Protein AF-A0A2M8S0L4-F1 (afdb_monomer_lite)

Radius of gyration: 42.65 Å; chains: 1; bounding box: 96×106×117 Å

pLDDT: mean 89.92, std 13.19, range [23.58, 98.81]

InterPro domains:
  IPR004124 Glycoside hydrolase, family 33, N-terminal [PF02973] (55-208)
  IPR011040 Sialidase [PF13088] (444-668)
  IPR011050 Pectin lyase fold/virulence factor [SSF51126] (711-1086)
  IPR012332 Autotransporter, pectate lyase C-like domain superfamily [G3DSA:2.160.20.20] (702-1124)
  IPR013320 Concanavalin A-like lectin/glucanase domain superfamily [SSF49899] (52-210)
  IPR023364 Trans-sialidase, domain 3 [G3DSA:2.40.220.10] (358-442)
  IPR026856 Sialidase family [PTHR10628] (237-687)
  IPR036278 Sialidase superfamily [SSF50939] (237-690)

Secondary structure (DSSP, 8-state):
--SHHHHHHHHHHHHHHTT----SSPPPSEEEE--S--S-EE-HHHHHHTTGGG-SSEEEEEEEEE--SSEEEEEEEEE-TT-SS-EEEEEEEEETTEEEEEEEEEETTEESS-GGGSBPPPBPPPTTSEEEEEEEEETTTTEEEEEETTEEEEEES----GGGSTT--EEEES----SS------SEEEEEEEEESS---HHHHHHHHHHHHHHHHHHHHHHHHTT--BPPPEEEE-TTGGG-SEEEEEEEEE-TTS-EEEEEEEESS-SSSSSSEEEEEEEESSSSSS-PPPEEEE-----GGGTTS-EEEEEEEEEEE-TTT-PEEEEEEEEEEE-HHHHHTSSSHHHHTT-S-SEEEETTEEEEEEEETT--EEEE-TTSEEEETTSPEEEEEE--S--GGGTTTTTTEEEETTT--EEEETTS-SSGGGTT-SEEE-SS-EEEEEEESSTTSS-PPPEE-HHHH--TT-S-EEE-SEE-EE-TTS-EEEEEEEE-TT--EEEEEEEESSSSSS-EEPPPHHHHHTGGGTSGGG---GGG-EEEEEEEE-TTS-EEEEEEESSSEEEEEEESSTTSS--TT-EEEEEEEE-SS---EEEEEEEEETTEEEEEEEEE-SSSSEEEEEEEEEEPTTS-EEEEEEEEEEEEE---EEEEE-TTS-EEEEEE-GGG-EEEEEE-THHHHGGGTEEE--TT--TT-EE------GGG--EEEEESSSEEEEEEEEE---EEEE-SEEEEEEEEP-TT--EES-S-EEEETTEEEEESSTTSS-GGGEEEEEEEEE-TT-EEEE----GGG--GGGSSEEEEEEE---TTS-EEEEE---SEEEEES-BS-TTS--EEEEE--SSTT-EEEE-S-EEEEEEEE-SSEEEEPTTEEEEEEEEEE-TT-EEEEESSEEEEEEEEEE-TT-EEEEE--TT-EEEEEEEEEEESSEEEEESSSEEEEEEEEES-SEEEE-SSEEEE---TTSPPPEEES-EEE-TT-EEESSEEE-S-EEE-TT-EEESS---TT--TTS--TT-S-----EEEESSEEE-S--EEEEEEE--SS-GGG-EE-EEEE-S-EEESSSSPPEEEEEE-S-----S-TT-SSS--TTSS---EEE----

Organism: NCBI:txid28161

Sequence (1130 aa):
MKKSKLMRKTALAVLVSSSIMSSAWADPIFDLSNTRDIAVVDVTDQFTQGNAFSLGSGSLTFRFKNASHTGYGTLLGVSDPAVDDRYVWFYTNRTPQGDTFGIEIRDGNHRLVPNNQLVTAPIANTADGYHTVTYTFDKDEQKIKIYVDGVLRKTANSSKFFEDIPGLNTAYVGRTQRLSQNPNQLAGNVFYSGVVSNVLSEDEIAAQHNELVERQAYAFSKKQHLGVLHTDAEGMFVPGQNGSRNYRIPSLLTTQSGVVIAAIDKRNEHSADWGDIDIAIRRSLDGGKTFETDQVIMDLVSQASLNGQNSALLIDAVMTQDKNTGRVFMLVDMFPESQALFGMFSNSQASFESESTGHLKVGDKYYRMLTDVNGKRFTLRDDNIVYNLLGEKTDYRVVTEGDPSIAFRDLGDIYQISTGNKVGNIFLKQNGSNANAPFKAHYTSYLWLTYSDDDGATWSSPQDITPQVKEEWMRFLGTGPGTGIQLKNGNLVLPVYFTNRDNKQSAALIISEDGGKTWKRGASPNDAYLDEIGGARYLQDNAYELTESQVIELDNGQLKMFSRNRSGRVIISTSYDGGMTWAKNERFRDSVLLDPYSQMSVIKYSKKIRGKEHVVFANPHASNRTNGMAWLGEVQDDGSIEWKYNTLISGGAYAYNSLTELPNGDVGLLYEGANGRIEYVRFNLQDLLWHDNLIYRDARNTENQNVSLDNDNPARGEVFYKIGDGEMIKVGNGINHDSLVVEEGIATLAQEADAQNNKQAYADVFVLSKGLLRLSSADQMPTGNIHLDEGTLDLNGNTLAIANVDETDKSGLHVSELKGNIVNHNDSQEATLVYEQSGNQQITGTVGEYDAGKLNLIYQPSAVDSALVLTGNSVLNVIEVKSGSVSYAPNTFNTAEVAHIRSQASLKLDGNVVADIRQLNLEPNARLEANILEDQMILLDTETVSGKGEFIKRGQGTLAFAGTVNELAKVDIQAGTFAMMKDANGKAPVINAPLTLGENTRFAGEATVTGKTIWSKGSVISPSVIEPFIELNDLDRSTNTFAPSVQTFGDVENQGTARIPLRVNNNTEDMSQWESDKVIITGDLSSTVDNPTSVDVYLLGQASGKSDTNSNGKYDANEGTELIRVDGLS

Structure (mmCIF, N/CA/C/O backbone):
data_AF-A0A2M8S0L4-F1
#
_entry.id   AF-A0A2M8S0L4-F1
#
loop_
_atom_site.group_PDB
_atom_site.id
_atom_site.type_symbol
_atom_site.label_atom_id
_atom_site.label_alt_id
_atom_site.label_comp_id
_atom_site.label_asym_id
_atom_site.label_entity_id
_atom_site.label_seq_id
_atom_site.pdbx_PDB_ins_code
_atom_site.Cartn_x
_atom_site.Cartn_y
_atom_site.Cartn_z
_atom_site.occupancy
_atom_site.B_iso_or_equiv
_atom_site.auth_seq_id
_atom_site.auth_comp_id
_atom_site.auth_asym_id
_atom_site.auth_atom_id
_atom_site.pdbx_PDB_model_num
ATOM 1 N N . MET A 1 1 ? -28.968 -6.903 -2.686 1.00 30.36 1 MET A N 1
ATOM 2 C CA . MET A 1 1 ? -28.072 -6.628 -1.536 1.00 30.36 1 MET A CA 1
ATOM 3 C C . MET A 1 1 ? -26.773 -5.867 -1.862 1.00 30.36 1 MET A C 1
ATOM 5 O O . MET A 1 1 ? -26.175 -5.364 -0.927 1.00 30.36 1 MET A O 1
ATOM 9 N N . LYS A 1 2 ? -26.343 -5.668 -3.127 1.00 26.48 2 LYS A N 1
ATOM 10 C CA . LYS A 1 2 ? -25.138 -4.856 -3.453 1.00 26.48 2 LYS A CA 1
ATOM 11 C C . LYS A 1 2 ? -25.359 -3.329 -3.583 1.00 26.48 2 LYS A C 1
ATOM 13 O O . LYS A 1 2 ? -24.392 -2.584 -3.554 1.00 26.48 2 LYS A O 1
ATOM 18 N N . LYS A 1 3 ? -26.609 -2.841 -3.658 1.00 23.58 3 LYS A N 1
ATOM 19 C CA . LYS A 1 3 ? -26.930 -1.395 -3.746 1.00 23.58 3 LYS A CA 1
ATOM 20 C C . LYS A 1 3 ? -27.009 -0.659 -2.392 1.00 23.58 3 LYS A C 1
ATOM 22 O O . LYS A 1 3 ? -26.945 0.562 -2.387 1.00 23.58 3 LYS A O 1
ATOM 27 N N . SER A 1 4 ? -27.096 -1.359 -1.253 1.00 24.31 4 SER A N 1
ATOM 28 C CA . SER A 1 4 ? -27.237 -0.710 0.068 1.00 24.31 4 SER A CA 1
ATOM 29 C C . SER A 1 4 ? -25.910 -0.293 0.717 1.00 24.31 4 SER A C 1
ATOM 31 O O . SER A 1 4 ? -25.911 0.614 1.542 1.00 24.31 4 SER A O 1
ATOM 33 N N . LYS A 1 5 ? -24.769 -0.887 0.326 1.00 28.23 5 LYS A N 1
ATOM 34 C CA . LYS A 1 5 ? -23.437 -0.461 0.807 1.00 28.23 5 LYS A CA 1
ATOM 35 C C . LYS A 1 5 ? -22.930 0.814 0.123 1.00 28.23 5 LYS A C 1
ATOM 37 O O . LYS A 1 5 ? -22.241 1.598 0.762 1.00 28.23 5 LYS A O 1
ATOM 42 N N . LEU A 1 6 ? -23.310 1.058 -1.136 1.00 27.95 6 LEU A N 1
ATOM 43 C CA . LEU A 1 6 ? -22.916 2.276 -1.856 1.00 27.95 6 LEU A CA 1
ATOM 44 C C . LEU A 1 6 ? -23.682 3.514 -1.350 1.00 27.95 6 LEU A C 1
ATOM 46 O O . LEU A 1 6 ? -23.080 4.569 -1.215 1.00 27.95 6 LEU A O 1
ATOM 50 N N . MET A 1 7 ? -24.959 3.360 -0.965 1.00 25.05 7 MET A N 1
ATOM 51 C CA . MET A 1 7 ? -25.776 4.453 -0.405 1.00 25.05 7 MET A CA 1
ATOM 52 C C . MET A 1 7 ? -25.325 4.927 0.988 1.00 25.05 7 MET A C 1
ATOM 54 O O . MET A 1 7 ? -25.568 6.079 1.330 1.00 25.05 7 MET A O 1
ATOM 58 N N . ARG A 1 8 ? -24.651 4.088 1.795 1.00 29.75 8 ARG A N 1
ATOM 59 C CA . ARG A 1 8 ? -24.109 4.517 3.103 1.00 29.75 8 ARG A CA 1
ATOM 60 C C . ARG A 1 8 ? -22.877 5.418 2.967 1.00 29.75 8 ARG A C 1
ATOM 62 O O . ARG A 1 8 ? -22.779 6.390 3.705 1.00 29.75 8 ARG A O 1
ATOM 69 N N . LYS A 1 9 ? -22.005 5.168 1.976 1.00 33.50 9 LYS A N 1
ATOM 70 C CA . LYS A 1 9 ? -20.908 6.094 1.627 1.00 33.50 9 LYS A CA 1
ATOM 71 C C . LYS A 1 9 ? -21.443 7.448 1.160 1.00 33.50 9 LYS A C 1
ATOM 73 O O . LYS A 1 9 ? -20.872 8.474 1.502 1.00 33.50 9 LYS A O 1
ATOM 78 N N . THR A 1 10 ? -22.562 7.452 0.431 1.00 34.19 10 THR A N 1
ATOM 79 C CA . THR A 1 10 ? -23.226 8.690 0.007 1.00 34.19 10 THR A CA 1
ATOM 80 C C . THR A 1 10 ? -23.888 9.406 1.178 1.00 34.19 10 THR A C 1
ATOM 82 O O . THR A 1 10 ? -23.803 10.615 1.230 1.00 34.19 10 THR A O 1
ATOM 85 N N . ALA A 1 11 ? -24.484 8.710 2.151 1.00 30.02 11 ALA A N 1
ATOM 86 C CA . ALA A 1 11 ? -25.110 9.364 3.304 1.00 30.02 11 ALA A CA 1
ATOM 87 C C . ALA A 1 11 ? -24.093 10.038 4.245 1.00 30.02 11 ALA A C 1
ATOM 89 O O . ALA A 1 11 ? -24.341 11.160 4.672 1.00 30.02 11 ALA A O 1
ATOM 90 N N . LEU A 1 12 ? -22.940 9.407 4.512 1.00 38.31 12 LEU A N 1
ATOM 91 C CA . LEU A 1 12 ? -21.875 10.004 5.333 1.00 38.31 12 LEU A CA 1
ATOM 92 C C . LEU A 1 12 ? -21.184 11.166 4.597 1.00 38.31 12 LEU A C 1
ATOM 94 O O . LEU A 1 12 ? -20.957 12.219 5.178 1.00 38.31 12 LEU A O 1
ATOM 98 N N . ALA A 1 13 ? -20.944 11.023 3.287 1.00 31.77 13 ALA A N 1
ATOM 99 C CA . ALA A 1 13 ? -20.440 12.116 2.458 1.00 31.77 13 ALA A CA 1
ATOM 100 C C . ALA A 1 13 ? -21.466 13.254 2.293 1.00 31.77 13 ALA A C 1
ATOM 102 O O . ALA A 1 13 ? -21.064 14.404 2.223 1.00 31.77 13 ALA A O 1
ATOM 103 N N . VAL A 1 14 ? -22.776 12.978 2.263 1.00 30.59 14 VAL A N 1
ATOM 104 C CA . VAL A 1 14 ? -23.852 13.987 2.145 1.00 30.59 14 VAL A CA 1
ATOM 105 C C . VAL A 1 14 ? -24.122 14.707 3.472 1.00 30.59 14 VAL A C 1
ATOM 107 O O . VAL A 1 14 ? -24.414 15.895 3.443 1.00 30.59 14 VAL A O 1
ATOM 110 N N . LEU A 1 15 ? -23.970 14.038 4.622 1.00 32.38 15 LEU A N 1
ATOM 111 C CA . LEU A 1 15 ? -24.059 14.671 5.948 1.00 32.38 15 LEU A CA 1
ATOM 112 C C . LEU A 1 15 ? -22.874 15.605 6.241 1.00 32.38 15 LEU A C 1
ATOM 114 O O . LEU A 1 15 ? -23.046 16.579 6.964 1.00 32.38 15 LEU A O 1
ATOM 118 N N . VAL A 1 16 ? -21.700 15.334 5.660 1.00 36.81 16 VAL A N 1
ATOM 119 C CA . VAL A 1 16 ? -20.487 16.150 5.855 1.00 36.81 16 VAL A CA 1
ATOM 120 C C . VAL A 1 16 ? -20.277 17.174 4.719 1.00 36.81 16 VAL A C 1
ATOM 122 O O . VAL A 1 16 ? -19.702 18.231 4.940 1.00 36.81 16 VAL A O 1
ATOM 125 N N . SER A 1 17 ? -20.800 16.938 3.508 1.00 28.30 17 SER A N 1
ATOM 126 C CA . SER A 1 17 ? -20.704 17.894 2.381 1.00 28.30 17 SER A CA 1
ATOM 127 C C . SER A 1 17 ? -21.788 18.977 2.357 1.00 28.30 17 SER A C 1
ATOM 129 O O . SER A 1 17 ? -21.714 19.888 1.533 1.00 28.30 17 SER A O 1
ATOM 131 N N . SER A 1 18 ? -22.782 18.943 3.252 1.00 24.28 18 SER A N 1
ATOM 132 C CA . SER A 1 18 ? -23.844 19.962 3.287 1.00 24.28 18 SER A CA 1
ATOM 133 C C . SER A 1 18 ? -23.415 21.327 3.851 1.00 24.28 18 SER A C 1
ATOM 135 O O . SER A 1 18 ? -24.249 22.222 3.956 1.00 24.28 18 SER A O 1
ATOM 137 N N . SER A 1 19 ? -22.135 21.520 4.179 1.00 30.33 19 SER A N 1
ATOM 138 C CA . SER A 1 19 ? -21.559 22.803 4.609 1.00 30.33 19 SER A CA 1
ATOM 139 C C . SER A 1 19 ? -20.416 23.281 3.706 1.00 30.33 19 SER A C 1
ATOM 141 O O . SER A 1 19 ? -19.479 23.927 4.168 1.00 30.33 19 SER A O 1
ATOM 143 N N . ILE A 1 20 ? -20.483 22.985 2.405 1.00 31.22 20 ILE A N 1
ATOM 144 C CA . ILE A 1 20 ? -19.607 23.631 1.421 1.00 31.22 20 ILE A CA 1
ATOM 145 C C . ILE A 1 20 ? -20.030 25.097 1.310 1.00 31.22 20 ILE A C 1
ATOM 147 O O . ILE A 1 20 ? -21.207 25.393 1.103 1.00 31.22 20 ILE A O 1
ATOM 151 N N . MET A 1 21 ? -19.051 25.988 1.491 1.00 35.56 21 MET A N 1
ATOM 152 C CA . MET A 1 21 ? -19.133 27.440 1.345 1.00 35.56 21 MET A CA 1
ATOM 153 C C . MET A 1 21 ? -20.272 27.894 0.429 1.00 35.56 21 MET A C 1
ATOM 155 O O . MET A 1 21 ? -20.285 27.571 -0.760 1.00 35.56 21 MET A O 1
ATOM 159 N N . SER A 1 22 ? -21.170 28.734 0.953 1.00 30.69 22 SER A N 1
ATOM 160 C CA . SER A 1 22 ? -21.929 29.638 0.097 1.00 30.69 22 SER A CA 1
ATOM 161 C C . SER A 1 22 ? -20.910 30.532 -0.603 1.00 30.69 22 SER A C 1
ATOM 163 O O . SER A 1 22 ? -20.425 31.515 -0.037 1.00 30.69 22 SER A O 1
ATOM 165 N N . SER A 1 23 ? -20.509 30.144 -1.805 1.00 38.31 23 SER A N 1
ATOM 166 C CA . SER A 1 23 ? -19.723 31.012 -2.657 1.00 38.31 23 SER A CA 1
ATOM 167 C C . SER A 1 23 ? -20.592 32.247 -2.912 1.00 38.31 23 SER A C 1
ATOM 169 O O . SER A 1 23 ? -21.769 32.111 -3.241 1.00 38.31 23 SER A O 1
ATOM 171 N N . ALA A 1 24 ? -20.062 33.452 -2.705 1.00 40.31 24 ALA A N 1
ATOM 172 C CA . ALA A 1 24 ? -20.801 34.700 -2.923 1.00 40.31 24 ALA A CA 1
ATOM 173 C C . ALA A 1 24 ? -21.054 34.990 -4.423 1.00 40.31 24 ALA A C 1
ATOM 175 O O . ALA A 1 24 ? -21.374 36.119 -4.794 1.00 40.31 24 ALA A O 1
ATOM 176 N N . TRP A 1 25 ? -20.885 33.980 -5.280 1.00 53.94 25 TRP A N 1
ATOM 177 C CA . TRP A 1 25 ? -20.925 34.052 -6.731 1.00 53.94 25 TRP A CA 1
ATOM 178 C C . TRP A 1 25 ? -22.228 33.473 -7.275 1.00 53.94 25 TRP A C 1
ATOM 180 O O . TRP A 1 25 ? -22.930 32.715 -6.608 1.00 53.94 25 TRP A O 1
ATOM 190 N N . ALA A 1 26 ? -22.529 33.809 -8.526 1.00 56.44 26 ALA A N 1
ATOM 191 C CA . ALA A 1 26 ? -23.553 33.112 -9.289 1.00 56.44 26 ALA A CA 1
ATOM 192 C C . ALA A 1 26 ? -23.245 31.606 -9.361 1.00 56.44 26 ALA A C 1
ATOM 194 O O . ALA A 1 26 ? -22.100 31.241 -9.629 1.00 56.44 26 ALA A O 1
ATOM 195 N N . ASP A 1 27 ? -24.261 30.757 -9.168 1.00 69.62 27 ASP A N 1
ATOM 196 C CA . ASP A 1 27 ? -24.115 29.298 -9.229 1.00 69.62 27 ASP A CA 1
ATOM 197 C C . ASP A 1 27 ? -23.462 28.875 -10.562 1.00 69.62 27 ASP A C 1
ATOM 199 O O . ASP A 1 27 ? -24.009 29.163 -11.637 1.00 69.62 27 ASP A O 1
ATOM 203 N N . PRO A 1 28 ? -22.283 28.224 -10.538 1.00 79.56 28 PRO A N 1
ATOM 204 C CA . PRO A 1 28 ? -21.610 27.808 -11.757 1.00 79.56 28 PRO A CA 1
ATOM 205 C C . PRO A 1 28 ? -22.391 26.698 -12.460 1.00 79.56 28 PRO A C 1
ATOM 207 O O . PRO A 1 28 ? -22.880 25.760 -11.836 1.00 79.56 28 PRO A O 1
ATOM 210 N N . ILE A 1 29 ? -22.455 26.777 -13.791 1.00 80.56 29 ILE A N 1
ATOM 211 C CA . ILE A 1 29 ? -22.967 25.700 -14.649 1.00 80.56 29 ILE A CA 1
ATOM 212 C C . ILE A 1 29 ? -22.079 24.462 -14.501 1.00 80.56 29 ILE A C 1
ATOM 214 O O . ILE A 1 29 ? -22.575 23.342 -14.396 1.00 80.56 29 ILE A O 1
ATOM 218 N N . PHE A 1 30 ? -20.764 24.670 -14.457 1.00 83.75 30 PHE A N 1
ATOM 219 C CA . PHE A 1 30 ? -19.836 23.703 -13.893 1.00 83.75 30 PHE A CA 1
ATOM 220 C C . PHE A 1 30 ? -18.642 24.429 -13.273 1.00 83.75 30 PHE A C 1
ATOM 222 O O . PHE A 1 30 ? -18.235 25.498 -13.738 1.00 83.75 30 PHE A O 1
ATOM 229 N N . ASP A 1 31 ? -18.077 23.807 -12.245 1.00 83.62 31 ASP A N 1
ATOM 230 C CA . ASP A 1 31 ? -16.834 24.204 -11.595 1.00 83.62 31 ASP A CA 1
ATOM 231 C C . ASP A 1 31 ? -15.899 22.996 -11.613 1.00 83.62 31 ASP A C 1
ATOM 233 O O . ASP A 1 31 ? -16.174 21.963 -10.999 1.00 83.62 31 ASP A O 1
ATOM 237 N N . LEU A 1 32 ? -14.813 23.115 -12.371 1.00 82.06 32 LEU A N 1
ATOM 238 C CA . LEU A 1 32 ? -13.700 22.186 -12.345 1.00 82.06 32 LEU A CA 1
ATOM 239 C C . LEU A 1 32 ? -12.528 22.869 -11.644 1.00 82.06 32 LEU A C 1
ATOM 241 O O . LEU A 1 32 ? -11.734 23.574 -12.265 1.00 82.06 32 LEU A O 1
ATOM 245 N N . SER A 1 33 ? -12.401 22.607 -10.352 1.00 77.44 33 SER A N 1
ATOM 246 C CA . SER A 1 33 ? -11.210 22.927 -9.574 1.00 77.44 33 SER A CA 1
ATOM 247 C C . SER A 1 33 ? -10.361 21.673 -9.439 1.00 77.44 33 SER A C 1
ATOM 249 O O . SER A 1 33 ? -10.856 20.626 -9.026 1.00 77.44 33 SER A O 1
ATOM 251 N N . ASN A 1 34 ? -9.088 21.759 -9.795 1.00 70.62 34 ASN A N 1
ATOM 252 C CA . ASN A 1 34 ? -8.219 20.602 -9.845 1.00 70.62 34 ASN A CA 1
ATOM 253 C C . ASN A 1 34 ? -6.804 20.960 -9.388 1.00 70.62 34 ASN A C 1
ATOM 255 O O . ASN A 1 34 ? -6.167 21.874 -9.898 1.00 70.62 34 ASN A O 1
ATOM 259 N N . THR A 1 35 ? -6.302 20.215 -8.416 1.00 64.69 35 THR A N 1
ATOM 260 C CA . THR A 1 35 ? -4.934 20.350 -7.906 1.00 64.69 35 THR A CA 1
ATOM 261 C C . THR A 1 35 ? -3.946 19.462 -8.652 1.00 64.69 35 THR A C 1
ATOM 263 O O . THR A 1 35 ? -2.744 19.662 -8.515 1.00 64.69 35 THR A O 1
ATOM 266 N N . ARG A 1 36 ? -4.440 18.491 -9.429 1.00 64.25 36 ARG A N 1
ATOM 267 C CA . ARG A 1 36 ? -3.635 17.508 -10.159 1.00 64.25 36 ARG A CA 1
ATOM 268 C C . ARG A 1 36 ? -3.080 18.119 -11.446 1.00 64.25 36 ARG A C 1
ATOM 270 O O . ARG A 1 36 ? -3.764 18.915 -12.095 1.00 64.25 36 ARG A O 1
ATOM 277 N N . ASP A 1 37 ? -1.906 17.678 -11.886 1.00 56.56 37 ASP A N 1
ATOM 278 C CA . ASP A 1 37 ? -1.372 18.029 -13.207 1.00 56.56 37 ASP A CA 1
ATOM 279 C C . ASP A 1 37 ? -2.181 17.286 -14.293 1.00 56.56 37 ASP A C 1
ATOM 281 O O . ASP A 1 37 ? -1.806 16.206 -14.759 1.00 56.56 37 ASP A O 1
ATOM 285 N N . ILE A 1 38 ? -3.367 17.802 -14.646 1.00 56.22 38 ILE A N 1
ATOM 286 C CA . ILE A 1 38 ? -4.217 17.219 -15.694 1.00 56.22 38 ILE A CA 1
ATOM 287 C C . ILE A 1 38 ? -4.009 17.960 -17.011 1.00 56.22 38 ILE A C 1
ATOM 289 O O . ILE A 1 38 ? -4.240 19.166 -17.105 1.00 56.22 38 ILE A O 1
ATOM 293 N N . ALA A 1 39 ? -3.647 17.199 -18.045 1.00 58.03 39 ALA A N 1
ATOM 294 C CA . ALA A 1 39 ? -3.462 17.704 -19.401 1.00 58.03 39 ALA A CA 1
ATOM 295 C C . ALA A 1 39 ? -4.776 17.810 -20.205 1.00 58.03 39 ALA A C 1
ATOM 297 O O . ALA A 1 39 ? -4.891 18.695 -21.049 1.00 58.03 39 ALA A O 1
ATOM 298 N N . VAL A 1 40 ? -5.769 16.931 -19.978 1.00 73.62 40 VAL A N 1
ATOM 299 C CA . VAL A 1 40 ? -7.066 16.930 -20.691 1.00 73.62 40 VAL A CA 1
ATOM 300 C C . VAL A 1 40 ? -8.200 16.389 -19.808 1.00 73.62 40 VAL A C 1
ATOM 302 O O . VAL A 1 40 ? -8.064 15.299 -19.260 1.00 73.62 40 VAL A O 1
ATOM 305 N N . VAL A 1 41 ? -9.345 17.082 -19.747 1.00 79.00 41 VAL A N 1
ATOM 306 C CA . VAL A 1 41 ? -10.571 16.617 -19.058 1.00 79.00 41 VAL A CA 1
ATOM 307 C C . VAL A 1 41 ? -11.767 16.684 -20.003 1.00 79.00 41 VAL A C 1
ATOM 309 O O . VAL A 1 41 ? -11.980 17.710 -20.647 1.00 79.00 41 VAL A O 1
ATOM 312 N N . ASP A 1 42 ? -12.547 15.602 -20.083 1.00 85.06 42 ASP A N 1
ATOM 313 C CA . ASP A 1 42 ? -13.869 15.609 -20.723 1.00 85.06 42 ASP A CA 1
ATOM 314 C C . ASP A 1 42 ? -14.892 16.235 -19.776 1.00 85.06 42 ASP A C 1
ATOM 316 O O . ASP A 1 42 ? -15.090 15.740 -18.667 1.00 85.06 42 ASP A O 1
ATOM 320 N N . VAL A 1 43 ? -15.518 17.330 -20.203 1.00 89.00 43 VAL A N 1
ATOM 321 C CA . VAL A 1 43 ? -16.556 18.032 -19.434 1.00 89.00 43 VAL A CA 1
ATOM 322 C C . VAL A 1 43 ? -17.901 18.041 -20.171 1.00 89.00 43 VAL A C 1
ATOM 324 O O . VAL A 1 43 ? -18.779 18.855 -19.882 1.00 89.00 43 VAL A O 1
ATOM 327 N N . THR A 1 44 ? -18.076 17.147 -21.149 1.00 90.62 44 THR A N 1
ATOM 328 C CA . THR A 1 44 ? -19.262 17.100 -22.016 1.00 90.62 44 THR A CA 1
ATOM 329 C C . THR A 1 44 ? -20.554 16.849 -21.234 1.00 90.62 44 THR A C 1
ATOM 331 O O . THR A 1 44 ? -21.568 17.508 -21.489 1.00 90.62 44 THR A O 1
ATOM 334 N N . ASP A 1 45 ? -20.527 15.947 -20.252 1.00 88.38 45 ASP A N 1
ATOM 335 C CA . ASP A 1 45 ? -21.701 15.633 -19.432 1.00 88.38 45 ASP A CA 1
ATOM 336 C C . ASP A 1 45 ? -22.119 16.833 -18.573 1.00 88.38 45 ASP A C 1
ATOM 338 O O . ASP A 1 45 ? -23.305 17.152 -18.492 1.00 88.38 45 ASP A O 1
ATOM 342 N N . GLN A 1 46 ? -21.153 17.551 -17.996 1.00 90.06 46 GLN A N 1
ATOM 343 C CA . GLN A 1 46 ? -21.380 18.756 -17.199 1.00 90.06 46 GLN A CA 1
ATOM 344 C C . GLN A 1 46 ? -21.971 19.880 -18.062 1.00 90.06 46 GLN A C 1
ATOM 346 O O . GLN A 1 46 ? -22.968 20.495 -17.681 1.00 90.06 46 GLN A O 1
ATOM 351 N N . PHE A 1 47 ? -21.424 20.100 -19.265 1.00 93.06 47 PHE A N 1
ATOM 352 C CA . PHE A 1 47 ? -21.976 21.060 -20.228 1.00 93.06 47 PHE A CA 1
ATOM 353 C C . PHE A 1 47 ? -23.412 20.710 -20.631 1.00 93.06 47 PHE A C 1
ATOM 355 O O . PHE A 1 47 ? -24.251 21.600 -20.766 1.00 93.06 47 PHE A O 1
ATOM 362 N N . THR A 1 48 ? -23.702 19.422 -20.817 1.00 92.56 48 THR A N 1
ATOM 363 C CA . THR A 1 48 ? -25.040 18.945 -21.182 1.00 92.56 48 THR A CA 1
ATOM 364 C C . THR A 1 48 ? -26.031 19.163 -20.040 1.00 92.56 48 THR A C 1
ATOM 366 O O . THR A 1 48 ? -27.101 19.728 -20.259 1.00 92.56 48 THR A O 1
ATOM 369 N N . GLN A 1 49 ? -25.673 18.764 -18.816 1.00 90.69 49 GLN A N 1
ATOM 370 C CA . GLN A 1 49 ? -26.534 18.886 -17.635 1.00 90.69 49 GLN A CA 1
ATOM 371 C C . GLN A 1 49 ? -26.846 20.346 -17.291 1.00 90.69 49 GLN A C 1
ATOM 373 O O . GLN A 1 49 ? -27.988 20.662 -16.963 1.00 90.69 49 GLN A O 1
ATOM 378 N N . GLY A 1 50 ? -25.864 21.241 -17.420 1.00 89.44 50 GLY A N 1
ATOM 379 C CA . GLY A 1 50 ? -26.045 22.672 -17.179 1.00 89.44 50 GLY A CA 1
ATOM 380 C C . GLY A 1 50 ? -26.501 23.482 -18.396 1.00 89.44 50 GLY A C 1
ATOM 381 O O . GLY A 1 50 ? -26.496 24.709 -18.342 1.00 89.44 50 GLY A O 1
ATOM 382 N N . ASN A 1 51 ? -26.880 22.824 -19.500 1.00 92.50 51 ASN A N 1
ATOM 383 C CA . ASN A 1 51 ? -27.321 23.462 -20.747 1.00 92.50 51 ASN A CA 1
ATOM 384 C C . ASN A 1 51 ? -26.333 24.522 -21.296 1.00 92.50 51 ASN A C 1
ATOM 386 O O . ASN A 1 51 ? -26.729 25.509 -21.919 1.00 92.50 51 ASN A O 1
ATOM 390 N N . ALA A 1 52 ? -25.031 24.314 -21.081 1.00 93.62 52 ALA A N 1
ATOM 391 C CA . ALA A 1 52 ? -23.978 25.262 -21.437 1.00 93.62 52 ALA A CA 1
ATOM 392 C C . ALA A 1 52 ? -23.851 25.471 -22.956 1.00 93.62 52 ALA A C 1
ATOM 394 O O . ALA A 1 52 ? -23.559 26.575 -23.405 1.00 93.62 52 ALA A O 1
ATOM 395 N N . PHE A 1 53 ? -24.112 24.436 -23.765 1.00 95.88 53 PHE A N 1
ATOM 396 C CA . PHE A 1 53 ? -24.054 24.526 -25.233 1.00 95.88 53 PHE A CA 1
ATOM 397 C C . PHE A 1 53 ? -25.057 25.531 -25.826 1.00 95.88 53 PHE A C 1
ATOM 399 O O . PHE A 1 53 ? -24.868 25.992 -26.948 1.00 95.88 53 PHE A O 1
ATOM 406 N N . SER A 1 54 ? -26.100 25.892 -25.075 1.00 94.38 54 SER A N 1
ATOM 407 C CA . SER A 1 54 ? -27.158 26.810 -25.511 1.00 94.38 54 SER A CA 1
ATOM 408 C C . SER A 1 54 ? -26.979 28.238 -24.981 1.00 94.38 54 SER A C 1
ATOM 410 O O . SER A 1 54 ? -27.919 29.029 -25.038 1.00 94.38 54 SER A O 1
ATOM 412 N N . LEU A 1 55 ? -25.817 28.585 -24.414 1.00 94.62 55 LEU A N 1
ATOM 413 C CA . LEU A 1 55 ? -25.596 29.915 -23.845 1.00 94.62 55 LEU A CA 1
ATOM 414 C C . LEU A 1 55 ? -25.396 30.982 -24.929 1.00 94.62 55 LEU A C 1
ATOM 416 O O . LEU A 1 55 ? -24.490 30.885 -25.760 1.00 94.62 55 LEU A O 1
ATOM 420 N N . GLY A 1 56 ? -26.204 32.042 -24.851 1.00 93.75 56 GLY A N 1
ATOM 421 C CA . GLY A 1 56 ? -26.016 33.295 -25.592 1.00 93.75 56 GLY A CA 1
ATOM 422 C C . GLY A 1 56 ? -25.241 34.370 -24.840 1.00 93.75 56 GLY A C 1
ATOM 423 O O . GLY A 1 56 ? -24.800 35.351 -25.428 1.00 93.75 56 GLY A O 1
ATOM 424 N N . SER A 1 57 ? -25.073 34.215 -23.531 1.00 96.38 57 SER A N 1
ATOM 425 C CA . SER A 1 57 ? -24.257 35.090 -22.690 1.00 96.38 57 SER A CA 1
ATOM 426 C C . SER A 1 57 ? -23.690 34.299 -21.521 1.00 96.38 57 SER A C 1
ATOM 428 O O . SER A 1 57 ? -24.196 33.224 -21.194 1.00 96.38 57 SER A O 1
ATOM 430 N N . GLY A 1 58 ? -22.624 34.817 -20.924 1.00 95.62 58 GLY A N 1
ATOM 431 C CA . GLY A 1 58 ? -22.002 34.215 -19.753 1.00 95.62 58 GLY A CA 1
ATOM 432 C C . GLY A 1 58 ? -20.538 34.593 -19.599 1.00 95.62 58 GLY A C 1
ATOM 433 O O . GLY A 1 58 ? -19.977 35.337 -20.411 1.00 95.62 58 GLY A O 1
ATOM 434 N N . SER A 1 59 ? -19.920 34.039 -18.563 1.00 96.75 59 SER A N 1
ATOM 435 C CA . SER A 1 59 ? -18.501 34.213 -18.271 1.00 96.75 59 SER A CA 1
ATOM 436 C C . SER A 1 59 ? -17.812 32.862 -18.119 1.00 96.75 59 SER A C 1
ATOM 438 O O . SER A 1 59 ? -18.357 31.939 -17.513 1.00 96.75 59 SER A O 1
ATOM 440 N N . LEU A 1 60 ? -16.602 32.755 -18.667 1.00 96.44 60 LEU A N 1
ATOM 441 C CA . LEU A 1 60 ? -15.745 31.576 -18.554 1.00 96.44 60 LEU A CA 1
ATOM 442 C C . LEU A 1 60 ? -14.423 31.972 -17.923 1.00 96.44 60 LEU A C 1
ATOM 444 O O . LEU A 1 60 ? -13.731 32.833 -18.469 1.00 96.44 60 LEU A O 1
ATOM 448 N N . THR A 1 61 ? -14.061 31.306 -16.834 1.00 96.31 61 THR A N 1
ATOM 449 C CA . THR A 1 61 ? -12.867 31.620 -16.049 1.00 96.31 61 THR A CA 1
ATOM 450 C C . THR A 1 61 ? -11.919 30.428 -16.039 1.00 96.31 61 THR A C 1
ATOM 452 O O . THR A 1 61 ? -12.333 29.290 -15.822 1.00 96.31 61 THR A O 1
ATOM 455 N N . PHE A 1 62 ? -10.630 30.690 -16.251 1.00 94.06 62 PHE A N 1
ATOM 456 C CA . PHE A 1 62 ? -9.567 29.690 -16.264 1.00 94.06 62 PHE A CA 1
ATOM 457 C C . PHE A 1 62 ? -8.398 30.159 -15.406 1.00 94.06 62 PHE A C 1
ATOM 459 O O . PHE A 1 62 ? -7.875 31.241 -15.653 1.00 94.06 62 PHE A O 1
ATOM 466 N N . ARG A 1 63 ? -7.924 29.340 -14.465 1.00 92.44 63 ARG A N 1
ATOM 467 C CA . ARG A 1 63 ? -6.612 29.529 -13.824 1.00 92.44 63 ARG A CA 1
ATOM 468 C C . ARG A 1 63 ? -5.701 28.390 -14.235 1.00 92.44 63 ARG A C 1
ATOM 470 O O . ARG A 1 63 ? -6.010 27.234 -13.963 1.00 92.44 63 ARG A O 1
ATOM 477 N N . PHE A 1 64 ? -4.591 28.695 -14.894 1.00 88.94 64 PHE A N 1
ATOM 478 C CA . PHE A 1 64 ? -3.736 27.669 -15.485 1.00 88.94 64 PHE A CA 1
ATOM 479 C C . PHE A 1 64 ? -2.275 28.107 -15.584 1.00 88.94 64 PHE A C 1
ATOM 481 O O . PHE A 1 64 ? -1.968 29.298 -15.604 1.00 88.94 64 PHE A O 1
ATOM 488 N N . LYS A 1 65 ? -1.379 27.127 -15.672 1.00 85.88 65 LYS A N 1
ATOM 489 C CA . LYS A 1 65 ? 0.057 27.293 -15.879 1.00 85.88 65 LYS A CA 1
ATOM 490 C C . LYS A 1 65 ? 0.434 26.699 -17.222 1.00 85.88 65 LYS A C 1
ATOM 492 O O . LYS A 1 65 ? 0.219 25.516 -17.450 1.00 85.88 65 LYS A O 1
ATOM 497 N N . ASN A 1 66 ? 1.023 27.500 -18.101 1.00 79.69 66 ASN A N 1
ATOM 498 C CA . ASN A 1 66 ? 1.535 27.022 -19.383 1.00 79.69 66 ASN A CA 1
ATOM 499 C C . ASN A 1 66 ? 3.008 26.604 -19.237 1.00 79.69 66 ASN A C 1
ATOM 501 O O . ASN A 1 66 ? 3.872 27.456 -19.035 1.00 79.69 66 ASN A O 1
ATOM 505 N N . ALA A 1 67 ? 3.307 25.311 -19.343 1.00 70.50 67 ALA A N 1
ATOM 506 C CA . ALA A 1 67 ? 4.666 24.766 -19.274 1.00 70.50 67 ALA A CA 1
ATOM 507 C C . ALA A 1 67 ? 5.378 24.728 -20.644 1.00 70.50 67 ALA A C 1
ATOM 509 O O . ALA A 1 67 ? 6.557 24.390 -20.719 1.00 70.50 67 ALA A O 1
ATOM 510 N N . SER A 1 68 ? 4.703 25.122 -21.731 1.00 66.31 68 SER A N 1
ATOM 511 C CA . SER A 1 68 ? 5.324 25.224 -23.057 1.00 66.31 68 SER A CA 1
ATOM 512 C C . SER A 1 68 ? 6.414 26.298 -23.083 1.00 66.31 68 SER A C 1
ATOM 514 O O . SER A 1 68 ? 6.246 27.377 -22.509 1.00 66.31 68 SER A O 1
ATOM 516 N N . HIS A 1 69 ? 7.488 26.050 -23.838 1.00 61.31 69 HIS A N 1
ATOM 517 C CA . HIS A 1 69 ? 8.519 27.056 -24.127 1.00 61.31 69 HIS A CA 1
ATOM 518 C C . HIS A 1 69 ? 8.126 28.007 -25.272 1.00 61.31 69 HIS A C 1
ATOM 520 O O . HIS A 1 69 ? 8.500 29.177 -25.243 1.00 61.31 69 HIS A O 1
ATOM 526 N N . THR A 1 70 ? 7.331 27.537 -26.243 1.00 68.75 70 THR A N 1
ATOM 527 C CA . THR A 1 70 ? 6.713 28.328 -27.326 1.00 68.75 70 THR A CA 1
ATOM 528 C C . THR A 1 70 ? 5.493 27.595 -27.891 1.00 68.75 70 THR A C 1
ATOM 530 O O . THR A 1 70 ? 5.517 26.367 -27.944 1.00 68.75 70 THR A O 1
ATOM 533 N N . GLY A 1 71 ? 4.495 28.316 -28.409 1.00 81.75 71 GLY A N 1
ATOM 534 C CA . GLY A 1 71 ? 3.394 27.740 -29.196 1.00 81.75 71 GLY A CA 1
ATOM 535 C C . GLY A 1 71 ? 2.030 27.732 -28.501 1.00 81.75 71 GLY A C 1
ATOM 536 O O . GLY A 1 71 ? 1.883 28.217 -27.378 1.00 81.75 71 GLY A O 1
ATOM 537 N N . TYR A 1 72 ? 1.025 27.207 -29.209 1.00 86.81 72 TYR A N 1
ATOM 538 C CA . TYR A 1 72 ? -0.380 27.202 -28.791 1.00 86.81 72 TYR A CA 1
ATOM 539 C C . TYR A 1 72 ? -0.704 26.061 -27.818 1.00 86.81 72 TYR A C 1
ATOM 541 O O . TYR A 1 72 ? -0.268 24.932 -28.023 1.00 86.81 72 TYR A O 1
ATOM 549 N N . GLY A 1 73 ? -1.558 26.344 -26.834 1.00 86.62 73 GLY A N 1
ATOM 550 C CA . GLY A 1 73 ? -2.169 25.369 -25.931 1.00 86.62 73 GLY A CA 1
ATOM 551 C C . GLY A 1 73 ? -3.661 25.653 -25.740 1.00 86.62 73 GLY A C 1
ATOM 552 O O . GLY A 1 73 ? -4.079 26.810 -25.682 1.00 86.62 73 GLY A O 1
ATOM 553 N N . THR A 1 74 ? -4.476 24.605 -25.665 1.00 89.88 74 THR A N 1
ATOM 554 C CA . THR A 1 74 ? -5.935 24.712 -25.518 1.00 89.88 74 THR A CA 1
ATOM 555 C C . THR A 1 74 ? -6.338 24.825 -24.054 1.00 89.88 74 THR A C 1
ATOM 557 O O . THR A 1 74 ? -6.012 23.947 -23.269 1.00 89.88 74 THR A O 1
ATOM 560 N N . LEU A 1 75 ? -7.108 25.851 -23.695 1.00 91.62 75 LEU A N 1
ATOM 561 C CA . LEU A 1 75 ? -7.725 25.966 -22.369 1.00 91.62 75 LEU A CA 1
ATOM 562 C C . LEU A 1 75 ? -9.050 25.205 -22.329 1.00 91.62 75 LEU A C 1
ATOM 564 O O . LEU A 1 75 ? -9.231 24.327 -21.492 1.00 91.62 75 LEU A O 1
ATOM 568 N N . LEU A 1 76 ? -9.928 25.487 -23.293 1.00 93.50 76 LEU A N 1
ATOM 569 C CA . LEU A 1 76 ? -11.219 24.829 -23.474 1.00 93.50 76 LEU A CA 1
ATOM 570 C C . LEU A 1 76 ? -11.541 24.742 -24.968 1.00 93.50 76 LEU A C 1
ATOM 572 O O . LEU A 1 76 ? -11.432 25.734 -25.692 1.00 93.50 76 LEU A O 1
ATOM 576 N N . GLY A 1 77 ? -11.951 23.564 -25.421 1.00 94.31 77 GLY A N 1
ATOM 577 C CA . GLY A 1 77 ? -12.504 23.346 -26.750 1.00 94.31 77 GLY A CA 1
ATOM 578 C C . GLY A 1 77 ? -13.944 22.866 -26.655 1.00 94.31 77 GLY A C 1
ATOM 579 O O . GLY A 1 77 ? -14.199 21.827 -26.052 1.00 94.31 77 GLY A O 1
ATOM 580 N N . VAL A 1 78 ? -14.867 23.605 -27.267 1.00 96.31 78 VAL A N 1
ATOM 581 C CA . VAL A 1 78 ? -16.285 23.236 -27.386 1.00 96.31 78 VAL A CA 1
ATOM 582 C C . VAL A 1 78 ? -16.585 23.042 -28.862 1.00 96.31 78 VAL A C 1
ATOM 584 O O . VAL A 1 78 ? -16.411 23.976 -29.642 1.00 96.31 78 VAL A O 1
ATOM 587 N N . SER A 1 79 ? -16.975 21.843 -29.279 1.00 95.44 79 SER A N 1
ATOM 588 C CA . SER A 1 79 ? -16.985 21.484 -30.700 1.00 95.44 79 SER A CA 1
ATOM 589 C C . SER A 1 79 ? -18.105 20.527 -31.097 1.00 95.44 79 SER A C 1
ATOM 591 O O . SER A 1 79 ? -18.719 19.849 -30.267 1.00 95.44 79 SER A O 1
ATOM 593 N N . ASP A 1 80 ? -18.364 20.500 -32.406 1.00 95.12 80 ASP A N 1
ATOM 594 C CA . ASP A 1 80 ? -19.051 19.411 -33.097 1.00 95.12 80 ASP A CA 1
ATOM 595 C C . ASP A 1 80 ? -17.978 18.393 -33.534 1.00 95.12 80 ASP A C 1
ATOM 597 O O . ASP A 1 80 ? -17.190 18.689 -34.439 1.00 95.12 80 ASP A O 1
ATOM 601 N N . PRO A 1 81 ? -17.892 17.207 -32.905 1.00 90.75 81 PRO A N 1
ATOM 602 C CA . PRO A 1 81 ? -16.838 16.238 -33.178 1.00 90.75 81 PRO A CA 1
ATOM 603 C C . PRO A 1 81 ? -16.977 15.591 -34.566 1.00 90.75 81 PRO A C 1
ATOM 605 O O . PRO A 1 81 ? -16.059 14.894 -34.998 1.00 90.75 81 PRO A O 1
ATOM 608 N N . ALA A 1 82 ? -18.099 15.797 -35.271 1.00 93.12 82 ALA A N 1
ATOM 609 C CA . ALA A 1 82 ? -18.332 15.238 -36.599 1.00 93.12 82 ALA A CA 1
ATOM 610 C C . ALA A 1 82 ? -17.657 16.038 -37.726 1.00 93.12 82 ALA A C 1
ATOM 612 O O . ALA A 1 82 ? -17.607 15.559 -38.859 1.00 93.12 82 ALA A O 1
ATOM 613 N N . VAL A 1 83 ? -17.136 17.237 -37.445 1.00 92.62 83 VAL A N 1
ATOM 614 C CA . VAL A 1 83 ? -16.469 18.099 -38.433 1.00 92.62 83 VAL A CA 1
ATOM 615 C C . VAL A 1 83 ? -15.195 18.725 -37.869 1.00 92.62 83 VAL A C 1
ATOM 617 O O . VAL A 1 83 ? -14.952 18.735 -36.665 1.00 92.62 83 VAL A O 1
ATOM 620 N N . ASP A 1 84 ? -14.340 19.245 -38.750 1.00 89.75 84 ASP A N 1
ATOM 621 C CA . ASP A 1 84 ? -13.096 19.882 -38.321 1.00 89.75 84 ASP A CA 1
ATOM 622 C C . ASP A 1 84 ? -13.248 21.364 -37.999 1.00 89.75 84 ASP A C 1
ATOM 624 O O . ASP A 1 84 ? -12.427 21.928 -37.291 1.00 89.75 84 ASP A O 1
ATOM 628 N N . ASP A 1 85 ? -14.236 22.054 -38.534 1.00 91.94 85 ASP A N 1
ATOM 629 C CA . ASP A 1 85 ? -14.242 23.512 -38.600 1.00 91.94 85 ASP A CA 1
ATOM 630 C C . ASP A 1 85 ? -15.432 24.151 -37.883 1.00 91.94 85 ASP A C 1
ATOM 632 O O . ASP A 1 85 ? -15.727 25.321 -38.107 1.00 91.94 85 ASP A O 1
ATOM 636 N N . ARG A 1 86 ? -16.071 23.421 -36.964 1.00 95.12 86 ARG A N 1
ATOM 637 C CA . ARG A 1 86 ? -17.132 23.946 -36.105 1.00 95.12 86 ARG A CA 1
ATOM 638 C C . ARG A 1 86 ? -16.779 23.799 -34.628 1.00 95.12 86 ARG A C 1
ATOM 640 O O . ARG A 1 86 ? -16.866 22.710 -34.061 1.00 95.12 86 ARG A O 1
ATOM 647 N N . TYR A 1 87 ? -16.346 24.901 -34.025 1.00 95.06 87 TYR A N 1
ATOM 648 C CA . TYR A 1 87 ? -15.886 24.930 -32.640 1.00 95.06 87 TYR A CA 1
ATOM 649 C C . TYR A 1 87 ? -15.789 26.352 -32.076 1.00 95.06 87 TYR A C 1
ATOM 651 O O . TYR A 1 87 ? -15.659 27.334 -32.813 1.00 95.06 87 TYR A O 1
ATOM 659 N N . VAL A 1 88 ? -15.746 26.433 -30.749 1.00 96.06 88 VAL A N 1
ATOM 660 C CA . VAL A 1 88 ? -15.170 27.542 -29.988 1.00 96.06 88 VAL A CA 1
ATOM 661 C C . VAL A 1 88 ? -13.904 27.038 -29.310 1.00 96.06 88 VAL A C 1
ATOM 663 O O . VAL A 1 88 ? -13.939 26.072 -28.548 1.00 96.06 88 VAL A O 1
ATOM 666 N N . TRP A 1 89 ? -12.781 27.686 -29.597 1.00 94.75 89 TRP A N 1
ATOM 667 C CA . TRP A 1 89 ? -11.473 27.314 -29.075 1.00 94.75 89 TRP A CA 1
ATOM 668 C C . TRP A 1 89 ? -10.891 28.454 -28.248 1.00 94.75 89 TRP A C 1
ATOM 670 O O . TRP A 1 89 ? -10.510 29.489 -28.795 1.00 94.75 89 TRP A O 1
ATOM 680 N N . PHE A 1 90 ? -10.808 28.248 -26.937 1.00 95.75 90 PHE A N 1
ATOM 681 C CA . PHE A 1 90 ? -10.117 29.129 -26.002 1.00 95.75 90 PHE A CA 1
ATOM 682 C C . PHE A 1 90 ? -8.668 28.670 -25.886 1.00 95.75 90 PHE A C 1
ATOM 684 O O . PHE A 1 90 ? -8.410 27.507 -25.561 1.00 95.75 90 PHE A O 1
ATOM 691 N N . TYR A 1 91 ? -7.716 29.560 -26.153 1.00 93.56 91 TYR A N 1
ATOM 692 C CA . TYR A 1 91 ? -6.310 29.186 -26.244 1.00 93.56 91 TYR A CA 1
ATOM 693 C C . TYR A 1 91 ? -5.371 30.171 -25.557 1.00 93.56 91 TYR A C 1
ATOM 695 O O . TYR A 1 91 ? -5.630 31.374 -25.472 1.00 93.56 91 TYR A O 1
ATOM 703 N N . THR A 1 92 ? -4.226 29.634 -25.145 1.00 92.81 92 THR A N 1
ATOM 704 C CA . THR A 1 92 ? -3.006 30.382 -24.842 1.00 92.81 92 THR A CA 1
ATOM 705 C C . THR A 1 92 ? -1.983 30.166 -25.953 1.00 92.81 92 THR A C 1
ATOM 707 O O . THR A 1 92 ? -1.980 29.127 -26.612 1.00 92.81 92 THR A O 1
ATOM 710 N N . ASN A 1 93 ? -1.111 31.139 -26.187 1.00 91.12 93 ASN A N 1
ATOM 711 C CA . ASN A 1 93 ? 0.043 30.990 -27.062 1.00 91.12 93 ASN A CA 1
ATOM 712 C C . ASN A 1 93 ? 1.276 31.632 -26.428 1.00 91.12 93 ASN A C 1
ATOM 714 O O . ASN A 1 93 ? 1.316 32.855 -26.250 1.00 91.12 93 ASN A O 1
ATOM 718 N N . ARG A 1 94 ? 2.272 30.791 -26.129 1.00 86.44 94 ARG A N 1
ATOM 719 C CA . ARG A 1 94 ? 3.545 31.167 -25.512 1.00 86.44 94 ARG A CA 1
ATOM 720 C C . ARG A 1 94 ? 4.478 31.785 -26.540 1.00 86.44 94 ARG A C 1
ATOM 722 O O . ARG A 1 94 ? 4.859 31.134 -27.515 1.00 86.44 94 ARG A O 1
ATOM 729 N N . THR A 1 95 ? 4.907 33.017 -26.277 1.00 83.25 95 THR A N 1
ATOM 730 C CA . THR A 1 95 ? 5.925 33.733 -27.060 1.00 83.25 95 THR A CA 1
ATOM 731 C C . THR A 1 95 ? 7.095 34.161 -26.166 1.00 83.25 95 THR A C 1
ATOM 733 O O . THR A 1 95 ? 6.932 34.226 -24.946 1.00 83.25 95 THR A O 1
ATOM 736 N N . PRO A 1 96 ? 8.267 34.519 -26.728 1.00 81.00 96 PRO A N 1
ATOM 737 C CA . PRO A 1 96 ? 9.374 35.072 -25.942 1.00 81.00 96 PRO A CA 1
ATOM 738 C C . PRO A 1 96 ? 9.022 36.354 -25.166 1.00 81.00 96 PRO A C 1
ATOM 740 O O . PRO A 1 96 ? 9.718 36.704 -24.219 1.00 81.00 96 PRO A O 1
ATOM 743 N N . GLN A 1 97 ? 7.966 37.069 -25.570 1.00 84.00 97 GLN A N 1
ATOM 744 C CA . GLN A 1 97 ? 7.491 38.303 -24.935 1.00 84.00 97 GLN A CA 1
ATOM 745 C C . GLN A 1 97 ? 6.399 38.060 -23.878 1.00 84.00 97 GLN A C 1
ATOM 747 O O . GLN A 1 97 ? 5.933 39.021 -23.269 1.00 84.00 97 GLN A O 1
ATOM 752 N N . GLY A 1 98 ? 5.985 36.805 -23.667 1.00 86.38 98 GLY A N 1
ATOM 753 C CA . GLY A 1 98 ? 4.897 36.429 -22.765 1.00 86.38 98 GLY A CA 1
ATOM 754 C C . GLY A 1 98 ? 3.780 35.636 -23.448 1.00 86.38 98 GLY A C 1
ATOM 755 O O . GLY A 1 98 ? 3.879 35.278 -24.628 1.00 86.38 98 GLY A O 1
ATOM 756 N N . ASP A 1 99 ? 2.710 35.366 -22.706 1.00 91.50 99 ASP A N 1
ATOM 757 C CA . ASP A 1 99 ? 1.541 34.633 -23.195 1.00 91.50 99 ASP A CA 1
ATOM 758 C C . ASP A 1 99 ? 0.521 35.563 -23.850 1.00 91.50 99 ASP A C 1
ATOM 760 O O . ASP A 1 99 ? 0.266 36.679 -23.401 1.00 91.50 99 ASP A O 1
ATOM 764 N N . THR A 1 100 ? -0.083 35.088 -24.935 1.00 94.88 100 THR A N 1
ATOM 765 C CA . THR A 1 100 ? -1.278 35.701 -25.526 1.00 94.88 100 THR A CA 1
ATOM 766 C C . THR A 1 100 ? -2.468 34.790 -25.295 1.00 94.88 100 THR A C 1
ATOM 768 O O . THR A 1 100 ? -2.343 33.574 -25.418 1.00 94.88 100 THR A O 1
ATOM 771 N N . PHE A 1 101 ? -3.625 35.373 -25.000 1.00 96.06 101 PHE A N 1
ATOM 772 C CA . PHE A 1 101 ? -4.853 34.633 -24.727 1.00 96.06 101 PHE A CA 1
ATOM 773 C C . PHE A 1 101 ? -5.882 35.013 -25.774 1.00 96.06 101 PHE A C 1
ATOM 775 O O . PHE A 1 101 ? -6.054 36.199 -26.079 1.00 96.06 101 PHE A O 1
ATOM 782 N N . GLY A 1 102 ? -6.551 34.023 -26.351 1.00 95.56 102 GLY A N 1
ATOM 783 C CA . GLY A 1 102 ? -7.514 34.297 -27.400 1.00 95.56 102 GLY A CA 1
ATOM 784 C C . GLY A 1 102 ? -8.613 33.269 -27.542 1.00 95.56 102 GLY A C 1
ATOM 785 O O . GLY A 1 102 ? -8.642 32.257 -26.843 1.00 95.56 102 GLY A O 1
ATOM 786 N N . ILE A 1 103 ? -9.535 33.594 -28.443 1.00 96.44 103 ILE A N 1
ATOM 787 C CA . ILE A 1 103 ? -10.683 32.773 -28.804 1.00 96.44 103 ILE A CA 1
ATOM 788 C C . ILE A 1 103 ? -10.726 32.662 -30.327 1.00 96.44 103 ILE A C 1
ATOM 790 O O . ILE A 1 103 ? -10.602 33.661 -31.040 1.00 96.44 103 ILE A O 1
ATOM 794 N N . GLU A 1 104 ? -10.948 31.458 -30.839 1.00 94.94 104 GLU A N 1
ATOM 795 C CA . GLU A 1 104 ? -11.366 31.243 -32.221 1.00 94.94 104 GLU A CA 1
ATOM 796 C C . GLU A 1 104 ? -12.792 30.677 -32.246 1.00 94.94 104 GLU A C 1
ATOM 798 O O . GLU A 1 104 ? -13.071 29.667 -31.608 1.00 94.94 104 GLU A O 1
ATOM 803 N N . ILE A 1 105 ? -13.692 31.342 -32.979 1.00 96.12 105 ILE A N 1
ATOM 804 C CA . ILE A 1 105 ? -15.122 31.007 -33.066 1.00 96.12 105 ILE A CA 1
ATOM 805 C C . ILE A 1 105 ? -15.453 30.679 -34.521 1.00 96.12 105 ILE A C 1
ATOM 807 O O . ILE A 1 105 ? -15.405 31.568 -35.384 1.00 96.12 105 ILE A O 1
ATOM 811 N N . ARG A 1 106 ? -15.769 29.414 -34.809 1.00 94.44 106 ARG A N 1
ATOM 812 C CA . ARG A 1 106 ? -15.999 28.932 -36.175 1.00 94.44 106 ARG A CA 1
ATOM 813 C C . ARG A 1 106 ? -17.305 28.174 -36.332 1.00 94.44 106 ARG A C 1
ATOM 815 O O . ARG A 1 106 ? -17.628 27.304 -35.528 1.00 94.44 106 ARG A O 1
ATOM 822 N N . ASP A 1 107 ? -17.969 28.455 -37.448 1.00 94.12 107 ASP A N 1
ATOM 823 C CA . ASP A 1 107 ? -19.026 27.622 -38.014 1.00 94.12 107 ASP A CA 1
ATOM 824 C C . ASP A 1 107 ? -18.685 27.314 -39.479 1.00 94.12 107 ASP A C 1
ATOM 826 O O . ASP A 1 107 ? -18.843 28.136 -40.393 1.00 94.12 107 ASP A O 1
ATOM 830 N N . GLY A 1 108 ? -18.098 26.139 -39.691 1.00 88.94 108 GLY A N 1
ATOM 831 C CA . GLY A 1 108 ? -17.524 25.761 -40.971 1.00 88.94 108 GLY A CA 1
ATOM 832 C C . GLY A 1 108 ? -16.279 26.591 -41.331 1.00 88.94 108 GLY A C 1
ATOM 833 O O . GLY A 1 108 ? -15.453 27.004 -40.506 1.00 88.94 108 GLY A O 1
ATOM 834 N N . ASN A 1 109 ? -16.156 26.931 -42.613 1.00 85.94 109 ASN A N 1
ATOM 835 C CA . ASN A 1 109 ? -15.079 27.797 -43.100 1.00 85.94 109 ASN A CA 1
ATOM 836 C C . ASN A 1 109 ? -15.233 29.277 -42.697 1.00 85.94 109 ASN A C 1
ATOM 838 O O . ASN A 1 109 ? -14.373 30.092 -43.038 1.00 85.94 109 ASN A O 1
ATOM 842 N N . HIS A 1 110 ? -16.287 29.639 -41.960 1.00 89.12 110 HIS A N 1
ATOM 843 C CA . HIS A 1 110 ? -16.537 31.009 -41.527 1.00 89.12 110 HIS A CA 1
ATOM 844 C C . HIS A 1 110 ? -16.042 31.241 -40.100 1.00 89.12 110 HIS A C 1
ATOM 846 O O . HIS A 1 110 ? -16.423 30.544 -39.161 1.00 89.12 110 HIS A O 1
ATOM 852 N N . ARG A 1 111 ? -15.224 32.284 -39.932 1.00 92.12 111 ARG A N 1
ATOM 853 C CA . ARG A 1 111 ? -14.921 32.858 -38.618 1.00 92.12 111 ARG A CA 1
ATOM 854 C C . ARG A 1 111 ? -16.019 33.848 -38.269 1.00 92.12 111 ARG A C 1
ATOM 856 O O . ARG A 1 111 ? -16.152 34.863 -38.952 1.00 92.12 111 ARG A O 1
ATOM 863 N N . LEU A 1 112 ? -16.788 33.558 -37.222 1.00 93.62 112 LEU A N 1
ATOM 864 C CA . LEU A 1 112 ? -17.908 34.411 -36.807 1.00 93.62 112 LEU A CA 1
ATOM 865 C C . LEU A 1 112 ? -17.428 35.760 -36.253 1.00 93.62 112 LEU A C 1
ATOM 867 O O . LEU A 1 112 ? -18.146 36.755 -36.331 1.00 93.62 112 LEU A O 1
ATOM 871 N N . VAL A 1 113 ? -16.193 35.807 -35.745 1.00 93.56 113 VAL A N 1
ATOM 872 C CA . VAL A 1 113 ? -15.494 37.027 -35.330 1.00 93.56 113 VAL A CA 1
ATOM 873 C C . VAL A 1 113 ? -14.031 36.945 -35.789 1.00 93.56 113 VAL A C 1
ATOM 875 O O . VAL A 1 113 ? -13.417 35.883 -35.662 1.00 93.56 113 VAL A O 1
ATOM 878 N N . PRO A 1 114 ? -13.428 38.024 -36.321 1.00 92.06 114 PRO A N 1
ATOM 879 C CA . PRO A 1 114 ? -12.017 38.013 -36.704 1.00 92.06 114 PRO A CA 1
ATOM 880 C C . PRO A 1 114 ? -11.074 37.752 -35.513 1.00 92.06 114 PRO A C 1
ATOM 882 O O . PRO A 1 114 ? -11.106 38.483 -34.525 1.00 92.06 114 PRO A O 1
ATOM 885 N N . ASN A 1 115 ? -10.168 36.770 -35.623 1.00 86.88 115 ASN A N 1
ATOM 886 C CA . ASN A 1 115 ? -9.274 36.360 -34.520 1.00 86.88 115 ASN A CA 1
ATOM 887 C C . ASN A 1 115 ? -8.412 37.507 -33.955 1.00 86.88 115 ASN A C 1
ATOM 889 O O . ASN A 1 115 ? -8.128 37.537 -32.764 1.00 86.88 115 ASN A O 1
ATOM 893 N N . ASN A 1 116 ? -8.013 38.489 -34.775 1.00 89.25 116 ASN A N 1
ATOM 894 C CA . ASN A 1 116 ? -7.242 39.652 -34.306 1.00 89.25 116 ASN A CA 1
ATOM 895 C C . ASN A 1 116 ? -8.028 40.561 -33.332 1.00 89.25 116 ASN A C 1
ATOM 897 O O . ASN A 1 116 ? -7.434 41.357 -32.593 1.00 89.25 116 ASN A O 1
ATOM 901 N N . GLN A 1 117 ? -9.359 40.445 -33.309 1.00 92.06 117 GLN A N 1
ATOM 902 C CA . GLN A 1 117 ? -10.232 41.110 -32.343 1.00 92.06 117 GLN A CA 1
ATOM 903 C C . GLN A 1 117 ? -10.402 40.297 -31.054 1.00 92.06 117 GLN A C 1
ATOM 905 O O . GLN A 1 117 ? -10.684 40.887 -30.018 1.00 92.06 117 GLN A O 1
ATOM 910 N N . LEU A 1 118 ? -10.153 38.986 -31.089 1.00 95.31 118 LEU A N 1
ATOM 911 C CA . LEU A 1 118 ? -10.333 38.057 -29.969 1.00 95.31 118 LEU A CA 1
ATOM 912 C C . LEU A 1 118 ? -9.005 37.532 -29.415 1.00 95.31 118 LEU A C 1
ATOM 914 O O . LEU A 1 118 ? -8.920 36.391 -28.981 1.00 95.31 118 LEU A O 1
ATOM 918 N N . VAL A 1 119 ? -7.955 38.353 -29.441 1.00 96.50 119 VAL A N 1
ATOM 919 C CA . VAL A 1 119 ? -6.646 38.013 -28.873 1.00 96.50 119 VAL A CA 1
ATOM 920 C C . VAL A 1 119 ? -6.051 39.209 -28.131 1.00 96.50 119 VAL A C 1
ATOM 922 O O . VAL A 1 119 ? -6.164 40.360 -28.585 1.00 96.50 119 VAL A O 1
ATOM 925 N N . THR A 1 120 ? -5.440 38.945 -26.977 1.00 96.69 120 THR A N 1
ATOM 926 C CA . THR A 1 120 ? -4.717 39.944 -26.179 1.00 96.69 120 THR A CA 1
ATOM 927 C C . THR A 1 120 ? -3.355 40.281 -26.797 1.00 96.69 120 THR A C 1
ATOM 929 O O . THR A 1 120 ? -2.821 39.542 -27.625 1.00 96.69 120 THR A O 1
ATOM 932 N N . ALA A 1 121 ? -2.755 41.398 -26.374 1.00 94.44 121 ALA A N 1
ATOM 933 C CA . ALA A 1 121 ? -1.307 41.578 -26.517 1.00 94.44 121 ALA A CA 1
ATOM 934 C C . ALA A 1 121 ? -0.552 40.562 -25.625 1.00 94.44 121 ALA A C 1
ATOM 936 O O . ALA A 1 121 ? -1.177 40.015 -24.711 1.00 94.44 121 ALA A O 1
ATOM 937 N N . PRO A 1 122 ? 0.751 40.299 -25.863 1.00 93.56 122 PRO A N 1
ATOM 938 C CA . PRO A 1 122 ? 1.555 39.448 -24.985 1.00 93.56 122 PRO A CA 1
ATOM 939 C C . PRO A 1 122 ? 1.587 39.972 -23.544 1.00 93.56 122 PRO A C 1
ATOM 941 O O . PRO A 1 122 ? 1.740 41.176 -23.323 1.00 93.56 122 PRO A O 1
ATOM 944 N N . ILE A 1 123 ? 1.447 39.068 -22.578 1.00 94.19 123 ILE A N 1
ATOM 945 C CA . ILE A 1 123 ? 1.408 39.344 -21.139 1.00 94.19 123 ILE A CA 1
ATOM 946 C C . ILE A 1 123 ? 2.551 38.580 -20.479 1.00 94.19 123 ILE A C 1
ATOM 948 O O . ILE A 1 123 ? 2.725 37.384 -20.707 1.00 94.19 123 ILE A O 1
ATOM 952 N N . ALA A 1 124 ? 3.356 39.286 -19.687 1.00 90.31 124 ALA A N 1
ATOM 953 C CA . ALA A 1 124 ? 4.483 38.693 -18.979 1.00 90.31 124 ALA A CA 1
ATOM 954 C C . ALA A 1 124 ? 4.013 37.652 -17.956 1.00 90.31 124 ALA A C 1
ATOM 956 O O . ALA A 1 124 ? 2.973 37.832 -17.328 1.00 90.31 124 ALA A O 1
ATOM 957 N N . ASN A 1 125 ? 4.821 36.612 -17.756 1.00 82.56 125 ASN A N 1
ATOM 958 C CA . ASN A 1 125 ? 4.529 35.573 -16.776 1.00 82.56 125 ASN A CA 1
ATOM 959 C C . ASN A 1 125 ? 4.490 36.113 -15.354 1.00 82.56 125 ASN A C 1
ATOM 961 O O . ASN A 1 125 ? 5.333 36.918 -14.951 1.00 82.56 125 ASN A O 1
ATOM 965 N N . THR A 1 126 ? 3.544 35.592 -14.589 1.00 84.25 126 THR A N 1
ATOM 966 C CA . THR A 1 126 ? 3.511 35.704 -13.135 1.00 84.25 126 THR A CA 1
ATOM 967 C C . THR A 1 126 ? 4.655 34.907 -12.501 1.00 84.25 126 THR A C 1
ATOM 969 O O . THR A 1 126 ? 5.232 34.003 -13.111 1.00 84.25 126 THR A O 1
ATOM 972 N N . ALA A 1 127 ? 5.003 35.245 -11.257 1.00 80.62 127 ALA A N 1
ATOM 973 C CA . ALA A 1 127 ? 6.095 34.592 -10.533 1.00 80.62 127 ALA A CA 1
ATOM 974 C C . ALA A 1 127 ? 5.811 33.108 -10.225 1.00 80.62 127 ALA A C 1
ATOM 976 O O . ALA A 1 127 ? 6.730 32.294 -10.235 1.00 80.62 127 ALA A O 1
ATOM 977 N N . ASP A 1 128 ? 4.544 32.754 -9.989 1.00 79.62 128 ASP A N 1
ATOM 978 C CA . ASP A 1 128 ? 4.076 31.373 -9.797 1.00 79.62 128 ASP A CA 1
ATOM 979 C C . ASP A 1 128 ? 3.879 30.617 -11.132 1.00 79.62 128 ASP A C 1
ATOM 981 O O . ASP A 1 128 ? 3.706 29.392 -11.159 1.00 79.62 128 ASP A O 1
ATOM 985 N N . GLY A 1 129 ? 3.950 31.337 -12.257 1.00 84.25 129 GLY A N 1
ATOM 986 C CA . GLY A 1 129 ? 3.731 30.835 -13.609 1.00 84.25 129 GLY A CA 1
ATOM 987 C C . GLY A 1 129 ? 2.261 30.601 -13.970 1.00 84.25 129 GLY A C 1
ATOM 988 O O . GLY A 1 129 ? 2.003 30.080 -15.057 1.00 84.25 129 GLY A O 1
ATOM 989 N N . TYR A 1 130 ? 1.315 30.952 -13.093 1.00 89.56 130 TYR A N 1
ATOM 990 C CA . TYR A 1 130 ? -0.120 30.826 -13.338 1.00 89.56 130 TYR A CA 1
ATOM 991 C C . TYR A 1 130 ? -0.745 32.142 -13.789 1.00 89.56 130 TYR A C 1
ATOM 993 O O . TYR A 1 130 ? -0.584 33.168 -13.133 1.00 89.56 130 TYR A O 1
ATOM 1001 N N . HIS A 1 131 ? -1.560 32.079 -14.835 1.00 93.69 131 HIS A N 1
ATOM 1002 C CA . HIS A 1 131 ? -2.459 33.162 -15.216 1.00 93.69 131 HIS A CA 1
ATOM 1003 C C . HIS A 1 131 ? -3.898 32.806 -14.861 1.00 93.69 131 HIS A C 1
ATOM 1005 O O . HIS A 1 131 ? -4.296 31.642 -14.968 1.00 93.69 131 HIS A O 1
ATOM 1011 N N . THR A 1 132 ? -4.685 33.814 -14.488 1.00 95.75 132 THR A N 1
ATOM 1012 C CA . THR A 1 132 ? -6.144 33.698 -14.408 1.00 95.75 132 THR A CA 1
ATOM 1013 C C . THR A 1 132 ? -6.771 34.531 -15.522 1.00 95.75 132 THR A C 1
ATOM 1015 O O . THR A 1 132 ? -6.490 35.724 -15.642 1.00 95.75 132 THR A O 1
ATOM 1018 N N . VAL A 1 133 ? -7.616 33.921 -16.349 1.00 97.44 133 VAL A N 1
ATOM 1019 C CA . VAL A 1 133 ? -8.242 34.548 -17.516 1.00 97.44 133 VAL A CA 1
ATOM 1020 C C . VAL A 1 133 ? -9.748 34.388 -17.434 1.00 97.44 133 VAL A C 1
ATOM 1022 O O . VAL A 1 133 ? -10.221 33.264 -17.293 1.00 97.44 133 VAL A O 1
ATOM 1025 N N . THR A 1 134 ? -10.483 35.486 -17.600 1.00 98.00 134 THR A N 1
ATOM 1026 C CA . THR A 1 134 ? -11.942 35.463 -17.738 1.00 98.00 134 THR A CA 1
ATOM 1027 C C . THR A 1 134 ? -12.360 36.028 -19.086 1.00 98.00 134 THR A C 1
ATOM 1029 O O . THR A 1 134 ? -11.937 37.120 -19.477 1.00 98.00 134 THR A O 1
ATOM 1032 N N . TYR A 1 135 ? -13.213 35.294 -19.792 1.00 97.94 135 TYR A N 1
ATOM 1033 C CA . TYR A 1 135 ? -13.864 35.727 -21.022 1.00 97.94 135 TYR A CA 1
ATOM 1034 C C . TYR A 1 135 ? -15.331 36.000 -20.725 1.00 97.94 135 TYR A C 1
ATOM 1036 O O . TYR A 1 135 ? -16.016 35.102 -20.241 1.00 97.94 135 TYR A O 1
ATOM 1044 N N . THR A 1 136 ? -15.821 37.200 -21.025 1.00 97.69 136 THR A N 1
ATOM 1045 C CA . THR A 1 136 ? -17.249 37.517 -20.893 1.00 97.69 136 THR A CA 1
ATOM 1046 C C . THR A 1 136 ? -17.886 37.702 -22.260 1.00 97.69 136 THR A C 1
ATOM 1048 O O . THR A 1 136 ? -17.285 38.307 -23.152 1.00 97.69 136 THR A O 1
ATOM 1051 N N . PHE A 1 137 ? -19.091 37.162 -22.420 1.00 97.88 137 PHE A N 1
ATOM 1052 C CA . PHE A 1 137 ? -19.904 37.227 -23.629 1.00 97.88 137 PHE A CA 1
ATOM 1053 C C . PHE A 1 137 ? -21.230 37.887 -23.267 1.00 97.88 137 PHE A C 1
ATOM 1055 O O . PHE A 1 137 ? -22.040 37.295 -22.559 1.00 97.88 137 PHE A O 1
ATOM 1062 N N . ASP A 1 138 ? -21.433 39.116 -23.732 1.00 96.75 138 ASP A N 1
ATOM 1063 C CA . ASP A 1 138 ? -22.604 39.929 -23.414 1.00 96.75 138 ASP A CA 1
ATOM 1064 C C . ASP A 1 138 ? -23.415 40.205 -24.683 1.00 96.75 138 ASP A C 1
ATOM 1066 O O . ASP A 1 138 ? -23.012 40.991 -25.552 1.00 96.75 138 ASP A O 1
ATOM 1070 N N . LYS A 1 139 ? -24.558 39.525 -24.806 1.00 94.50 139 LYS A N 1
ATOM 1071 C CA . LYS A 1 139 ? -25.472 39.654 -25.946 1.00 94.50 139 LYS A CA 1
ATOM 1072 C C . LYS A 1 139 ? -26.249 40.962 -25.929 1.00 94.50 139 LYS A C 1
ATOM 1074 O O . LYS A 1 139 ? -26.568 41.472 -27.003 1.00 94.50 139 LYS A O 1
ATOM 1079 N N . ASP A 1 140 ? -26.506 41.533 -24.762 1.00 93.94 140 ASP A N 1
ATOM 1080 C CA . ASP A 1 140 ? -27.262 42.776 -24.648 1.00 93.94 140 ASP A CA 1
ATOM 1081 C C . ASP A 1 140 ? -26.379 43.975 -25.017 1.00 93.94 140 ASP A C 1
ATOM 1083 O O . ASP A 1 140 ? -26.784 44.831 -25.807 1.00 93.94 140 ASP A O 1
ATOM 1087 N N . GLU A 1 141 ? -25.128 44.001 -24.545 1.00 94.69 141 GLU A N 1
ATOM 1088 C CA . GLU A 1 141 ? -24.156 45.041 -24.905 1.00 94.69 141 GLU A CA 1
ATOM 1089 C C . GLU A 1 141 ? -23.440 44.799 -26.243 1.00 94.69 141 GLU A C 1
ATOM 1091 O O . GLU A 1 141 ? -22.747 45.697 -26.734 1.00 94.69 141 GLU A O 1
ATOM 1096 N N . GLN A 1 142 ? -23.586 43.611 -26.839 1.00 95.94 142 GLN A N 1
ATOM 1097 C CA . GLN A 1 142 ? -22.851 43.178 -28.033 1.00 95.94 142 GLN A CA 1
ATOM 1098 C C . GLN A 1 142 ? -21.325 43.247 -27.847 1.00 95.94 142 GLN A C 1
ATOM 1100 O O . GLN A 1 142 ? -20.600 43.758 -28.712 1.00 95.94 142 GLN A O 1
ATOM 1105 N N . LYS A 1 143 ? -20.829 42.743 -26.708 1.00 97.06 143 LYS A N 1
ATOM 1106 C CA . LYS A 1 143 ? -19.400 42.771 -26.365 1.00 97.06 143 LYS A CA 1
ATOM 1107 C C . LYS A 1 143 ? -18.853 41.416 -25.936 1.00 97.06 143 LYS A C 1
ATOM 1109 O O . LYS A 1 143 ? -19.472 40.691 -25.166 1.00 97.06 143 LYS A O 1
ATOM 1114 N N . ILE A 1 144 ? -17.616 41.157 -26.361 1.00 98.00 144 ILE A N 1
ATOM 1115 C CA . ILE A 1 144 ? -16.748 40.126 -25.796 1.00 98.00 144 ILE A CA 1
ATOM 1116 C C . ILE A 1 144 ? -15.582 40.830 -25.116 1.00 98.00 144 ILE A C 1
ATOM 1118 O O . ILE A 1 144 ? -14.918 41.666 -25.740 1.00 98.00 144 ILE A O 1
ATOM 1122 N N . LYS A 1 145 ? -15.317 40.499 -23.852 1.00 98.06 145 LYS A N 1
ATOM 1123 C CA . LYS A 1 145 ? -14.184 41.049 -23.096 1.00 98.06 145 LYS A CA 1
ATOM 1124 C C . LYS A 1 145 ? -13.263 39.936 -22.615 1.00 98.06 145 LYS A C 1
ATOM 1126 O O . LYS A 1 145 ? -13.721 38.850 -22.278 1.00 98.06 145 LYS A O 1
ATOM 1131 N N . ILE A 1 146 ? -11.962 40.221 -22.592 1.00 98.12 146 ILE A N 1
ATOM 1132 C CA . ILE A 1 146 ? -10.927 39.315 -22.080 1.00 98.12 146 ILE A CA 1
ATOM 1133 C C . ILE A 1 146 ? -10.211 40.012 -20.931 1.00 98.12 146 ILE A C 1
ATOM 1135 O O . ILE A 1 146 ? -9.546 41.033 -21.138 1.00 98.12 146 ILE A O 1
ATOM 1139 N N . TYR A 1 147 ? -10.331 39.440 -19.741 1.00 98.19 147 TYR A N 1
ATOM 1140 C CA . TYR A 1 147 ? -9.653 39.861 -18.525 1.00 98.19 147 TYR A CA 1
ATOM 1141 C C . TYR A 1 147 ? -8.523 38.886 -18.229 1.00 98.19 147 TYR A C 1
ATOM 1143 O O . TYR A 1 147 ? -8.722 37.678 -18.306 1.00 98.19 147 TYR A O 1
ATOM 1151 N N . VAL A 1 148 ? -7.342 39.396 -17.893 1.00 97.00 148 VAL A N 1
ATOM 1152 C CA . VAL A 1 148 ? -6.191 38.573 -17.501 1.00 97.00 148 VAL A CA 1
ATOM 1153 C C . VAL A 1 148 ? -5.595 39.158 -16.235 1.00 97.00 148 VAL A C 1
ATOM 1155 O O . VAL A 1 148 ? -5.265 40.348 -16.206 1.00 97.00 148 VAL A O 1
ATOM 1158 N N . ASP A 1 149 ? -5.486 38.318 -15.209 1.00 94.19 149 ASP A N 1
ATOM 1159 C CA . ASP A 1 149 ? -4.976 38.647 -13.877 1.00 94.19 149 ASP A CA 1
ATOM 1160 C C . ASP A 1 149 ? -5.679 39.874 -13.267 1.00 94.19 149 ASP A C 1
ATOM 1162 O O . ASP A 1 149 ? -5.047 40.809 -12.786 1.00 94.19 149 ASP A O 1
ATOM 1166 N N . GLY A 1 150 ? -7.015 39.892 -13.359 1.00 92.12 150 GLY A N 1
ATOM 1167 C CA . GLY A 1 150 ? -7.886 40.919 -12.784 1.00 92.12 150 GLY A CA 1
ATOM 1168 C C . GLY A 1 150 ? -8.010 42.188 -13.628 1.00 92.12 150 GLY A C 1
ATOM 1169 O O . GLY A 1 150 ? -8.740 43.095 -13.254 1.00 92.12 150 GLY A O 1
ATOM 1170 N N . VAL A 1 151 ? -7.324 42.267 -14.775 1.00 95.19 151 VAL A N 1
ATOM 1171 C CA . VAL A 1 151 ? -7.270 43.480 -15.605 1.00 95.19 151 VAL A CA 1
ATOM 1172 C C . VAL A 1 151 ? -7.906 43.236 -16.969 1.00 95.19 151 VAL A C 1
ATOM 1174 O O . VAL A 1 151 ? -7.560 42.270 -17.652 1.00 95.19 151 VAL A O 1
ATOM 1177 N N . LEU A 1 152 ? -8.777 44.143 -17.422 1.00 97.38 152 LEU A N 1
ATOM 1178 C CA . LEU A 1 152 ? -9.313 44.127 -18.786 1.00 97.38 152 LEU A CA 1
ATOM 1179 C C . LEU A 1 152 ? -8.189 44.322 -19.818 1.00 97.38 152 LEU A C 1
ATOM 1181 O O . LEU A 1 152 ? -7.495 45.339 -19.828 1.00 97.38 152 LEU A O 1
ATOM 1185 N N . ARG A 1 153 ? -8.014 43.358 -20.727 1.00 96.94 153 ARG A N 1
ATOM 1186 C CA . ARG A 1 153 ? -6.960 43.378 -21.760 1.00 96.94 153 ARG A CA 1
ATOM 1187 C C . ARG A 1 153 ? -7.486 43.585 -23.171 1.00 96.94 153 ARG A C 1
ATOM 1189 O O . ARG A 1 153 ? -6.747 44.073 -24.029 1.00 96.94 153 ARG A O 1
ATOM 1196 N N . LYS A 1 154 ? -8.728 43.186 -23.445 1.00 96.81 154 LYS A N 1
ATOM 1197 C CA . LYS A 1 154 ? -9.317 43.253 -24.786 1.00 96.81 154 LYS A CA 1
ATOM 1198 C C . LYS A 1 154 ? -10.831 43.411 -24.720 1.00 96.81 154 LYS A C 1
ATOM 1200 O O . LYS A 1 154 ? -11.472 42.758 -23.905 1.00 96.81 154 LYS A O 1
ATOM 1205 N N . THR A 1 155 ? -11.370 44.199 -25.647 1.00 96.81 155 THR A N 1
ATOM 1206 C CA . THR A 1 155 ? -12.806 44.308 -25.930 1.00 96.81 155 THR A CA 1
ATOM 1207 C C . THR A 1 155 ? -13.024 44.156 -27.434 1.00 96.81 155 THR A C 1
ATOM 1209 O O . THR A 1 155 ? -12.312 44.782 -28.223 1.00 96.81 155 THR A O 1
ATOM 1212 N N . ALA A 1 156 ? -14.007 43.352 -27.830 1.00 95.94 156 ALA A N 1
ATOM 1213 C CA . ALA A 1 156 ? -14.476 43.209 -29.205 1.00 95.94 156 ALA A CA 1
ATOM 1214 C C . ALA A 1 156 ? -15.970 43.553 -29.294 1.00 95.94 156 ALA A C 1
ATOM 1216 O O . ALA A 1 156 ? -16.738 43.199 -28.403 1.00 95.94 156 ALA A O 1
ATOM 1217 N N . ASN A 1 157 ? -16.380 44.219 -30.379 1.00 94.44 157 ASN A N 1
ATOM 1218 C CA . ASN A 1 157 ? -17.778 44.590 -30.642 1.00 94.44 157 ASN A CA 1
ATOM 1219 C C . ASN A 1 157 ? -18.517 43.430 -31.329 1.00 94.44 157 ASN A C 1
ATOM 1221 O O . ASN A 1 157 ? -18.799 43.473 -32.527 1.00 94.44 157 ASN A O 1
ATOM 1225 N N . SER A 1 158 ? -18.729 42.352 -30.588 1.00 93.25 158 SER A N 1
ATOM 1226 C CA . SER A 1 158 ? -19.472 41.157 -30.987 1.00 93.25 158 SER A CA 1
ATOM 1227 C C . SER A 1 158 ? -19.943 40.445 -29.723 1.00 93.25 158 SER A C 1
ATOM 1229 O O . SER A 1 158 ? -19.377 40.677 -28.665 1.00 93.25 158 SER A O 1
ATOM 1231 N N . SER A 1 159 ? -20.924 39.557 -29.831 1.00 90.94 159 SER A N 1
ATOM 1232 C CA . SER A 1 159 ? -21.414 38.709 -28.732 1.00 90.94 159 SER A CA 1
ATOM 1233 C C . SER A 1 159 ? -21.485 37.228 -29.098 1.00 90.94 159 SER A C 1
ATOM 1235 O O . SER A 1 159 ? -22.081 36.446 -28.367 1.00 90.94 159 SER A O 1
ATOM 1237 N N . LYS A 1 160 ? -20.894 36.835 -30.237 1.00 95.75 160 LYS A N 1
ATOM 1238 C CA . LYS A 1 160 ? -21.001 35.461 -30.742 1.00 95.75 160 LYS A CA 1
ATOM 1239 C C . LYS A 1 160 ? -20.482 34.454 -29.724 1.00 95.75 160 LYS A C 1
ATOM 1241 O O . LYS A 1 160 ? -19.319 34.546 -29.335 1.00 95.75 160 LYS A O 1
ATOM 1246 N N . PHE A 1 161 ? -21.336 33.513 -29.327 1.00 95.19 161 PHE A N 1
ATOM 1247 C CA . PHE A 1 161 ? -21.029 32.520 -28.297 1.00 95.19 161 PHE A CA 1
ATOM 1248 C C . PHE A 1 161 ? -21.548 31.120 -28.677 1.00 95.19 161 PHE A C 1
ATOM 1250 O O . PHE A 1 161 ? -21.616 30.807 -29.865 1.00 95.19 161 PHE A O 1
ATOM 1257 N N . PHE A 1 162 ? -21.840 30.242 -27.710 1.00 96.31 162 PHE A N 1
ATOM 1258 C CA . PHE A 1 162 ? -22.171 28.838 -27.981 1.00 96.31 162 PHE A CA 1
ATOM 1259 C C . PHE A 1 162 ? -23.489 28.663 -28.747 1.00 96.31 162 PHE A C 1
ATOM 1261 O O . PHE A 1 162 ? -23.516 27.912 -29.720 1.00 96.31 162 PHE A O 1
ATOM 1268 N N . GLU A 1 163 ? -24.545 29.405 -28.390 1.00 95.69 163 GLU A N 1
ATOM 1269 C CA . GLU A 1 163 ? -25.854 29.301 -29.063 1.00 95.69 163 GLU A CA 1
ATOM 1270 C C . GLU A 1 163 ? -25.804 29.651 -30.565 1.00 95.69 163 GLU A C 1
ATOM 1272 O O . GLU A 1 163 ? -26.667 29.232 -31.337 1.00 95.69 163 GLU A O 1
ATOM 1277 N N . ASP A 1 164 ? -24.808 30.440 -30.985 1.00 95.19 164 ASP A N 1
ATOM 1278 C CA . ASP A 1 164 ? -24.655 30.910 -32.363 1.00 95.19 164 ASP A CA 1
ATOM 1279 C C . ASP A 1 164 ? -24.038 29.854 -33.293 1.00 95.19 164 ASP A C 1
ATOM 1281 O O . ASP A 1 164 ? -23.908 30.102 -34.495 1.00 95.19 164 ASP A O 1
ATOM 1285 N N . ILE A 1 165 ? -23.626 28.700 -32.758 1.00 95.38 165 ILE A N 1
ATOM 1286 C CA . ILE A 1 165 ? -22.899 27.664 -33.494 1.00 95.38 165 ILE A CA 1
ATOM 1287 C C . ILE A 1 165 ? -23.690 26.349 -33.435 1.00 95.38 165 ILE A C 1
ATOM 1289 O O . ILE A 1 165 ? -23.684 25.653 -32.418 1.00 95.38 165 ILE A O 1
ATOM 1293 N N . PRO A 1 166 ? -24.374 25.954 -34.522 1.00 91.00 166 PRO A N 1
ATOM 1294 C CA . PRO A 1 166 ? -25.279 24.811 -34.486 1.00 91.00 166 PRO A CA 1
ATOM 1295 C C . PRO A 1 166 ? -24.537 23.467 -34.433 1.00 91.00 166 PRO A C 1
ATOM 1297 O O . PRO A 1 166 ? -23.775 23.125 -35.335 1.00 91.00 166 PRO A O 1
ATOM 1300 N N . GLY A 1 167 ? -24.840 22.639 -33.432 1.00 91.06 167 GLY A N 1
ATOM 1301 C CA . GLY A 1 167 ? -24.332 21.261 -33.340 1.00 91.06 167 GLY A CA 1
ATOM 1302 C C . GLY A 1 167 ? -23.145 21.061 -32.398 1.00 91.06 167 GLY A C 1
ATOM 1303 O O . GLY A 1 167 ? -22.601 19.961 -32.361 1.00 91.06 167 GLY A O 1
ATOM 1304 N N . LEU A 1 168 ? -22.762 22.077 -31.615 1.00 96.25 168 LEU A N 1
ATOM 1305 C CA . LEU A 1 168 ? -21.836 21.881 -30.498 1.00 96.25 168 LEU A CA 1
ATOM 1306 C C . LEU A 1 168 ? -22.423 20.868 -29.504 1.00 96.25 168 LEU A C 1
ATOM 1308 O O . LEU A 1 168 ? -23.534 21.058 -29.012 1.00 96.25 168 LEU A O 1
ATOM 1312 N N . ASN A 1 169 ? -21.689 19.791 -29.227 1.00 95.69 169 ASN A N 1
ATOM 1313 C CA . ASN A 1 169 ? -22.132 18.741 -28.302 1.00 95.69 169 ASN A CA 1
ATOM 1314 C C . ASN A 1 169 ? -20.981 18.026 -27.572 1.00 95.69 169 ASN A C 1
ATOM 1316 O O . ASN A 1 169 ? -21.226 17.046 -26.876 1.00 95.69 169 ASN A O 1
ATOM 1320 N N . THR A 1 170 ? -19.742 18.506 -27.714 1.00 94.88 170 THR A N 1
ATOM 1321 C CA . THR A 1 170 ? -18.586 18.030 -26.943 1.00 94.88 170 THR A CA 1
ATOM 1322 C C . THR A 1 170 ? -17.829 19.198 -26.335 1.00 94.88 170 THR A C 1
ATOM 1324 O O . THR A 1 170 ? -17.730 20.261 -26.953 1.00 94.88 170 THR A O 1
ATOM 1327 N N . ALA A 1 171 ? -17.301 19.012 -25.126 1.00 93.94 171 ALA A N 1
ATOM 1328 C CA . ALA A 1 171 ? -16.524 20.025 -24.424 1.00 93.94 171 ALA A CA 1
ATOM 1329 C C . ALA A 1 171 ? -15.341 19.390 -23.681 1.00 93.94 171 ALA A C 1
ATOM 1331 O O . ALA A 1 171 ? -15.510 18.441 -22.917 1.00 93.94 171 ALA A O 1
ATOM 1332 N N . TYR A 1 172 ? -14.141 19.932 -23.890 1.00 90.94 172 TYR A N 1
ATOM 1333 C CA . TYR A 1 172 ? -12.912 19.447 -23.269 1.00 90.94 172 TYR A CA 1
ATOM 1334 C C . TYR A 1 172 ? -12.056 20.580 -22.722 1.00 90.94 172 TYR A C 1
ATOM 1336 O O . TYR A 1 172 ? -11.720 21.517 -23.443 1.00 90.94 172 TYR A O 1
ATOM 1344 N N . VAL A 1 173 ? -11.599 20.440 -21.482 1.00 88.19 173 VAL A N 1
ATOM 1345 C CA . VAL A 1 173 ? -10.490 21.239 -20.950 1.00 88.19 173 VAL A CA 1
ATOM 1346 C C . VAL A 1 173 ? -9.182 20.642 -21.473 1.00 88.19 173 VAL A C 1
ATOM 1348 O O . VAL A 1 173 ? -9.036 19.420 -21.514 1.00 88.19 173 VAL A O 1
ATOM 1351 N N . GLY A 1 174 ? -8.237 21.472 -21.917 1.00 82.06 174 GLY A N 1
ATOM 1352 C CA . GLY A 1 174 ? -6.909 21.012 -22.356 1.00 82.06 174 GLY A CA 1
ATOM 1353 C C . GLY A 1 174 ? -6.804 20.496 -23.803 1.00 82.06 174 GLY A C 1
ATOM 1354 O O . GLY A 1 174 ? -5.694 20.350 -24.323 1.00 82.06 174 GLY A O 1
ATOM 1355 N N . ARG A 1 175 ? -7.929 20.266 -24.503 1.00 84.94 175 ARG A N 1
ATOM 1356 C CA . ARG A 1 175 ? -7.967 19.917 -25.942 1.00 84.94 175 ARG A CA 1
ATOM 1357 C C . ARG A 1 175 ? -9.205 20.469 -26.648 1.00 84.94 175 ARG A C 1
ATOM 1359 O O . ARG A 1 175 ? -10.191 20.793 -26.005 1.00 84.94 175 ARG A O 1
ATOM 1366 N N . THR A 1 176 ? -9.178 20.489 -27.981 1.00 89.00 176 THR A N 1
ATOM 1367 C CA . THR A 1 176 ? -10.381 20.662 -28.815 1.00 89.00 176 THR A CA 1
ATOM 1368 C C . THR A 1 176 ? -10.578 19.406 -29.650 1.00 89.00 176 THR A C 1
ATOM 1370 O O . THR A 1 176 ? -9.701 19.071 -30.447 1.00 89.00 176 THR A O 1
ATOM 1373 N N . GLN A 1 177 ? -11.696 18.703 -29.454 1.00 88.25 177 GLN A N 1
ATOM 1374 C CA . GLN A 1 177 ? -12.001 17.476 -30.190 1.00 88.25 177 GLN A CA 1
ATOM 1375 C C . GLN A 1 177 ? -12.523 17.820 -31.591 1.00 88.25 177 GLN A C 1
ATOM 1377 O O . GLN A 1 177 ? -13.543 18.493 -31.710 1.00 88.25 177 GLN A O 1
ATOM 1382 N N . ARG A 1 178 ? -11.848 17.370 -32.652 1.00 87.44 178 ARG A N 1
ATOM 1383 C CA . ARG A 1 178 ? -12.291 17.573 -34.047 1.00 87.44 178 ARG A CA 1
ATOM 1384 C C . ARG A 1 178 ? -12.286 16.242 -34.804 1.00 87.44 178 ARG A C 1
ATOM 1386 O O . ARG A 1 178 ? -11.724 15.264 -34.307 1.00 87.44 178 ARG A O 1
ATOM 1393 N N . LEU A 1 179 ? -12.908 16.194 -35.985 1.00 86.06 179 LEU A N 1
ATOM 1394 C CA . LEU A 1 179 ? -13.048 14.959 -36.769 1.00 86.06 179 LEU A CA 1
ATOM 1395 C C . LEU A 1 179 ? -11.699 14.299 -37.097 1.00 86.06 179 LEU A C 1
ATOM 1397 O O . LEU A 1 179 ? -11.548 13.091 -36.920 1.00 86.06 179 LEU A O 1
ATOM 1401 N N . SER A 1 180 ? -10.733 15.068 -37.607 1.00 77.88 180 SER A N 1
ATOM 1402 C CA . SER A 1 180 ? -9.467 14.524 -38.118 1.00 77.88 180 SER A CA 1
ATOM 1403 C C . SER A 1 180 ? -8.248 14.851 -37.256 1.00 77.88 180 SER A C 1
ATOM 1405 O O . SER A 1 180 ? -7.210 14.201 -37.403 1.00 77.88 180 SER A O 1
ATOM 1407 N N . GLN A 1 181 ? -8.336 15.843 -36.361 1.00 70.94 181 GLN A N 1
ATOM 1408 C CA . GLN A 1 181 ? -7.200 16.314 -35.563 1.00 70.94 181 GLN A CA 1
ATOM 1409 C C . GLN A 1 181 ? -7.611 16.841 -34.188 1.00 70.94 181 GLN A C 1
ATOM 1411 O O . GLN A 1 181 ? -8.609 17.532 -34.049 1.00 70.94 181 GLN A O 1
ATOM 1416 N N . ASN A 1 182 ? -6.743 16.648 -33.197 1.00 69.00 182 ASN A N 1
ATOM 1417 C CA . ASN A 1 182 ? -6.863 17.276 -31.879 1.00 69.00 182 ASN A CA 1
ATOM 1418 C C . ASN A 1 182 ? -5.670 18.222 -31.659 1.00 69.00 182 ASN A C 1
ATOM 1420 O O . ASN A 1 182 ? -4.698 17.836 -31.006 1.00 69.00 182 ASN A O 1
ATOM 1424 N N . PRO A 1 183 ? -5.672 19.417 -32.277 1.00 65.44 183 PRO A N 1
ATOM 1425 C CA . PRO A 1 183 ? -4.504 20.289 -32.298 1.00 65.44 183 PRO A CA 1
ATOM 1426 C C . PRO A 1 183 ? -4.231 20.931 -30.931 1.00 65.44 183 PRO A C 1
ATOM 1428 O O . PRO A 1 183 ? -5.156 21.229 -30.179 1.00 65.44 183 PRO A O 1
ATOM 1431 N N . ASN A 1 184 ? -2.951 21.226 -30.673 1.00 72.38 184 ASN A N 1
ATOM 1432 C CA . ASN A 1 184 ? -2.494 22.162 -29.638 1.00 72.38 184 ASN A CA 1
ATOM 1433 C C . ASN A 1 184 ? -3.007 21.839 -28.223 1.00 72.38 184 ASN A C 1
ATOM 1435 O O . ASN A 1 184 ? -3.642 22.676 -27.576 1.00 72.38 184 ASN A O 1
ATOM 1439 N N . GLN A 1 185 ? -2.759 20.614 -27.749 1.00 77.62 185 GLN A N 1
ATOM 1440 C CA . GLN A 1 185 ? -3.002 20.263 -26.346 1.00 77.62 185 GLN A CA 1
ATOM 1441 C C . GLN A 1 185 ? -2.175 21.162 -25.423 1.00 77.62 185 GLN A C 1
ATOM 1443 O O . GLN A 1 185 ? -1.050 21.538 -25.760 1.00 77.62 185 GLN A O 1
ATOM 1448 N N . LEU A 1 186 ? -2.737 21.526 -24.272 1.00 78.44 186 LEU A N 1
ATOM 1449 C CA . LEU A 1 186 ? -2.003 22.303 -23.281 1.00 78.44 186 LEU A CA 1
ATOM 1450 C C . LEU A 1 186 ? -0.863 21.456 -22.700 1.00 78.44 186 LEU A C 1
ATOM 1452 O O . LEU A 1 186 ? -1.105 20.476 -22.006 1.00 78.44 186 LEU A O 1
ATOM 1456 N N . ALA A 1 187 ? 0.384 21.853 -22.948 1.00 70.50 187 ALA A N 1
ATOM 1457 C CA . ALA A 1 187 ? 1.520 21.377 -22.164 1.00 70.50 187 ALA A CA 1
ATOM 1458 C C . ALA A 1 187 ? 1.615 22.255 -20.911 1.00 70.50 187 ALA A C 1
ATOM 1460 O O . ALA A 1 187 ? 2.301 23.277 -20.914 1.00 70.50 187 ALA A O 1
ATOM 1461 N N . GLY A 1 188 ? 0.823 21.931 -19.888 1.00 71.50 188 GLY A N 1
ATOM 1462 C CA . GLY A 1 188 ? 0.635 22.740 -18.687 1.00 71.50 188 GLY A CA 1
ATOM 1463 C C . GLY A 1 188 ? -0.539 22.259 -17.829 1.00 71.50 188 GLY A C 1
ATOM 1464 O O . GLY A 1 188 ? -1.199 21.286 -18.181 1.00 71.50 188 GLY A O 1
ATOM 1465 N N . ASN A 1 189 ? -0.816 22.966 -16.733 1.00 75.19 189 ASN A N 1
ATOM 1466 C CA . ASN A 1 189 ? -1.798 22.556 -15.728 1.00 75.19 189 ASN A CA 1
ATOM 1467 C C . ASN A 1 189 ? -2.976 23.518 -15.686 1.00 75.19 189 ASN A C 1
ATOM 1469 O O . ASN A 1 189 ? -2.770 24.728 -15.598 1.00 75.19 189 ASN A O 1
ATOM 1473 N N . VAL A 1 190 ? -4.200 22.998 -15.667 1.00 82.44 190 VAL A N 1
ATOM 1474 C CA . VAL A 1 190 ? -5.400 23.792 -15.374 1.00 82.44 190 VAL A CA 1
ATOM 1475 C C . VAL A 1 190 ? -5.782 23.570 -13.915 1.00 82.44 190 VAL A C 1
ATOM 1477 O O . VAL A 1 190 ? -6.202 22.477 -13.544 1.00 82.44 190 VAL A O 1
ATOM 1480 N N . PHE A 1 191 ? -5.627 24.617 -13.102 1.00 84.00 191 PHE A N 1
ATOM 1481 C CA . PHE A 1 191 ? -6.047 24.621 -11.702 1.00 84.00 191 PHE A CA 1
ATOM 1482 C C . PHE A 1 191 ? -7.554 24.857 -11.561 1.00 84.00 191 PHE A C 1
ATOM 1484 O O . PHE A 1 191 ? -8.206 24.266 -10.709 1.00 84.00 191 PHE A O 1
ATOM 1491 N N . TYR A 1 192 ? -8.107 25.734 -12.397 1.00 88.88 192 TYR A N 1
ATOM 1492 C CA . TYR A 1 192 ? -9.525 26.071 -12.382 1.00 88.88 192 TYR A CA 1
ATOM 1493 C C . TYR A 1 192 ? -10.055 26.229 -13.802 1.00 88.88 192 TYR A C 1
ATOM 1495 O O . TYR A 1 192 ? -9.412 26.883 -14.627 1.00 88.88 192 TYR A O 1
ATOM 1503 N N . SER A 1 193 ? -11.238 25.687 -14.064 1.00 90.44 193 SER A N 1
ATOM 1504 C CA . SER A 1 193 ? -12.067 25.997 -15.221 1.00 90.44 193 SER A CA 1
ATOM 1505 C C . SER A 1 193 ? -13.521 26.050 -14.775 1.00 90.44 193 SER A C 1
ATOM 1507 O O . SER A 1 193 ? -14.032 25.082 -14.222 1.00 90.44 193 SER A O 1
ATOM 1509 N N . GLY A 1 194 ? -14.187 27.171 -15.016 1.00 91.50 194 GLY A N 1
ATOM 1510 C CA . GLY A 1 194 ? -15.581 27.346 -14.632 1.00 91.50 194 GLY A CA 1
ATOM 1511 C C . GLY A 1 194 ? -16.357 28.143 -15.663 1.00 91.50 194 GLY A C 1
ATOM 1512 O O . GLY A 1 194 ? -15.789 28.968 -16.386 1.00 91.50 194 GLY A O 1
ATOM 1513 N N . VAL A 1 195 ? -17.661 27.883 -15.724 1.00 92.25 195 VAL A N 1
ATOM 1514 C CA . VAL A 1 195 ? -18.604 28.613 -16.579 1.00 92.25 195 VAL A CA 1
ATOM 1515 C C . VAL A 1 195 ? -19.813 29.024 -15.758 1.00 92.25 195 VAL A C 1
ATOM 1517 O O . VAL A 1 195 ? -20.407 28.203 -15.064 1.00 92.25 195 VAL A O 1
ATOM 1520 N N . VAL A 1 196 ? -20.202 30.289 -15.878 1.00 93.62 196 VAL A N 1
ATOM 1521 C CA . VAL A 1 196 ? -21.426 30.846 -15.293 1.00 93.62 196 VAL A CA 1
ATOM 1522 C C . VAL A 1 196 ? -22.299 31.429 -16.406 1.00 93.62 196 VAL A C 1
ATOM 1524 O O . VAL A 1 196 ? -21.787 31.966 -17.391 1.00 93.62 196 VAL A O 1
ATOM 1527 N N . SER A 1 197 ? -23.624 31.354 -16.261 1.00 92.75 197 SER A N 1
ATOM 1528 C CA . SER A 1 197 ? -24.566 31.958 -17.221 1.00 92.75 197 SER A CA 1
ATOM 1529 C C . SER A 1 197 ? -24.598 33.486 -17.159 1.00 92.75 197 SER A C 1
ATOM 1531 O O . SER A 1 197 ? -25.065 34.133 -18.093 1.00 92.75 197 SER A O 1
ATOM 1533 N N . ASN A 1 198 ? -24.131 34.071 -16.053 1.00 93.19 198 ASN A N 1
ATOM 1534 C CA . ASN A 1 198 ? -24.147 35.512 -15.838 1.00 93.19 198 ASN A CA 1
ATOM 1535 C C . ASN A 1 198 ? -22.928 36.178 -16.480 1.00 93.19 198 ASN A C 1
ATOM 1537 O O . ASN A 1 198 ? -21.822 35.639 -16.453 1.00 93.19 198 ASN A O 1
ATOM 1541 N N . VAL A 1 199 ? -23.123 37.386 -17.003 1.00 95.44 199 VAL A N 1
ATOM 1542 C CA . VAL A 1 199 ? -22.024 38.261 -17.418 1.00 95.44 199 VAL A CA 1
ATOM 1543 C C . VAL A 1 199 ? -21.468 38.945 -16.170 1.00 95.44 199 VAL A C 1
ATOM 1545 O O . VAL A 1 199 ? -22.075 39.878 -15.651 1.00 95.44 199 VAL A O 1
ATOM 1548 N N . LEU A 1 200 ? -20.332 38.459 -15.675 1.00 94.75 200 LEU A N 1
ATOM 1549 C CA . LEU A 1 200 ? -19.666 39.025 -14.495 1.00 94.75 200 LEU A CA 1
ATOM 1550 C C . LEU A 1 200 ? -19.181 40.464 -14.756 1.00 94.75 200 LEU A C 1
ATOM 1552 O O . LEU A 1 200 ? -18.638 40.768 -15.825 1.00 94.75 200 LEU A O 1
ATOM 1556 N N . SER A 1 201 ? -19.342 41.340 -13.767 1.00 94.69 201 SER A N 1
ATOM 1557 C CA . SER A 1 201 ? -18.785 42.694 -13.763 1.00 94.69 201 SER A CA 1
ATOM 1558 C C . SER A 1 201 ? -17.271 42.690 -13.526 1.00 94.69 201 SER A C 1
ATOM 1560 O O . SER A 1 201 ? -16.688 41.706 -13.081 1.00 94.69 201 SER A O 1
ATOM 1562 N N . GLU A 1 202 ? -16.608 43.810 -13.822 1.00 94.69 202 GLU A N 1
ATOM 1563 C CA . GLU A 1 202 ? -15.154 43.941 -13.646 1.00 94.69 202 GLU A CA 1
ATOM 1564 C C . GLU A 1 202 ? -14.712 43.731 -12.188 1.00 94.69 202 GLU A C 1
ATOM 1566 O O . GLU A 1 202 ? -13.719 43.043 -11.954 1.00 94.69 202 GLU A O 1
ATOM 1571 N N . ASP A 1 203 ? -15.486 44.235 -11.221 1.00 93.25 203 ASP A N 1
ATOM 1572 C CA . ASP A 1 203 ? -15.204 44.058 -9.792 1.00 93.25 203 ASP A CA 1
ATOM 1573 C C . ASP A 1 203 ? -15.379 42.594 -9.353 1.00 93.25 203 ASP A C 1
ATOM 1575 O O . ASP A 1 203 ? -14.535 42.063 -8.629 1.00 93.25 203 ASP A O 1
ATOM 1579 N N . GLU A 1 204 ? -16.426 41.909 -9.835 1.00 93.75 204 GLU A N 1
ATOM 1580 C CA . GLU A 1 204 ? -16.628 40.474 -9.584 1.00 93.75 204 GLU A CA 1
ATOM 1581 C C . GLU A 1 204 ? -15.480 39.641 -10.166 1.00 93.75 204 GLU A C 1
ATOM 1583 O O . GLU A 1 204 ? -14.957 38.756 -9.494 1.00 93.75 204 GLU A O 1
ATOM 1588 N N . ILE A 1 205 ? -15.029 39.950 -11.386 1.00 95.56 205 ILE A N 1
ATOM 1589 C CA . ILE A 1 205 ? -13.907 39.249 -12.026 1.00 95.56 205 ILE A CA 1
ATOM 1590 C C . ILE A 1 205 ? -12.610 39.466 -11.245 1.00 95.56 205 ILE A C 1
ATOM 1592 O O . ILE A 1 205 ? -11.868 38.511 -11.008 1.00 95.56 205 ILE A O 1
ATOM 1596 N N . ALA A 1 206 ? -12.318 40.700 -10.830 1.00 93.38 206 ALA A N 1
ATOM 1597 C CA . ALA A 1 206 ? -11.122 40.999 -10.050 1.00 93.38 206 ALA A CA 1
ATOM 1598 C C . ALA A 1 206 ? -11.122 40.250 -8.707 1.00 93.38 206 ALA A C 1
ATOM 1600 O O . ALA A 1 206 ? -10.111 39.649 -8.332 1.00 93.38 206 ALA A O 1
ATOM 1601 N N . ALA A 1 207 ? -12.261 40.226 -8.012 1.00 90.88 207 ALA A N 1
ATOM 1602 C CA . ALA A 1 207 ? -12.414 39.485 -6.768 1.00 90.88 207 ALA A CA 1
ATOM 1603 C C . ALA A 1 207 ? -12.295 37.962 -6.986 1.00 90.88 207 ALA A C 1
ATOM 1605 O O . ALA A 1 207 ? -11.561 37.307 -6.245 1.00 90.88 207 ALA A O 1
ATOM 1606 N N . GLN A 1 208 ? -12.899 37.413 -8.047 1.00 91.44 208 GLN A N 1
ATOM 1607 C CA . GLN A 1 208 ? -12.811 35.986 -8.378 1.00 91.44 208 GLN A CA 1
ATOM 1608 C C . GLN A 1 208 ? -11.370 35.580 -8.711 1.00 91.44 208 GLN A C 1
ATOM 1610 O O . GLN A 1 208 ? -10.891 34.532 -8.282 1.00 91.44 208 GLN A O 1
ATOM 1615 N N . HIS A 1 209 ? -10.639 36.412 -9.458 1.00 93.75 209 HIS A N 1
ATOM 1616 C CA . HIS A 1 209 ? -9.240 36.143 -9.781 1.00 93.75 209 HIS A CA 1
ATOM 1617 C C . HIS A 1 209 ? -8.361 36.098 -8.525 1.00 93.75 209 HIS A C 1
ATOM 1619 O O . HIS A 1 209 ? -7.534 35.191 -8.414 1.00 93.75 209 HIS A O 1
ATOM 1625 N N . ASN A 1 210 ? -8.546 37.036 -7.590 1.00 91.31 210 ASN A N 1
ATOM 1626 C CA . ASN A 1 210 ? -7.806 37.057 -6.326 1.00 91.31 210 ASN A CA 1
ATOM 1627 C C . ASN A 1 210 ? -8.135 35.836 -5.458 1.00 91.31 210 ASN A C 1
ATOM 1629 O O . ASN A 1 210 ? -7.221 35.181 -4.961 1.00 91.31 210 ASN A O 1
ATOM 1633 N N . GLU A 1 211 ? -9.414 35.471 -5.343 1.00 87.44 211 GLU A N 1
ATOM 1634 C CA . GLU A 1 211 ? -9.821 34.264 -4.619 1.00 87.44 211 GLU A CA 1
ATOM 1635 C C . GLU A 1 211 ? -9.182 33.008 -5.224 1.00 87.44 211 GLU A C 1
ATOM 1637 O O . GLU A 1 211 ? -8.660 32.172 -4.493 1.00 87.44 211 GLU A O 1
ATOM 1642 N N . LEU A 1 212 ? -9.150 32.873 -6.554 1.00 88.00 212 LEU A N 1
ATOM 1643 C CA . LEU A 1 212 ? -8.521 31.724 -7.212 1.00 88.00 212 LEU A CA 1
ATOM 1644 C C . LEU A 1 212 ? -7.002 31.665 -6.992 1.00 88.00 212 LEU A C 1
ATOM 1646 O O . LEU A 1 212 ? -6.443 30.567 -6.943 1.00 88.00 212 LEU A O 1
ATOM 1650 N N . VAL A 1 213 ? -6.329 32.811 -6.846 1.00 88.94 213 VAL A N 1
ATOM 1651 C CA . VAL A 1 213 ? -4.913 32.868 -6.444 1.00 88.94 213 VAL A CA 1
ATOM 1652 C C . VAL A 1 213 ? -4.749 32.350 -5.015 1.00 88.94 213 VAL A C 1
ATOM 1654 O O . VAL A 1 213 ? -3.918 31.474 -4.782 1.00 88.94 213 VAL A O 1
ATOM 1657 N N . GLU A 1 214 ? -5.561 32.830 -4.071 1.00 85.75 214 GLU A N 1
ATOM 1658 C CA . GLU A 1 214 ? -5.512 32.385 -2.673 1.00 85.75 214 GLU A CA 1
ATOM 1659 C C . GLU A 1 214 ? -5.866 30.903 -2.523 1.00 85.75 214 GLU A C 1
ATOM 1661 O O . GLU A 1 214 ? -5.153 30.155 -1.853 1.00 85.75 214 GLU A O 1
ATOM 1666 N N . ARG A 1 215 ? -6.937 30.458 -3.189 1.00 81.69 215 ARG A N 1
ATOM 1667 C CA . ARG A 1 215 ? -7.395 29.066 -3.201 1.00 81.69 215 ARG A CA 1
ATOM 1668 C C . ARG A 1 215 ? -6.322 28.148 -3.766 1.00 81.69 215 ARG A C 1
ATOM 1670 O O . ARG A 1 215 ? -6.098 27.071 -3.221 1.00 81.69 215 ARG A O 1
ATOM 1677 N N . GLN A 1 216 ? -5.630 28.577 -4.820 1.00 85.00 216 GLN A N 1
ATOM 1678 C CA . GLN A 1 216 ? -4.488 27.847 -5.351 1.00 85.00 216 GLN A CA 1
ATOM 1679 C C . GLN A 1 216 ? -3.341 27.774 -4.345 1.00 85.00 216 GLN A C 1
ATOM 1681 O O . GLN A 1 216 ? -2.831 26.685 -4.087 1.00 85.00 216 GLN A O 1
ATOM 1686 N N . ALA A 1 217 ? -2.920 28.915 -3.801 1.00 83.44 217 ALA A N 1
ATOM 1687 C CA . ALA A 1 217 ? -1.803 28.972 -2.867 1.00 83.44 217 ALA A CA 1
ATOM 1688 C C . ALA A 1 217 ? -2.053 28.073 -1.647 1.00 83.44 217 ALA A C 1
ATOM 1690 O O . ALA A 1 217 ? -1.171 27.309 -1.263 1.00 83.44 217 ALA A O 1
ATOM 1691 N N . TYR A 1 218 ? -3.273 28.101 -1.106 1.00 79.62 218 TYR A N 1
ATOM 1692 C CA . TYR A 1 218 ? -3.708 27.214 -0.031 1.00 79.62 218 TYR A CA 1
ATOM 1693 C C . TYR A 1 218 ? -3.712 25.741 -0.457 1.00 79.62 218 TYR A C 1
ATOM 1695 O O . TYR A 1 218 ? -3.150 24.893 0.228 1.00 79.62 218 TYR A O 1
ATOM 1703 N N . ALA A 1 219 ? -4.285 25.416 -1.619 1.00 79.75 219 ALA A N 1
ATOM 1704 C CA . ALA A 1 219 ? -4.335 24.035 -2.083 1.00 79.75 219 ALA A CA 1
ATOM 1705 C C . ALA A 1 219 ? -2.931 23.419 -2.222 1.00 79.75 219 ALA A C 1
ATOM 1707 O O . ALA A 1 219 ? -2.712 22.296 -1.777 1.00 79.75 219 ALA A O 1
ATOM 1708 N N . PHE A 1 220 ? -1.971 24.166 -2.775 1.00 80.06 220 PHE A N 1
ATOM 1709 C CA . PHE A 1 220 ? -0.588 23.706 -2.913 1.00 80.06 220 PHE A CA 1
ATOM 1710 C C . PHE A 1 220 ? 0.222 23.782 -1.612 1.00 80.06 220 PHE A C 1
ATOM 1712 O O . PHE A 1 220 ? 1.157 22.994 -1.459 1.00 80.06 220 PHE A O 1
ATOM 1719 N N . SER A 1 221 ? -0.116 24.664 -0.662 1.00 80.62 221 SER A N 1
ATOM 1720 C CA . SER A 1 221 ? 0.585 24.704 0.630 1.00 80.62 221 SER A CA 1
ATOM 1721 C C . SER A 1 221 ? 0.371 23.410 1.416 1.00 80.62 221 SER A C 1
ATOM 1723 O O . SER A 1 221 ? 1.321 22.905 2.019 1.00 80.62 221 SER A O 1
ATOM 1725 N N . LYS A 1 222 ? -0.822 22.797 1.318 1.00 83.25 222 LYS A N 1
ATOM 1726 C CA . LYS A 1 222 ? -1.144 21.515 1.973 1.00 83.25 222 LYS A CA 1
ATOM 1727 C C . LYS A 1 222 ? -0.126 20.421 1.685 1.00 83.25 222 LYS A C 1
ATOM 1729 O O . LYS A 1 222 ? 0.183 19.630 2.572 1.00 83.25 222 LYS A O 1
ATOM 1734 N N . LYS A 1 223 ? 0.441 20.404 0.474 1.00 83.81 223 LYS A N 1
ATOM 1735 C CA . LYS A 1 223 ? 1.440 19.418 0.050 1.00 83.81 223 LYS A CA 1
ATOM 1736 C C . LYS A 1 223 ? 2.586 19.290 1.065 1.00 83.81 223 LYS A C 1
ATOM 1738 O O . LYS A 1 223 ? 2.942 18.180 1.445 1.00 83.81 223 LYS A O 1
ATOM 1743 N N . GLN A 1 224 ? 3.121 20.410 1.555 1.00 80.56 224 GLN A N 1
ATOM 1744 C CA . GLN A 1 224 ? 4.238 20.407 2.511 1.00 80.56 224 GLN A CA 1
ATOM 1745 C C . GLN A 1 224 ? 3.810 19.978 3.922 1.00 80.56 224 GLN A C 1
ATOM 1747 O O . GLN A 1 224 ? 4.565 19.311 4.624 1.00 80.56 224 GLN A O 1
ATOM 1752 N N . HIS A 1 225 ? 2.582 20.307 4.320 1.00 88.00 225 HIS A N 1
ATOM 1753 C CA . HIS A 1 225 ? 2.027 19.974 5.636 1.00 88.00 225 HIS A CA 1
ATOM 1754 C C . HIS A 1 225 ? 1.530 18.528 5.749 1.00 88.00 225 HIS A C 1
ATOM 1756 O O . HIS A 1 225 ? 1.281 18.049 6.853 1.00 88.00 225 HIS A O 1
ATOM 1762 N N . LEU A 1 226 ? 1.402 17.825 4.622 1.00 90.56 226 LEU A N 1
ATOM 1763 C CA . LEU A 1 226 ? 0.930 16.444 4.543 1.00 90.56 226 LEU A CA 1
ATOM 1764 C C . LEU A 1 226 ? 2.050 15.399 4.627 1.00 90.56 226 LEU A C 1
ATOM 1766 O O . LEU A 1 226 ? 1.777 14.213 4.446 1.00 90.56 226 LEU A O 1
ATOM 1770 N N . GLY A 1 227 ? 3.293 15.793 4.920 1.00 88.31 227 GLY A N 1
ATOM 1771 C CA . GLY A 1 227 ? 4.431 14.868 5.027 1.00 88.31 227 GLY A CA 1
ATOM 1772 C C . GLY A 1 227 ? 4.859 14.280 3.679 1.00 88.31 227 GLY A C 1
ATOM 1773 O O . GLY A 1 227 ? 5.265 13.121 3.593 1.00 88.31 227 GLY A O 1
ATOM 1774 N N . VAL A 1 228 ? 4.724 15.061 2.606 1.00 91.94 228 VAL A N 1
ATOM 1775 C CA . VAL A 1 228 ? 5.259 14.702 1.290 1.00 91.94 228 VAL A CA 1
ATOM 1776 C C . VAL A 1 228 ? 6.784 14.673 1.342 1.00 91.94 228 VAL A C 1
ATOM 1778 O O . VAL A 1 228 ? 7.418 15.635 1.771 1.00 91.94 228 VAL A O 1
ATOM 1781 N N . LEU A 1 229 ? 7.360 13.586 0.836 1.00 93.56 229 LEU A N 1
ATOM 1782 C CA . LEU A 1 229 ? 8.775 13.488 0.514 1.00 93.56 229 LEU A CA 1
ATOM 1783 C C . LEU A 1 229 ? 8.909 13.507 -1.006 1.00 93.56 229 LEU A C 1
ATOM 1785 O O . LEU A 1 229 ? 8.338 12.657 -1.682 1.00 93.56 229 LEU A O 1
ATOM 1789 N N . HIS A 1 230 ? 9.690 14.452 -1.515 1.00 94.38 230 HIS A N 1
ATOM 1790 C CA . HIS A 1 230 ? 10.170 14.491 -2.892 1.00 94.38 230 HIS A CA 1
ATOM 1791 C C . HIS A 1 230 ? 11.561 15.126 -2.848 1.00 94.38 230 HIS A C 1
ATOM 1793 O O . HIS A 1 230 ? 11.685 16.312 -2.543 1.00 94.38 230 HIS A O 1
ATOM 1799 N N . THR A 1 231 ? 12.614 14.338 -3.055 1.00 95.88 231 THR A N 1
ATOM 1800 C CA . THR A 1 231 ? 13.990 14.848 -2.982 1.00 95.88 231 THR A CA 1
ATOM 1801 C C . THR A 1 231 ? 14.354 15.627 -4.237 1.00 95.88 231 THR A C 1
ATOM 1803 O O . THR A 1 231 ? 13.913 15.282 -5.331 1.00 95.88 231 THR A O 1
ATOM 1806 N N . ASP A 1 232 ? 15.246 16.606 -4.109 1.00 94.19 232 ASP A N 1
ATOM 1807 C CA . ASP A 1 232 ? 15.895 17.186 -5.283 1.00 94.19 232 ASP A CA 1
ATOM 1808 C C . ASP A 1 232 ? 16.619 16.101 -6.101 1.00 94.19 232 ASP A C 1
ATOM 1810 O O . ASP A 1 232 ? 17.050 15.074 -5.566 1.00 94.19 232 ASP A O 1
ATOM 1814 N N . ALA A 1 233 ? 16.749 16.337 -7.407 1.00 93.94 233 ALA A N 1
ATOM 1815 C CA . ALA A 1 233 ? 17.477 15.452 -8.306 1.00 93.94 233 ALA A CA 1
ATOM 1816 C C . ALA A 1 233 ? 18.978 15.444 -7.980 1.00 93.94 233 ALA A C 1
ATOM 1818 O O . ALA A 1 233 ? 19.647 16.481 -8.033 1.00 93.94 233 ALA A O 1
ATOM 1819 N N . GLU A 1 234 ? 19.508 14.262 -7.668 1.00 95.12 234 GLU A N 1
ATOM 1820 C CA . GLU A 1 234 ? 20.928 14.041 -7.416 1.00 95.12 234 GLU A CA 1
ATOM 1821 C C . GLU A 1 234 ? 21.603 13.386 -8.627 1.00 95.12 234 GLU A C 1
ATOM 1823 O O . GLU A 1 234 ? 21.189 12.322 -9.088 1.00 95.12 234 GLU A O 1
ATOM 1828 N N . GLY A 1 235 ? 22.703 13.977 -9.102 1.00 95.62 235 GLY A N 1
ATOM 1829 C CA . GLY A 1 235 ? 23.480 13.426 -10.214 1.00 95.62 235 GLY A CA 1
ATOM 1830 C C . GLY A 1 235 ? 24.262 12.185 -9.806 1.00 95.62 235 GLY A C 1
ATOM 1831 O O . GLY A 1 235 ? 25.418 12.300 -9.402 1.00 95.62 235 GLY A O 1
ATOM 1832 N N . MET A 1 236 ? 23.649 11.014 -9.961 1.00 95.31 236 MET A N 1
ATOM 1833 C CA . MET A 1 236 ? 24.213 9.719 -9.589 1.00 95.31 236 MET A CA 1
ATOM 1834 C C . MET A 1 236 ? 25.379 9.306 -10.495 1.00 95.31 236 MET A C 1
ATOM 1836 O O . MET A 1 236 ? 26.404 8.824 -10.015 1.00 95.31 236 MET A O 1
ATOM 1840 N N . PHE A 1 237 ? 25.247 9.531 -11.804 1.00 96.50 237 PHE A N 1
ATOM 1841 C CA . PHE A 1 237 ? 26.326 9.326 -12.771 1.00 96.50 237 PHE A CA 1
ATOM 1842 C C . PHE A 1 237 ? 26.435 10.539 -13.689 1.00 96.50 237 PHE A C 1
ATOM 1844 O O . PHE A 1 237 ? 25.478 10.917 -14.369 1.00 96.50 237 PHE A O 1
ATOM 1851 N N . VAL A 1 238 ? 27.608 11.173 -13.708 1.00 95.94 238 VAL A N 1
ATOM 1852 C CA . VAL A 1 238 ? 27.823 12.440 -14.421 1.00 95.94 238 VAL A CA 1
ATOM 1853 C C . VAL A 1 238 ? 28.905 12.275 -15.494 1.00 95.94 238 VAL A C 1
ATOM 1855 O O . VAL A 1 238 ? 29.945 11.676 -15.218 1.00 95.94 238 VAL A O 1
ATOM 1858 N N . PRO A 1 239 ? 28.726 12.822 -16.713 1.00 94.69 239 PRO A N 1
ATOM 1859 C CA . PRO A 1 239 ? 29.771 12.827 -17.736 1.00 94.69 239 PRO A CA 1
ATOM 1860 C C . PRO A 1 239 ? 31.117 13.343 -17.207 1.00 94.69 239 PRO A C 1
ATOM 1862 O O . PRO A 1 239 ? 31.182 14.382 -16.551 1.00 94.69 239 PRO A O 1
ATOM 1865 N N . GLY A 1 240 ? 32.200 12.626 -17.504 1.00 91.38 240 GLY A N 1
ATOM 1866 C CA . GLY A 1 240 ? 33.556 12.902 -17.018 1.00 91.38 240 GLY A CA 1
ATOM 1867 C C . GLY A 1 240 ? 33.928 12.179 -15.718 1.00 91.38 240 GLY A C 1
ATOM 1868 O O . GLY A 1 240 ? 35.116 12.049 -15.420 1.00 91.38 240 GLY A O 1
ATOM 1869 N N . GLN A 1 241 ? 32.953 11.674 -14.958 1.00 92.69 241 GLN A N 1
ATOM 1870 C CA . GLN A 1 241 ? 33.201 10.898 -13.744 1.00 92.69 241 GLN A CA 1
ATOM 1871 C C . GLN A 1 241 ? 33.895 9.572 -14.083 1.00 92.69 241 GLN A C 1
ATOM 1873 O O . GLN A 1 241 ? 33.437 8.833 -14.957 1.00 92.69 241 GLN A O 1
ATOM 1878 N N . ASN A 1 242 ? 35.000 9.281 -13.388 1.00 88.06 242 ASN A N 1
ATOM 1879 C CA . ASN A 1 242 ? 35.800 8.057 -13.533 1.00 88.06 242 ASN A CA 1
ATOM 1880 C C . ASN A 1 242 ? 36.162 7.703 -14.982 1.00 88.06 242 ASN A C 1
ATOM 1882 O O . ASN A 1 242 ? 36.150 6.546 -15.399 1.00 88.06 242 ASN A O 1
ATOM 1886 N N . GLY A 1 243 ? 36.496 8.742 -15.753 1.00 87.56 243 GLY A N 1
ATOM 1887 C CA . GLY A 1 243 ? 36.983 8.626 -17.127 1.00 87.56 243 GLY A CA 1
ATOM 1888 C C . GLY A 1 243 ? 35.898 8.370 -18.173 1.00 87.56 243 GLY A C 1
ATOM 1889 O O . GLY A 1 243 ? 36.201 8.436 -19.361 1.00 87.56 243 GLY A O 1
ATOM 1890 N N . SER A 1 244 ? 34.647 8.149 -17.761 1.00 91.69 244 SER A N 1
ATOM 1891 C CA . SER A 1 244 ? 33.529 7.965 -18.684 1.00 91.69 244 SER A CA 1
ATOM 1892 C C . SER A 1 244 ? 33.178 9.264 -19.402 1.00 91.69 244 SER A C 1
ATOM 1894 O O . SER A 1 244 ? 33.108 10.333 -18.788 1.00 91.69 244 SER A O 1
ATOM 1896 N N . ARG A 1 245 ? 32.904 9.193 -20.705 1.00 92.75 245 ARG A N 1
ATOM 1897 C CA . ARG A 1 245 ? 32.413 10.343 -21.477 1.00 92.75 245 ARG A CA 1
ATOM 1898 C C . ARG A 1 245 ? 30.918 10.533 -21.307 1.00 92.75 245 ARG A C 1
ATOM 1900 O O . ARG A 1 245 ? 30.455 11.671 -21.372 1.00 92.75 245 ARG A O 1
ATOM 1907 N N . ASN A 1 246 ? 30.170 9.456 -21.096 1.00 95.19 246 ASN A N 1
ATOM 1908 C CA . ASN A 1 246 ? 28.731 9.509 -20.912 1.00 95.19 246 ASN A CA 1
ATOM 1909 C C . ASN A 1 246 ? 28.211 8.269 -20.170 1.00 95.19 246 ASN A C 1
ATOM 1911 O O . ASN A 1 246 ? 28.803 7.200 -20.243 1.00 95.19 246 ASN A O 1
ATOM 1915 N N . TYR A 1 247 ? 27.083 8.415 -19.485 1.00 97.06 247 TYR A N 1
ATOM 1916 C CA . TYR A 1 247 ? 26.369 7.308 -18.856 1.00 97.06 247 TYR A CA 1
ATOM 1917 C C . TYR A 1 247 ? 24.950 7.264 -19.400 1.00 97.06 247 TYR A C 1
ATOM 1919 O O . TYR A 1 247 ? 24.368 8.329 -19.623 1.00 97.06 247 TYR A O 1
ATOM 1927 N N . ARG A 1 248 ? 24.412 6.064 -19.629 1.00 97.75 248 ARG A N 1
ATOM 1928 C CA . ARG A 1 248 ? 23.052 5.853 -20.150 1.00 97.75 248 ARG A CA 1
ATOM 1929 C C . ARG A 1 248 ? 22.445 4.553 -19.638 1.00 97.75 248 ARG A C 1
ATOM 1931 O O . ARG A 1 248 ? 23.148 3.718 -19.088 1.00 97.75 248 ARG A O 1
ATOM 1938 N N . ILE A 1 249 ? 21.145 4.404 -19.876 1.00 97.88 249 ILE A N 1
ATOM 1939 C CA . ILE A 1 249 ? 20.385 3.165 -19.659 1.00 97.88 249 ILE A CA 1
ATOM 1940 C C . ILE A 1 249 ? 20.364 2.721 -18.185 1.00 97.88 249 ILE A C 1
ATOM 1942 O O . ILE A 1 249 ? 20.995 1.737 -17.802 1.00 97.88 249 ILE A O 1
ATOM 1946 N N . PRO A 1 250 ? 19.667 3.479 -17.319 1.00 97.88 250 PRO A N 1
ATOM 1947 C CA . PRO A 1 250 ? 19.554 3.139 -15.906 1.00 97.88 250 PRO A CA 1
ATOM 1948 C C . PRO A 1 250 ? 18.746 1.854 -15.683 1.00 97.88 250 PRO A C 1
ATOM 1950 O O . PRO A 1 250 ? 17.659 1.694 -16.234 1.00 97.88 250 PRO A O 1
ATOM 1953 N N . SER A 1 251 ? 19.235 0.995 -14.789 1.00 98.31 251 SER A N 1
ATOM 1954 C CA . SER A 1 251 ? 18.495 -0.126 -14.198 1.00 98.31 251 SER A CA 1
ATOM 1955 C C . SER A 1 251 ? 18.620 -0.052 -12.675 1.00 98.31 251 SER A C 1
ATOM 1957 O O . SER A 1 251 ? 19.723 0.048 -12.142 1.00 98.31 251 SER A O 1
ATOM 1959 N N . LEU A 1 252 ? 17.493 -0.047 -11.964 1.00 98.62 252 LEU A N 1
ATOM 1960 C CA . LEU A 1 252 ? 17.428 0.166 -10.518 1.00 98.62 252 LEU A CA 1
ATOM 1961 C C . LEU A 1 252 ? 16.635 -0.968 -9.865 1.00 98.62 252 LEU A C 1
ATOM 1963 O O . LEU A 1 252 ? 15.464 -1.147 -10.184 1.00 98.62 252 LEU A O 1
ATOM 1967 N N . LEU A 1 253 ? 17.259 -1.710 -8.949 1.00 98.62 253 LEU A N 1
ATOM 1968 C CA . LEU A 1 253 ? 16.655 -2.857 -8.268 1.00 98.62 253 LEU A CA 1
ATOM 1969 C C . LEU A 1 253 ? 16.852 -2.752 -6.754 1.00 98.62 253 LEU A C 1
ATOM 1971 O O . LEU A 1 253 ? 17.981 -2.626 -6.284 1.00 98.62 253 LEU A O 1
ATOM 1975 N N . THR A 1 254 ? 15.771 -2.884 -5.989 1.00 98.69 254 THR A N 1
ATOM 1976 C CA . THR A 1 254 ? 15.830 -3.107 -4.538 1.00 98.69 254 THR A CA 1
ATOM 1977 C C . THR A 1 254 ? 15.768 -4.600 -4.243 1.00 98.69 254 THR A C 1
ATOM 1979 O O . THR A 1 254 ? 14.829 -5.290 -4.638 1.00 98.69 254 THR A O 1
ATOM 1982 N N . THR A 1 255 ? 16.781 -5.097 -3.547 1.00 98.50 255 THR A N 1
ATOM 1983 C CA . THR A 1 255 ? 16.892 -6.494 -3.113 1.00 98.50 255 THR A CA 1
ATOM 1984 C C . THR A 1 255 ? 16.034 -6.762 -1.873 1.00 98.50 255 THR A C 1
ATOM 1986 O O . THR A 1 255 ? 15.681 -5.847 -1.127 1.00 98.50 255 THR A O 1
ATOM 1989 N N . GLN A 1 256 ? 15.731 -8.033 -1.598 1.00 96.50 256 GLN A N 1
ATOM 1990 C CA . GLN A 1 256 ? 15.003 -8.455 -0.397 1.00 96.50 256 GLN A CA 1
ATOM 1991 C C . GLN A 1 256 ? 15.713 -8.084 0.920 1.00 96.50 256 GLN A C 1
ATOM 1993 O O . GLN A 1 256 ? 15.038 -7.902 1.932 1.00 96.50 256 GLN A O 1
ATOM 1998 N N . SER A 1 257 ? 17.046 -7.954 0.923 1.00 97.19 257 SER A N 1
ATOM 1999 C CA . SER A 1 257 ? 17.824 -7.512 2.093 1.00 97.19 257 SER A CA 1
ATOM 2000 C C . SER A 1 257 ? 17.763 -5.995 2.319 1.00 97.19 257 SER A C 1
ATOM 2002 O O . SER A 1 257 ? 18.158 -5.510 3.377 1.00 97.19 257 SER A O 1
ATOM 2004 N N . GLY A 1 258 ? 17.246 -5.245 1.341 1.00 97.75 258 GLY A N 1
ATOM 2005 C CA . GLY A 1 258 ? 17.096 -3.796 1.378 1.00 97.75 258 GLY A CA 1
ATOM 2006 C C . GLY A 1 258 ? 18.214 -3.007 0.690 1.00 97.75 258 GLY A C 1
ATOM 2007 O O . GLY A 1 258 ? 18.147 -1.777 0.661 1.00 97.75 258 GLY A O 1
ATOM 2008 N N . VAL A 1 259 ? 19.206 -3.680 0.095 1.00 98.69 259 VAL A N 1
ATOM 2009 C CA . VAL A 1 259 ? 20.226 -3.036 -0.749 1.00 98.69 259 VAL A CA 1
ATOM 2010 C C . VAL A 1 259 ? 19.598 -2.573 -2.062 1.00 98.69 259 VAL A C 1
ATOM 2012 O O . VAL A 1 259 ? 18.884 -3.340 -2.711 1.00 98.69 259 VAL A O 1
ATOM 2015 N N . VAL A 1 260 ? 19.890 -1.340 -2.475 1.00 98.75 260 VAL A N 1
ATOM 2016 C CA . VAL A 1 260 ? 19.459 -0.789 -3.769 1.00 98.75 260 VAL A CA 1
ATOM 2017 C C . VAL A 1 260 ? 20.643 -0.771 -4.728 1.00 98.75 260 VAL A C 1
ATOM 2019 O O . VAL A 1 260 ? 21.658 -0.140 -4.442 1.00 98.75 260 VAL A O 1
ATOM 2022 N N . ILE A 1 261 ? 20.520 -1.445 -5.868 1.00 98.75 261 ILE A N 1
ATOM 2023 C CA . ILE A 1 261 ? 21.560 -1.548 -6.897 1.00 98.75 261 ILE A CA 1
ATOM 2024 C C . ILE A 1 261 ? 21.141 -0.692 -8.093 1.00 98.75 261 ILE A C 1
ATOM 2026 O O . ILE A 1 261 ? 20.056 -0.878 -8.641 1.00 98.75 261 ILE A O 1
ATOM 2030 N N . ALA A 1 262 ? 22.005 0.234 -8.498 1.00 98.50 262 ALA A N 1
ATOM 2031 C CA . ALA A 1 262 ? 21.858 1.067 -9.685 1.00 98.50 262 ALA A CA 1
ATOM 2032 C C . ALA A 1 262 ? 22.896 0.644 -10.730 1.00 98.50 262 ALA A C 1
ATOM 2034 O O . ALA A 1 262 ? 24.069 0.987 -10.589 1.00 98.50 262 ALA A O 1
ATOM 2035 N N . ALA A 1 263 ? 22.479 -0.097 -11.755 1.00 98.50 263 ALA A N 1
ATOM 2036 C CA . ALA A 1 263 ? 23.310 -0.475 -12.895 1.00 98.50 263 ALA A CA 1
ATOM 2037 C C . ALA A 1 263 ? 23.177 0.533 -14.045 1.00 98.50 263 ALA A C 1
ATOM 2039 O O . ALA A 1 263 ? 22.135 1.180 -14.204 1.00 98.50 263 ALA A O 1
ATOM 2040 N N . ILE A 1 264 ? 24.249 0.690 -14.822 1.00 98.31 264 ILE A N 1
ATOM 2041 C CA . ILE A 1 264 ? 24.342 1.703 -15.873 1.00 98.31 264 ILE A CA 1
ATOM 2042 C C . ILE A 1 264 ? 25.329 1.292 -16.974 1.00 98.31 264 ILE A C 1
ATOM 2044 O O . ILE A 1 264 ? 26.356 0.665 -16.694 1.00 98.31 264 ILE A O 1
ATOM 2048 N N . ASP A 1 265 ? 25.073 1.737 -18.205 1.00 98.19 265 ASP A N 1
ATOM 2049 C CA . ASP A 1 265 ? 26.084 1.747 -19.260 1.00 98.19 265 ASP A CA 1
ATOM 2050 C C . ASP A 1 265 ? 27.107 2.845 -18.966 1.00 98.19 265 ASP A C 1
ATOM 2052 O O . ASP A 1 265 ? 26.778 4.040 -18.932 1.00 98.19 265 ASP A O 1
ATOM 2056 N N . LYS A 1 266 ? 28.375 2.470 -18.839 1.00 96.62 266 LYS A N 1
ATOM 2057 C CA . LYS A 1 266 ? 29.493 3.409 -18.787 1.00 96.62 266 LYS A CA 1
ATOM 2058 C C . LYS A 1 266 ? 30.097 3.527 -20.185 1.00 96.62 266 LYS A C 1
ATOM 2060 O O . LYS A 1 266 ? 30.832 2.655 -20.631 1.00 96.62 266 LYS A O 1
ATOM 2065 N N . ARG A 1 267 ? 29.793 4.623 -20.884 1.00 94.38 267 ARG A N 1
ATOM 2066 C CA . ARG A 1 267 ? 30.216 4.849 -22.274 1.00 94.38 267 ARG A CA 1
ATOM 2067 C C . ARG A 1 267 ? 31.506 5.669 -22.307 1.00 94.38 267 ARG A C 1
ATOM 2069 O O . ARG A 1 267 ? 31.510 6.885 -22.074 1.00 94.38 267 ARG A O 1
ATOM 2076 N N . ASN A 1 268 ? 32.619 4.999 -22.593 1.00 91.62 268 ASN A N 1
ATOM 2077 C CA . ASN A 1 268 ? 33.965 5.552 -22.441 1.00 91.62 268 ASN A CA 1
ATOM 2078 C C . ASN A 1 268 ? 34.324 6.585 -23.524 1.00 91.62 268 ASN A C 1
ATOM 2080 O O . ASN A 1 268 ? 35.123 7.488 -23.277 1.00 91.62 268 ASN A O 1
ATOM 2084 N N . GLU A 1 269 ? 33.714 6.505 -24.708 1.00 87.62 269 GLU A N 1
ATOM 2085 C CA . GLU A 1 269 ? 34.108 7.319 -25.870 1.00 87.62 269 GLU A CA 1
ATOM 2086 C C . GLU A 1 269 ? 33.098 8.424 -26.210 1.00 87.62 269 GLU A C 1
ATOM 2088 O O . GLU A 1 269 ? 33.479 9.571 -26.464 1.00 87.62 269 GLU A O 1
ATOM 2093 N N . HIS A 1 270 ? 31.805 8.097 -26.206 1.00 89.44 270 HIS A N 1
ATOM 2094 C CA . HIS A 1 270 ? 30.712 8.987 -26.602 1.00 89.44 270 HIS A CA 1
ATOM 2095 C C . HIS A 1 270 ? 29.348 8.447 -26.148 1.00 89.44 270 HIS A C 1
ATOM 2097 O O . HIS A 1 270 ? 29.254 7.351 -25.617 1.00 89.44 270 HIS A O 1
ATOM 2103 N N . SER A 1 271 ? 28.265 9.188 -26.395 1.00 90.25 271 SER A N 1
ATOM 2104 C CA . SER A 1 271 ? 26.908 8.823 -25.959 1.00 90.25 271 SER A CA 1
ATOM 2105 C C . SER A 1 271 ? 26.144 7.852 -26.872 1.00 90.25 271 SER A C 1
ATOM 2107 O O . SER A 1 271 ? 25.019 7.492 -26.537 1.00 90.25 271 SER A O 1
ATOM 2109 N N . ALA A 1 272 ? 26.685 7.444 -28.027 1.00 90.94 272 ALA A N 1
ATOM 2110 C CA . ALA A 1 272 ? 25.984 6.538 -28.950 1.00 90.94 272 ALA A CA 1
ATOM 2111 C C . ALA A 1 272 ? 25.867 5.097 -28.406 1.00 90.94 272 ALA A C 1
ATOM 2113 O O . ALA A 1 272 ? 26.583 4.739 -27.477 1.00 90.94 272 ALA A O 1
ATOM 2114 N N . ASP A 1 273 ? 24.972 4.282 -28.978 1.00 90.75 273 ASP A N 1
ATOM 2115 C CA . ASP A 1 273 ? 24.677 2.893 -28.543 1.00 90.75 273 ASP A CA 1
ATOM 2116 C C . ASP A 1 273 ? 25.685 1.860 -29.095 1.00 90.75 273 ASP A C 1
ATOM 2118 O O . ASP A 1 273 ? 25.351 0.720 -29.406 1.00 90.75 273 ASP A O 1
ATOM 2122 N N . TRP A 1 274 ? 26.921 2.297 -29.317 1.00 89.38 274 TRP A N 1
ATOM 2123 C CA . TRP A 1 274 ? 28.038 1.486 -29.793 1.00 89.38 274 TRP A CA 1
ATOM 2124 C C . TRP A 1 274 ? 29.357 2.112 -29.314 1.00 89.38 274 TRP A C 1
ATOM 2126 O O . TRP A 1 274 ? 29.346 3.217 -28.774 1.00 89.38 274 TRP A O 1
ATOM 2136 N N . GLY A 1 275 ? 30.486 1.434 -29.531 1.00 88.06 275 GLY A N 1
ATOM 2137 C CA . GLY A 1 275 ? 31.803 1.877 -29.047 1.00 88.06 275 GLY A CA 1
ATOM 2138 C C . GLY A 1 275 ? 32.199 1.161 -27.758 1.00 88.06 275 GLY A C 1
ATOM 2139 O O . GLY A 1 275 ? 31.585 0.158 -27.411 1.00 88.06 275 GLY A O 1
ATOM 2140 N N . ASP A 1 276 ? 33.245 1.630 -27.086 1.00 90.69 276 ASP A N 1
ATOM 2141 C CA . ASP A 1 276 ? 33.701 1.083 -25.799 1.00 90.69 276 ASP A CA 1
ATOM 2142 C C . ASP A 1 276 ? 32.675 1.413 -24.687 1.00 90.69 276 ASP A C 1
ATOM 2144 O O . ASP A 1 276 ? 32.577 2.559 -24.221 1.00 90.69 276 ASP A O 1
ATOM 2148 N N . ILE A 1 277 ? 31.839 0.420 -24.351 1.00 94.56 277 ILE A N 1
ATOM 2149 C CA . ILE A 1 277 ? 30.772 0.505 -23.348 1.00 94.56 277 ILE A CA 1
ATOM 2150 C C . ILE A 1 277 ? 30.934 -0.641 -22.345 1.00 94.56 277 ILE A C 1
ATOM 2152 O O . ILE A 1 277 ? 30.860 -1.818 -22.718 1.00 94.56 277 ILE A O 1
ATOM 2156 N N . ASP A 1 278 ? 31.102 -0.257 -21.080 1.00 95.62 278 ASP A N 1
ATOM 2157 C CA . ASP A 1 278 ? 31.200 -1.147 -19.924 1.00 95.62 278 ASP A CA 1
ATOM 2158 C C . ASP A 1 278 ? 29.883 -1.176 -19.144 1.00 95.62 278 ASP A C 1
ATOM 2160 O O . ASP A 1 278 ? 29.055 -0.264 -19.246 1.00 95.62 278 ASP A O 1
ATOM 2164 N N . ILE A 1 279 ? 29.749 -2.160 -18.256 1.00 98.06 279 ILE A N 1
ATOM 2165 C CA . ILE A 1 279 ? 28.681 -2.199 -17.257 1.00 98.06 279 ILE A CA 1
ATOM 2166 C C . ILE A 1 279 ? 29.250 -1.805 -15.900 1.00 98.06 279 ILE A C 1
ATOM 2168 O O . ILE A 1 279 ? 30.187 -2.427 -15.385 1.00 98.06 279 ILE A O 1
ATOM 2172 N N . ALA A 1 280 ? 28.658 -0.774 -15.304 1.00 97.88 280 ALA A N 1
ATOM 2173 C CA . ALA A 1 280 ? 28.996 -0.310 -13.969 1.00 97.88 280 ALA A CA 1
ATOM 2174 C C . ALA A 1 280 ? 27.772 -0.335 -13.054 1.00 97.88 280 ALA A C 1
ATOM 2176 O O . ALA A 1 280 ? 26.632 -0.262 -13.512 1.00 97.88 280 ALA A O 1
ATOM 2177 N N . ILE A 1 281 ? 28.019 -0.409 -11.749 1.00 98.25 281 ILE A N 1
ATOM 2178 C CA . ILE A 1 281 ? 26.983 -0.305 -10.726 1.00 98.25 281 ILE A CA 1
ATOM 2179 C C . ILE A 1 281 ? 27.367 0.696 -9.642 1.00 98.25 281 ILE A C 1
ATOM 2181 O O . ILE A 1 281 ? 28.543 0.978 -9.417 1.00 98.25 281 ILE A O 1
ATOM 2185 N N . ARG A 1 282 ? 26.362 1.170 -8.914 1.00 98.19 282 ARG A N 1
ATOM 2186 C CA . ARG A 1 282 ? 26.482 1.709 -7.558 1.00 98.19 282 ARG A CA 1
ATOM 2187 C C . ARG A 1 282 ? 25.496 0.997 -6.649 1.00 98.19 282 ARG A C 1
ATOM 2189 O O . ARG A 1 282 ? 24.455 0.533 -7.111 1.00 98.19 282 ARG A O 1
ATOM 2196 N N . ARG A 1 283 ? 25.805 0.936 -5.356 1.00 98.31 283 ARG A N 1
ATOM 2197 C CA . ARG A 1 283 ? 24.956 0.281 -4.355 1.00 98.31 283 ARG A CA 1
ATOM 2198 C C . ARG A 1 283 ? 24.633 1.239 -3.227 1.00 98.31 283 ARG A C 1
ATOM 2200 O O . ARG A 1 283 ? 25.482 2.033 -2.833 1.00 98.31 283 ARG A O 1
ATOM 2207 N N . SER A 1 284 ? 23.430 1.137 -2.693 1.00 98.50 284 SER A N 1
ATOM 2208 C CA . SER A 1 284 ? 23.017 1.802 -1.467 1.00 98.50 284 SER A CA 1
ATOM 2209 C C . SER A 1 284 ? 22.699 0.752 -0.416 1.00 98.50 284 SER A C 1
ATOM 2211 O O . SER A 1 284 ? 21.846 -0.110 -0.629 1.00 98.50 284 SER A O 1
ATOM 2213 N N . LEU A 1 285 ? 23.394 0.835 0.717 1.00 98.12 285 LEU A N 1
ATOM 2214 C CA . LEU A 1 285 ? 23.233 -0.077 1.853 1.00 98.12 285 LEU A CA 1
ATOM 2215 C C . LEU A 1 285 ? 22.242 0.458 2.903 1.00 98.12 285 LEU A C 1
ATOM 2217 O O . LEU A 1 285 ? 21.986 -0.205 3.902 1.00 98.12 285 LEU A O 1
ATOM 2221 N N . ASP A 1 286 ? 21.695 1.658 2.692 1.00 97.12 286 ASP A N 1
ATOM 2222 C CA . ASP A 1 286 ? 20.809 2.378 3.613 1.00 97.12 286 ASP A CA 1
ATOM 2223 C C . ASP A 1 286 ? 19.418 2.649 3.006 1.00 97.12 286 ASP A C 1
ATOM 2225 O O . ASP A 1 286 ? 18.749 3.631 3.341 1.00 97.12 286 ASP A O 1
ATOM 2229 N N . GLY A 1 287 ? 18.970 1.760 2.111 1.00 96.31 287 GLY A N 1
ATOM 2230 C CA . GLY A 1 287 ? 17.628 1.801 1.523 1.00 96.31 287 GLY A CA 1
ATOM 2231 C C . GLY A 1 287 ? 17.438 2.897 0.474 1.00 96.31 287 GLY A C 1
ATOM 2232 O O . GLY A 1 287 ? 16.334 3.411 0.313 1.00 96.31 287 GLY A O 1
ATOM 2233 N N . GLY A 1 288 ? 18.505 3.275 -0.232 1.00 96.50 288 GLY A N 1
ATOM 2234 C CA . GLY A 1 288 ? 18.485 4.264 -1.308 1.00 96.50 288 GLY A CA 1
ATOM 2235 C C . GLY A 1 288 ? 18.753 5.698 -0.851 1.00 96.50 288 GLY A C 1
ATOM 2236 O O . GLY A 1 288 ? 18.488 6.612 -1.632 1.00 96.50 288 GLY A O 1
ATOM 2237 N N . LYS A 1 289 ? 19.225 5.926 0.385 1.00 95.50 289 LYS A N 1
ATOM 2238 C CA . LYS A 1 289 ? 19.518 7.273 0.914 1.00 95.50 289 LYS A CA 1
ATOM 2239 C C . LYS A 1 289 ? 20.863 7.795 0.427 1.00 95.50 289 LYS A C 1
ATOM 2241 O O . LYS A 1 289 ? 20.936 8.952 0.024 1.00 95.50 289 LYS A O 1
ATOM 2246 N N . THR A 1 290 ? 21.894 6.958 0.458 1.00 96.50 290 THR A N 1
ATOM 2247 C CA . THR A 1 290 ? 23.237 7.260 -0.045 1.00 96.50 290 THR A CA 1
ATOM 2248 C C . THR A 1 290 ? 23.770 6.096 -0.875 1.00 96.50 290 THR A C 1
ATOM 2250 O O . THR A 1 290 ? 23.408 4.943 -0.642 1.00 96.50 290 THR A O 1
ATOM 2253 N N . PHE A 1 291 ? 24.618 6.387 -1.864 1.00 97.38 291 PHE A N 1
ATOM 2254 C CA . PHE A 1 291 ? 25.208 5.382 -2.750 1.00 97.38 291 PHE A CA 1
ATOM 2255 C C . PHE A 1 291 ? 26.733 5.369 -2.642 1.00 97.38 291 PHE A C 1
ATOM 2257 O O . PHE A 1 291 ? 27.381 6.411 -2.530 1.00 97.38 291 PHE A O 1
ATOM 2264 N N . GLU A 1 292 ? 27.305 4.172 -2.714 1.00 96.31 292 GLU A N 1
ATOM 2265 C CA . GLU A 1 292 ? 28.740 3.946 -2.838 1.00 96.31 292 GLU A CA 1
ATOM 2266 C C . GLU A 1 292 ? 29.285 4.477 -4.177 1.00 96.31 292 GLU A C 1
ATOM 2268 O O . GLU A 1 292 ? 28.543 4.808 -5.108 1.00 96.31 292 GLU A O 1
ATOM 2273 N N . THR A 1 293 ? 30.613 4.547 -4.289 1.00 94.06 293 THR A N 1
ATOM 2274 C CA . THR A 1 293 ? 31.286 4.877 -5.552 1.00 94.06 293 THR A CA 1
ATOM 2275 C C . THR A 1 293 ? 31.015 3.817 -6.617 1.00 94.06 293 THR A C 1
ATOM 2277 O O . THR A 1 293 ? 30.776 2.655 -6.302 1.00 94.06 293 THR A O 1
ATOM 2280 N N . ASP A 1 294 ? 31.090 4.206 -7.887 1.00 91.56 294 ASP A N 1
ATOM 2281 C CA . ASP A 1 294 ? 30.878 3.295 -9.010 1.00 91.56 294 ASP A CA 1
ATOM 2282 C C . ASP A 1 294 ? 31.919 2.176 -9.076 1.00 91.56 294 ASP A C 1
ATOM 2284 O O . ASP A 1 294 ? 33.121 2.390 -8.912 1.00 91.56 294 ASP A O 1
ATOM 2288 N N . GLN A 1 295 ? 31.415 0.981 -9.363 1.00 95.50 295 GLN A N 1
ATOM 2289 C CA . GLN A 1 295 ? 32.156 -0.252 -9.565 1.00 95.50 295 GLN A CA 1
ATOM 2290 C C . GLN A 1 295 ? 31.917 -0.717 -11.002 1.00 95.50 295 GLN A C 1
ATOM 2292 O O . GLN A 1 295 ? 30.779 -0.990 -11.377 1.00 95.50 295 GLN A O 1
ATOM 2297 N N . VAL A 1 296 ? 32.974 -0.822 -11.810 1.00 97.19 296 VAL A N 1
ATOM 2298 C CA . VAL A 1 296 ? 32.892 -1.476 -13.126 1.00 97.19 296 VAL A CA 1
ATOM 2299 C C . VAL A 1 296 ? 32.867 -2.982 -12.895 1.00 97.19 296 VAL A C 1
ATOM 2301 O O . VAL A 1 296 ? 33.806 -3.525 -12.315 1.00 97.19 296 VAL A O 1
ATOM 2304 N N . ILE A 1 297 ? 31.785 -3.642 -13.305 1.00 96.94 297 ILE A N 1
ATOM 2305 C CA . ILE A 1 297 ? 31.583 -5.080 -13.075 1.00 96.94 297 ILE A CA 1
ATOM 2306 C C . ILE A 1 297 ? 31.854 -5.916 -14.325 1.00 96.94 297 ILE A C 1
ATOM 2308 O O . ILE A 1 297 ? 32.100 -7.113 -14.207 1.00 96.94 297 ILE A O 1
ATOM 2312 N N . MET A 1 298 ? 31.834 -5.301 -15.510 1.00 97.06 298 MET A N 1
ATOM 2313 C CA . MET A 1 298 ? 32.176 -5.964 -16.764 1.00 97.06 298 MET A CA 1
ATOM 2314 C C . MET A 1 298 ? 32.721 -4.943 -17.772 1.00 97.06 298 MET A C 1
ATOM 2316 O O . MET A 1 298 ? 32.037 -3.970 -18.083 1.00 97.06 298 MET A O 1
ATOM 2320 N N . ASP A 1 299 ? 33.940 -5.170 -18.259 1.00 94.75 299 ASP A N 1
ATOM 2321 C CA . ASP A 1 299 ? 34.673 -4.336 -19.227 1.00 94.75 299 ASP A CA 1
ATOM 2322 C C . ASP A 1 299 ? 35.264 -5.270 -20.290 1.00 94.75 299 ASP A C 1
ATOM 2324 O O . ASP A 1 299 ? 36.031 -6.171 -19.957 1.00 94.75 299 ASP A O 1
ATOM 2328 N N . LEU A 1 300 ? 34.891 -5.101 -21.562 1.00 93.12 300 LEU A N 1
ATOM 2329 C CA . LEU A 1 300 ? 35.408 -5.929 -22.655 1.00 93.12 300 LEU A CA 1
ATOM 2330 C C . LEU A 1 300 ? 36.623 -5.292 -23.331 1.00 93.12 300 LEU A C 1
ATOM 2332 O O . LEU A 1 300 ? 36.791 -4.081 -23.414 1.00 93.12 300 LEU A O 1
ATOM 2336 N N . VAL A 1 301 ? 37.488 -6.135 -23.900 1.00 88.19 301 VAL A N 1
ATOM 2337 C CA . VAL A 1 301 ? 38.663 -5.643 -24.623 1.00 88.19 301 VAL A CA 1
ATOM 2338 C C . VAL A 1 301 ? 38.275 -4.730 -25.799 1.00 88.19 301 VAL A C 1
ATOM 2340 O O . VAL A 1 301 ? 37.421 -5.065 -26.621 1.00 88.19 301 VAL A O 1
ATOM 2343 N N . SER A 1 302 ? 38.980 -3.603 -25.922 1.00 83.44 302 SER A N 1
ATOM 2344 C CA . SER A 1 302 ? 38.825 -2.622 -26.999 1.00 83.44 302 SER A CA 1
ATOM 2345 C C . SER A 1 302 ? 40.120 -2.438 -27.812 1.00 83.44 302 SER A C 1
ATOM 2347 O O . SER A 1 302 ? 41.230 -2.702 -27.334 1.00 83.44 302 SER A O 1
ATOM 2349 N N . GLN A 1 303 ? 39.999 -2.014 -29.081 1.00 76.62 303 GLN A N 1
ATOM 2350 C CA . GLN A 1 303 ? 41.141 -1.737 -29.968 1.00 76.62 303 GLN A CA 1
ATOM 2351 C C . GLN A 1 303 ? 41.400 -0.231 -30.113 1.00 76.62 303 GLN A C 1
ATOM 2353 O O . GLN A 1 303 ? 40.697 0.471 -30.837 1.00 76.62 303 GLN A O 1
ATOM 2358 N N . ALA A 1 304 ? 42.502 0.255 -29.534 1.00 62.53 304 ALA A N 1
ATOM 2359 C CA . ALA A 1 304 ? 42.892 1.669 -29.601 1.00 62.53 304 ALA A CA 1
ATOM 2360 C C . ALA A 1 304 ? 43.170 2.199 -31.031 1.00 62.53 304 ALA A C 1
ATOM 2362 O O . ALA A 1 304 ? 43.158 3.405 -31.262 1.00 62.53 304 ALA A O 1
ATOM 2363 N N . SER A 1 305 ? 43.436 1.322 -32.010 1.00 54.81 305 SER A N 1
ATOM 2364 C CA . SER A 1 305 ? 43.894 1.692 -33.361 1.00 54.81 305 SER A CA 1
ATOM 2365 C C . SER A 1 305 ? 42.807 2.192 -34.327 1.00 54.81 305 SER A C 1
ATOM 2367 O O . SER A 1 305 ? 43.137 2.521 -35.465 1.00 54.81 305 SER A O 1
ATOM 2369 N N . LEU A 1 306 ? 41.530 2.236 -33.925 1.00 58.88 306 LEU A N 1
ATOM 2370 C CA . LEU A 1 306 ? 40.400 2.538 -34.823 1.00 58.88 306 LEU A CA 1
ATOM 2371 C C . LEU A 1 306 ? 39.669 3.862 -34.524 1.00 58.88 306 LEU A C 1
ATOM 2373 O O . LEU A 1 306 ? 38.558 4.056 -35.014 1.00 58.88 306 LEU A O 1
ATOM 2377 N N . ASN A 1 307 ? 40.275 4.784 -33.762 1.00 55.19 307 ASN A N 1
ATOM 2378 C CA . ASN A 1 307 ? 39.693 6.094 -33.407 1.00 55.19 307 ASN A CA 1
ATOM 2379 C C . ASN A 1 307 ? 38.260 6.001 -32.836 1.00 55.19 307 ASN A C 1
ATOM 2381 O O . ASN A 1 307 ? 37.417 6.841 -33.152 1.00 55.19 307 ASN A O 1
ATOM 2385 N N . GLY A 1 308 ? 37.982 4.953 -32.057 1.00 50.53 308 GLY A N 1
ATOM 2386 C CA . GLY A 1 308 ? 36.681 4.731 -31.430 1.00 50.53 308 GLY A CA 1
ATOM 2387 C C . GLY A 1 308 ? 35.539 4.437 -32.394 1.00 50.53 308 GLY A C 1
ATOM 2388 O O . GLY A 1 308 ? 34.407 4.774 -32.097 1.00 50.53 308 GLY A O 1
ATOM 2389 N N . GLN A 1 309 ? 35.808 3.857 -33.575 1.00 58.19 309 GLN A N 1
ATOM 2390 C CA . GLN A 1 309 ? 34.751 3.479 -34.526 1.00 58.19 309 GLN A CA 1
ATOM 2391 C C . GLN A 1 309 ? 34.129 2.095 -34.274 1.00 58.19 309 GLN A C 1
ATOM 2393 O O . GLN A 1 309 ? 33.044 1.842 -34.795 1.00 58.19 309 GLN A O 1
ATOM 2398 N N . ASN A 1 310 ? 34.800 1.188 -33.550 1.00 69.25 310 ASN A N 1
ATOM 2399 C CA . ASN A 1 310 ? 34.272 -0.131 -33.178 1.00 69.25 310 ASN A CA 1
ATOM 2400 C C . ASN A 1 310 ? 35.004 -0.683 -31.935 1.00 69.25 310 ASN A C 1
ATOM 2402 O O . ASN A 1 310 ? 36.234 -0.660 -31.901 1.00 69.25 310 ASN A O 1
ATOM 2406 N N . SER A 1 311 ? 34.263 -1.253 -30.983 1.00 86.19 311 SER A N 1
ATOM 2407 C CA . SER A 1 311 ? 34.771 -2.073 -29.870 1.00 86.19 311 SER A CA 1
ATOM 2408 C C . SER A 1 311 ? 33.863 -3.285 -29.685 1.00 86.19 311 SER A C 1
ATOM 2410 O O . SER A 1 311 ? 32.705 -3.236 -30.112 1.00 86.19 311 SER A O 1
ATOM 2412 N N . ALA A 1 312 ? 34.368 -4.373 -29.091 1.00 91.38 312 ALA A N 1
ATOM 2413 C CA . ALA A 1 312 ? 33.465 -5.314 -28.433 1.00 91.38 312 ALA A CA 1
ATOM 2414 C C . ALA A 1 312 ? 32.811 -4.567 -27.267 1.00 91.38 312 ALA A C 1
ATOM 2416 O O . ALA A 1 312 ? 33.482 -3.769 -26.608 1.00 91.38 312 ALA A O 1
ATOM 2417 N N . LEU A 1 313 ? 31.510 -4.754 -27.075 1.00 93.25 313 LEU A N 1
ATOM 2418 C CA . LEU A 1 313 ? 30.757 -3.909 -26.157 1.00 93.25 313 LEU A CA 1
ATOM 2419 C C . LEU A 1 313 ? 29.654 -4.653 -25.428 1.00 93.25 313 LEU A C 1
ATOM 2421 O O . LEU A 1 313 ? 29.165 -5.688 -25.895 1.00 93.25 313 LEU A O 1
ATOM 2425 N N . LEU A 1 314 ? 29.271 -4.057 -24.307 1.00 96.62 314 LEU A N 1
ATOM 2426 C CA . LEU A 1 314 ? 28.150 -4.441 -23.473 1.00 96.62 314 LEU A CA 1
ATOM 2427 C C . LEU A 1 314 ? 27.159 -3.285 -23.446 1.00 96.62 314 LEU A C 1
ATOM 2429 O O . LEU A 1 314 ? 27.575 -2.132 -23.491 1.00 96.62 314 LEU A O 1
ATOM 2433 N N . ILE A 1 315 ? 25.864 -3.565 -23.409 1.00 97.38 315 ILE A N 1
ATOM 2434 C CA . ILE A 1 315 ? 24.856 -2.504 -23.382 1.00 97.38 315 ILE A CA 1
ATOM 2435 C C . ILE A 1 315 ? 23.547 -3.017 -22.774 1.00 97.38 315 ILE A C 1
ATOM 2437 O O . ILE A 1 315 ? 23.290 -4.221 -22.768 1.00 97.38 315 ILE A O 1
ATOM 2441 N N . ASP A 1 316 ? 22.731 -2.099 -22.266 1.00 97.88 316 ASP A N 1
ATOM 2442 C CA . ASP A 1 316 ? 21.341 -2.322 -21.871 1.00 97.88 316 ASP A CA 1
ATOM 2443 C C . ASP A 1 316 ? 21.176 -3.377 -20.757 1.00 97.88 316 ASP A C 1
ATOM 2445 O O . ASP A 1 316 ? 20.671 -4.482 -20.959 1.00 97.88 316 ASP A O 1
ATOM 2449 N N . ALA A 1 317 ? 21.580 -3.032 -19.531 1.00 97.19 317 ALA A N 1
ATOM 2450 C CA . ALA A 1 317 ? 21.397 -3.913 -18.376 1.00 97.19 317 ALA A CA 1
ATOM 2451 C C . ALA A 1 317 ? 19.921 -4.053 -17.945 1.00 97.19 317 ALA A C 1
ATOM 2453 O O . ALA A 1 317 ? 19.169 -3.077 -17.844 1.00 97.19 317 ALA A O 1
ATOM 2454 N N . VAL A 1 318 ? 19.522 -5.281 -17.599 1.00 98.31 318 VAL A N 1
ATOM 2455 C CA . VAL A 1 318 ? 18.261 -5.586 -16.907 1.00 98.31 318 VAL A CA 1
ATOM 2456 C C . VAL A 1 318 ? 18.518 -6.522 -15.730 1.00 98.31 318 VAL A C 1
ATOM 2458 O O . VAL A 1 318 ? 19.227 -7.521 -15.864 1.00 98.31 318 VAL A O 1
ATOM 2461 N N . MET A 1 319 ? 17.950 -6.204 -14.564 1.00 98.56 319 MET A N 1
ATOM 2462 C CA . MET A 1 319 ? 18.156 -6.977 -13.334 1.00 98.56 319 MET A CA 1
ATOM 2463 C C . MET A 1 319 ? 16.867 -7.621 -12.816 1.00 98.56 319 MET A C 1
ATOM 2465 O O . MET A 1 319 ? 15.787 -7.052 -12.945 1.00 98.56 319 MET A O 1
ATOM 2469 N N . THR A 1 320 ? 16.976 -8.786 -12.178 1.00 98.31 320 THR A N 1
ATOM 2470 C CA . THR A 1 320 ? 15.900 -9.421 -11.393 1.00 98.31 320 THR A CA 1
ATOM 2471 C C . THR A 1 320 ? 16.494 -10.191 -10.222 1.00 98.31 320 THR A C 1
ATOM 2473 O O . THR A 1 320 ? 17.621 -10.667 -10.311 1.00 98.31 320 THR A O 1
ATOM 2476 N N . GLN A 1 321 ? 15.743 -10.363 -9.137 1.00 98.31 321 GLN A N 1
ATOM 2477 C CA . GLN A 1 321 ? 16.157 -11.199 -8.009 1.00 98.31 321 GLN A CA 1
ATOM 2478 C C . GLN A 1 321 ? 15.293 -12.459 -7.920 1.00 98.31 321 GLN A C 1
ATOM 2480 O O . GLN A 1 321 ? 14.069 -12.384 -8.035 1.00 98.31 321 GLN A O 1
ATOM 2485 N N . ASP A 1 322 ? 15.925 -13.605 -7.675 1.00 98.31 322 ASP A N 1
ATOM 2486 C CA . ASP A 1 322 ? 15.238 -14.790 -7.168 1.00 98.31 322 ASP A CA 1
ATOM 2487 C C . ASP A 1 322 ? 15.053 -14.656 -5.653 1.00 98.31 322 ASP A C 1
ATOM 2489 O O . ASP A 1 322 ? 15.995 -14.827 -4.880 1.00 98.31 322 ASP A O 1
ATOM 2493 N N . LYS A 1 323 ? 13.826 -14.371 -5.210 1.00 96.31 323 LYS A N 1
ATOM 2494 C CA . LYS A 1 323 ? 13.502 -14.157 -3.792 1.00 96.31 323 LYS A CA 1
ATOM 2495 C C . LYS A 1 323 ? 13.552 -15.448 -2.967 1.00 96.31 323 LYS A C 1
ATOM 2497 O O . LYS A 1 323 ? 13.482 -15.384 -1.746 1.00 96.31 323 LYS A O 1
ATOM 2502 N N . ASN A 1 324 ? 13.683 -16.620 -3.597 1.00 95.50 324 ASN A N 1
ATOM 2503 C CA . ASN A 1 324 ? 13.880 -17.875 -2.865 1.00 95.50 324 ASN A CA 1
ATOM 2504 C C . ASN A 1 324 ? 15.320 -18.033 -2.366 1.00 95.50 324 ASN A C 1
ATOM 2506 O O . ASN A 1 324 ? 15.549 -18.700 -1.360 1.00 95.50 324 ASN A O 1
ATOM 2510 N N . THR A 1 325 ? 16.289 -17.461 -3.085 1.00 96.88 325 THR A N 1
ATOM 2511 C CA . THR A 1 325 ? 17.722 -17.631 -2.806 1.00 96.88 325 THR A CA 1
ATOM 2512 C C . THR A 1 325 ? 18.428 -16.323 -2.454 1.00 96.88 325 THR A C 1
ATOM 2514 O O . THR A 1 325 ? 19.515 -16.365 -1.887 1.00 96.88 325 THR A O 1
ATOM 2517 N N . GLY A 1 326 ? 17.832 -15.171 -2.774 1.00 97.88 326 GLY A N 1
ATOM 2518 C CA . GLY A 1 326 ? 18.463 -13.854 -2.672 1.00 97.88 326 GLY A CA 1
ATOM 2519 C C . GLY A 1 326 ? 19.359 -13.508 -3.868 1.00 97.88 326 GLY A C 1
ATOM 2520 O O . GLY A 1 326 ? 19.803 -12.367 -3.977 1.00 97.88 326 GLY A O 1
ATOM 2521 N N . ARG A 1 327 ? 19.587 -14.445 -4.799 1.00 98.62 327 ARG A N 1
ATOM 2522 C CA . ARG A 1 327 ? 20.459 -14.245 -5.962 1.00 98.62 327 ARG A CA 1
ATOM 2523 C C . ARG A 1 327 ? 19.918 -13.164 -6.891 1.00 98.62 327 ARG A C 1
ATOM 2525 O O . ARG A 1 327 ? 18.785 -13.252 -7.370 1.00 98.62 327 ARG A O 1
ATOM 2532 N N . VAL A 1 328 ? 20.758 -12.185 -7.205 1.00 98.81 328 VAL A N 1
ATOM 2533 C CA . VAL A 1 328 ? 20.484 -11.157 -8.213 1.00 98.81 328 VAL A CA 1
ATOM 2534 C C . VAL A 1 328 ? 21.041 -11.622 -9.548 1.00 98.81 328 VAL A C 1
ATOM 2536 O O . VAL A 1 328 ? 22.211 -11.968 -9.641 1.00 98.81 328 VAL A O 1
ATOM 2539 N N . PHE A 1 329 ? 20.220 -11.607 -10.588 1.00 98.75 329 PHE A N 1
ATOM 2540 C CA . PHE A 1 329 ? 20.617 -11.832 -11.971 1.00 98.75 329 PHE A CA 1
ATOM 2541 C C . PHE A 1 329 ? 20.680 -10.501 -12.713 1.00 98.75 329 PHE A C 1
ATOM 2543 O O . PHE A 1 329 ? 19.779 -9.674 -12.575 1.00 98.75 329 PHE A O 1
ATOM 2550 N N . MET A 1 330 ? 21.706 -10.328 -13.541 1.00 98.69 330 MET A N 1
ATOM 2551 C CA . MET A 1 330 ? 21.820 -9.239 -14.502 1.00 98.69 330 MET A CA 1
ATOM 2552 C C . MET A 1 330 ? 22.032 -9.820 -15.896 1.00 98.69 330 MET A C 1
ATOM 2554 O O . MET A 1 330 ? 22.957 -10.599 -16.123 1.00 98.69 330 MET A O 1
ATOM 2558 N N . LEU A 1 331 ? 21.166 -9.427 -16.822 1.00 98.62 331 LEU A N 1
ATOM 2559 C CA . LEU A 1 331 ? 21.271 -9.749 -18.236 1.00 98.62 331 LEU A CA 1
ATOM 2560 C C . LEU A 1 331 ? 21.710 -8.496 -18.997 1.00 98.62 331 LEU A C 1
ATOM 2562 O O . LEU A 1 331 ? 21.189 -7.411 -18.741 1.00 98.62 331 LEU A O 1
ATOM 2566 N N . VAL A 1 332 ? 22.660 -8.657 -19.913 1.00 98.25 332 VAL A N 1
ATOM 2567 C CA . VAL A 1 332 ? 23.208 -7.579 -20.745 1.00 98.25 332 VAL A CA 1
ATOM 2568 C C . VAL A 1 332 ? 23.328 -8.040 -22.191 1.00 98.25 332 VAL A C 1
ATOM 2570 O O . VAL A 1 332 ? 23.582 -9.222 -22.464 1.00 98.25 332 VAL A O 1
ATOM 2573 N N . ASP A 1 333 ? 23.176 -7.103 -23.118 1.00 98.06 333 ASP A N 1
ATOM 2574 C CA . ASP A 1 333 ? 23.481 -7.338 -24.521 1.00 98.06 333 ASP A CA 1
ATOM 2575 C C . ASP A 1 333 ? 24.994 -7.326 -24.709 1.00 98.06 333 ASP A C 1
ATOM 2577 O O . ASP A 1 333 ? 25.694 -6.454 -24.198 1.00 98.06 333 ASP A O 1
ATOM 2581 N N . MET A 1 334 ? 25.508 -8.278 -25.481 1.00 96.88 334 MET A N 1
ATOM 2582 C CA . MET A 1 334 ? 26.915 -8.348 -25.846 1.00 96.88 334 MET A CA 1
ATOM 2583 C C . MET A 1 334 ? 27.069 -8.396 -27.361 1.00 96.88 334 MET A C 1
ATOM 2585 O O . MET A 1 334 ? 26.440 -9.200 -28.058 1.00 96.88 334 MET A O 1
ATOM 2589 N N . PHE A 1 335 ? 27.958 -7.550 -27.874 1.00 94.56 335 PHE A N 1
ATOM 2590 C CA . PHE A 1 335 ? 28.325 -7.523 -29.282 1.00 94.56 335 PHE A CA 1
ATOM 2591 C C . PHE A 1 335 ? 29.829 -7.747 -29.451 1.00 94.56 335 PHE A C 1
ATOM 2593 O O . PHE A 1 335 ? 30.634 -7.068 -28.805 1.00 94.56 335 PHE A O 1
ATOM 2600 N N . PRO A 1 336 ? 30.248 -8.619 -30.388 1.00 92.94 336 PRO A N 1
ATOM 2601 C CA . PRO A 1 336 ? 31.593 -8.552 -30.937 1.00 92.94 336 PRO A CA 1
ATOM 2602 C C . PRO A 1 336 ? 31.832 -7.187 -31.592 1.00 92.94 336 PRO A C 1
ATOM 2604 O O . PRO A 1 336 ? 30.887 -6.480 -31.957 1.00 92.94 336 PRO A O 1
ATOM 2607 N N . GLU A 1 337 ? 33.100 -6.854 -31.807 1.00 90.12 337 GLU A N 1
ATOM 2608 C CA . GLU A 1 337 ? 33.553 -5.573 -32.329 1.00 90.12 337 GLU A CA 1
ATOM 2609 C C . GLU A 1 337 ? 32.763 -5.121 -33.556 1.00 90.12 337 GLU A C 1
ATOM 2611 O O . GLU A 1 337 ? 32.891 -5.665 -34.657 1.00 90.12 337 GLU A O 1
ATOM 2616 N N . SER A 1 338 ? 31.927 -4.104 -33.358 1.00 86.56 338 SER A N 1
ATOM 2617 C CA . SER A 1 338 ? 30.971 -3.631 -34.354 1.00 86.56 338 SER A CA 1
ATOM 2618 C C . SER A 1 338 ? 30.371 -2.276 -33.965 1.00 86.56 338 SER A C 1
ATOM 2620 O O . SER A 1 338 ? 30.718 -1.697 -32.939 1.00 86.56 338 SER A O 1
ATOM 2622 N N . GLN A 1 339 ? 29.437 -1.789 -34.787 1.00 86.38 339 GLN A N 1
ATOM 2623 C CA . GLN A 1 339 ? 28.555 -0.662 -34.462 1.00 86.38 339 GLN A CA 1
ATOM 2624 C C . GLN A 1 339 ? 27.202 -1.146 -33.908 1.00 86.38 339 GLN A C 1
ATOM 2626 O O . GLN A 1 339 ? 26.165 -0.546 -34.196 1.00 86.38 339 GLN A O 1
ATOM 2631 N N . ALA A 1 340 ? 27.209 -2.279 -33.192 1.00 88.00 340 ALA A N 1
ATOM 2632 C CA . ALA A 1 340 ? 26.033 -2.914 -32.597 1.00 88.00 340 ALA A CA 1
ATOM 2633 C C . ALA A 1 340 ? 24.842 -2.984 -33.580 1.00 88.00 340 ALA A C 1
ATOM 2635 O O . ALA A 1 340 ? 25.019 -3.331 -34.757 1.00 88.00 340 ALA A O 1
ATOM 2636 N N . LEU A 1 341 ? 23.645 -2.612 -33.115 1.00 85.69 341 LEU A N 1
ATOM 2637 C CA . LEU A 1 341 ? 22.394 -2.602 -33.876 1.00 85.69 341 LEU A CA 1
ATOM 2638 C C . LEU A 1 341 ? 22.477 -1.771 -35.175 1.00 85.69 341 LEU A C 1
ATOM 2640 O O . LEU A 1 341 ? 21.922 -2.162 -36.203 1.00 85.69 341 LEU A O 1
ATOM 2644 N N . PHE A 1 342 ? 23.219 -0.657 -35.178 1.00 82.19 342 PHE A N 1
ATOM 2645 C CA . PHE A 1 342 ? 23.362 0.209 -36.357 1.00 82.19 342 PHE A CA 1
ATOM 2646 C C . PHE A 1 342 ? 24.175 -0.448 -37.478 1.00 82.19 342 PHE A C 1
ATOM 2648 O O . PHE A 1 342 ? 23.869 -0.262 -38.658 1.00 82.19 342 PHE A O 1
ATOM 2655 N N . GLY A 1 343 ? 25.172 -1.265 -37.122 1.00 79.44 343 GLY A N 1
ATOM 2656 C CA . GLY A 1 343 ? 25.891 -2.095 -38.089 1.00 79.44 343 GLY A CA 1
ATOM 2657 C C . GLY A 1 343 ? 24.981 -3.153 -38.721 1.00 79.44 343 GLY A C 1
ATOM 2658 O O . GLY A 1 343 ? 25.018 -3.358 -39.941 1.00 79.44 343 GLY A O 1
ATOM 2659 N N . MET A 1 344 ? 24.105 -3.756 -37.909 1.00 81.69 344 MET A N 1
ATOM 2660 C CA . MET A 1 344 ? 23.168 -4.799 -38.335 1.00 81.69 344 MET A CA 1
ATOM 2661 C C . MET A 1 344 ? 22.079 -4.259 -39.257 1.00 81.69 344 MET A C 1
ATOM 2663 O O . MET A 1 344 ? 21.682 -4.960 -40.173 1.00 81.69 344 MET A O 1
ATOM 2667 N N . PHE A 1 345 ? 21.606 -3.026 -39.068 1.00 76.69 345 PHE A N 1
ATOM 2668 C CA . PHE A 1 345 ? 20.547 -2.442 -39.906 1.00 76.69 345 PHE A CA 1
ATOM 2669 C C . PHE A 1 345 ? 21.044 -1.807 -41.208 1.00 76.69 345 PHE A C 1
ATOM 2671 O O . PHE A 1 345 ? 20.234 -1.361 -42.023 1.00 76.69 345 PHE A O 1
ATOM 2678 N N . SER A 1 346 ? 22.358 -1.776 -41.443 1.00 70.88 346 SER A N 1
ATOM 2679 C CA . SER A 1 346 ? 22.899 -1.378 -42.745 1.00 70.88 346 SER A CA 1
ATOM 2680 C C . SER A 1 346 ? 22.409 -2.337 -43.844 1.00 70.88 346 SER A C 1
ATOM 2682 O O . SER A 1 346 ? 22.278 -3.522 -43.601 1.00 70.88 346 SER A O 1
ATOM 2684 N N . ASN A 1 347 ? 22.165 -1.892 -45.082 1.00 60.56 347 ASN A N 1
ATOM 2685 C CA . ASN A 1 347 ? 21.781 -2.797 -46.191 1.00 60.56 347 ASN A CA 1
ATOM 2686 C C . ASN A 1 347 ? 22.996 -3.509 -46.831 1.00 60.56 347 ASN A C 1
ATOM 2688 O O . ASN A 1 347 ? 23.051 -3.715 -48.044 1.00 60.56 347 ASN A O 1
ATOM 2692 N N . SER A 1 348 ? 24.019 -3.823 -46.034 1.00 64.06 348 SER A N 1
ATOM 2693 C CA . SER A 1 348 ? 25.288 -4.400 -46.496 1.00 64.06 348 SER A CA 1
ATOM 2694 C C . SER A 1 348 ? 25.281 -5.933 -46.440 1.00 64.06 348 SER A C 1
ATOM 2696 O O . SER A 1 348 ? 24.428 -6.539 -45.801 1.00 64.06 348 SER A O 1
ATOM 2698 N N . GLN A 1 349 ? 26.247 -6.605 -47.071 1.00 57.69 349 GLN A N 1
ATOM 2699 C CA . GLN A 1 349 ? 26.358 -8.068 -46.978 1.00 57.69 349 GLN A CA 1
ATOM 2700 C C . GLN A 1 349 ? 26.617 -8.552 -45.537 1.00 57.69 349 GLN A C 1
ATOM 2702 O O . GLN A 1 349 ? 26.008 -9.529 -45.111 1.00 57.69 349 GLN A O 1
ATOM 2707 N N . ALA A 1 350 ? 27.403 -7.796 -44.759 1.00 55.62 350 ALA A N 1
ATOM 2708 C CA . ALA A 1 350 ? 27.633 -8.025 -43.326 1.00 55.62 350 ALA A CA 1
ATOM 2709 C C . ALA A 1 350 ? 26.346 -7.949 -42.481 1.00 55.62 350 ALA A C 1
ATOM 2711 O O . ALA A 1 350 ? 26.292 -8.474 -41.375 1.00 55.62 350 ALA A O 1
ATOM 2712 N N . SER A 1 351 ? 25.296 -7.318 -43.007 1.00 61.44 351 SER A N 1
ATOM 2713 C CA . SER A 1 351 ? 24.005 -7.195 -42.340 1.00 61.44 351 SER A CA 1
ATOM 2714 C C . SER A 1 351 ? 23.169 -8.478 -42.401 1.00 61.44 351 SER A C 1
ATOM 2716 O O . SER A 1 351 ? 22.428 -8.761 -41.466 1.00 61.44 351 SER A O 1
ATOM 2718 N N . PHE A 1 352 ? 23.298 -9.273 -43.470 1.00 65.50 352 PHE A N 1
ATOM 2719 C CA . PHE A 1 352 ? 22.623 -10.571 -43.591 1.00 65.50 352 PHE A CA 1
ATOM 2720 C C . PHE A 1 352 ? 23.354 -11.668 -42.818 1.00 65.50 352 PHE A C 1
ATOM 2722 O O . PHE A 1 352 ? 22.756 -12.681 -42.478 1.00 65.50 352 PHE A O 1
ATOM 2729 N N . GLU A 1 353 ? 24.637 -11.458 -42.517 1.00 74.69 353 GLU A N 1
ATOM 2730 C CA . GLU A 1 353 ? 25.413 -12.361 -41.669 1.00 74.69 353 GLU A CA 1
ATOM 2731 C C . GLU A 1 353 ? 24.946 -12.341 -40.213 1.00 74.69 353 GLU A C 1
ATOM 2733 O O . GLU A 1 353 ? 25.331 -13.235 -39.480 1.00 74.69 353 GLU A O 1
ATOM 2738 N N . SER A 1 354 ? 24.115 -11.379 -39.793 1.00 82.69 354 SER A N 1
ATOM 2739 C CA . SER A 1 354 ? 23.664 -11.287 -38.405 1.00 82.69 354 SER A CA 1
ATOM 2740 C C . SER A 1 354 ? 22.501 -12.216 -38.041 1.00 82.69 354 SER A C 1
ATOM 2742 O O . SER A 1 354 ? 22.221 -12.373 -36.852 1.00 82.69 354 SER A O 1
ATOM 2744 N N . GLU A 1 355 ? 21.815 -12.803 -39.031 1.00 90.00 355 GLU A N 1
ATOM 2745 C CA . GLU A 1 355 ? 20.803 -13.852 -38.826 1.00 90.00 355 GLU A CA 1
ATOM 2746 C C . GLU A 1 355 ? 21.488 -15.145 -38.381 1.00 90.00 355 GLU A C 1
ATOM 2748 O O . GLU A 1 355 ? 21.941 -15.943 -39.202 1.00 90.00 355 GLU A O 1
ATOM 2753 N N . SER A 1 356 ? 21.614 -15.318 -37.070 1.00 91.38 356 SER A N 1
ATOM 2754 C CA . SER A 1 356 ? 21.979 -16.579 -36.435 1.00 91.38 356 SER A CA 1
ATOM 2755 C C . SER A 1 356 ? 21.916 -16.436 -34.914 1.00 91.38 356 SER A C 1
ATOM 2757 O O . SER A 1 356 ? 21.965 -15.333 -34.360 1.00 91.38 356 SER A O 1
ATOM 2759 N N . THR A 1 357 ? 21.921 -17.571 -34.217 1.00 94.69 357 THR A N 1
ATOM 2760 C CA . THR A 1 357 ? 22.250 -17.638 -32.786 1.00 94.69 357 THR A CA 1
ATOM 2761 C C . THR A 1 357 ? 23.743 -17.440 -32.499 1.00 94.69 357 THR A C 1
ATOM 2763 O O . THR A 1 357 ? 24.129 -17.283 -31.343 1.00 94.69 357 THR A O 1
ATOM 2766 N N . GLY A 1 358 ? 24.608 -17.498 -33.521 1.00 94.75 358 GLY A N 1
ATOM 2767 C CA . GLY A 1 358 ? 26.066 -17.504 -33.351 1.00 94.75 358 GLY A CA 1
ATOM 2768 C C . GLY A 1 358 ? 26.611 -18.823 -32.793 1.00 94.75 358 GLY A C 1
ATOM 2769 O O . GLY A 1 358 ? 27.776 -18.894 -32.397 1.00 94.75 358 GLY A O 1
ATOM 2770 N N . HIS A 1 359 ? 25.790 -19.875 -32.777 1.00 96.25 359 HIS A N 1
ATOM 2771 C CA . HIS A 1 359 ? 26.115 -21.187 -32.232 1.00 96.25 359 HIS A CA 1
ATOM 2772 C C . HIS A 1 359 ? 25.867 -22.294 -33.264 1.00 96.25 359 HIS A C 1
ATOM 2774 O O . HIS A 1 359 ? 25.060 -22.162 -34.178 1.00 96.25 359 HIS A O 1
ATOM 2780 N N . LEU A 1 360 ? 26.573 -23.414 -33.117 1.00 94.31 360 LEU A N 1
ATOM 2781 C CA . LEU A 1 360 ? 26.339 -24.637 -33.881 1.00 94.31 360 LEU A CA 1
ATOM 2782 C C . LEU A 1 360 ? 25.938 -25.760 -32.932 1.00 94.31 360 LEU A C 1
ATOM 2784 O O . LEU A 1 360 ? 26.591 -25.989 -31.912 1.00 94.31 360 LEU A O 1
ATOM 2788 N N . LYS A 1 361 ? 24.891 -26.497 -33.300 1.00 92.69 361 LYS A N 1
ATOM 2789 C CA . LYS A 1 361 ? 24.476 -27.694 -32.572 1.00 92.69 361 LYS A CA 1
ATOM 2790 C C . LYS A 1 361 ? 25.391 -28.870 -32.925 1.00 92.69 361 LYS A C 1
ATOM 2792 O O . LYS A 1 361 ? 25.503 -29.238 -34.093 1.00 92.69 361 LYS A O 1
ATOM 2797 N N . VAL A 1 362 ? 26.032 -29.468 -31.922 1.00 91.94 362 VAL A N 1
ATOM 2798 C CA . VAL A 1 362 ? 26.848 -30.687 -32.048 1.00 91.94 362 VAL A CA 1
ATOM 2799 C C . VAL A 1 362 ? 26.337 -31.705 -31.031 1.00 91.94 362 VAL A C 1
ATOM 2801 O O . VAL A 1 362 ? 26.505 -31.529 -29.825 1.00 91.94 362 VAL A O 1
ATOM 2804 N N . GLY A 1 363 ? 25.691 -32.768 -31.517 1.00 89.94 363 GLY A N 1
ATOM 2805 C CA . GLY A 1 363 ? 24.907 -33.652 -30.653 1.00 89.94 363 GLY A CA 1
ATOM 2806 C C . GLY A 1 363 ? 23.742 -32.885 -30.022 1.00 89.94 363 GLY A C 1
ATOM 2807 O O . GLY A 1 363 ? 22.995 -32.206 -30.728 1.00 89.94 363 GLY A O 1
ATOM 2808 N N . ASP A 1 364 ? 23.627 -32.950 -28.697 1.00 89.75 364 ASP A N 1
ATOM 2809 C CA . ASP A 1 364 ? 22.559 -32.285 -27.936 1.00 89.75 364 ASP A CA 1
ATOM 2810 C C . ASP A 1 364 ? 22.958 -30.913 -27.370 1.00 89.75 364 ASP A C 1
ATOM 2812 O O . ASP A 1 364 ? 22.148 -30.256 -26.720 1.00 89.75 364 ASP A O 1
ATOM 2816 N N . LYS A 1 365 ? 24.189 -30.452 -27.630 1.00 92.50 365 LYS A N 1
ATOM 2817 C CA . LYS A 1 365 ? 24.715 -29.181 -27.114 1.00 92.50 365 LYS A CA 1
ATOM 2818 C C . LYS A 1 365 ? 24.907 -28.146 -28.218 1.00 92.50 365 LYS A C 1
ATOM 2820 O O . LYS A 1 365 ? 25.232 -28.483 -29.357 1.00 92.50 365 LYS A O 1
ATOM 2825 N N . TYR A 1 366 ? 24.746 -26.879 -27.852 1.00 95.00 366 TYR A N 1
ATOM 2826 C CA . TYR A 1 366 ? 25.082 -25.731 -28.689 1.00 95.00 366 TYR A CA 1
ATOM 2827 C C . TYR A 1 366 ? 26.453 -25.200 -28.284 1.00 95.00 366 TYR A C 1
ATOM 2829 O O . TYR A 1 366 ? 26.695 -24.933 -27.112 1.00 95.00 366 TYR A O 1
ATOM 2837 N N . TYR A 1 367 ? 27.342 -25.044 -29.259 1.00 96.31 367 TYR A N 1
ATOM 2838 C CA . TYR A 1 367 ? 28.693 -24.530 -29.056 1.00 96.31 367 TYR A CA 1
ATOM 2839 C C . TYR A 1 367 ? 28.898 -23.256 -29.860 1.00 96.31 367 TYR A C 1
ATOM 2841 O O . TYR A 1 367 ? 28.443 -23.170 -31.004 1.00 96.31 367 TYR A O 1
ATOM 2849 N N . ARG A 1 368 ? 29.604 -22.277 -29.287 1.00 96.56 368 ARG A N 1
ATOM 2850 C CA . ARG A 1 368 ? 29.855 -20.997 -29.956 1.00 96.56 368 ARG A CA 1
ATOM 2851 C C . ARG A 1 368 ? 30.577 -21.222 -31.280 1.00 96.56 368 ARG A C 1
ATOM 2853 O O . ARG A 1 368 ? 31.604 -21.907 -31.336 1.00 96.56 368 ARG A O 1
ATOM 2860 N N . MET A 1 369 ? 30.031 -20.635 -32.340 1.00 95.94 369 MET A N 1
ATOM 2861 C CA . MET A 1 369 ? 30.591 -20.697 -33.679 1.00 95.94 369 MET A CA 1
ATOM 2862 C C . MET A 1 369 ? 31.729 -19.688 -33.811 1.00 95.94 369 MET A C 1
ATOM 2864 O O . MET A 1 369 ? 31.553 -18.490 -33.588 1.00 95.94 369 MET A O 1
ATOM 2868 N N . LEU A 1 370 ? 32.888 -20.182 -34.232 1.00 96.69 370 LEU A N 1
ATOM 2869 C CA . LEU A 1 370 ? 34.042 -19.366 -34.585 1.00 96.69 370 LEU A CA 1
ATOM 2870 C C . LEU A 1 370 ? 34.329 -19.491 -36.081 1.00 96.69 370 LEU A C 1
ATOM 2872 O O . LEU A 1 370 ? 34.078 -20.534 -36.686 1.00 96.69 370 LEU A O 1
ATOM 2876 N N . THR A 1 371 ? 34.887 -18.444 -36.676 1.00 94.56 371 THR A N 1
ATOM 2877 C CA . THR A 1 371 ? 35.376 -18.454 -38.062 1.00 94.56 371 THR A CA 1
ATOM 2878 C C . THR A 1 371 ? 36.839 -18.052 -38.114 1.00 94.56 371 THR A C 1
ATOM 2880 O O . THR A 1 371 ? 37.230 -17.113 -37.423 1.00 94.56 371 THR A O 1
ATOM 2883 N N . ASP A 1 372 ? 37.637 -18.746 -38.922 1.00 93.50 372 ASP A N 1
ATOM 2884 C CA . ASP A 1 372 ? 39.013 -18.334 -39.210 1.00 93.50 372 ASP A CA 1
ATOM 2885 C C . ASP A 1 372 ? 39.079 -17.254 -40.306 1.00 93.50 372 ASP A C 1
ATOM 2887 O O . ASP A 1 372 ? 38.064 -16.847 -40.882 1.00 93.50 372 ASP A O 1
ATOM 2891 N N . VAL A 1 373 ? 40.298 -16.806 -40.620 1.00 87.31 373 VAL A N 1
ATOM 2892 C CA . VAL A 1 373 ? 40.572 -15.802 -41.667 1.00 87.31 373 VAL A CA 1
ATOM 2893 C C . VAL A 1 373 ? 40.124 -16.226 -43.074 1.00 87.31 373 VAL A C 1
ATOM 2895 O O . VAL A 1 373 ? 39.931 -15.372 -43.934 1.00 87.31 373 VAL A O 1
ATOM 2898 N N . ASN A 1 374 ? 39.940 -17.529 -43.317 1.00 89.31 374 ASN A N 1
ATOM 2899 C CA . ASN A 1 374 ? 39.490 -18.084 -44.597 1.00 89.31 374 ASN A CA 1
ATOM 2900 C C . ASN A 1 374 ? 37.973 -18.351 -44.618 1.00 89.31 374 ASN A C 1
ATOM 2902 O O . ASN A 1 374 ? 37.459 -18.902 -45.592 1.00 89.31 374 ASN A O 1
ATOM 2906 N N . GLY A 1 375 ? 37.251 -18.004 -43.546 1.00 87.12 375 GLY A N 1
ATOM 2907 C CA . GLY A 1 375 ? 35.816 -18.248 -43.402 1.00 87.12 375 GLY A CA 1
ATOM 2908 C C . GLY A 1 375 ? 35.449 -19.689 -43.030 1.00 87.12 375 GLY A C 1
ATOM 2909 O O . GLY A 1 375 ? 34.266 -20.042 -43.046 1.00 87.12 375 GLY A O 1
ATOM 2910 N N . LYS A 1 376 ? 36.419 -20.541 -42.676 1.00 93.94 376 LYS A N 1
ATOM 2911 C CA . LYS A 1 376 ? 36.143 -21.899 -42.194 1.00 93.94 376 LYS A CA 1
ATOM 2912 C C . LYS A 1 376 ? 35.573 -21.829 -40.779 1.00 93.94 376 LYS A C 1
ATOM 2914 O O . LYS A 1 376 ? 36.063 -21.077 -39.941 1.00 93.94 376 LYS A O 1
ATOM 2919 N N . ARG A 1 377 ? 34.533 -22.626 -40.515 1.00 94.75 377 ARG A N 1
ATOM 2920 C CA . ARG A 1 377 ? 33.825 -22.662 -39.227 1.00 94.75 377 ARG A CA 1
ATOM 2921 C C . ARG A 1 377 ? 34.454 -23.654 -38.246 1.00 94.75 377 ARG A C 1
ATOM 2923 O O . ARG A 1 377 ? 34.937 -24.716 -38.642 1.00 94.75 377 ARG A O 1
ATOM 2930 N N . PHE A 1 378 ? 34.388 -23.304 -36.969 1.00 97.56 378 PHE A N 1
ATOM 2931 C CA . PHE A 1 378 ? 34.896 -24.044 -35.818 1.00 97.56 378 PHE A CA 1
ATOM 2932 C C . PHE A 1 378 ? 33.908 -23.917 -34.649 1.00 97.56 378 PHE A C 1
ATOM 2934 O O . PHE A 1 378 ? 33.025 -23.057 -34.666 1.00 97.56 378 PHE A O 1
ATOM 2941 N N . THR A 1 379 ? 34.061 -24.759 -33.628 1.00 97.31 379 THR A N 1
ATOM 2942 C CA . THR A 1 379 ? 33.254 -24.721 -32.397 1.00 97.31 379 THR A CA 1
ATOM 2943 C C . THR A 1 379 ? 34.147 -24.609 -31.171 1.00 97.31 379 THR A C 1
ATOM 2945 O O . THR A 1 379 ? 35.073 -25.411 -31.036 1.00 97.31 379 THR A O 1
ATOM 2948 N N . LEU A 1 380 ? 33.849 -23.676 -30.268 1.00 97.44 380 LEU A N 1
ATOM 2949 C CA . LEU A 1 380 ? 34.449 -23.612 -28.931 1.00 97.44 380 LEU A CA 1
ATOM 2950 C C . LEU A 1 380 ? 33.684 -24.546 -27.982 1.00 97.44 380 LEU A C 1
ATOM 2952 O O . LEU A 1 380 ? 32.474 -24.381 -27.832 1.00 97.44 380 LEU A O 1
ATOM 2956 N N . ARG A 1 381 ? 34.363 -25.545 -27.400 1.00 94.50 381 ARG A N 1
ATOM 2957 C CA . ARG A 1 381 ? 33.732 -26.597 -26.577 1.00 94.50 381 ARG A CA 1
ATOM 2958 C C . ARG A 1 381 ? 34.010 -26.438 -25.078 1.00 94.50 381 ARG A C 1
ATOM 2960 O O . ARG A 1 381 ? 34.784 -25.576 -24.685 1.00 94.50 381 ARG A O 1
ATOM 2967 N N . ASP A 1 382 ? 33.374 -27.292 -24.270 1.00 91.00 382 ASP A N 1
ATOM 2968 C CA . ASP A 1 382 ? 33.362 -27.246 -22.793 1.00 91.00 382 ASP A CA 1
ATOM 2969 C C . ASP A 1 382 ? 34.761 -27.331 -22.143 1.00 91.00 382 ASP A C 1
ATOM 2971 O O . ASP A 1 382 ? 34.948 -26.882 -21.021 1.00 91.00 382 ASP A O 1
ATOM 2975 N N . ASP A 1 383 ? 35.757 -27.908 -22.827 1.00 93.69 383 ASP A N 1
ATOM 2976 C CA . ASP A 1 383 ? 37.155 -27.951 -22.369 1.00 93.69 383 ASP A CA 1
ATOM 2977 C C . ASP A 1 383 ? 37.947 -26.685 -22.743 1.00 93.69 383 ASP A C 1
ATOM 2979 O O . ASP A 1 383 ? 39.176 -26.668 -22.656 1.00 93.69 383 ASP A O 1
ATOM 2983 N N . ASN A 1 384 ? 37.249 -25.632 -23.176 1.00 95.62 384 ASN A N 1
ATOM 2984 C CA . ASN A 1 384 ? 37.774 -24.344 -23.625 1.00 95.62 384 ASN A CA 1
ATOM 2985 C C . ASN A 1 384 ? 38.665 -24.426 -24.871 1.00 95.62 384 ASN A C 1
ATOM 2987 O O . ASN A 1 384 ? 39.334 -23.453 -25.220 1.00 95.62 384 ASN A O 1
ATOM 2991 N N . ILE A 1 385 ? 38.666 -25.563 -25.573 1.00 97.62 385 ILE A N 1
ATOM 2992 C CA . ILE A 1 385 ? 39.453 -25.795 -26.789 1.00 97.62 385 ILE A CA 1
ATOM 2993 C C . ILE A 1 385 ? 38.590 -25.534 -28.028 1.00 97.62 385 ILE A C 1
ATOM 2995 O O . ILE A 1 385 ? 37.393 -25.835 -28.068 1.00 97.62 385 ILE A O 1
ATOM 2999 N N . VAL A 1 386 ? 39.210 -24.984 -29.074 1.00 98.00 386 VAL A N 1
ATOM 3000 C CA . VAL A 1 386 ? 38.577 -24.808 -30.385 1.00 98.00 386 VAL A CA 1
ATOM 3001 C C . VAL A 1 386 ? 38.687 -26.107 -31.186 1.00 98.00 386 VAL A C 1
ATOM 3003 O O . VAL A 1 386 ? 39.772 -26.675 -31.320 1.00 98.00 386 VAL A O 1
ATOM 3006 N N . TYR A 1 387 ? 37.572 -26.567 -31.751 1.00 97.94 387 TYR A N 1
ATOM 3007 C CA . TYR A 1 387 ? 37.484 -27.769 -32.582 1.00 97.94 387 TYR A CA 1
ATOM 3008 C C . TYR A 1 387 ? 37.083 -27.416 -34.005 1.00 97.94 387 TYR A C 1
ATOM 3010 O O . TYR A 1 387 ? 36.255 -26.531 -34.231 1.00 97.94 387 TYR A O 1
ATOM 3018 N N . ASN A 1 388 ? 37.610 -28.156 -34.975 1.00 95.19 388 ASN A N 1
ATOM 3019 C CA . ASN A 1 388 ? 37.076 -28.103 -36.330 1.00 95.19 388 ASN A CA 1
ATOM 3020 C C . ASN A 1 388 ? 35.736 -28.868 -36.430 1.00 95.19 388 ASN A C 1
ATOM 3022 O O . ASN A 1 388 ? 35.345 -29.603 -35.522 1.00 95.19 388 ASN A O 1
ATOM 3026 N N . LEU A 1 389 ? 35.029 -28.724 -37.556 1.00 91.38 389 LEU A N 1
ATOM 3027 C CA . LEU A 1 389 ? 33.736 -29.398 -37.759 1.00 91.38 389 LEU A CA 1
ATOM 3028 C C . LEU A 1 389 ? 33.823 -30.931 -37.877 1.00 91.38 389 LEU A C 1
ATOM 3030 O O . LEU A 1 389 ? 32.792 -31.590 -37.799 1.00 91.38 389 LEU A O 1
ATOM 3034 N N . LEU A 1 390 ? 35.021 -31.505 -38.042 1.00 93.25 390 LEU A N 1
ATOM 3035 C CA . LEU A 1 390 ? 35.236 -32.958 -37.998 1.00 93.25 390 LEU A CA 1
ATOM 3036 C C . LEU A 1 390 ? 35.358 -33.482 -36.557 1.00 93.25 390 LEU A C 1
ATOM 3038 O O . LEU A 1 390 ? 35.411 -34.689 -36.345 1.00 93.25 390 LEU A O 1
ATOM 3042 N N . GLY A 1 391 ? 35.378 -32.591 -35.560 1.00 92.75 391 GLY A N 1
ATOM 3043 C CA . GLY A 1 391 ? 35.515 -32.950 -34.152 1.00 92.75 391 GLY A CA 1
ATOM 3044 C C . GLY A 1 391 ? 36.958 -33.117 -33.682 1.00 92.75 391 GLY A C 1
ATOM 3045 O O . GLY A 1 391 ? 37.174 -33.673 -32.608 1.00 92.75 391 GLY A O 1
ATOM 3046 N N . GLU A 1 392 ? 37.933 -32.607 -34.432 1.00 96.38 392 GLU A N 1
ATOM 3047 C CA . GLU A 1 392 ? 39.349 -32.643 -34.060 1.00 96.38 392 GLU A CA 1
ATOM 3048 C C . GLU A 1 392 ? 39.742 -31.376 -33.283 1.00 96.38 392 GLU A C 1
ATOM 3050 O O . GLU A 1 392 ? 39.349 -30.262 -33.653 1.00 96.38 392 GLU A O 1
ATOM 3055 N N . LYS A 1 393 ? 40.536 -31.549 -32.215 1.00 97.06 393 LYS A N 1
ATOM 3056 C CA . LYS A 1 393 ? 41.100 -30.452 -31.412 1.00 97.06 393 LYS A CA 1
ATOM 3057 C C . LYS A 1 393 ? 42.082 -29.625 -32.238 1.00 97.06 393 LYS A C 1
ATOM 3059 O O . LYS A 1 393 ? 42.914 -30.176 -32.955 1.00 97.06 393 LYS A O 1
ATOM 3064 N N . THR A 1 394 ? 42.026 -28.308 -32.084 1.00 97.38 394 THR A N 1
ATOM 3065 C CA . THR A 1 394 ? 43.073 -27.397 -32.564 1.00 97.38 394 THR A CA 1
ATOM 3066 C C . THR A 1 394 ? 44.084 -27.086 -31.452 1.00 97.38 394 THR A C 1
ATOM 3068 O O . THR A 1 394 ? 43.872 -27.443 -30.295 1.00 97.38 394 THR A O 1
ATOM 3071 N N . ASP A 1 395 ? 45.177 -26.397 -31.790 1.00 96.94 395 ASP A N 1
ATOM 3072 C CA . ASP A 1 395 ? 46.202 -25.932 -30.837 1.00 96.94 395 ASP A CA 1
ATOM 3073 C C . ASP A 1 395 ? 45.793 -24.637 -30.101 1.00 96.94 395 ASP A C 1
ATOM 3075 O O . ASP A 1 395 ? 46.641 -23.889 -29.620 1.00 96.94 395 ASP A O 1
ATOM 3079 N N . TYR A 1 396 ? 44.497 -24.322 -30.037 1.00 98.31 396 TYR A N 1
ATOM 3080 C CA . TYR A 1 396 ? 44.005 -23.064 -29.482 1.00 98.31 396 TYR A CA 1
ATOM 3081 C C . TYR A 1 396 ? 42.936 -23.296 -28.421 1.00 98.31 396 TYR A C 1
ATOM 3083 O O . TYR A 1 396 ? 42.002 -24.081 -28.613 1.00 98.31 396 TYR A O 1
ATOM 3091 N N . ARG A 1 397 ? 43.056 -22.549 -27.323 1.00 97.69 397 ARG A N 1
ATOM 3092 C CA . ARG A 1 397 ? 42.032 -22.426 -26.285 1.00 97.69 397 ARG A CA 1
ATOM 3093 C C . ARG A 1 397 ? 41.561 -20.980 -26.159 1.00 97.69 397 ARG A C 1
ATOM 3095 O O . ARG A 1 397 ? 42.328 -20.065 -26.457 1.00 97.69 397 ARG A O 1
ATOM 3102 N N . VAL A 1 398 ? 40.332 -20.785 -25.700 1.00 98.06 398 VAL A N 1
ATOM 3103 C CA . VAL A 1 398 ? 39.721 -19.466 -25.485 1.00 98.06 398 VAL A CA 1
ATOM 3104 C C . VAL A 1 398 ? 39.308 -19.326 -24.024 1.00 98.06 398 VAL A C 1
ATOM 3106 O O . VAL A 1 398 ? 38.824 -20.288 -23.436 1.00 98.06 398 VAL A O 1
ATOM 3109 N N . VAL A 1 399 ? 39.505 -18.151 -23.431 1.00 97.38 399 VAL A N 1
ATOM 3110 C CA . VAL A 1 399 ? 38.999 -17.838 -22.086 1.00 97.38 399 VAL A CA 1
ATOM 3111 C C . VAL A 1 399 ? 37.475 -17.681 -22.131 1.00 97.38 399 VAL A C 1
ATOM 3113 O O . VAL A 1 399 ? 36.956 -16.811 -22.829 1.00 97.38 399 VAL A O 1
ATOM 3116 N N . THR A 1 400 ? 36.767 -18.548 -21.410 1.00 94.62 400 THR A N 1
ATOM 3117 C CA . THR A 1 400 ? 35.293 -18.597 -21.294 1.00 94.62 400 THR A CA 1
ATOM 3118 C C . THR A 1 400 ? 34.800 -18.318 -19.873 1.00 94.62 400 THR A C 1
ATOM 3120 O O . THR A 1 400 ? 33.644 -17.953 -19.696 1.00 94.62 400 THR A O 1
ATOM 3123 N N . GLU A 1 401 ? 35.685 -18.457 -18.885 1.00 95.31 401 GLU A N 1
ATOM 3124 C CA . GLU A 1 401 ? 35.508 -18.035 -17.497 1.00 95.31 401 GLU A CA 1
ATOM 3125 C C . GLU A 1 401 ? 36.569 -16.965 -17.222 1.00 95.31 401 GLU A C 1
ATOM 3127 O O . GLU A 1 401 ? 37.762 -17.275 -17.251 1.00 95.31 401 GLU A O 1
ATOM 3132 N N . GLY A 1 402 ? 36.146 -15.710 -17.065 1.00 94.69 402 GLY A N 1
ATOM 3133 C CA . GLY A 1 402 ? 37.054 -14.565 -16.938 1.00 94.69 402 GLY A CA 1
ATOM 3134 C C . GLY A 1 402 ? 37.478 -14.271 -15.499 1.00 94.69 402 GLY A C 1
ATOM 3135 O O . GLY A 1 402 ? 36.876 -14.762 -14.541 1.00 94.69 402 GLY A O 1
ATOM 3136 N N . ASP A 1 403 ? 38.482 -13.410 -15.345 1.00 96.12 403 ASP A N 1
ATOM 3137 C CA . ASP A 1 403 ? 38.978 -12.956 -14.044 1.00 96.12 403 ASP A CA 1
ATOM 3138 C C . ASP A 1 403 ? 38.169 -11.741 -13.523 1.00 96.12 403 ASP A C 1
ATOM 3140 O O . ASP A 1 403 ? 38.230 -10.651 -14.110 1.00 96.12 403 ASP A O 1
ATOM 3144 N N . PRO A 1 404 ? 37.427 -11.874 -12.402 1.00 95.19 404 PRO A N 1
ATOM 3145 C CA . PRO A 1 404 ? 36.632 -10.777 -11.847 1.00 95.19 404 PRO A CA 1
ATOM 3146 C C . PRO A 1 404 ? 37.484 -9.595 -11.358 1.00 95.19 404 PRO A C 1
ATOM 3148 O O . PRO A 1 404 ? 36.984 -8.474 -11.294 1.00 95.19 404 PRO A O 1
ATOM 3151 N N . SER A 1 405 ? 38.770 -9.797 -11.037 1.00 95.25 405 SER A N 1
ATOM 3152 C CA . SER A 1 405 ? 39.655 -8.724 -10.552 1.00 95.25 405 SER A CA 1
ATOM 3153 C C . SER A 1 405 ? 39.998 -7.681 -11.621 1.00 95.25 405 SER A C 1
ATOM 3155 O O . SER A 1 405 ? 40.412 -6.568 -11.293 1.00 95.25 405 SER A O 1
ATOM 3157 N N . ILE A 1 406 ? 39.784 -8.026 -12.892 1.00 95.62 406 ILE A N 1
ATOM 3158 C CA . ILE A 1 406 ? 39.939 -7.145 -14.053 1.00 95.62 406 ILE A CA 1
ATOM 3159 C C . ILE A 1 406 ? 38.605 -6.938 -14.781 1.00 95.62 406 ILE A C 1
ATOM 3161 O O . ILE A 1 406 ? 38.602 -6.696 -15.985 1.00 95.62 406 ILE A O 1
ATOM 3165 N N . ALA A 1 407 ? 37.479 -7.083 -14.069 1.00 96.19 407 ALA A N 1
ATOM 3166 C CA . ALA A 1 407 ? 36.129 -6.959 -14.623 1.00 96.19 407 ALA A CA 1
ATOM 3167 C C . ALA A 1 407 ? 35.901 -7.840 -15.870 1.00 96.19 407 ALA A C 1
ATOM 3169 O O . ALA A 1 407 ? 35.250 -7.427 -16.828 1.00 96.19 407 ALA A O 1
ATOM 3170 N N . PHE A 1 408 ? 36.455 -9.060 -15.858 1.00 97.56 408 PHE A N 1
ATOM 3171 C CA . PHE A 1 408 ? 36.328 -10.061 -16.925 1.00 97.56 408 PHE A CA 1
ATOM 3172 C C . PHE A 1 408 ? 36.884 -9.638 -18.295 1.00 97.56 408 PHE A C 1
ATOM 3174 O O . PHE A 1 408 ? 36.524 -10.215 -19.324 1.00 97.56 408 PHE A O 1
ATOM 3181 N N . ARG A 1 409 ? 37.800 -8.662 -18.324 1.00 95.56 409 ARG A N 1
ATOM 3182 C CA . ARG A 1 409 ? 38.406 -8.121 -19.553 1.00 95.56 409 ARG A CA 1
ATOM 3183 C C . ARG A 1 409 ? 39.155 -9.142 -20.410 1.00 95.56 409 ARG A C 1
ATOM 3185 O O . ARG A 1 409 ? 39.399 -8.904 -21.594 1.00 95.56 409 ARG A O 1
ATOM 3192 N N . ASP A 1 410 ? 39.532 -10.274 -19.832 1.00 96.12 410 ASP A N 1
ATOM 3193 C CA . ASP A 1 410 ? 40.193 -11.391 -20.503 1.00 96.12 410 ASP A CA 1
ATOM 3194 C C . ASP A 1 410 ? 39.233 -12.326 -21.258 1.00 96.12 410 ASP A C 1
ATOM 3196 O O . ASP A 1 410 ? 39.692 -13.175 -22.028 1.00 96.12 410 ASP A O 1
ATOM 3200 N N . LEU A 1 411 ? 37.911 -12.178 -21.103 1.00 97.12 411 LEU A N 1
ATOM 3201 C CA . LEU A 1 411 ? 36.930 -12.992 -21.822 1.00 97.12 411 LEU A CA 1
ATOM 3202 C C . LEU A 1 411 ? 37.152 -12.949 -23.336 1.00 97.12 411 LEU A C 1
ATOM 3204 O O . LEU A 1 411 ? 37.254 -11.894 -23.964 1.00 97.12 411 LEU A O 1
ATOM 3208 N N . GLY A 1 412 ? 37.191 -14.134 -23.942 1.00 96.62 412 GLY A N 1
ATOM 3209 C CA . GLY A 1 412 ? 37.445 -14.303 -25.367 1.00 96.62 412 GLY A CA 1
ATOM 3210 C C . GLY A 1 412 ? 38.924 -14.312 -25.760 1.00 96.62 412 GLY A C 1
ATOM 3211 O O . GLY A 1 412 ? 39.220 -14.531 -26.939 1.00 96.62 412 GLY A O 1
ATOM 3212 N N . ASP A 1 413 ? 39.862 -14.126 -24.826 1.00 97.44 413 ASP A N 1
ATOM 3213 C CA . ASP A 1 413 ? 41.291 -14.189 -25.124 1.00 97.44 413 ASP A CA 1
ATOM 3214 C C . ASP A 1 413 ? 41.693 -15.572 -25.643 1.00 97.44 413 ASP A C 1
ATOM 3216 O O . ASP A 1 413 ? 41.348 -16.612 -25.079 1.00 97.44 413 ASP A O 1
ATOM 3220 N N . ILE A 1 414 ? 42.455 -15.579 -26.733 1.00 97.81 414 ILE A N 1
ATOM 3221 C CA . ILE A 1 414 ? 42.906 -16.784 -27.420 1.00 97.81 414 ILE A CA 1
ATOM 3222 C C . ILE A 1 414 ? 44.337 -17.072 -26.995 1.00 97.81 414 ILE A C 1
ATOM 3224 O O . ILE A 1 414 ? 45.226 -16.239 -27.182 1.00 97.81 414 ILE A O 1
ATOM 3228 N N . TYR A 1 415 ? 44.579 -18.284 -26.508 1.00 97.69 415 TYR A N 1
ATOM 3229 C CA . TYR A 1 415 ? 45.913 -18.784 -26.205 1.00 97.69 415 TYR A CA 1
ATOM 3230 C C . TYR A 1 415 ? 46.260 -19.946 -27.117 1.00 97.69 415 TYR A C 1
ATOM 3232 O O . TYR A 1 415 ? 45.472 -20.879 -27.288 1.00 97.69 415 TYR A O 1
ATOM 3240 N N . GLN A 1 416 ? 47.471 -19.917 -27.662 1.00 97.31 416 GLN A N 1
ATOM 3241 C CA . GLN A 1 416 ? 48.029 -21.086 -28.321 1.00 97.31 416 GLN A CA 1
ATOM 3242 C C . GLN A 1 416 ? 48.545 -22.063 -27.256 1.00 97.31 416 GLN A C 1
ATOM 3244 O O . GLN A 1 416 ? 49.375 -21.698 -26.424 1.00 97.31 416 GLN A O 1
ATOM 3249 N N . ILE A 1 417 ? 48.051 -23.300 -27.263 1.00 96.38 417 ILE A N 1
ATOM 3250 C CA . ILE A 1 417 ? 48.300 -24.294 -26.211 1.00 96.38 417 ILE A CA 1
ATOM 3251 C C . ILE A 1 417 ? 49.779 -24.694 -26.184 1.00 96.38 417 ILE A C 1
ATOM 3253 O O . ILE A 1 417 ? 50.379 -24.739 -25.113 1.00 96.38 417 ILE A O 1
ATOM 3257 N N . SER A 1 418 ? 50.381 -24.925 -27.353 1.00 95.81 418 SER A N 1
ATOM 3258 C CA . SER A 1 418 ? 51.787 -25.328 -27.480 1.00 95.81 418 SER A CA 1
ATOM 3259 C C . SER A 1 418 ? 52.799 -24.297 -26.962 1.00 95.81 418 SER A C 1
ATOM 3261 O O . SER A 1 418 ? 53.877 -24.688 -26.516 1.00 95.81 418 SER A O 1
ATOM 3263 N N . THR A 1 419 ? 52.481 -22.997 -27.003 1.00 95.50 419 THR A N 1
ATOM 3264 C CA . THR A 1 419 ? 53.413 -21.918 -26.619 1.00 95.50 419 THR A CA 1
ATOM 3265 C C . THR A 1 419 ? 53.019 -21.195 -25.334 1.00 95.50 419 THR A C 1
ATOM 3267 O O . THR A 1 419 ? 53.863 -20.543 -24.726 1.00 95.50 419 THR A O 1
ATOM 3270 N N . GLY A 1 420 ? 51.752 -21.283 -24.920 1.00 93.75 420 GLY A N 1
ATOM 3271 C CA . GLY A 1 420 ? 51.202 -20.520 -23.800 1.00 93.75 420 GLY A CA 1
ATOM 3272 C C . GLY A 1 420 ? 50.990 -19.031 -24.096 1.00 93.75 420 GLY A C 1
ATOM 3273 O O . GLY A 1 420 ? 50.551 -18.298 -23.213 1.00 93.75 420 GLY A O 1
ATOM 3274 N N . ASN A 1 421 ? 51.271 -18.566 -25.317 1.00 96.06 421 ASN A N 1
ATOM 3275 C CA . ASN A 1 421 ? 51.162 -17.155 -25.675 1.00 96.06 421 ASN A CA 1
ATOM 3276 C C . ASN A 1 421 ? 49.713 -16.763 -25.986 1.00 96.06 421 ASN A C 1
ATOM 3278 O O . ASN A 1 421 ? 48.999 -17.496 -26.677 1.00 96.06 421 ASN A O 1
ATOM 3282 N N . LYS A 1 422 ? 49.311 -15.566 -25.542 1.00 95.75 422 LYS A N 1
ATOM 3283 C CA . LYS A 1 422 ? 48.093 -14.898 -26.017 1.00 95.75 422 LYS A CA 1
ATOM 3284 C C . LYS A 1 422 ? 48.296 -14.471 -27.474 1.00 95.75 422 LYS A C 1
ATOM 3286 O O . LYS A 1 422 ? 49.274 -13.795 -27.784 1.00 95.75 422 LYS A O 1
ATOM 3291 N N . VAL A 1 423 ? 47.380 -14.862 -28.358 1.00 95.62 423 VAL A N 1
ATOM 3292 C CA . VAL A 1 423 ? 47.466 -14.636 -29.816 1.00 95.62 423 VAL A CA 1
ATOM 3293 C C . VAL A 1 423 ? 46.323 -13.786 -30.384 1.00 95.62 423 VAL A C 1
ATOM 3295 O O . VAL A 1 423 ? 46.310 -13.510 -31.579 1.00 95.62 423 VAL A O 1
ATOM 3298 N N . GLY A 1 424 ? 45.374 -13.354 -29.552 1.00 94.94 424 GLY A N 1
ATOM 3299 C CA . GLY A 1 424 ? 44.270 -12.477 -29.950 1.00 94.94 424 GLY A CA 1
ATOM 3300 C C . GLY A 1 424 ? 43.077 -12.577 -29.004 1.00 94.94 424 GLY A C 1
ATOM 3301 O O . GLY A 1 424 ? 43.204 -13.149 -27.923 1.00 94.94 424 GLY A O 1
ATOM 3302 N N . ASN A 1 425 ? 41.929 -12.055 -29.427 1.00 95.88 425 ASN A N 1
ATOM 3303 C CA . ASN A 1 425 ? 40.636 -12.184 -28.759 1.00 95.88 425 ASN A CA 1
ATOM 3304 C C . ASN A 1 425 ? 39.533 -12.443 -29.803 1.00 95.88 425 ASN A C 1
ATOM 3306 O O . ASN A 1 425 ? 39.505 -11.792 -30.852 1.00 95.88 425 ASN A O 1
ATOM 3310 N N . ILE A 1 426 ? 38.634 -13.398 -29.537 1.00 96.44 426 ILE A N 1
ATOM 3311 C CA . ILE A 1 426 ? 37.584 -13.800 -30.490 1.00 96.44 426 ILE A CA 1
ATOM 3312 C C . ILE A 1 426 ? 36.517 -12.723 -30.717 1.00 96.44 426 ILE A C 1
ATOM 3314 O O . ILE A 1 426 ? 35.814 -12.786 -31.724 1.00 96.44 426 ILE A O 1
ATOM 3318 N N . PHE A 1 427 ? 36.360 -11.758 -29.813 1.00 94.75 427 PHE A N 1
ATOM 3319 C CA . PHE A 1 427 ? 35.355 -10.701 -29.937 1.00 94.75 427 PHE A CA 1
ATOM 3320 C C . PHE A 1 427 ? 35.846 -9.498 -30.723 1.00 94.75 427 PHE A C 1
ATOM 3322 O O . PHE A 1 427 ? 35.039 -8.653 -31.086 1.00 94.75 427 PHE A O 1
ATOM 3329 N N . LEU A 1 428 ? 37.133 -9.437 -31.044 1.00 91.94 428 LEU A N 1
ATOM 3330 C CA . LEU A 1 428 ? 37.704 -8.371 -31.849 1.00 91.94 428 LEU A CA 1
ATOM 3331 C C . LEU A 1 428 ? 37.754 -8.761 -33.330 1.00 91.94 428 LEU A C 1
ATOM 3333 O O . LEU A 1 428 ? 37.922 -9.928 -33.697 1.00 91.94 428 LEU A O 1
ATOM 3337 N N . LYS A 1 429 ? 37.662 -7.768 -34.215 1.00 88.31 429 LYS A N 1
ATOM 3338 C CA . LYS A 1 429 ? 37.938 -7.954 -35.643 1.00 88.31 429 LYS A CA 1
ATOM 3339 C C . LYS A 1 429 ? 39.408 -8.331 -35.829 1.00 88.31 429 LYS A C 1
ATOM 3341 O O . LYS A 1 429 ? 40.276 -7.932 -35.063 1.00 88.31 429 LYS A O 1
ATOM 3346 N N . GLN A 1 430 ? 39.707 -9.103 -36.870 1.00 87.44 430 GLN A N 1
ATOM 3347 C CA . GLN A 1 430 ? 41.073 -9.532 -37.201 1.00 87.44 430 GLN A CA 1
ATOM 3348 C C . GLN A 1 430 ? 41.833 -8.409 -37.928 1.00 87.44 430 GLN A C 1
ATOM 3350 O O . GLN A 1 430 ? 42.151 -8.499 -39.112 1.00 87.44 430 GLN A O 1
ATOM 3355 N N . ASN A 1 431 ? 42.064 -7.301 -37.232 1.00 85.25 431 ASN A N 1
ATOM 3356 C CA . ASN A 1 431 ? 42.795 -6.122 -37.693 1.00 85.25 431 ASN A CA 1
ATOM 3357 C C . ASN A 1 431 ? 43.560 -5.503 -36.506 1.00 85.25 431 ASN A C 1
ATOM 3359 O O . ASN A 1 431 ? 43.489 -6.026 -35.400 1.00 85.25 431 ASN A O 1
ATOM 3363 N N . GLY A 1 432 ? 44.317 -4.423 -36.731 1.00 85.06 432 GLY A N 1
ATOM 3364 C CA . GLY A 1 432 ? 44.959 -3.680 -35.639 1.00 85.06 432 GLY A CA 1
ATOM 3365 C C . GLY A 1 432 ? 45.826 -4.557 -34.726 1.00 85.06 432 GLY A C 1
ATOM 3366 O O . GLY A 1 432 ? 46.661 -5.328 -35.205 1.00 85.06 432 GLY A O 1
ATOM 3367 N N . SER A 1 433 ? 45.612 -4.453 -33.410 1.00 84.25 433 SER A N 1
ATOM 3368 C CA . SER A 1 433 ? 46.298 -5.279 -32.403 1.00 84.25 433 SER A CA 1
ATOM 3369 C C . SER A 1 433 ? 45.840 -6.743 -32.404 1.00 84.25 433 SER A C 1
ATOM 3371 O O . SER A 1 433 ? 46.529 -7.597 -31.850 1.00 84.25 433 SER A O 1
ATOM 3373 N N . ASN A 1 434 ? 44.722 -7.047 -33.065 1.00 91.12 434 ASN A N 1
ATOM 3374 C CA . ASN A 1 434 ? 44.131 -8.376 -33.186 1.00 91.12 434 ASN A CA 1
ATOM 3375 C C . ASN A 1 434 ? 44.311 -8.993 -34.594 1.00 91.12 434 ASN A C 1
ATOM 3377 O O . ASN A 1 434 ? 43.699 -10.007 -34.924 1.00 91.12 434 ASN A O 1
ATOM 3381 N N . ALA A 1 435 ? 45.173 -8.412 -35.443 1.00 87.75 435 ALA A N 1
ATOM 3382 C CA . ALA A 1 435 ? 45.352 -8.815 -36.845 1.00 87.75 435 ALA A CA 1
ATOM 3383 C C . ALA A 1 435 ? 45.776 -10.283 -37.031 1.00 87.75 435 ALA A C 1
ATOM 3385 O O . ALA A 1 435 ? 45.449 -10.895 -38.044 1.00 87.75 435 ALA A O 1
ATOM 3386 N N . ASN A 1 436 ? 46.487 -10.846 -36.051 1.00 89.88 436 ASN A N 1
ATOM 3387 C CA . ASN A 1 436 ? 46.985 -12.222 -36.086 1.00 89.88 436 ASN A CA 1
ATOM 3388 C C . ASN A 1 436 ? 46.078 -13.223 -35.350 1.00 89.88 436 ASN A C 1
ATOM 3390 O O . ASN A 1 436 ? 46.452 -14.390 -35.222 1.00 89.88 436 ASN A O 1
ATOM 3394 N N . ALA A 1 437 ? 44.912 -12.795 -34.853 1.00 94.50 437 ALA A N 1
ATOM 3395 C CA . ALA A 1 437 ? 44.004 -13.687 -34.147 1.00 94.50 437 ALA A CA 1
ATOM 3396 C C . ALA A 1 437 ? 43.527 -14.809 -35.084 1.00 94.50 437 ALA A C 1
ATOM 3398 O O . ALA A 1 437 ? 43.018 -14.523 -36.171 1.00 94.50 437 ALA A O 1
ATOM 3399 N N . PRO A 1 438 ? 43.645 -16.090 -34.692 1.00 95.62 438 PRO A N 1
ATOM 3400 C CA . PRO A 1 438 ? 43.309 -17.210 -35.573 1.00 95.62 438 PRO A CA 1
ATOM 3401 C C . PRO A 1 438 ? 41.803 -17.327 -35.833 1.00 95.62 438 PRO A C 1
ATOM 3403 O O . PRO A 1 438 ? 41.399 -17.866 -36.863 1.00 95.62 438 PRO A O 1
ATOM 3406 N N . PHE A 1 439 ? 40.976 -16.805 -34.924 1.00 96.75 439 PHE A N 1
ATOM 3407 C CA . PHE A 1 439 ? 39.526 -16.943 -34.958 1.00 96.75 439 PHE A CA 1
ATOM 3408 C C . PHE A 1 439 ? 38.823 -15.655 -34.541 1.00 96.75 439 PHE A C 1
ATOM 3410 O O . PHE A 1 439 ? 39.348 -14.886 -33.739 1.00 96.75 439 PHE A O 1
ATOM 3417 N N . LYS A 1 440 ? 37.594 -15.492 -35.027 1.00 94.69 440 LYS A N 1
ATOM 3418 C CA . LYS A 1 440 ? 36.616 -14.506 -34.557 1.00 94.69 440 LYS A CA 1
ATOM 3419 C C . LYS A 1 440 ? 35.269 -15.172 -34.286 1.00 94.69 440 LYS A C 1
ATOM 3421 O O . LYS A 1 440 ? 34.918 -16.150 -34.955 1.00 94.69 440 LYS A O 1
ATOM 3426 N N . ALA A 1 441 ? 34.520 -14.637 -33.332 1.00 94.75 441 ALA A N 1
ATOM 3427 C CA . ALA A 1 441 ? 33.135 -15.001 -33.081 1.00 94.75 441 ALA A CA 1
ATOM 3428 C C . ALA A 1 441 ? 32.233 -14.529 -34.228 1.00 94.75 441 ALA A C 1
ATOM 3430 O O . ALA A 1 441 ? 32.559 -13.601 -34.973 1.00 94.75 441 ALA A O 1
ATOM 3431 N N . HIS A 1 442 ? 31.085 -15.183 -34.373 1.00 92.25 442 HIS A N 1
ATOM 3432 C CA . HIS A 1 442 ? 30.087 -14.781 -35.353 1.00 92.25 442 HIS A CA 1
ATOM 3433 C C . HIS A 1 442 ? 29.510 -13.396 -35.025 1.00 92.25 442 HIS A C 1
ATOM 3435 O O . HIS A 1 442 ? 29.235 -13.102 -33.859 1.00 92.25 442 HIS A O 1
ATOM 3441 N N . TYR A 1 443 ? 29.323 -12.552 -36.043 1.00 89.31 443 TYR A N 1
ATOM 3442 C CA . TYR A 1 443 ? 28.776 -11.211 -35.860 1.00 89.31 443 TYR A CA 1
ATOM 3443 C C . TYR A 1 443 ? 27.260 -11.272 -35.678 1.00 89.31 443 TYR A C 1
ATOM 3445 O O . TYR A 1 443 ? 26.513 -11.356 -36.643 1.00 89.31 443 TYR A O 1
ATOM 3453 N N . THR A 1 444 ? 26.812 -11.233 -34.430 1.00 91.88 444 THR A N 1
ATOM 3454 C CA . THR A 1 444 ? 25.400 -11.161 -34.061 1.00 91.88 444 THR A CA 1
ATOM 3455 C C . THR A 1 444 ? 25.276 -10.583 -32.644 1.00 91.88 444 THR A C 1
ATOM 3457 O O . THR A 1 444 ? 26.302 -10.369 -31.995 1.00 91.88 444 THR A O 1
ATOM 3460 N N . SER A 1 445 ? 24.058 -10.306 -32.170 1.00 94.62 445 SER A N 1
ATOM 3461 C CA . SER A 1 445 ? 23.829 -9.975 -30.754 1.00 94.62 445 SER A CA 1
ATOM 3462 C C . SER A 1 445 ? 23.815 -11.241 -29.900 1.00 94.62 445 SER A C 1
ATOM 3464 O O . SER A 1 445 ? 23.202 -12.244 -30.295 1.00 94.62 445 SER A O 1
ATOM 3466 N N . TYR A 1 446 ? 24.466 -11.171 -28.743 1.00 97.31 446 TYR A N 1
ATOM 3467 C CA . TYR A 1 446 ? 24.461 -12.199 -27.709 1.00 97.31 446 TYR A CA 1
ATOM 3468 C C . TYR A 1 446 ? 23.808 -11.654 -26.439 1.00 97.31 446 TYR A C 1
ATOM 3470 O O . TYR A 1 446 ? 23.858 -10.458 -26.177 1.00 97.31 446 TYR A O 1
ATOM 3478 N N . LEU A 1 447 ? 23.232 -12.548 -25.645 1.00 98.25 447 LEU A N 1
ATOM 3479 C CA . LEU A 1 447 ? 22.673 -12.259 -24.332 1.00 98.25 447 LEU A CA 1
ATOM 3480 C C . LEU A 1 447 ? 23.537 -12.921 -23.262 1.00 98.25 447 LEU A C 1
ATOM 3482 O O . LEU A 1 447 ? 23.648 -14.152 -23.224 1.00 98.25 447 LEU A O 1
ATOM 3486 N N . TRP A 1 448 ? 24.165 -12.106 -22.419 1.00 98.31 448 TRP A N 1
ATOM 3487 C CA . TRP A 1 448 ? 25.045 -12.562 -21.348 1.00 98.31 448 TRP A CA 1
ATOM 3488 C C . TRP A 1 448 ? 24.388 -12.359 -19.991 1.00 98.31 448 TRP A C 1
ATOM 3490 O O . TRP A 1 448 ? 23.979 -11.255 -19.647 1.00 98.31 448 TRP A O 1
ATOM 3500 N N . LEU A 1 449 ? 24.297 -13.440 -19.222 1.00 98.50 449 LEU A N 1
ATOM 3501 C CA . LEU A 1 449 ? 23.720 -13.476 -17.888 1.00 98.50 449 LEU A CA 1
ATOM 3502 C C . LEU A 1 449 ? 24.837 -13.611 -16.854 1.00 98.50 449 LEU A C 1
ATOM 3504 O O . LEU A 1 449 ? 25.604 -14.568 -16.895 1.00 98.50 449 LEU A O 1
ATOM 3508 N N . THR A 1 450 ? 24.907 -12.693 -15.903 1.00 98.50 450 THR A N 1
ATOM 3509 C CA . THR A 1 450 ? 25.730 -12.825 -14.697 1.00 98.50 450 THR A CA 1
ATOM 3510 C C . THR A 1 450 ? 24.836 -12.786 -13.462 1.00 98.50 450 THR A C 1
ATOM 3512 O O . THR A 1 450 ? 23.687 -12.343 -13.530 1.00 98.50 450 THR A O 1
ATOM 3515 N N . TYR A 1 451 ? 25.327 -13.281 -12.332 1.00 98.62 451 TYR A N 1
ATOM 3516 C CA . TYR A 1 451 ? 24.619 -13.220 -11.068 1.00 98.62 451 TYR A CA 1
ATOM 3517 C C . TYR A 1 451 ? 25.525 -12.810 -9.908 1.00 98.62 451 TYR A C 1
ATOM 3519 O O . TYR A 1 451 ? 26.747 -12.958 -9.965 1.00 98.62 451 TYR A O 1
ATOM 3527 N N . SER A 1 452 ? 24.893 -12.335 -8.840 1.00 98.75 452 SER A N 1
ATOM 3528 C CA . SER A 1 452 ? 25.495 -12.033 -7.547 1.00 98.75 452 SER A CA 1
ATOM 3529 C C . SER A 1 452 ? 24.715 -12.742 -6.439 1.00 98.75 452 SER A C 1
ATOM 3531 O O . SER A 1 452 ? 23.483 -12.750 -6.445 1.00 98.75 452 SER A O 1
ATOM 3533 N N . ASP A 1 453 ? 25.448 -13.331 -5.494 1.00 98.38 453 ASP A N 1
ATOM 3534 C CA . ASP A 1 453 ? 24.911 -13.967 -4.282 1.00 98.38 453 ASP A CA 1
ATOM 3535 C C . ASP A 1 453 ? 25.086 -13.082 -3.028 1.00 98.38 453 ASP A C 1
ATOM 3537 O O . ASP A 1 453 ? 24.810 -13.519 -1.914 1.00 98.38 453 ASP A O 1
ATOM 3541 N N . ASP A 1 454 ? 25.577 -11.851 -3.198 1.00 98.06 454 ASP A N 1
ATOM 3542 C CA . ASP A 1 454 ? 25.969 -10.925 -2.128 1.00 98.06 454 ASP A CA 1
ATOM 3543 C C . ASP A 1 454 ? 25.503 -9.481 -2.403 1.00 98.06 454 ASP A C 1
ATOM 3545 O O . ASP A 1 454 ? 26.225 -8.510 -2.162 1.00 98.06 454 ASP A O 1
ATOM 3549 N N . ASP A 1 455 ? 24.279 -9.348 -2.928 1.00 97.50 455 ASP A N 1
ATOM 3550 C CA . ASP A 1 455 ? 23.610 -8.071 -3.218 1.00 97.50 455 ASP A CA 1
ATOM 3551 C C . ASP A 1 455 ? 24.457 -7.113 -4.080 1.00 97.50 455 ASP A C 1
ATOM 3553 O O . ASP A 1 455 ? 24.534 -5.899 -3.865 1.00 97.50 455 ASP A O 1
ATOM 3557 N N . GLY A 1 456 ? 25.112 -7.678 -5.093 1.00 97.38 456 GLY A N 1
ATOM 3558 C CA . GLY A 1 456 ? 25.883 -6.960 -6.100 1.00 97.38 456 GLY A CA 1
ATOM 3559 C C . GLY A 1 456 ? 27.316 -6.625 -5.695 1.00 97.38 456 GLY A C 1
ATOM 3560 O O . GLY A 1 456 ? 27.948 -5.860 -6.419 1.00 97.38 456 GLY A O 1
ATOM 3561 N N . ALA A 1 457 ? 27.846 -7.144 -4.578 1.00 97.38 457 ALA A N 1
ATOM 3562 C CA . ALA A 1 457 ? 29.243 -6.898 -4.191 1.00 97.38 457 ALA A CA 1
ATOM 3563 C C . ALA A 1 457 ? 30.228 -7.564 -5.152 1.00 97.38 457 ALA A C 1
ATOM 3565 O O . ALA A 1 457 ? 31.200 -6.948 -5.601 1.00 97.38 457 ALA A O 1
ATOM 3566 N N . THR A 1 458 ? 29.953 -8.821 -5.481 1.00 97.56 458 THR A N 1
ATOM 3567 C CA . THR A 1 458 ? 30.709 -9.618 -6.435 1.00 97.56 458 THR A CA 1
ATOM 3568 C C . THR A 1 458 ? 29.771 -10.241 -7.460 1.00 97.56 458 THR A C 1
ATOM 3570 O O . THR A 1 458 ? 28.578 -10.430 -7.219 1.00 97.56 458 THR A O 1
ATOM 3573 N N . TRP A 1 459 ? 30.317 -10.527 -8.639 1.00 98.31 459 TRP A N 1
ATOM 3574 C CA . TRP A 1 459 ? 29.567 -11.041 -9.779 1.00 98.31 459 TRP A CA 1
ATOM 3575 C C . TRP A 1 459 ? 30.255 -12.281 -10.340 1.00 98.31 459 TRP A C 1
ATOM 3577 O O . TRP A 1 459 ? 31.481 -12.396 -10.306 1.00 98.31 459 TRP A O 1
ATOM 3587 N N . SER A 1 460 ? 29.468 -13.220 -10.853 1.00 98.19 460 SER A N 1
ATOM 3588 C CA . SER A 1 460 ? 29.967 -14.395 -11.569 1.00 98.19 460 SER A CA 1
ATOM 3589 C C . SER A 1 460 ? 30.540 -14.022 -12.942 1.00 98.19 460 SER A C 1
ATOM 3591 O O . SER A 1 460 ? 30.145 -13.010 -13.526 1.00 98.19 460 SER A O 1
ATOM 3593 N N . SER A 1 461 ? 31.384 -14.881 -13.523 1.00 97.44 461 SER A N 1
ATOM 3594 C CA . SER A 1 461 ? 31.693 -14.777 -14.957 1.00 97.44 461 SER A CA 1
ATOM 3595 C C . SER A 1 461 ? 30.394 -14.891 -15.775 1.00 97.44 461 SER A C 1
ATOM 3597 O O . SER A 1 461 ? 29.591 -15.783 -15.488 1.00 97.44 461 SER A O 1
ATOM 3599 N N . PRO A 1 462 ? 30.158 -14.025 -16.778 1.00 97.00 462 PRO A N 1
ATOM 3600 C CA . PRO A 1 462 ? 28.931 -14.049 -17.566 1.00 97.00 462 PRO A CA 1
ATOM 3601 C C . PRO A 1 462 ? 28.776 -15.347 -18.366 1.00 97.00 462 PRO A C 1
ATOM 3603 O O . PRO A 1 462 ? 29.719 -15.847 -18.980 1.00 97.00 462 PRO A O 1
ATOM 3606 N N . GLN A 1 463 ? 27.549 -15.858 -18.401 1.00 96.19 463 GLN A N 1
ATOM 3607 C CA . GLN A 1 463 ? 27.125 -17.009 -19.183 1.00 96.19 463 GLN A CA 1
ATOM 3608 C C . GLN A 1 463 ? 26.358 -16.556 -20.428 1.00 96.19 463 GLN A C 1
ATOM 3610 O O . GLN A 1 463 ? 25.406 -15.784 -20.346 1.00 96.19 463 GLN A O 1
ATOM 3615 N N . ASP A 1 464 ? 26.714 -17.099 -21.589 1.00 96.94 464 ASP A N 1
ATOM 3616 C CA . ASP A 1 464 ? 25.977 -16.872 -22.832 1.00 96.94 464 ASP A CA 1
ATOM 3617 C C . ASP A 1 464 ? 24.708 -17.738 -22.894 1.00 96.94 464 ASP A C 1
ATOM 3619 O O . ASP A 1 464 ? 24.782 -18.964 -23.024 1.00 96.94 464 ASP A O 1
ATOM 3623 N N . ILE A 1 465 ? 23.536 -17.102 -22.816 1.00 97.94 465 ILE A N 1
ATOM 3624 C CA . ILE A 1 465 ? 22.232 -17.782 -22.889 1.00 97.94 465 ILE A CA 1
ATOM 3625 C C . ILE A 1 465 ? 21.578 -17.681 -24.272 1.00 97.94 465 ILE A C 1
ATOM 3627 O O . ILE A 1 465 ? 20.517 -18.265 -24.495 1.00 97.94 465 ILE A O 1
ATOM 3631 N N . THR A 1 466 ? 22.216 -16.999 -25.228 1.00 98.00 466 THR A N 1
ATOM 3632 C CA . THR A 1 466 ? 21.706 -16.759 -26.589 1.00 98.00 466 THR A CA 1
ATOM 3633 C C . THR A 1 466 ? 21.099 -17.993 -27.268 1.00 98.00 466 THR A C 1
ATOM 3635 O O . THR A 1 466 ? 19.972 -17.878 -27.755 1.00 98.00 466 THR A O 1
ATOM 3638 N N . PRO A 1 467 ? 21.750 -19.180 -27.299 1.00 96.69 467 PRO A N 1
ATOM 3639 C CA . PRO A 1 467 ? 21.202 -20.334 -28.017 1.00 96.69 467 PRO A CA 1
ATOM 3640 C C . PRO A 1 467 ? 19.932 -20.918 -27.379 1.00 96.69 467 PRO A C 1
ATOM 3642 O O . PRO A 1 467 ? 19.291 -21.767 -27.993 1.00 96.69 467 PRO A O 1
ATOM 3645 N N . GLN A 1 468 ? 19.570 -20.497 -26.162 1.00 97.38 468 GLN A N 1
ATOM 3646 C CA . GLN A 1 468 ? 18.348 -20.939 -25.486 1.00 97.38 468 GLN A CA 1
ATOM 3647 C C . GLN A 1 468 ? 17.124 -20.089 -25.868 1.00 97.38 468 GLN A C 1
ATOM 3649 O O . GLN A 1 468 ? 15.994 -20.569 -25.809 1.00 97.38 468 GLN A O 1
ATOM 3654 N N . VAL A 1 469 ? 17.335 -18.823 -26.250 1.00 97.88 469 VAL A N 1
ATOM 3655 C CA . VAL A 1 469 ? 16.255 -17.823 -26.368 1.00 97.88 469 VAL A CA 1
ATOM 3656 C C . VAL A 1 469 ? 16.179 -17.131 -27.731 1.00 97.88 469 VAL A C 1
ATOM 3658 O O . VAL A 1 469 ? 15.119 -16.615 -28.095 1.00 97.88 469 VAL A O 1
ATOM 3661 N N . LYS A 1 470 ? 17.268 -17.131 -28.508 1.00 97.25 470 LYS A N 1
ATOM 3662 C CA . LYS A 1 470 ? 17.329 -16.532 -29.845 1.00 97.25 470 LYS A CA 1
ATOM 3663 C C . LYS A 1 470 ? 17.035 -17.562 -30.929 1.00 97.25 470 LYS A C 1
ATOM 3665 O O . LYS A 1 470 ? 17.525 -18.683 -30.880 1.00 97.25 470 LYS A O 1
ATOM 3670 N N . GLU A 1 471 ? 16.283 -17.154 -31.945 1.00 95.50 471 GLU A N 1
ATOM 3671 C CA . GLU A 1 471 ? 16.020 -17.975 -33.131 1.00 95.50 471 GLU A CA 1
ATOM 3672 C C . GLU A 1 471 ? 17.004 -17.657 -34.263 1.00 95.50 471 GLU A C 1
ATOM 3674 O O . GLU A 1 471 ? 17.414 -16.511 -34.426 1.00 95.50 471 GLU A O 1
ATOM 3679 N N . GLU A 1 472 ? 17.307 -18.635 -35.125 1.00 93.38 472 GLU A N 1
ATOM 3680 C CA . GLU A 1 472 ? 18.252 -18.456 -36.247 1.00 93.38 472 GLU A CA 1
ATOM 3681 C C . GLU A 1 472 ? 17.845 -17.353 -37.240 1.00 93.38 472 GLU A C 1
ATOM 3683 O O . GLU A 1 472 ? 18.700 -16.763 -37.888 1.00 93.38 472 GLU A O 1
ATOM 3688 N N . TRP A 1 473 ? 16.548 -17.066 -37.377 1.00 93.31 473 TRP A N 1
ATOM 3689 C CA . TRP A 1 473 ? 16.055 -16.028 -38.292 1.00 93.31 473 TRP A CA 1
ATOM 3690 C C . TRP A 1 473 ? 16.100 -14.616 -37.693 1.00 93.31 473 TRP A C 1
ATOM 3692 O O . TRP A 1 473 ? 15.860 -13.646 -38.413 1.00 93.31 473 TRP A O 1
ATOM 3702 N N . MET A 1 474 ? 16.339 -14.485 -36.385 1.00 94.69 474 MET A N 1
ATOM 3703 C CA . MET A 1 474 ? 16.406 -13.182 -35.730 1.00 94.69 474 MET A CA 1
ATOM 3704 C C . MET A 1 474 ? 17.726 -12.507 -36.071 1.00 94.69 474 MET A C 1
ATOM 3706 O O . MET A 1 474 ? 18.796 -13.090 -35.889 1.00 94.69 474 MET A O 1
ATOM 3710 N N . ARG A 1 475 ? 17.662 -11.245 -36.497 1.00 91.25 475 ARG A N 1
ATOM 3711 C CA . ARG A 1 475 ? 18.875 -10.441 -36.683 1.00 91.25 475 ARG A CA 1
ATOM 3712 C C . ARG A 1 475 ? 19.405 -10.025 -35.320 1.00 91.25 475 ARG A C 1
ATOM 3714 O O . ARG A 1 475 ? 20.534 -10.343 -34.966 1.00 91.25 475 ARG A O 1
ATOM 3721 N N . PHE A 1 476 ? 18.552 -9.388 -34.532 1.00 94.12 476 PHE A N 1
ATOM 3722 C CA . PHE A 1 476 ? 18.846 -8.938 -33.180 1.00 94.12 476 PHE A CA 1
ATOM 3723 C C . PHE A 1 476 ? 17.890 -9.596 -32.184 1.00 94.12 476 PHE A C 1
ATOM 3725 O O . PHE A 1 476 ? 16.724 -9.815 -32.499 1.00 94.12 476 PHE A O 1
ATOM 3732 N N . LEU A 1 477 ? 18.404 -9.889 -30.998 1.00 96.69 477 LEU A N 1
ATOM 3733 C CA . LEU A 1 477 ? 17.665 -10.127 -29.763 1.00 96.69 477 LEU A CA 1
ATOM 3734 C C . LEU A 1 477 ? 18.486 -9.469 -28.653 1.00 96.69 477 LEU A C 1
ATOM 3736 O O . LEU A 1 477 ? 19.687 -9.747 -28.576 1.00 96.69 477 LEU A O 1
ATOM 3740 N N . GLY A 1 478 ? 17.838 -8.646 -27.840 1.00 97.12 478 GLY A N 1
ATOM 3741 C CA . GLY A 1 478 ? 18.457 -7.963 -26.713 1.00 97.12 478 GLY A CA 1
ATOM 3742 C C . GLY A 1 478 ? 17.462 -7.637 -25.607 1.00 97.12 478 GLY A C 1
ATOM 3743 O O . GLY A 1 478 ? 16.278 -7.980 -25.706 1.00 97.12 478 GLY A O 1
ATOM 3744 N N . THR A 1 479 ? 17.938 -7.025 -24.533 1.00 97.69 479 THR A N 1
ATOM 3745 C CA . THR A 1 479 ? 17.150 -6.746 -23.328 1.00 97.69 479 THR A CA 1
ATOM 3746 C C . THR A 1 479 ? 16.094 -5.656 -23.553 1.00 97.69 479 THR A C 1
ATOM 3748 O O . THR A 1 479 ? 16.214 -4.778 -24.401 1.00 97.69 479 THR A O 1
ATOM 3751 N N . GLY A 1 480 ? 15.007 -5.705 -22.783 1.00 96.69 480 GLY A N 1
ATOM 3752 C CA . GLY A 1 480 ? 14.216 -4.517 -22.470 1.00 96.69 480 GLY A CA 1
ATOM 3753 C C . GLY A 1 480 ? 14.790 -3.894 -21.195 1.00 96.69 480 GLY A C 1
ATOM 3754 O O . GLY A 1 480 ? 14.479 -4.408 -20.120 1.00 96.69 480 GLY A O 1
ATOM 3755 N N . PRO A 1 481 ? 15.633 -2.850 -21.267 1.00 96.19 481 PRO A N 1
ATOM 3756 C CA . PRO A 1 481 ? 16.380 -2.380 -20.104 1.00 96.19 481 PRO A CA 1
ATOM 3757 C C . PRO A 1 481 ? 15.460 -1.873 -18.986 1.00 96.19 481 PRO A C 1
ATOM 3759 O O . PRO A 1 481 ? 14.369 -1.352 -19.243 1.00 96.19 481 PRO A O 1
ATOM 3762 N N . GLY A 1 482 ? 15.912 -2.032 -17.740 1.00 94.56 482 GLY A N 1
ATOM 3763 C CA . GLY A 1 482 ? 15.126 -1.771 -16.529 1.00 94.56 482 GLY A CA 1
ATOM 3764 C C . GLY A 1 482 ? 15.171 -2.965 -15.579 1.00 94.56 482 GLY A C 1
ATOM 3765 O O . GLY A 1 482 ? 16.258 -3.415 -15.210 1.00 94.56 482 GLY A O 1
ATOM 3766 N N . THR A 1 483 ? 14.016 -3.513 -15.197 1.00 96.81 483 THR A N 1
ATOM 3767 C CA . THR A 1 483 ? 13.934 -4.680 -14.301 1.00 96.81 483 THR A CA 1
ATOM 3768 C C . THR A 1 483 ? 13.069 -5.810 -14.860 1.00 96.81 483 THR A C 1
ATOM 3770 O O . THR A 1 483 ? 12.134 -5.603 -15.634 1.00 96.81 483 THR A O 1
ATOM 3773 N N . GLY A 1 484 ? 13.421 -7.036 -14.480 1.00 97.75 484 GLY A N 1
ATOM 3774 C CA . GLY A 1 484 ? 12.547 -8.201 -14.544 1.00 97.75 484 GLY A CA 1
ATOM 3775 C C . GLY A 1 484 ? 11.859 -8.447 -13.202 1.00 97.75 484 GLY A C 1
ATOM 3776 O O . GLY A 1 484 ? 12.066 -7.716 -12.233 1.00 97.75 484 GLY A O 1
ATOM 3777 N N . ILE A 1 485 ? 11.047 -9.500 -13.136 1.00 98.25 485 ILE A N 1
ATOM 3778 C CA . ILE A 1 485 ? 10.328 -9.882 -11.916 1.00 98.25 485 ILE A CA 1
ATOM 3779 C C . ILE A 1 485 ? 10.435 -11.383 -11.657 1.00 98.25 485 ILE A C 1
ATOM 3781 O O . ILE A 1 485 ? 10.575 -12.187 -12.579 1.00 98.25 485 ILE A O 1
ATOM 3785 N N . GLN A 1 486 ? 10.287 -11.764 -10.391 1.00 98.31 486 GLN A N 1
ATOM 3786 C CA . GLN A 1 486 ? 9.885 -13.117 -10.031 1.00 98.31 486 GLN A CA 1
ATOM 3787 C C . GLN A 1 486 ? 8.364 -13.168 -9.889 1.00 98.31 486 GLN A C 1
ATOM 3789 O O . GLN A 1 486 ? 7.789 -12.396 -9.117 1.00 98.31 486 GLN A O 1
ATOM 3794 N N . LEU A 1 487 ? 7.733 -14.082 -10.622 1.00 98.12 487 LEU A N 1
ATOM 3795 C CA . LEU A 1 487 ? 6.298 -14.336 -10.547 1.00 98.12 487 LEU A CA 1
ATOM 3796 C C . LEU A 1 487 ? 5.924 -15.053 -9.245 1.00 98.12 487 LEU A C 1
ATOM 3798 O O . LEU A 1 487 ? 6.751 -15.720 -8.621 1.00 98.12 487 LEU A O 1
ATOM 3802 N N . LYS A 1 488 ? 4.642 -15.014 -8.874 1.00 96.12 488 LYS A N 1
ATOM 3803 C CA . LYS A 1 488 ? 4.081 -15.718 -7.706 1.00 96.12 488 LYS A CA 1
ATOM 3804 C C . LYS A 1 488 ? 4.340 -17.225 -7.713 1.00 96.12 488 LYS A C 1
ATOM 3806 O O . LYS A 1 488 ? 4.386 -17.835 -6.649 1.00 96.12 488 LYS A O 1
ATOM 3811 N N . ASN A 1 489 ? 4.499 -17.830 -8.890 1.00 95.81 489 ASN A N 1
ATOM 3812 C CA . ASN A 1 489 ? 4.826 -19.251 -9.031 1.00 95.81 489 ASN A CA 1
ATOM 3813 C C . ASN A 1 489 ? 6.333 -19.562 -8.891 1.00 95.81 489 ASN A C 1
ATOM 3815 O O . ASN A 1 489 ? 6.714 -20.725 -8.987 1.00 95.81 489 ASN A O 1
ATOM 3819 N N . GLY A 1 490 ? 7.176 -18.548 -8.672 1.00 97.12 490 GLY A N 1
ATOM 3820 C CA . GLY A 1 490 ? 8.627 -18.667 -8.520 1.00 97.12 490 GLY A CA 1
ATOM 3821 C C . GLY A 1 490 ? 9.428 -18.466 -9.809 1.00 97.12 490 GLY A C 1
ATOM 3822 O O . GLY A 1 490 ? 10.647 -18.303 -9.728 1.00 97.12 490 GLY A O 1
ATOM 3823 N N . ASN A 1 491 ? 8.779 -18.422 -10.977 1.00 98.25 491 ASN A N 1
ATOM 3824 C CA . ASN A 1 491 ? 9.464 -18.234 -12.255 1.00 98.25 491 ASN A CA 1
ATOM 3825 C C . ASN A 1 491 ? 10.107 -16.847 -12.340 1.00 98.25 491 ASN A C 1
ATOM 3827 O O . ASN A 1 491 ? 9.496 -15.846 -11.966 1.00 98.25 491 ASN A O 1
ATOM 3831 N N . LEU A 1 492 ? 11.311 -16.781 -12.900 1.00 98.69 492 LEU A N 1
ATOM 3832 C CA . LEU A 1 492 ? 11.990 -15.523 -13.204 1.00 98.69 492 LEU A CA 1
ATOM 3833 C C . LEU A 1 492 ? 11.640 -15.087 -14.620 1.00 98.69 492 LEU A C 1
ATOM 3835 O O . LEU A 1 492 ? 11.645 -15.910 -15.536 1.00 98.69 492 LEU A O 1
ATOM 3839 N N . VAL A 1 493 ? 11.363 -13.800 -14.800 1.00 98.44 493 VAL A N 1
ATOM 3840 C CA . VAL A 1 493 ? 10.924 -13.234 -16.074 1.00 98.44 493 VAL A CA 1
ATOM 3841 C C . VAL A 1 493 ? 11.712 -11.970 -16.374 1.00 98.44 493 VAL A C 1
ATOM 3843 O O . VAL A 1 493 ? 11.717 -11.036 -15.573 1.00 98.44 493 VAL A O 1
ATOM 3846 N N . LEU A 1 494 ? 12.349 -11.928 -17.544 1.00 98.62 494 LEU A N 1
ATOM 3847 C CA . LEU A 1 494 ? 13.098 -10.770 -18.031 1.00 98.62 494 LEU A CA 1
ATOM 3848 C C . LEU A 1 494 ? 12.547 -10.314 -19.390 1.00 98.62 494 LEU A C 1
ATOM 3850 O O . LEU A 1 494 ? 12.354 -11.151 -20.278 1.00 98.62 494 LEU A O 1
ATOM 3854 N N . PRO A 1 495 ? 12.287 -9.012 -19.583 1.00 98.38 495 PRO A N 1
ATOM 3855 C CA . PRO A 1 495 ? 11.864 -8.485 -20.872 1.00 98.38 495 PRO A CA 1
ATOM 3856 C C . PRO A 1 495 ? 13.004 -8.462 -21.893 1.00 98.38 495 PRO A C 1
ATOM 3858 O O . PRO A 1 495 ? 14.147 -8.136 -21.576 1.00 98.38 495 PRO A O 1
ATOM 3861 N N . VAL A 1 496 ? 12.665 -8.781 -23.140 1.00 98.62 496 VAL A N 1
ATOM 3862 C CA . VAL A 1 496 ? 13.561 -8.750 -24.303 1.00 98.62 496 VAL A CA 1
ATOM 3863 C C . VAL A 1 496 ? 12.817 -8.221 -25.529 1.00 98.62 496 VAL A C 1
ATOM 3865 O O . VAL A 1 496 ? 11.589 -8.263 -25.600 1.00 98.62 496 VAL A O 1
ATOM 3868 N N . TYR A 1 497 ? 13.542 -7.778 -26.547 1.00 98.12 497 TYR A N 1
ATOM 3869 C CA . TYR A 1 497 ? 12.970 -7.505 -27.863 1.00 98.12 497 TYR A CA 1
ATOM 3870 C C . TYR A 1 497 ? 13.901 -7.987 -28.970 1.00 98.12 497 TYR A C 1
ATOM 3872 O O . TYR A 1 497 ? 15.104 -8.149 -28.780 1.00 98.12 497 TYR A O 1
ATOM 3880 N N . PHE A 1 498 ? 13.334 -8.262 -30.138 1.00 97.25 498 PHE A N 1
ATOM 3881 C CA . PHE A 1 498 ? 14.065 -8.805 -31.275 1.00 97.25 498 PHE A CA 1
ATOM 3882 C C . PHE A 1 498 ? 13.641 -8.163 -32.585 1.00 97.25 498 PHE A C 1
ATOM 3884 O O . PHE A 1 498 ? 12.584 -7.533 -32.680 1.00 97.25 498 PHE A O 1
ATOM 3891 N N . THR A 1 499 ? 14.461 -8.368 -33.617 1.00 95.25 499 THR A N 1
ATOM 3892 C CA . THR A 1 499 ? 14.134 -7.974 -34.986 1.00 95.25 499 THR A CA 1
ATOM 3893 C C . THR A 1 499 ? 14.136 -9.128 -35.968 1.00 95.25 499 THR A C 1
ATOM 3895 O O . THR A 1 499 ? 14.927 -10.071 -35.875 1.00 95.25 499 THR A O 1
ATOM 3898 N N . ASN A 1 500 ? 13.231 -9.034 -36.940 1.00 93.44 500 ASN A N 1
ATOM 3899 C CA . ASN A 1 500 ? 13.188 -9.931 -38.087 1.00 93.44 500 ASN A CA 1
ATOM 3900 C C . ASN A 1 500 ? 14.110 -9.448 -39.225 1.00 93.44 500 ASN A C 1
ATOM 3902 O O . ASN A 1 500 ? 14.806 -8.435 -39.114 1.00 93.44 500 ASN A O 1
ATOM 3906 N N . ARG A 1 501 ? 14.087 -10.168 -40.353 1.00 88.69 501 ARG A N 1
ATOM 3907 C CA . ARG A 1 501 ? 14.877 -9.855 -41.553 1.00 88.69 501 ARG A CA 1
ATOM 3908 C C . ARG A 1 501 ? 14.656 -8.435 -42.089 1.00 88.69 501 ARG A C 1
ATOM 3910 O O . ARG A 1 501 ? 15.595 -7.804 -42.573 1.00 88.69 501 ARG A O 1
ATOM 3917 N N . ASP A 1 502 ? 13.434 -7.928 -41.955 1.00 88.75 502 ASP A N 1
ATOM 3918 C CA . ASP A 1 502 ? 12.998 -6.611 -42.430 1.00 88.75 502 ASP A CA 1
ATOM 3919 C C . ASP A 1 502 ? 13.239 -5.489 -41.397 1.00 88.75 502 ASP A C 1
ATOM 3921 O O . ASP A 1 502 ? 12.727 -4.375 -41.548 1.00 88.75 502 ASP A O 1
ATOM 3925 N N . ASN A 1 503 ? 14.026 -5.772 -40.348 1.00 90.06 503 ASN A N 1
ATOM 3926 C CA . ASN A 1 503 ? 14.337 -4.884 -39.222 1.00 90.06 503 ASN A CA 1
ATOM 3927 C C . ASN A 1 503 ? 13.110 -4.443 -38.411 1.00 90.06 503 ASN A C 1
ATOM 3929 O O . ASN A 1 503 ? 13.157 -3.416 -37.733 1.00 90.06 503 ASN A O 1
ATOM 3933 N N . LYS A 1 504 ? 12.010 -5.205 -38.460 1.00 93.56 504 LYS A N 1
ATOM 3934 C CA . LYS A 1 504 ? 10.822 -4.916 -37.652 1.00 93.56 504 LYS A CA 1
ATOM 3935 C C . LYS A 1 504 ? 10.968 -5.485 -36.264 1.00 93.56 504 LYS A C 1
ATOM 3937 O O . LYS A 1 504 ? 11.443 -6.605 -36.098 1.00 93.56 504 LYS A O 1
ATOM 3942 N N . GLN A 1 505 ? 10.541 -4.696 -35.290 1.00 95.50 505 GLN A N 1
ATOM 3943 C CA . GLN A 1 505 ? 10.781 -4.944 -33.877 1.00 95.50 505 GLN A CA 1
ATOM 3944 C C . GLN A 1 505 ? 9.574 -5.600 -33.209 1.00 95.50 505 GLN A C 1
ATOM 3946 O O . GLN A 1 505 ? 8.421 -5.256 -33.492 1.00 95.50 505 GLN A O 1
ATOM 3951 N N . SER A 1 506 ? 9.838 -6.560 -32.330 1.00 97.81 506 SER A N 1
ATOM 3952 C CA . SER A 1 506 ? 8.824 -7.219 -31.508 1.00 97.81 506 SER A CA 1
ATOM 3953 C C . SER A 1 506 ? 9.358 -7.511 -30.108 1.00 97.81 506 SER A C 1
ATOM 3955 O O . SER A 1 506 ? 10.498 -7.940 -29.955 1.00 97.81 506 SER A O 1
ATOM 3957 N N . ALA A 1 507 ? 8.520 -7.291 -29.095 1.00 97.81 507 ALA A N 1
ATOM 3958 C CA . ALA A 1 507 ? 8.827 -7.550 -27.689 1.00 97.81 507 ALA A CA 1
ATOM 3959 C C . ALA A 1 507 ? 8.476 -8.991 -27.299 1.00 97.81 507 ALA A C 1
ATOM 3961 O O . ALA A 1 507 ? 7.536 -9.566 -27.854 1.00 97.81 507 ALA A O 1
ATOM 3962 N N . ALA A 1 508 ? 9.187 -9.559 -26.333 1.00 98.19 508 ALA A N 1
ATOM 3963 C CA . ALA A 1 508 ? 8.887 -10.841 -25.706 1.00 98.19 508 ALA A CA 1
ATOM 3964 C C . ALA A 1 508 ? 9.444 -10.878 -24.275 1.00 98.19 508 ALA A C 1
ATOM 3966 O O . ALA A 1 508 ? 10.092 -9.944 -23.809 1.00 98.19 508 ALA A O 1
ATOM 3967 N N . LEU A 1 509 ? 9.203 -11.985 -23.582 1.00 98.56 509 LEU A N 1
ATOM 3968 C CA . LEU A 1 509 ? 9.785 -12.265 -22.275 1.00 98.56 509 LEU A CA 1
ATOM 3969 C C . LEU A 1 509 ? 10.648 -13.525 -22.378 1.00 98.56 509 LEU A C 1
ATOM 3971 O O . LEU A 1 509 ? 10.289 -14.460 -23.100 1.00 98.56 509 LEU A O 1
ATOM 3975 N N . ILE A 1 510 ? 11.770 -13.565 -21.662 1.00 98.75 510 ILE A N 1
ATOM 3976 C CA . ILE A 1 510 ? 12.479 -14.812 -21.368 1.00 98.75 510 ILE A CA 1
ATOM 3977 C C . ILE A 1 510 ? 12.141 -15.258 -19.949 1.00 98.75 510 ILE A C 1
ATOM 3979 O O . ILE A 1 510 ? 12.018 -14.437 -19.042 1.00 98.75 510 ILE A O 1
ATOM 3983 N N . ILE A 1 511 ? 11.949 -16.561 -19.780 1.00 98.75 511 ILE A N 1
ATOM 3984 C CA . ILE A 1 511 ? 11.378 -17.162 -18.579 1.00 98.75 511 ILE A CA 1
ATOM 3985 C C . ILE A 1 511 ? 12.295 -18.288 -18.114 1.00 98.75 511 ILE A C 1
ATOM 3987 O O . ILE A 1 511 ? 12.687 -19.134 -18.922 1.00 98.75 511 ILE A O 1
ATOM 3991 N N . SER A 1 512 ? 12.594 -18.320 -16.818 1.00 98.62 512 SER A N 1
ATOM 3992 C CA . SER A 1 512 ? 13.262 -19.438 -16.156 1.00 98.62 512 SER A CA 1
ATOM 3993 C C . SER A 1 512 ? 12.357 -20.039 -15.085 1.00 98.62 512 SER A C 1
ATOM 3995 O O . SER A 1 512 ? 11.812 -19.324 -14.247 1.00 98.62 512 SER A O 1
ATOM 3997 N N . GLU A 1 513 ? 12.210 -21.363 -15.117 1.00 97.75 513 GLU A N 1
ATOM 3998 C CA . GLU A 1 513 ? 11.380 -22.145 -14.183 1.00 97.75 513 GLU A CA 1
ATOM 3999 C C . GLU A 1 513 ? 12.232 -22.907 -13.151 1.00 97.75 513 GLU A C 1
ATOM 4001 O O . GLU A 1 513 ? 11.701 -23.614 -12.300 1.00 97.75 513 GLU A O 1
ATOM 4006 N N . ASP A 1 514 ? 13.564 -22.796 -13.231 1.00 97.50 514 ASP A N 1
ATOM 4007 C CA . ASP A 1 514 ? 14.523 -23.615 -12.479 1.00 97.50 514 ASP A CA 1
ATOM 4008 C C . ASP A 1 514 ? 15.559 -22.791 -11.691 1.00 97.50 514 ASP A C 1
ATOM 4010 O O . ASP A 1 514 ? 16.653 -23.278 -11.376 1.00 97.50 514 ASP A O 1
ATOM 4014 N N . GLY A 1 515 ? 15.195 -21.551 -11.346 1.00 95.88 515 GLY A N 1
ATOM 4015 C CA . GLY A 1 515 ? 16.037 -20.633 -10.573 1.00 95.88 515 GLY A CA 1
ATOM 4016 C C . GLY A 1 515 ? 17.176 -20.023 -11.393 1.00 95.88 515 GLY A C 1
ATOM 4017 O O . GLY A 1 515 ? 18.272 -19.831 -10.873 1.00 95.88 515 GLY A O 1
ATOM 4018 N N . GLY A 1 516 ? 16.946 -19.767 -12.684 1.00 96.62 516 GLY A N 1
ATOM 4019 C CA . GLY A 1 516 ? 17.885 -19.084 -13.577 1.00 96.62 516 GLY A CA 1
ATOM 4020 C C . GLY A 1 516 ? 18.902 -19.988 -14.277 1.00 96.62 516 GLY A C 1
ATOM 4021 O O . GLY A 1 516 ? 19.828 -19.463 -14.894 1.00 96.62 516 GLY A O 1
ATOM 4022 N N . LYS A 1 517 ? 18.762 -21.322 -14.211 1.00 96.00 517 LYS A N 1
ATOM 4023 C CA . LYS A 1 517 ? 19.713 -22.268 -14.832 1.00 96.00 517 LYS A CA 1
ATOM 4024 C C . LYS A 1 517 ? 19.453 -22.438 -16.325 1.00 96.00 517 LYS A C 1
ATOM 4026 O O . LYS A 1 517 ? 20.400 -22.510 -17.109 1.00 96.00 517 LYS A O 1
ATOM 4031 N N . THR A 1 518 ? 18.183 -22.511 -16.715 1.00 97.44 518 THR A N 1
ATOM 4032 C CA . THR A 1 518 ? 17.749 -22.552 -18.113 1.00 97.44 518 THR A CA 1
ATOM 4033 C C . THR A 1 518 ? 16.688 -21.494 -18.386 1.00 97.44 518 THR A C 1
ATOM 4035 O O . THR A 1 518 ? 15.929 -21.100 -17.497 1.00 97.44 518 THR A O 1
ATOM 4038 N N . TRP A 1 519 ? 16.661 -21.012 -19.628 1.00 98.44 519 TRP A N 1
ATOM 4039 C CA . TRP A 1 519 ? 15.793 -19.932 -20.081 1.00 98.44 519 TRP A CA 1
ATOM 4040 C C . TRP A 1 519 ? 15.091 -20.316 -21.379 1.00 98.44 519 TRP A C 1
ATOM 4042 O O . TRP A 1 519 ? 15.680 -20.925 -22.267 1.00 98.44 519 TRP A O 1
ATOM 4052 N N . LYS A 1 520 ? 13.828 -19.920 -21.513 1.00 98.19 520 LYS A N 1
ATOM 4053 C CA . LYS A 1 520 ? 13.041 -20.054 -22.746 1.00 98.19 520 LYS A CA 1
ATOM 4054 C C . LYS A 1 520 ? 12.409 -18.718 -23.096 1.00 98.19 520 LYS A C 1
ATOM 4056 O O . LYS A 1 520 ? 12.040 -17.961 -22.204 1.00 98.19 520 LYS A O 1
ATOM 4061 N N . ARG A 1 521 ? 12.255 -18.425 -24.384 1.00 98.25 521 ARG A N 1
ATOM 4062 C CA . ARG A 1 521 ? 11.563 -17.215 -24.843 1.00 98.25 521 ARG A CA 1
ATOM 4063 C C . ARG A 1 521 ? 10.077 -17.511 -25.061 1.00 98.25 521 ARG A C 1
ATOM 4065 O O . ARG A 1 521 ? 9.740 -18.454 -25.774 1.00 98.25 521 ARG A O 1
ATOM 4072 N N . GLY A 1 522 ? 9.203 -16.704 -24.465 1.00 97.75 522 GLY A N 1
ATOM 4073 C CA . GLY A 1 522 ? 7.764 -16.720 -24.732 1.00 97.75 522 GLY A CA 1
ATOM 4074 C C . GLY A 1 522 ? 7.414 -16.163 -26.117 1.00 97.75 522 GLY A C 1
ATOM 4075 O O . GLY A 1 522 ? 8.264 -15.621 -26.835 1.00 97.75 522 GLY A O 1
ATOM 4076 N N . ALA A 1 523 ? 6.144 -16.278 -26.506 1.00 97.31 523 ALA A N 1
ATOM 4077 C CA . ALA A 1 523 ? 5.639 -15.626 -27.710 1.00 97.31 523 ALA A CA 1
ATOM 4078 C C . ALA A 1 523 ? 5.692 -14.093 -27.573 1.00 97.31 523 ALA A C 1
ATOM 4080 O O . ALA A 1 523 ? 5.653 -13.540 -26.473 1.00 97.31 523 ALA A O 1
ATOM 4081 N N . SER A 1 524 ? 5.746 -13.390 -28.700 1.00 97.75 524 SER A N 1
ATOM 4082 C CA . SER A 1 524 ? 5.528 -11.945 -28.741 1.00 97.75 524 SER A CA 1
ATOM 4083 C C . SER A 1 524 ? 4.028 -11.624 -28.722 1.00 97.75 524 SER A C 1
ATOM 4085 O O . SER A 1 524 ? 3.252 -12.370 -29.324 1.00 97.75 524 SER A O 1
ATOM 4087 N N . PRO A 1 525 ? 3.570 -10.482 -28.167 1.00 97.56 525 PRO A N 1
ATOM 4088 C CA . PRO A 1 525 ? 2.197 -10.025 -28.400 1.00 97.56 525 PRO A CA 1
ATOM 4089 C C . PRO A 1 525 ? 1.885 -9.833 -29.886 1.00 97.56 525 PRO A C 1
ATOM 4091 O O . PRO A 1 525 ? 0.739 -9.990 -30.307 1.00 97.56 525 PRO A O 1
ATOM 4094 N N . ASN A 1 526 ? 2.905 -9.530 -30.696 1.00 96.88 526 ASN A N 1
ATOM 4095 C CA . ASN A 1 526 ? 2.760 -9.456 -32.144 1.00 96.88 526 ASN A CA 1
ATOM 4096 C C . ASN A 1 526 ? 2.468 -10.825 -32.772 1.00 96.88 526 ASN A C 1
ATOM 4098 O O . ASN A 1 526 ? 1.794 -10.861 -33.794 1.00 96.88 526 ASN A O 1
ATOM 4102 N N . ASP A 1 527 ? 2.889 -11.941 -32.167 1.00 96.81 527 ASP A N 1
ATOM 4103 C CA . ASP A 1 527 ? 2.551 -13.279 -32.670 1.00 96.81 527 ASP A CA 1
ATOM 4104 C C . ASP A 1 527 ? 1.053 -13.568 -32.532 1.00 96.81 527 ASP A C 1
ATOM 4106 O O . ASP A 1 527 ? 0.449 -14.119 -33.446 1.00 96.81 527 ASP A O 1
ATOM 4110 N N . ALA A 1 528 ? 0.439 -13.142 -31.423 1.00 94.62 528 ALA A N 1
ATOM 4111 C CA . ALA A 1 528 ? -1.000 -13.286 -31.206 1.00 94.62 528 ALA A CA 1
ATOM 4112 C C . ALA A 1 528 ? -1.821 -12.292 -32.044 1.00 94.62 528 ALA A C 1
ATOM 4114 O O . ALA A 1 528 ? -2.864 -12.647 -32.589 1.00 94.62 528 ALA A O 1
ATOM 4115 N N . TYR A 1 529 ? -1.366 -11.039 -32.144 1.00 92.50 529 TYR A N 1
ATOM 4116 C CA . TYR A 1 529 ? -2.093 -9.983 -32.853 1.00 92.50 529 TYR A CA 1
ATOM 4117 C C . TYR A 1 529 ? -1.997 -10.103 -34.385 1.00 92.50 529 TYR A C 1
ATOM 4119 O O . TYR A 1 529 ? -2.906 -9.669 -35.087 1.00 92.50 529 TYR A O 1
ATOM 4127 N N . LEU A 1 530 ? -0.903 -10.671 -34.905 1.00 93.50 530 LEU A N 1
ATOM 4128 C CA . LEU A 1 530 ? -0.607 -10.798 -36.340 1.00 93.50 530 LEU A CA 1
ATOM 4129 C C . LEU A 1 530 ? -0.542 -12.267 -36.790 1.00 93.50 530 LEU A C 1
ATOM 4131 O O . LEU A 1 530 ? 0.177 -12.607 -37.733 1.00 93.50 530 LEU A O 1
ATOM 4135 N N . ASP A 1 531 ? -1.277 -13.147 -36.112 1.00 92.81 531 ASP A N 1
ATOM 4136 C CA . ASP A 1 531 ? -1.356 -14.582 -36.409 1.00 92.81 531 ASP A CA 1
ATOM 4137 C C . ASP A 1 531 ? -1.707 -14.865 -37.884 1.00 92.81 531 ASP A C 1
ATOM 4139 O O . ASP A 1 531 ? -1.121 -15.755 -38.500 1.00 92.81 531 ASP A O 1
ATOM 4143 N N . GLU A 1 532 ? -2.577 -14.049 -38.483 1.00 93.88 532 GLU A N 1
ATOM 4144 C CA . GLU A 1 532 ? -3.013 -14.144 -39.886 1.00 93.88 532 GLU A CA 1
ATOM 4145 C C . GLU A 1 532 ? -1.869 -14.045 -40.910 1.00 93.88 532 GLU A C 1
ATOM 4147 O O . GLU A 1 532 ? -1.971 -14.609 -42.001 1.00 93.88 532 GLU A O 1
ATOM 4152 N N . ILE A 1 533 ? -0.773 -13.359 -40.568 1.00 93.00 533 ILE A N 1
ATOM 4153 C CA . ILE A 1 533 ? 0.417 -13.224 -41.426 1.00 93.00 533 ILE A CA 1
ATOM 4154 C C . ILE A 1 533 ? 1.605 -14.064 -40.931 1.00 93.00 533 ILE A C 1
ATOM 4156 O O . ILE A 1 533 ? 2.698 -13.969 -41.484 1.00 93.00 533 ILE A O 1
ATOM 4160 N N . GLY A 1 534 ? 1.408 -14.897 -39.903 1.00 92.31 534 GLY A N 1
ATOM 4161 C CA . GLY A 1 534 ? 2.455 -15.731 -39.308 1.00 92.31 534 GLY A CA 1
ATOM 4162 C C . GLY A 1 534 ? 3.297 -15.041 -38.225 1.00 92.31 534 GLY A C 1
ATOM 4163 O O . GLY A 1 534 ? 4.408 -15.495 -37.948 1.00 92.31 534 GLY A O 1
ATOM 4164 N N . GLY A 1 535 ? 2.784 -13.969 -37.613 1.00 94.75 535 GLY A N 1
ATOM 4165 C CA . GLY A 1 535 ? 3.352 -13.347 -36.414 1.00 94.75 535 GLY A CA 1
ATOM 4166 C C . GLY A 1 535 ? 4.559 -12.432 -36.646 1.00 94.75 535 GLY A C 1
ATOM 4167 O O . GLY A 1 535 ? 4.814 -11.944 -37.750 1.00 94.75 535 GLY A O 1
ATOM 4168 N N . ALA A 1 536 ? 5.328 -12.196 -35.580 1.00 95.81 536 ALA A N 1
ATOM 4169 C CA . ALA A 1 536 ? 6.437 -11.242 -35.534 1.00 95.81 536 ALA A CA 1
ATOM 4170 C C . ALA A 1 536 ? 7.526 -11.516 -36.586 1.00 95.81 536 ALA A C 1
ATOM 4172 O O . ALA A 1 536 ? 8.154 -10.588 -37.103 1.00 95.81 536 ALA A O 1
ATOM 4173 N N . ARG A 1 537 ? 7.724 -12.787 -36.961 1.00 95.62 537 ARG A N 1
ATOM 4174 C CA . ARG A 1 537 ? 8.697 -13.191 -37.988 1.00 95.62 537 ARG A CA 1
ATOM 4175 C C . ARG A 1 537 ? 8.441 -12.523 -39.342 1.00 95.62 537 ARG A C 1
ATOM 4177 O O . ARG A 1 537 ? 9.404 -12.204 -40.034 1.00 95.62 537 ARG A O 1
ATOM 4184 N N . TYR A 1 538 ? 7.179 -12.296 -39.699 1.00 95.75 538 TYR A N 1
ATOM 4185 C CA . TYR A 1 538 ? 6.763 -11.755 -40.998 1.00 95.75 538 TYR A CA 1
ATOM 4186 C C . TYR A 1 538 ? 6.159 -10.346 -40.901 1.00 95.75 538 TYR A C 1
ATOM 4188 O O . TYR A 1 538 ? 5.553 -9.864 -41.856 1.00 95.75 538 TYR A O 1
ATOM 4196 N N . LEU A 1 539 ? 6.329 -9.666 -39.762 1.00 95.31 539 LEU A N 1
ATOM 4197 C CA . LEU A 1 539 ? 5.928 -8.272 -39.597 1.00 95.31 539 LEU A CA 1
ATOM 4198 C C . LEU A 1 539 ? 6.637 -7.372 -40.627 1.00 95.31 539 LEU A C 1
ATOM 4200 O O . LEU A 1 539 ? 7.855 -7.444 -40.773 1.00 95.31 539 LEU A O 1
ATOM 4204 N N . GLN A 1 540 ? 5.880 -6.491 -41.291 1.00 93.00 540 GLN A N 1
ATOM 4205 C CA . GLN A 1 540 ? 6.397 -5.515 -42.268 1.00 93.00 540 GLN A CA 1
ATOM 4206 C C . GLN A 1 540 ? 5.976 -4.062 -41.988 1.00 93.00 540 GLN A C 1
ATOM 4208 O O . GLN A 1 540 ? 6.614 -3.131 -42.485 1.00 93.00 540 GLN A O 1
ATOM 4213 N N . ASP A 1 541 ? 4.932 -3.841 -41.189 1.00 92.50 541 ASP A N 1
ATOM 4214 C CA . ASP A 1 541 ? 4.383 -2.508 -40.928 1.00 92.50 541 ASP A CA 1
ATOM 4215 C C . ASP A 1 541 ? 4.921 -1.921 -39.613 1.00 92.50 541 ASP A C 1
ATOM 4217 O O . ASP A 1 541 ? 4.809 -2.513 -38.540 1.00 92.50 541 ASP A O 1
ATOM 4221 N N . ASN A 1 542 ? 5.473 -0.710 -39.696 1.00 91.44 542 ASN A N 1
ATOM 4222 C CA . ASN A 1 542 ? 5.999 0.034 -38.552 1.00 91.44 542 ASN A CA 1
ATOM 4223 C C . ASN A 1 542 ? 4.930 0.317 -37.483 1.00 91.44 542 ASN A C 1
ATOM 4225 O O . ASN A 1 542 ? 5.271 0.501 -36.316 1.00 91.44 542 ASN A O 1
ATOM 4229 N N . ALA A 1 543 ? 3.650 0.379 -37.862 1.00 89.88 543 ALA A N 1
ATOM 4230 C CA . ALA A 1 543 ? 2.553 0.709 -36.956 1.00 89.88 543 ALA A CA 1
ATOM 4231 C C . ALA A 1 543 ? 2.326 -0.342 -35.853 1.00 89.88 543 ALA A C 1
ATOM 4233 O O . ALA A 1 543 ? 1.707 -0.023 -34.834 1.00 89.88 543 ALA A O 1
ATOM 4234 N N . TYR A 1 544 ? 2.828 -1.569 -36.036 1.00 93.50 544 TYR A N 1
ATOM 4235 C CA . TYR A 1 544 ? 2.682 -2.665 -35.074 1.00 93.50 544 TYR A CA 1
ATOM 4236 C C . TYR A 1 544 ? 3.971 -3.002 -34.316 1.00 93.50 544 TYR A C 1
ATOM 4238 O O . TYR A 1 544 ? 3.957 -3.940 -33.520 1.00 93.50 544 TYR A O 1
ATOM 4246 N N . GLU A 1 545 ? 5.064 -2.263 -34.527 1.00 96.12 545 GLU A N 1
ATOM 4247 C CA . GLU A 1 545 ? 6.315 -2.498 -33.799 1.00 96.12 545 GLU A CA 1
ATOM 4248 C C . GLU A 1 545 ? 6.120 -2.351 -32.286 1.00 96.12 545 GLU A C 1
ATOM 4250 O O . GLU A 1 545 ? 5.518 -1.384 -31.811 1.00 96.12 545 GLU A O 1
ATOM 4255 N N . LEU A 1 546 ? 6.666 -3.317 -31.549 1.00 97.12 546 LEU A N 1
ATOM 4256 C CA . LEU A 1 546 ? 6.810 -3.295 -30.096 1.00 97.12 546 LEU A CA 1
ATOM 4257 C C . LEU A 1 546 ? 8.289 -3.512 -29.787 1.00 97.12 546 LEU A C 1
ATOM 4259 O O . LEU A 1 546 ? 8.905 -4.397 -30.377 1.00 97.12 546 LEU A O 1
ATOM 4263 N N . THR A 1 547 ? 8.863 -2.705 -28.905 1.00 95.44 547 THR A N 1
ATOM 4264 C CA . THR A 1 547 ? 10.306 -2.733 -28.615 1.00 95.44 547 THR A CA 1
ATOM 4265 C C . THR A 1 547 ? 10.531 -2.967 -27.119 1.00 95.44 547 THR A C 1
ATOM 4267 O O . THR A 1 547 ? 9.794 -3.740 -26.516 1.00 95.44 547 THR A O 1
ATOM 4270 N N . GLU A 1 548 ? 11.520 -2.304 -26.516 1.00 97.31 548 GLU A N 1
ATOM 4271 C CA . GLU A 1 548 ? 11.764 -2.261 -25.069 1.00 97.31 548 GLU A CA 1
ATOM 4272 C C . GLU A 1 548 ? 10.469 -2.198 -24.248 1.00 97.31 548 GLU A C 1
ATOM 4274 O O . GLU A 1 548 ? 9.553 -1.414 -24.534 1.00 97.31 548 GLU A O 1
ATOM 4279 N N . SER A 1 549 ? 10.402 -3.037 -23.221 1.00 97.88 549 SER A N 1
ATOM 4280 C CA . SER A 1 549 ? 9.202 -3.227 -22.422 1.00 97.88 549 SER A CA 1
ATOM 4281 C C . SER A 1 549 ? 9.527 -3.499 -20.965 1.00 97.88 549 SER A C 1
ATOM 4283 O O . SER A 1 549 ? 10.619 -3.962 -20.650 1.00 97.88 549 SER A O 1
ATOM 4285 N N . GLN A 1 550 ? 8.547 -3.280 -20.097 1.00 98.31 550 GLN A N 1
ATOM 4286 C CA . GLN A 1 550 ? 8.582 -3.654 -18.684 1.00 98.31 550 GLN A CA 1
ATOM 4287 C C . GLN A 1 550 ? 7.316 -4.432 -18.320 1.00 98.31 550 GLN A C 1
ATOM 4289 O O . GLN A 1 550 ? 6.320 -4.389 -19.051 1.00 98.31 550 GLN A O 1
ATOM 4294 N N . VAL A 1 551 ? 7.362 -5.174 -17.215 1.00 98.06 551 VAL A N 1
ATOM 4295 C CA . VAL A 1 551 ? 6.334 -6.159 -16.872 1.00 98.06 551 VAL A CA 1
ATOM 4296 C C . VAL A 1 551 ? 5.961 -6.115 -15.391 1.00 98.06 551 VAL A C 1
ATOM 4298 O O . VAL A 1 551 ? 6.818 -5.933 -14.533 1.00 98.06 551 VAL A O 1
ATOM 4301 N N . ILE A 1 552 ? 4.678 -6.320 -15.096 1.00 98.50 552 ILE A N 1
ATOM 4302 C CA . ILE A 1 552 ? 4.157 -6.532 -13.738 1.00 98.50 552 ILE A CA 1
ATOM 4303 C C . ILE A 1 552 ? 3.212 -7.731 -13.711 1.00 98.50 552 ILE A C 1
ATOM 4305 O O . ILE A 1 552 ? 2.530 -8.014 -14.699 1.00 98.50 552 ILE A O 1
ATOM 4309 N N . GLU A 1 553 ? 3.127 -8.393 -12.560 1.00 98.44 553 GLU A N 1
ATOM 4310 C CA . GLU A 1 553 ? 2.134 -9.433 -12.284 1.00 98.44 553 GLU A CA 1
ATOM 4311 C C . GLU A 1 553 ? 1.082 -8.915 -11.296 1.00 98.44 553 GLU A C 1
ATOM 4313 O O . GLU A 1 553 ? 1.387 -8.581 -10.145 1.00 98.44 553 GLU A O 1
ATOM 4318 N N . LEU A 1 554 ? -0.168 -8.867 -11.754 1.00 98.19 554 LEU A N 1
ATOM 4319 C CA . LEU A 1 554 ? -1.309 -8.442 -10.957 1.00 98.19 554 LEU A CA 1
ATOM 4320 C C . LEU A 1 554 ? -1.734 -9.510 -9.951 1.00 98.19 554 LEU A C 1
ATOM 4322 O O . LEU A 1 554 ? -1.389 -10.690 -10.054 1.00 98.19 554 LEU A O 1
ATOM 4326 N N . ASP A 1 555 ? -2.532 -9.119 -8.958 1.00 95.94 555 ASP A N 1
ATOM 4327 C CA . ASP A 1 555 ? -2.921 -10.057 -7.912 1.00 95.94 555 ASP A CA 1
ATOM 4328 C C . ASP A 1 555 ? -3.770 -11.233 -8.392 1.00 95.94 555 ASP A C 1
ATOM 4330 O O . ASP A 1 555 ? -3.666 -12.326 -7.830 1.00 95.94 555 ASP A O 1
ATOM 4334 N N . ASN A 1 556 ? -4.541 -11.007 -9.453 1.00 95.19 556 ASN A N 1
ATOM 4335 C CA . ASN A 1 556 ? -5.370 -12.000 -10.127 1.00 95.19 556 ASN A CA 1
ATOM 4336 C C . ASN A 1 556 ? -4.577 -12.952 -11.052 1.00 95.19 556 ASN A C 1
ATOM 4338 O O . ASN A 1 556 ? -5.192 -13.788 -11.710 1.00 95.19 556 ASN A O 1
ATOM 4342 N N . GLY A 1 557 ? -3.242 -12.837 -11.106 1.00 95.44 557 GLY A N 1
ATOM 4343 C CA . GLY A 1 557 ? -2.356 -13.678 -11.919 1.00 95.44 557 GLY A CA 1
ATOM 4344 C C . GLY A 1 557 ? -2.178 -13.212 -13.366 1.00 95.44 557 GLY A C 1
ATOM 4345 O O . GLY A 1 557 ? -1.445 -13.847 -14.121 1.00 95.44 557 GLY A O 1
ATOM 4346 N N . GLN A 1 558 ? -2.821 -12.112 -13.775 1.00 97.75 558 GLN A N 1
ATOM 4347 C CA . GLN A 1 558 ? -2.559 -11.512 -15.081 1.00 97.75 558 GLN A CA 1
ATOM 4348 C C . GLN A 1 558 ? -1.168 -10.881 -15.107 1.00 97.75 558 GLN A C 1
ATOM 4350 O O . GLN A 1 558 ? -0.806 -10.097 -14.229 1.00 97.75 558 GLN A O 1
ATOM 4355 N N . LEU A 1 559 ? -0.427 -11.147 -16.174 1.00 98.38 559 LEU A N 1
ATOM 4356 C CA . LEU A 1 559 ? 0.825 -10.474 -16.470 1.00 98.38 559 LEU A CA 1
ATOM 4357 C C . LEU A 1 559 ? 0.557 -9.338 -17.462 1.00 98.38 559 LEU A C 1
ATOM 4359 O O . LEU A 1 559 ? -0.036 -9.563 -18.520 1.00 98.38 559 LEU A O 1
ATOM 4363 N N . LYS A 1 560 ? 0.986 -8.118 -17.133 1.00 98.50 560 LYS A N 1
ATOM 4364 C CA . LYS A 1 560 ? 0.840 -6.935 -17.995 1.00 98.50 560 LYS A CA 1
ATOM 4365 C C . LYS A 1 560 ? 2.206 -6.511 -18.509 1.00 98.50 560 LYS A C 1
ATOM 4367 O O . LYS A 1 560 ? 3.107 -6.275 -17.708 1.00 98.50 560 LYS A O 1
ATOM 4372 N N . MET A 1 561 ? 2.347 -6.377 -19.826 1.00 98.50 561 MET A N 1
ATOM 4373 C CA . MET A 1 561 ? 3.558 -5.843 -20.452 1.00 98.50 561 MET A CA 1
ATOM 4374 C C . MET A 1 561 ? 3.291 -4.484 -21.085 1.00 98.50 561 MET A C 1
ATOM 4376 O O . MET A 1 561 ? 2.379 -4.341 -21.899 1.00 98.50 561 MET A O 1
ATOM 4380 N N . PHE A 1 562 ? 4.122 -3.518 -20.710 1.00 98.56 562 PHE A N 1
ATOM 4381 C CA . PHE A 1 562 ? 4.099 -2.131 -21.153 1.00 98.56 562 PHE A CA 1
ATOM 4382 C C . PHE A 1 562 ? 5.212 -1.952 -22.177 1.00 98.56 562 PHE A C 1
ATOM 4384 O O . PHE A 1 562 ? 6.376 -2.167 -21.845 1.00 98.56 562 PHE A O 1
ATOM 4391 N N . SER A 1 563 ? 4.868 -1.620 -23.420 1.00 97.88 563 SER A N 1
ATOM 4392 C CA . SER A 1 563 ? 5.816 -1.639 -24.538 1.00 97.88 563 SER A CA 1
ATOM 4393 C C . SER A 1 563 ? 5.962 -0.285 -25.222 1.00 97.88 563 SER A C 1
ATOM 4395 O O . SER A 1 563 ? 4.973 0.348 -25.621 1.00 97.88 563 SER A O 1
ATOM 4397 N N . ARG A 1 564 ? 7.221 0.089 -25.468 1.00 97.38 564 ARG A N 1
ATOM 4398 C CA . ARG A 1 564 ? 7.595 1.198 -26.349 1.00 97.38 564 ARG A CA 1
ATOM 4399 C C . ARG A 1 564 ? 7.183 0.892 -27.783 1.00 97.38 564 ARG A C 1
ATOM 4401 O O . ARG A 1 564 ? 7.297 -0.245 -28.249 1.00 97.38 564 ARG A O 1
ATOM 4408 N N . ASN A 1 565 ? 6.666 1.903 -28.476 1.00 95.00 565 ASN A N 1
ATOM 4409 C CA . ASN A 1 565 ? 6.108 1.753 -29.819 1.00 95.00 565 ASN A CA 1
ATOM 4410 C C . ASN A 1 565 ? 6.007 3.096 -30.570 1.00 95.00 565 ASN A C 1
ATOM 4412 O O . ASN A 1 565 ? 6.369 4.154 -30.067 1.00 95.00 565 ASN A O 1
ATOM 4416 N N . ARG A 1 566 ? 5.497 3.072 -31.807 1.00 91.88 566 ARG A N 1
ATOM 4417 C CA . ARG A 1 566 ? 5.430 4.257 -32.688 1.00 91.88 566 ARG A CA 1
ATOM 4418 C C . ARG A 1 566 ? 4.099 5.019 -32.657 1.00 91.88 566 ARG A C 1
ATOM 4420 O O . ARG A 1 566 ? 3.898 5.906 -33.482 1.00 91.88 566 ARG A O 1
ATOM 4427 N N . SER A 1 567 ? 3.174 4.679 -31.758 1.00 89.38 567 SER A N 1
ATOM 4428 C CA . SER A 1 567 ? 1.826 5.269 -31.727 1.00 89.38 567 SER A CA 1
ATOM 4429 C C . SER A 1 567 ? 1.714 6.581 -30.942 1.00 89.38 567 SER A C 1
ATOM 4431 O O . SER A 1 567 ? 0.672 7.231 -31.013 1.00 89.38 567 SER A O 1
ATOM 4433 N N . GLY A 1 568 ? 2.758 6.975 -30.202 1.00 85.44 568 GLY A N 1
ATOM 4434 C CA . GLY A 1 568 ? 2.737 8.141 -29.309 1.00 85.44 568 GLY A CA 1
ATOM 4435 C C . GLY A 1 568 ? 2.147 7.861 -27.919 1.00 85.44 568 GLY A C 1
ATOM 4436 O O . GLY A 1 568 ? 2.068 8.764 -27.087 1.00 85.44 568 GLY A O 1
ATOM 4437 N N . ARG A 1 569 ? 1.698 6.625 -27.667 1.00 91.81 569 ARG A N 1
ATOM 4438 C CA . ARG A 1 569 ? 1.066 6.165 -26.422 1.00 91.81 569 ARG A CA 1
ATOM 4439 C C . ARG A 1 569 ? 1.596 4.797 -26.045 1.00 91.81 569 ARG A C 1
ATOM 4441 O O . ARG A 1 569 ? 1.943 4.023 -26.933 1.00 91.81 569 ARG A O 1
ATOM 4448 N N . VAL A 1 570 ? 1.605 4.478 -24.757 1.00 95.81 570 VAL A N 1
ATOM 4449 C CA . VAL A 1 570 ? 2.043 3.159 -24.284 1.00 95.81 570 VAL A CA 1
ATOM 4450 C C . VAL A 1 570 ? 1.079 2.081 -24.784 1.00 95.81 570 VAL A C 1
ATOM 4452 O O . VAL A 1 570 ? -0.141 2.251 -24.719 1.00 95.81 570 VAL A O 1
ATOM 4455 N N . ILE A 1 571 ? 1.619 0.973 -25.299 1.00 97.25 571 ILE A N 1
ATOM 4456 C CA . ILE A 1 571 ? 0.831 -0.223 -25.614 1.00 97.25 571 ILE A CA 1
ATOM 4457 C C . ILE A 1 571 ? 0.939 -1.192 -24.443 1.00 97.25 571 ILE A C 1
ATOM 4459 O O . ILE A 1 571 ? 2.045 -1.553 -24.044 1.00 97.25 571 ILE A O 1
ATOM 4463 N N . ILE A 1 572 ? -0.211 -1.635 -23.935 1.00 98.19 572 ILE A N 1
ATOM 4464 C CA . ILE A 1 572 ? -0.309 -2.621 -22.857 1.00 98.19 572 ILE A CA 1
ATOM 4465 C C . ILE A 1 572 ? -0.859 -3.922 -23.439 1.00 98.19 572 ILE A C 1
ATOM 4467 O O . ILE A 1 572 ? -1.848 -3.901 -24.174 1.00 98.19 572 ILE A O 1
ATOM 4471 N N . SER A 1 573 ? -0.203 -5.041 -23.131 1.00 98.31 573 SER A N 1
ATOM 4472 C CA . SER A 1 573 ? -0.624 -6.397 -23.514 1.00 98.31 573 SER A CA 1
ATOM 4473 C C . SER A 1 573 ? -0.821 -7.269 -22.274 1.00 98.31 573 SER A C 1
ATOM 4475 O O . SER A 1 573 ? -0.104 -7.093 -21.287 1.00 98.31 573 SER A O 1
ATOM 4477 N N . THR A 1 574 ? -1.756 -8.222 -22.332 1.00 98.50 574 THR A N 1
ATOM 4478 C CA . THR A 1 574 ? -2.083 -9.119 -21.206 1.00 98.50 574 THR A CA 1
ATOM 4479 C C . THR A 1 574 ? -1.747 -10.579 -21.519 1.00 98.50 574 THR A C 1
ATOM 4481 O O . THR A 1 574 ? -2.060 -11.077 -22.604 1.00 98.50 574 THR A O 1
ATOM 4484 N N . SER A 1 575 ? -1.131 -11.266 -20.559 1.00 98.50 575 SER A N 1
ATOM 4485 C CA . SER A 1 575 ? -0.886 -12.711 -20.563 1.00 98.50 575 SER A CA 1
ATOM 4486 C C . SER A 1 575 ? -1.505 -13.361 -19.319 1.00 98.50 575 SER A C 1
ATOM 4488 O O . SER A 1 575 ? -1.601 -12.738 -18.261 1.00 98.50 575 SER A O 1
ATOM 4490 N N . TYR A 1 576 ? -1.927 -14.618 -19.464 1.00 97.31 576 TYR A N 1
ATOM 4491 C CA . TYR A 1 576 ? -2.579 -15.423 -18.422 1.00 97.31 576 TYR A CA 1
ATOM 4492 C C . TYR A 1 576 ? -1.768 -16.671 -18.032 1.00 97.31 576 TYR A C 1
ATOM 4494 O O . TYR A 1 576 ? -2.220 -17.475 -17.222 1.00 97.31 576 TYR A O 1
ATOM 4502 N N . ASP A 1 577 ? -0.588 -16.860 -18.626 1.00 96.94 577 ASP A N 1
ATOM 4503 C CA . ASP A 1 577 ? 0.240 -18.063 -18.488 1.00 96.94 577 ASP A CA 1
ATOM 4504 C C . ASP A 1 577 ? 1.712 -17.727 -18.191 1.00 96.94 577 ASP A C 1
ATOM 4506 O O . ASP A 1 577 ? 2.631 -18.445 -18.587 1.00 96.94 577 ASP A O 1
ATOM 4510 N N . GLY A 1 578 ? 1.938 -16.611 -17.490 1.00 95.62 578 GLY A N 1
ATOM 4511 C CA . GLY A 1 578 ? 3.274 -16.179 -17.078 1.00 95.62 578 GLY A CA 1
ATOM 4512 C C . GLY A 1 578 ? 4.144 -15.666 -18.228 1.00 95.62 578 GLY A C 1
ATOM 4513 O O . GLY A 1 578 ? 5.367 -15.715 -18.129 1.00 95.62 578 GLY A O 1
ATOM 4514 N N . GLY A 1 579 ? 3.533 -15.176 -19.313 1.00 96.50 579 GLY A N 1
ATOM 4515 C CA . GLY A 1 579 ? 4.246 -14.577 -20.444 1.00 96.50 579 GLY A CA 1
ATOM 4516 C C . GLY A 1 579 ? 4.601 -15.548 -21.570 1.00 96.50 579 GLY A C 1
ATOM 4517 O O . GLY A 1 579 ? 5.312 -15.159 -22.498 1.00 96.50 579 GLY A O 1
ATOM 4518 N N . MET A 1 580 ? 4.122 -16.796 -21.514 1.00 97.50 580 MET A N 1
ATOM 4519 C CA . MET A 1 580 ? 4.340 -17.775 -22.582 1.00 97.50 580 MET A CA 1
ATOM 4520 C C . MET A 1 580 ? 3.513 -17.440 -23.828 1.00 97.50 580 MET A C 1
ATOM 4522 O O . MET A 1 580 ? 4.028 -17.549 -24.944 1.00 97.50 580 MET A O 1
ATOM 4526 N N . THR A 1 581 ? 2.266 -16.994 -23.652 1.00 97.75 581 THR A N 1
ATOM 4527 C CA . THR A 1 581 ? 1.372 -16.521 -24.719 1.00 97.75 581 THR A CA 1
ATOM 4528 C C . THR A 1 581 ? 0.657 -15.220 -24.332 1.00 97.75 581 THR A C 1
ATOM 4530 O O . THR A 1 581 ? 0.649 -14.815 -23.169 1.00 97.75 581 THR A O 1
ATOM 4533 N N . TRP A 1 582 ? 0.063 -14.534 -25.318 1.00 98.19 582 TRP A N 1
ATOM 4534 C CA . TRP A 1 582 ? -0.604 -13.235 -25.143 1.00 98.19 582 TRP A CA 1
ATOM 4535 C C . TRP A 1 582 ? -2.039 -13.260 -25.667 1.00 98.19 582 TRP A C 1
ATOM 4537 O O . TRP A 1 582 ? -2.329 -13.871 -26.698 1.00 98.19 582 TRP A O 1
ATOM 4547 N N . ALA A 1 583 ? -2.940 -12.553 -24.988 1.00 97.19 583 ALA A N 1
ATOM 4548 C CA . ALA A 1 583 ? -4.339 -12.451 -25.385 1.00 97.19 583 ALA A CA 1
ATOM 4549 C C . ALA A 1 583 ? -4.517 -11.513 -26.595 1.00 97.19 583 ALA A C 1
ATOM 4551 O O . ALA A 1 583 ? -4.285 -10.307 -26.509 1.00 97.19 583 ALA A O 1
ATOM 4552 N N . LYS A 1 584 ? -4.993 -12.062 -27.725 1.00 94.00 584 LYS A N 1
ATOM 4553 C CA . LYS A 1 584 ? -5.148 -11.349 -29.012 1.00 94.00 584 LYS A CA 1
ATOM 4554 C C . LYS A 1 584 ? -5.959 -10.046 -28.915 1.00 94.00 584 LYS A C 1
ATOM 4556 O O . LYS A 1 584 ? -5.587 -9.055 -29.536 1.00 94.00 584 LYS A O 1
ATOM 4561 N N . ASN A 1 585 ? -7.036 -10.036 -28.124 1.00 91.94 585 ASN A N 1
ATOM 4562 C CA . ASN A 1 585 ? -7.969 -8.903 -28.012 1.00 91.94 585 ASN A CA 1
ATOM 4563 C C . ASN A 1 585 ? -7.701 -7.982 -26.806 1.00 91.94 585 ASN A C 1
ATOM 4565 O O . ASN A 1 585 ? -8.467 -7.053 -26.575 1.00 91.94 585 ASN A O 1
ATOM 4569 N N . GLU A 1 586 ? -6.629 -8.217 -26.045 1.00 92.44 586 GLU A N 1
ATOM 4570 C CA . GLU A 1 586 ? -6.280 -7.433 -24.847 1.00 92.44 586 GLU A CA 1
ATOM 4571 C C . GLU A 1 586 ? -4.935 -6.712 -25.007 1.00 92.44 586 GLU A C 1
ATOM 4573 O O . GLU A 1 586 ? -4.163 -6.551 -24.059 1.00 92.44 586 GLU A O 1
ATOM 4578 N N . ARG A 1 587 ? -4.664 -6.282 -26.243 1.00 93.44 587 ARG A N 1
ATOM 4579 C CA . ARG A 1 587 ? -3.605 -5.343 -26.605 1.00 93.44 587 ARG A CA 1
ATOM 4580 C C . ARG A 1 587 ? -4.244 -4.006 -26.960 1.00 93.44 587 ARG A C 1
ATOM 4582 O O . ARG A 1 587 ? -4.954 -3.917 -27.961 1.00 93.44 587 ARG A O 1
ATOM 4589 N N . PHE A 1 588 ? -3.968 -2.959 -26.191 1.00 92.00 588 PHE A N 1
ATOM 4590 C CA . PHE A 1 588 ? -4.565 -1.640 -26.416 1.00 92.00 588 PHE A CA 1
ATOM 4591 C C . PHE A 1 588 ? -3.570 -0.503 -26.176 1.00 92.00 588 PHE A C 1
ATOM 4593 O O . PHE A 1 588 ? -2.524 -0.684 -25.554 1.00 92.00 588 PHE A O 1
ATOM 4600 N N . ARG A 1 589 ? -3.891 0.674 -26.724 1.00 92.38 589 ARG A N 1
ATOM 4601 C CA . ARG A 1 589 ? -3.157 1.923 -26.486 1.00 92.38 589 ARG A CA 1
ATOM 4602 C C . ARG A 1 589 ? -3.760 2.603 -25.265 1.00 92.38 589 ARG A C 1
ATOM 4604 O O . ARG A 1 589 ? -4.965 2.851 -25.263 1.00 92.38 589 ARG A O 1
ATOM 4611 N N . ASP A 1 590 ? -2.947 2.915 -24.267 1.00 90.88 590 ASP A N 1
ATOM 4612 C CA . ASP A 1 590 ? -3.426 3.572 -23.052 1.00 90.88 590 ASP A CA 1
ATOM 4613 C C . ASP A 1 590 ? -3.870 5.021 -23.342 1.00 90.88 590 ASP A C 1
ATOM 4615 O O . ASP A 1 590 ? -3.217 5.773 -24.078 1.00 90.88 590 ASP A O 1
ATOM 4619 N N . SER A 1 591 ? -5.022 5.421 -22.801 1.00 79.06 591 SER A N 1
ATOM 4620 C CA . SER A 1 591 ? -5.616 6.742 -23.041 1.00 79.06 591 SER A CA 1
ATOM 4621 C C . SER A 1 591 ? -4.960 7.868 -22.243 1.00 79.06 591 SER A C 1
ATOM 4623 O O . SER A 1 591 ? -5.112 9.036 -22.614 1.00 79.06 591 SER A O 1
ATOM 4625 N N . VAL A 1 592 ? -4.185 7.544 -21.210 1.00 82.12 592 VAL A N 1
ATOM 4626 C CA . VAL A 1 592 ? -3.482 8.496 -20.346 1.00 82.12 592 VAL A CA 1
ATOM 4627 C C . VAL A 1 592 ? -1.984 8.477 -20.640 1.00 82.12 592 VAL A C 1
ATOM 4629 O O . VAL A 1 592 ? -1.405 9.529 -20.898 1.00 82.12 592 VAL A O 1
ATOM 4632 N N . LEU A 1 593 ? -1.355 7.302 -20.684 1.00 89.00 593 LEU A N 1
ATOM 4633 C CA . LEU A 1 593 ? 0.101 7.185 -20.766 1.00 89.00 593 LEU A CA 1
ATOM 4634 C C . LEU A 1 593 ? 0.651 7.490 -22.170 1.00 89.00 593 LEU A C 1
ATOM 4636 O O . LEU A 1 593 ? 0.394 6.774 -23.144 1.00 89.00 593 LEU A O 1
ATOM 4640 N N . LEU A 1 594 ? 1.460 8.546 -22.261 1.00 86.00 594 LEU A N 1
ATOM 4641 C CA . LEU A 1 594 ? 2.178 8.937 -23.475 1.00 86.00 594 LEU A CA 1
ATOM 4642 C C . LEU A 1 594 ? 3.489 8.155 -23.631 1.00 86.00 594 LEU A C 1
ATOM 4644 O O . LEU A 1 594 ? 4.104 7.744 -22.648 1.00 86.00 594 LEU A O 1
ATOM 4648 N N . ASP A 1 595 ? 3.913 7.975 -24.881 1.00 90.44 595 ASP A N 1
ATOM 4649 C CA . ASP A 1 595 ? 5.202 7.378 -25.239 1.00 90.44 595 ASP A CA 1
ATOM 4650 C C . ASP A 1 595 ? 5.831 8.137 -26.424 1.00 90.44 595 ASP A C 1
ATOM 4652 O O . ASP A 1 595 ? 5.420 7.934 -27.571 1.00 90.44 595 ASP A O 1
ATOM 4656 N N . PRO A 1 596 ? 6.845 8.992 -26.192 1.00 88.56 596 PRO A N 1
ATOM 4657 C CA . PRO A 1 596 ? 7.589 9.678 -27.249 1.00 88.56 596 PRO A CA 1
ATOM 4658 C C . PRO A 1 596 ? 8.665 8.797 -27.901 1.00 88.56 596 PRO A C 1
ATOM 4660 O O . PRO A 1 596 ? 9.688 9.305 -28.367 1.00 88.56 596 PRO A O 1
ATOM 4663 N N . TYR A 1 597 ? 8.467 7.477 -27.919 1.00 94.62 597 TYR A N 1
ATOM 4664 C CA . TYR A 1 597 ? 9.469 6.489 -28.298 1.00 94.62 597 TYR A CA 1
ATOM 4665 C C . TYR A 1 597 ? 10.660 6.520 -27.316 1.00 94.62 597 TYR A C 1
ATOM 4667 O O . TYR A 1 597 ? 11.815 6.768 -27.693 1.00 94.62 597 TYR A O 1
ATOM 4675 N N . SER A 1 598 ? 10.369 6.270 -26.037 1.00 95.31 598 SER A N 1
ATOM 4676 C CA . SER A 1 598 ? 11.341 6.120 -24.941 1.00 95.31 598 SER A CA 1
ATOM 4677 C C . SER A 1 598 ? 11.100 4.816 -24.182 1.00 95.31 598 SER A C 1
ATOM 4679 O O . SER A 1 598 ? 9.973 4.330 -24.142 1.00 95.31 598 SER A O 1
ATOM 4681 N N . GLN A 1 599 ? 12.146 4.249 -23.580 1.00 96.06 599 GLN A N 1
ATOM 4682 C CA . GLN A 1 599 ? 11.953 3.225 -22.554 1.00 96.06 599 GLN A CA 1
ATOM 4683 C C . GLN A 1 599 ? 11.186 3.838 -21.369 1.00 96.06 599 GLN A C 1
ATOM 4685 O O . GLN A 1 599 ? 11.324 5.035 -21.090 1.00 96.06 599 GLN A O 1
ATOM 4690 N N . MET A 1 600 ? 10.366 3.005 -20.726 1.00 96.69 600 MET A N 1
ATOM 4691 C CA . MET A 1 600 ? 9.507 3.336 -19.586 1.00 96.69 600 MET A CA 1
ATOM 4692 C C . MET A 1 600 ? 9.792 2.400 -18.420 1.00 96.69 600 MET A C 1
ATOM 4694 O O . MET A 1 600 ? 10.271 1.292 -18.647 1.00 96.69 600 MET A O 1
ATOM 4698 N N . SER A 1 601 ? 9.388 2.791 -17.214 1.00 98.00 601 SER A N 1
ATOM 4699 C CA . SER A 1 601 ? 9.426 1.926 -16.038 1.00 98.00 601 SER A CA 1
ATOM 4700 C C . SER A 1 601 ? 8.047 1.753 -15.419 1.00 98.00 601 SER A C 1
ATOM 4702 O O . SER A 1 601 ? 7.247 2.687 -15.371 1.00 98.00 601 SER A O 1
ATOM 4704 N N . VAL A 1 602 ? 7.780 0.559 -14.893 1.00 98.56 602 VAL A N 1
ATOM 4705 C CA . VAL A 1 602 ? 6.553 0.255 -14.154 1.00 98.56 602 VAL A CA 1
ATOM 4706 C C . VAL A 1 602 ? 6.838 -0.756 -13.054 1.00 98.56 602 VAL A C 1
ATOM 4708 O O . VAL A 1 602 ? 7.561 -1.721 -13.278 1.00 98.56 602 VAL A O 1
ATOM 4711 N N . ILE A 1 603 ? 6.265 -0.540 -11.875 1.00 98.50 603 ILE A N 1
ATOM 4712 C CA . ILE A 1 603 ? 6.321 -1.475 -10.751 1.00 98.50 603 ILE A CA 1
ATOM 4713 C C . ILE A 1 603 ? 4.932 -1.634 -10.143 1.00 98.50 603 ILE A C 1
ATOM 4715 O O . ILE A 1 603 ? 4.137 -0.694 -10.097 1.00 98.50 603 ILE A O 1
ATOM 4719 N N . LYS A 1 604 ? 4.639 -2.829 -9.641 1.00 97.81 604 LYS A N 1
ATOM 4720 C CA . LYS A 1 604 ? 3.508 -3.043 -8.741 1.00 97.81 604 LYS A CA 1
ATOM 4721 C C . LYS A 1 604 ? 3.928 -2.616 -7.341 1.00 97.81 604 LYS A C 1
ATOM 4723 O O . LYS A 1 604 ? 4.938 -3.106 -6.844 1.00 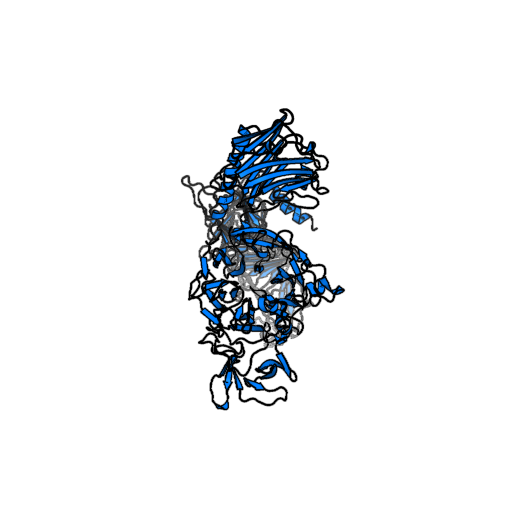97.81 604 LYS A O 1
ATOM 4728 N N . TYR A 1 605 ? 3.141 -1.754 -6.709 1.00 97.75 605 TYR A N 1
ATOM 4729 C CA . TYR A 1 605 ? 3.365 -1.399 -5.315 1.00 97.75 605 TYR A CA 1
ATOM 4730 C C . TYR A 1 605 ? 2.944 -2.559 -4.408 1.00 97.75 605 TYR A C 1
ATOM 4732 O O . TYR A 1 605 ? 1.859 -3.122 -4.575 1.00 97.75 605 TYR A O 1
ATOM 4740 N N . SER A 1 606 ? 3.806 -2.948 -3.470 1.00 96.00 606 SER A N 1
ATOM 4741 C CA . SER A 1 606 ? 3.626 -4.183 -2.700 1.00 96.00 606 SER A CA 1
ATOM 4742 C C . SER A 1 606 ? 2.415 -4.165 -1.761 1.00 96.00 606 SER A C 1
ATOM 4744 O O . SER A 1 606 ? 1.819 -5.217 -1.513 1.00 96.00 606 SER A O 1
ATOM 4746 N N . LYS A 1 607 ? 2.018 -2.988 -1.257 1.00 94.94 607 LYS A N 1
ATOM 4747 C CA . LYS A 1 607 ? 0.867 -2.840 -0.360 1.00 94.94 607 LYS A CA 1
ATOM 4748 C C . LYS A 1 607 ? -0.412 -2.475 -1.098 1.00 94.94 607 LYS A C 1
ATOM 4750 O O . LYS A 1 607 ? -0.424 -1.751 -2.091 1.00 94.94 607 LYS A O 1
ATOM 4755 N N . LYS A 1 608 ? -1.527 -2.953 -0.548 1.00 94.94 608 LYS A N 1
ATOM 4756 C CA . LYS A 1 608 ? -2.862 -2.516 -0.954 1.00 94.94 608 LYS A CA 1
ATOM 4757 C C . LYS A 1 608 ? -3.244 -1.253 -0.203 1.00 94.94 608 LYS A C 1
ATOM 4759 O O . LYS A 1 608 ? -2.955 -1.129 0.981 1.00 94.94 608 LYS A O 1
ATOM 4764 N N . ILE A 1 609 ? -3.969 -0.376 -0.880 1.00 93.56 609 ILE A N 1
ATOM 4765 C CA . ILE A 1 609 ? -4.547 0.838 -0.301 1.00 93.56 609 ILE A CA 1
ATOM 4766 C C . ILE A 1 609 ? -6.055 0.710 -0.463 1.00 93.56 609 ILE A C 1
ATOM 4768 O O . ILE A 1 609 ? -6.523 0.410 -1.564 1.00 93.56 609 ILE A O 1
ATOM 4772 N N . ARG A 1 610 ? -6.828 0.842 0.622 1.00 92.38 610 ARG A N 1
ATOM 4773 C CA . ARG A 1 610 ? -8.287 0.605 0.613 1.00 92.38 610 ARG A CA 1
ATOM 4774 C C . ARG A 1 610 ? -8.665 -0.775 0.055 1.00 92.38 610 ARG A C 1
ATOM 4776 O O . ARG A 1 610 ? -9.691 -0.953 -0.602 1.00 92.38 610 ARG A O 1
ATOM 4783 N N . GLY A 1 611 ? -7.807 -1.769 0.290 1.00 93.31 611 GLY A N 1
ATOM 4784 C CA . GLY A 1 611 ? -7.950 -3.128 -0.242 1.00 93.31 611 GLY A CA 1
ATOM 4785 C C . GLY A 1 611 ? -7.727 -3.281 -1.755 1.00 93.31 611 GLY A C 1
ATOM 4786 O O . GLY A 1 611 ? -7.974 -4.370 -2.275 1.00 93.31 611 GLY A O 1
ATOM 4787 N N . LYS A 1 612 ? -7.254 -2.244 -2.457 1.00 95.25 612 LYS A N 1
ATOM 4788 C CA . LYS A 1 612 ? -6.966 -2.258 -3.899 1.00 95.25 612 LYS A CA 1
ATOM 4789 C C . LYS A 1 612 ? -5.468 -2.291 -4.183 1.00 95.25 612 LYS A C 1
ATOM 4791 O O . LYS A 1 612 ? -4.663 -1.705 -3.460 1.00 95.25 612 LYS A O 1
ATOM 4796 N N . GLU A 1 613 ? -5.105 -3.007 -5.239 1.00 97.19 613 GLU A N 1
ATOM 4797 C CA . GLU A 1 613 ? -3.741 -3.067 -5.764 1.00 97.19 613 GLU A CA 1
ATOM 4798 C C . GLU A 1 613 ? -3.412 -1.781 -6.534 1.00 97.19 613 GLU A C 1
ATOM 4800 O O . GLU A 1 613 ? -4.292 -1.198 -7.169 1.00 97.19 613 GLU A O 1
ATOM 4805 N N . HIS A 1 614 ? -2.153 -1.342 -6.459 1.00 97.56 614 HIS A N 1
ATOM 4806 C CA . HIS A 1 614 ? -1.684 -0.121 -7.106 1.00 97.56 614 HIS A CA 1
ATOM 4807 C C . HIS A 1 614 ? -0.405 -0.358 -7.914 1.00 97.56 614 HIS A C 1
ATOM 4809 O O . HIS A 1 614 ? 0.420 -1.211 -7.582 1.00 97.56 614 HIS A O 1
ATOM 4815 N N . VAL A 1 615 ? -0.240 0.426 -8.975 1.00 98.31 615 VAL A N 1
ATOM 4816 C CA . VAL A 1 615 ? 0.887 0.370 -9.911 1.00 98.31 615 VAL A CA 1
ATOM 4817 C C . VAL A 1 615 ? 1.507 1.756 -10.020 1.00 98.31 615 VAL A C 1
ATOM 4819 O O . VAL A 1 615 ? 0.784 2.738 -10.162 1.00 98.31 615 VAL A O 1
ATOM 4822 N N . VAL A 1 616 ? 2.836 1.839 -9.988 1.00 98.50 616 VAL A N 1
ATOM 4823 C CA . VAL A 1 616 ? 3.580 3.080 -10.237 1.00 98.50 616 VAL A CA 1
ATOM 4824 C C . VAL A 1 616 ? 4.229 2.997 -11.613 1.00 98.50 616 VAL A C 1
ATOM 4826 O O . VAL A 1 616 ? 4.916 2.023 -11.909 1.00 98.50 616 VAL A O 1
ATOM 4829 N N . PHE A 1 617 ? 4.018 4.007 -12.452 1.00 98.50 617 PHE A N 1
ATOM 4830 C CA . PHE A 1 617 ? 4.555 4.086 -13.813 1.00 98.50 617 PHE A CA 1
ATOM 4831 C C . PHE A 1 617 ? 5.310 5.397 -14.023 1.00 98.50 617 PHE A C 1
ATOM 4833 O O . PHE A 1 617 ? 4.826 6.443 -13.604 1.00 98.50 617 PHE A O 1
ATOM 4840 N N . ALA A 1 618 ? 6.454 5.365 -14.706 1.00 97.69 618 ALA A N 1
ATOM 4841 C CA . ALA A 1 618 ? 7.231 6.553 -15.048 1.00 97.69 618 ALA A CA 1
ATOM 4842 C C . ALA A 1 618 ? 7.659 6.551 -16.523 1.00 97.69 618 ALA A C 1
ATOM 4844 O O . ALA A 1 618 ? 8.094 5.534 -17.070 1.00 97.69 618 ALA A O 1
ATOM 4845 N N . ASN A 1 619 ? 7.507 7.706 -17.178 1.00 96.06 619 ASN A N 1
ATOM 4846 C CA . ASN A 1 619 ? 7.898 7.929 -18.574 1.00 96.06 619 ASN A CA 1
ATOM 4847 C C . ASN A 1 619 ? 7.960 9.441 -18.876 1.00 96.06 619 ASN A C 1
ATOM 4849 O O . ASN A 1 619 ? 7.325 10.225 -18.157 1.00 96.06 619 ASN A O 1
ATOM 4853 N N . PRO A 1 620 ? 8.642 9.890 -19.950 1.00 91.88 620 PRO A N 1
ATOM 4854 C CA . PRO A 1 620 ? 8.439 11.240 -20.446 1.00 91.88 620 PRO A CA 1
ATOM 4855 C C . PRO A 1 620 ? 6.994 11.395 -20.937 1.00 91.88 620 PRO A C 1
ATOM 4857 O O . PRO A 1 620 ? 6.460 10.546 -21.654 1.00 91.88 620 PRO A O 1
ATOM 4860 N N . HIS A 1 621 ? 6.360 12.493 -20.550 1.00 84.38 621 HIS A N 1
ATOM 4861 C CA . HIS A 1 621 ? 4.957 12.781 -20.811 1.00 84.38 621 HIS A CA 1
ATOM 4862 C C . HIS A 1 621 ? 4.824 13.987 -21.749 1.00 84.38 621 HIS A C 1
ATOM 4864 O O . HIS A 1 621 ? 4.255 15.026 -21.410 1.00 84.38 621 HIS A O 1
ATOM 4870 N N . ALA A 1 622 ? 5.406 13.848 -22.940 1.00 74.50 622 ALA A N 1
ATOM 4871 C CA . ALA A 1 622 ? 5.389 14.825 -24.026 1.00 74.50 622 ALA A CA 1
ATOM 4872 C C . ALA A 1 622 ? 5.528 14.109 -25.384 1.00 74.50 622 ALA A C 1
ATOM 4874 O O . ALA A 1 622 ? 5.643 12.888 -25.447 1.00 74.50 622 ALA A O 1
ATOM 4875 N N . SER A 1 623 ? 5.531 14.861 -26.492 1.00 74.88 623 SER A N 1
ATOM 4876 C CA . SER A 1 623 ? 5.795 14.316 -27.842 1.00 74.88 623 SER A CA 1
ATOM 4877 C C . SER A 1 623 ? 7.279 14.022 -28.111 1.00 74.88 623 SER A C 1
ATOM 4879 O O . SER A 1 623 ? 7.628 13.425 -29.128 1.00 74.88 623 SER A O 1
ATOM 4881 N N . ASN A 1 624 ? 8.157 14.436 -27.200 1.00 81.50 624 ASN A N 1
ATOM 4882 C CA . ASN A 1 624 ? 9.592 14.182 -27.187 1.00 81.50 624 ASN A CA 1
ATOM 4883 C C . ASN A 1 624 ? 10.024 13.748 -25.771 1.00 81.50 624 ASN A C 1
ATOM 4885 O O . ASN A 1 624 ? 9.213 13.706 -24.850 1.00 81.50 624 ASN A O 1
ATOM 4889 N N . ARG A 1 625 ? 11.308 13.423 -25.587 1.00 91.81 625 ARG A N 1
ATOM 4890 C CA . ARG A 1 625 ? 11.882 12.969 -24.305 1.00 91.81 625 ARG A CA 1
ATOM 4891 C C . ARG A 1 625 ? 12.092 14.121 -23.312 1.00 91.81 625 ARG A C 1
ATOM 4893 O O . ARG A 1 625 ? 13.219 14.512 -23.003 1.00 91.81 625 ARG A O 1
ATOM 4900 N N . THR A 1 626 ? 10.984 14.716 -22.889 1.00 83.06 626 THR A N 1
ATOM 4901 C CA . THR A 1 626 ? 10.916 15.768 -21.873 1.00 83.06 626 THR A CA 1
ATOM 4902 C C . THR A 1 626 ? 9.693 15.557 -20.983 1.00 83.06 626 THR A C 1
ATOM 4904 O O . THR A 1 626 ? 8.854 14.705 -21.281 1.00 83.06 626 THR A O 1
ATOM 4907 N N . ASN A 1 627 ? 9.584 16.341 -19.909 1.00 77.44 627 ASN A N 1
ATOM 4908 C CA . ASN A 1 627 ? 8.426 16.341 -19.013 1.00 77.44 627 ASN A CA 1
ATOM 4909 C C . ASN A 1 627 ? 8.197 14.972 -18.344 1.00 77.44 627 ASN A C 1
ATOM 4911 O O . ASN A 1 627 ? 7.195 14.301 -18.583 1.00 77.44 627 ASN A O 1
ATOM 4915 N N . GLY A 1 628 ? 9.171 14.518 -17.556 1.00 89.81 628 GLY A N 1
ATOM 4916 C CA . GLY A 1 628 ? 9.102 13.249 -16.833 1.00 89.81 628 GLY A CA 1
ATOM 4917 C C . GLY A 1 628 ? 8.039 13.266 -15.745 1.00 89.81 628 GLY A C 1
ATOM 4918 O O . GLY A 1 628 ? 8.090 14.120 -14.860 1.00 89.81 628 GLY A O 1
ATOM 4919 N N . MET A 1 629 ? 7.122 12.300 -15.785 1.00 90.88 629 MET A N 1
ATOM 4920 C CA . MET A 1 629 ? 6.032 12.152 -14.816 1.00 90.88 629 MET A CA 1
ATOM 4921 C C . MET A 1 629 ? 6.059 10.757 -14.196 1.00 90.88 629 MET A C 1
ATOM 4923 O O . MET A 1 629 ? 6.317 9.779 -14.902 1.00 90.88 629 MET A O 1
ATOM 4927 N N . ALA A 1 630 ? 5.706 10.666 -12.914 1.00 96.19 630 ALA A N 1
ATOM 4928 C CA . ALA A 1 630 ? 5.327 9.413 -12.270 1.00 96.19 630 ALA A CA 1
ATOM 4929 C C . ALA A 1 630 ? 3.807 9.381 -12.055 1.00 96.19 630 ALA A C 1
ATOM 4931 O O . ALA A 1 630 ? 3.214 10.389 -11.677 1.00 96.19 630 ALA A O 1
ATOM 4932 N N . TRP A 1 631 ? 3.185 8.231 -12.300 1.00 95.50 631 TRP A N 1
ATOM 4933 C CA . TRP A 1 631 ? 1.746 7.994 -12.220 1.00 95.50 631 TRP A CA 1
ATOM 4934 C C . TRP A 1 631 ? 1.439 6.865 -11.243 1.00 95.50 631 TRP A C 1
ATOM 4936 O O . TRP A 1 631 ? 2.153 5.865 -11.218 1.00 95.50 631 TRP A O 1
ATOM 4946 N N . LEU A 1 632 ? 0.343 6.997 -10.498 1.00 96.25 632 LEU A N 1
ATOM 4947 C CA . LEU A 1 632 ? -0.231 5.949 -9.659 1.00 96.25 632 LEU A CA 1
ATOM 4948 C C . LEU A 1 632 ? -1.544 5.461 -10.281 1.00 96.25 632 LEU A C 1
ATOM 4950 O O . LEU A 1 632 ? -2.502 6.228 -10.435 1.00 96.25 632 LEU A O 1
ATOM 4954 N N . GLY A 1 633 ? -1.571 4.182 -10.641 1.00 96.12 633 GLY A N 1
ATOM 4955 C CA . GLY A 1 633 ? -2.730 3.485 -11.181 1.00 96.12 633 GLY A CA 1
ATOM 4956 C C . GLY A 1 633 ? -3.376 2.573 -10.143 1.00 96.12 633 GLY A C 1
ATOM 4957 O O . GLY A 1 633 ? -2.678 1.803 -9.491 1.00 96.12 633 GLY A O 1
ATOM 4958 N N . GLU A 1 634 ? -4.697 2.636 -10.000 1.00 96.81 634 GLU A N 1
ATOM 4959 C CA . GLU A 1 634 ? -5.484 1.702 -9.184 1.00 96.81 634 GLU A CA 1
ATOM 4960 C C . GLU A 1 634 ? -5.971 0.539 -10.058 1.00 96.81 634 GLU A C 1
ATOM 4962 O O . GLU A 1 634 ? -6.583 0.752 -11.108 1.00 96.81 634 GLU A O 1
ATOM 4967 N N . VAL A 1 635 ? -5.721 -0.695 -9.626 1.00 97.75 635 VAL A N 1
ATOM 4968 C CA . VAL A 1 635 ? -6.118 -1.904 -10.357 1.00 97.75 635 VAL A CA 1
ATOM 4969 C C . VAL A 1 635 ? -7.568 -2.269 -10.040 1.00 97.75 635 VAL A C 1
ATOM 4971 O O . VAL A 1 635 ? -7.967 -2.405 -8.878 1.00 97.75 635 VAL A O 1
ATOM 4974 N N . GLN A 1 636 ? -8.360 -2.459 -11.091 1.00 96.06 636 GLN A N 1
ATOM 4975 C CA . GLN A 1 636 ? -9.761 -2.859 -11.014 1.00 96.06 636 GLN A CA 1
ATOM 4976 C C . GLN A 1 636 ? -9.915 -4.384 -10.985 1.00 96.06 636 GLN A C 1
ATOM 4978 O O . GLN A 1 636 ? -8.984 -5.135 -11.270 1.00 96.06 636 GLN A O 1
ATOM 4983 N N . ASP A 1 637 ? -11.111 -4.863 -10.632 1.00 93.31 637 ASP A N 1
ATOM 4984 C CA . ASP A 1 637 ? -11.357 -6.296 -10.405 1.00 93.31 637 ASP A CA 1
ATOM 4985 C C . ASP A 1 637 ? -11.148 -7.156 -11.674 1.00 93.31 637 ASP A C 1
ATOM 4987 O O . ASP A 1 637 ? -10.838 -8.342 -11.572 1.00 93.31 637 ASP A O 1
ATOM 4991 N N . ASP A 1 638 ? -11.287 -6.568 -12.867 1.00 93.69 638 ASP A N 1
ATOM 4992 C CA . ASP A 1 638 ? -11.042 -7.219 -14.163 1.00 93.69 638 ASP A CA 1
ATOM 4993 C C . ASP A 1 638 ? -9.568 -7.165 -14.622 1.00 93.69 638 ASP A C 1
ATOM 4995 O O . ASP A 1 638 ? -9.206 -7.774 -15.631 1.00 93.69 638 ASP A O 1
ATOM 4999 N N . GLY A 1 639 ? -8.701 -6.480 -13.870 1.00 95.00 639 GLY A N 1
ATOM 5000 C CA . GLY A 1 639 ? -7.293 -6.262 -14.206 1.00 95.00 639 GLY A CA 1
ATOM 5001 C C . GLY A 1 639 ? -7.027 -5.049 -15.104 1.00 95.00 639 GLY A C 1
ATOM 5002 O O . GLY A 1 639 ? -5.890 -4.869 -15.548 1.00 95.00 639 GLY A O 1
ATOM 5003 N N . SER A 1 640 ? -8.035 -4.216 -15.390 1.00 94.88 640 SER A N 1
ATOM 5004 C CA . SER A 1 640 ? -7.813 -2.877 -15.951 1.00 94.88 640 SER A CA 1
ATOM 5005 C C . SER A 1 640 ? -7.172 -1.946 -14.910 1.00 94.88 640 SER A C 1
ATOM 5007 O O . SER A 1 640 ? -7.302 -2.161 -13.704 1.00 94.88 640 SER A O 1
ATOM 5009 N N . ILE A 1 641 ? -6.428 -0.934 -15.368 1.00 96.38 641 ILE A N 1
ATOM 5010 C CA . ILE A 1 641 ? -5.685 -0.003 -14.506 1.00 96.38 641 ILE A CA 1
ATOM 5011 C C . ILE A 1 641 ? -6.218 1.407 -14.745 1.00 96.38 641 ILE A C 1
ATOM 5013 O O . ILE A 1 641 ? -6.231 1.885 -15.877 1.00 96.38 641 ILE A O 1
ATOM 5017 N N . GLU A 1 642 ? -6.643 2.074 -13.676 1.00 92.38 642 GLU A N 1
ATOM 5018 C CA . GLU A 1 642 ? -7.125 3.452 -13.715 1.00 92.38 642 GLU A CA 1
ATOM 5019 C C . GLU A 1 642 ? -6.046 4.403 -13.180 1.00 92.38 642 GLU A C 1
ATOM 5021 O O . GLU A 1 642 ? -5.759 4.421 -11.983 1.00 92.38 642 GLU A O 1
ATOM 5026 N N . TRP A 1 643 ? -5.438 5.201 -14.061 1.00 89.44 643 TRP A N 1
ATOM 5027 C CA . TRP A 1 643 ? -4.404 6.184 -13.714 1.00 89.44 643 TRP A CA 1
ATOM 5028 C C . TRP A 1 643 ? -5.020 7.433 -13.075 1.00 89.44 643 TRP A C 1
ATOM 5030 O O . TRP A 1 643 ? -5.514 8.316 -13.776 1.00 89.44 643 TRP A O 1
ATOM 5040 N N . LYS A 1 644 ? -5.002 7.506 -11.739 1.00 81.00 644 LYS A N 1
ATOM 5041 C CA . LYS A 1 644 ? -5.715 8.547 -10.974 1.00 81.00 644 LYS A CA 1
ATOM 5042 C C . LYS A 1 644 ? -4.840 9.725 -10.568 1.00 81.00 644 LYS A C 1
ATOM 5044 O O . LYS A 1 644 ? -5.321 10.861 -10.541 1.00 81.00 644 LYS A O 1
ATOM 5049 N N . TYR A 1 645 ? -3.582 9.453 -10.237 1.00 86.75 645 TYR A N 1
ATOM 5050 C CA . TYR A 1 645 ? -2.689 10.420 -9.604 1.00 86.75 645 TYR A CA 1
ATOM 5051 C C . TYR A 1 645 ? -1.353 10.488 -10.321 1.00 86.75 645 TYR A C 1
ATOM 5053 O O . TYR A 1 645 ? -0.901 9.494 -10.889 1.00 86.75 645 TYR A O 1
ATOM 5061 N N . ASN A 1 646 ? -0.716 11.653 -10.280 1.00 88.38 646 ASN A N 1
ATOM 5062 C CA . ASN A 1 646 ? 0.600 11.855 -10.859 1.00 88.38 646 ASN A CA 1
ATOM 5063 C C . ASN A 1 646 ? 1.390 12.931 -10.103 1.00 88.38 646 ASN A C 1
ATOM 5065 O O . ASN A 1 646 ? 0.832 13.665 -9.288 1.00 88.38 646 ASN A O 1
ATOM 5069 N N . THR A 1 647 ? 2.696 12.966 -10.351 1.00 88.94 647 THR A N 1
ATOM 5070 C CA . THR A 1 647 ? 3.611 14.002 -9.869 1.00 88.94 647 THR A CA 1
ATOM 5071 C C . THR A 1 647 ? 4.684 14.259 -10.926 1.00 88.94 647 THR A C 1
ATOM 5073 O O . THR A 1 647 ? 5.121 13.336 -11.630 1.00 88.94 647 THR A O 1
ATOM 5076 N N . LEU A 1 648 ? 5.101 15.518 -11.053 1.00 86.19 648 LEU A N 1
ATOM 5077 C CA . LEU A 1 648 ? 6.187 15.929 -11.935 1.00 86.19 648 LEU A CA 1
ATOM 5078 C C . LEU A 1 648 ? 7.537 15.530 -11.337 1.00 86.19 648 LEU A C 1
ATOM 5080 O O . LEU A 1 648 ? 7.881 15.961 -10.243 1.00 86.19 648 LEU A O 1
ATOM 5084 N N . ILE A 1 649 ? 8.331 14.780 -12.099 1.00 91.75 649 ILE A N 1
ATOM 5085 C CA . ILE A 1 649 ? 9.711 14.423 -11.740 1.00 91.75 649 ILE A CA 1
ATOM 5086 C C . ILE A 1 649 ? 10.701 15.434 -12.319 1.00 91.75 649 ILE A C 1
ATOM 5088 O O . ILE A 1 649 ? 11.633 15.871 -11.650 1.00 91.75 649 ILE A O 1
ATOM 5092 N N . SER A 1 650 ? 10.514 15.820 -13.582 1.00 87.12 650 SER A N 1
ATOM 5093 C CA . SER A 1 650 ? 11.356 16.818 -14.244 1.00 87.12 650 SER A CA 1
ATOM 5094 C C . SER A 1 650 ? 10.589 17.501 -15.365 1.00 87.12 650 SER A C 1
ATOM 5096 O O . SER A 1 650 ? 10.180 16.854 -16.325 1.00 87.12 650 SER A O 1
ATOM 5098 N N . GLY A 1 651 ? 10.460 18.829 -15.297 1.00 72.62 651 GLY A N 1
ATOM 5099 C CA . GLY A 1 651 ? 9.894 19.627 -16.393 1.00 72.62 651 GLY A CA 1
ATOM 5100 C C . GLY A 1 651 ? 10.820 19.767 -17.611 1.00 72.62 651 GLY A C 1
ATOM 5101 O O . GLY A 1 651 ? 10.427 20.362 -18.609 1.00 72.62 651 GLY A O 1
ATOM 5102 N N . GLY A 1 652 ? 12.059 19.268 -17.529 1.00 78.12 652 GLY A N 1
ATOM 5103 C CA . GLY A 1 652 ? 13.084 19.387 -18.566 1.00 78.12 652 GLY A CA 1
ATOM 5104 C C . GLY A 1 652 ? 13.319 18.087 -19.335 1.00 78.12 652 GLY A C 1
ATOM 5105 O O . GLY A 1 652 ? 12.396 17.311 -19.577 1.00 78.12 652 GLY A O 1
ATOM 5106 N N . ALA A 1 653 ? 14.572 17.860 -19.742 1.00 87.81 653 ALA A N 1
ATOM 5107 C CA . ALA A 1 653 ? 14.987 16.607 -20.370 1.00 87.81 653 ALA A CA 1
ATOM 5108 C C . ALA A 1 653 ? 14.734 15.422 -19.427 1.00 87.81 653 ALA A C 1
ATOM 5110 O O . ALA A 1 653 ? 15.116 15.467 -18.256 1.00 87.81 653 ALA A O 1
ATOM 5111 N N . TYR A 1 654 ? 14.086 14.389 -19.960 1.00 94.25 654 TYR A N 1
ATOM 5112 C CA . TYR A 1 654 ? 13.766 13.156 -19.252 1.00 94.25 654 TYR A CA 1
ATOM 5113 C C . TYR A 1 654 ? 13.618 12.038 -20.287 1.00 94.25 654 TYR A C 1
ATOM 5115 O O . TYR A 1 654 ? 12.805 12.171 -21.203 1.00 94.25 654 TYR A O 1
ATOM 5123 N N . ALA A 1 655 ? 14.412 10.973 -20.189 1.00 96.31 655 ALA A N 1
ATOM 5124 C CA . ALA A 1 655 ? 14.424 9.877 -21.160 1.00 96.31 655 ALA A CA 1
ATOM 5125 C C . ALA A 1 655 ? 14.277 8.498 -20.486 1.00 96.31 655 ALA A C 1
ATOM 5127 O O . ALA A 1 655 ? 13.239 8.233 -19.879 1.00 96.31 655 ALA A O 1
ATOM 5128 N N . TYR A 1 656 ? 15.266 7.607 -20.630 1.00 98.25 656 TYR A N 1
ATOM 5129 C CA . TYR A 1 656 ? 15.216 6.271 -20.025 1.00 98.25 656 TYR A CA 1
ATOM 5130 C C . TYR A 1 656 ? 15.165 6.396 -18.505 1.00 98.25 656 TYR A C 1
ATOM 5132 O O . TYR A 1 656 ? 15.743 7.327 -17.938 1.00 98.25 656 TYR A O 1
ATOM 5140 N N . ASN A 1 657 ? 14.472 5.471 -17.854 1.00 98.31 657 ASN A N 1
ATOM 5141 C CA . ASN A 1 657 ? 14.261 5.501 -16.419 1.00 98.31 657 ASN A CA 1
ATOM 5142 C C . ASN A 1 657 ? 14.066 4.099 -15.823 1.00 98.31 657 ASN A C 1
ATOM 5144 O O . ASN A 1 657 ? 13.725 3.150 -16.523 1.00 98.31 657 ASN A O 1
ATOM 5148 N N . SER A 1 658 ? 14.268 3.972 -14.514 1.00 98.56 658 SER A N 1
ATOM 5149 C CA . SER A 1 658 ? 13.998 2.744 -13.767 1.00 98.56 658 SER A CA 1
ATOM 5150 C C . SER A 1 658 ? 13.482 3.077 -12.371 1.00 98.56 658 SER A C 1
ATOM 5152 O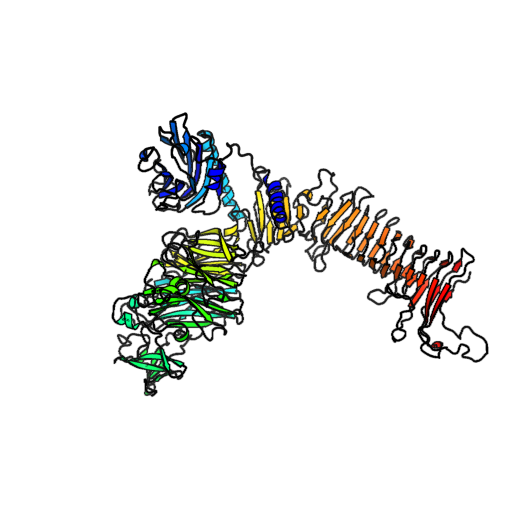 O . SER A 1 658 ? 14.126 3.811 -11.619 1.00 98.56 658 SER A O 1
ATOM 5154 N N . LEU A 1 659 ? 12.316 2.524 -12.045 1.00 98.25 659 LEU A N 1
ATOM 5155 C CA . LEU A 1 659 ? 11.655 2.594 -10.746 1.00 98.25 659 LEU A CA 1
ATOM 5156 C C . LEU A 1 659 ? 12.044 1.392 -9.889 1.00 98.25 659 LEU A C 1
ATOM 5158 O O . LEU A 1 659 ? 12.206 0.287 -10.401 1.00 98.25 659 LEU A O 1
ATOM 5162 N N . THR A 1 660 ? 12.074 1.595 -8.578 1.00 98.56 660 THR A N 1
ATOM 5163 C CA . THR A 1 660 ? 12.038 0.512 -7.594 1.00 98.56 660 THR A CA 1
ATOM 5164 C C . THR A 1 660 ? 11.242 0.947 -6.367 1.00 98.56 660 THR A C 1
ATOM 5166 O O . THR A 1 660 ? 11.213 2.131 -6.020 1.00 98.56 660 THR A O 1
ATOM 5169 N N . GLU A 1 661 ? 10.603 -0.006 -5.694 1.00 98.56 661 GLU A N 1
ATOM 5170 C CA . GLU A 1 661 ? 10.044 0.216 -4.361 1.00 98.56 661 GLU A CA 1
ATOM 5171 C C . GLU A 1 661 ? 11.167 0.056 -3.328 1.00 98.56 661 GLU A C 1
ATOM 5173 O O . GLU A 1 661 ? 11.836 -0.976 -3.272 1.00 98.56 661 GLU A O 1
ATOM 5178 N N . LEU A 1 662 ? 11.403 1.091 -2.527 1.00 98.50 662 LEU A N 1
ATOM 5179 C CA . LEU A 1 662 ? 12.423 1.102 -1.484 1.00 98.50 662 LEU A CA 1
ATOM 5180 C C . LEU A 1 662 ? 11.950 0.324 -0.242 1.00 98.50 662 LEU A C 1
ATOM 5182 O O . LEU A 1 662 ? 10.747 0.133 -0.051 1.00 98.50 662 LEU A O 1
ATOM 5186 N N . PRO A 1 663 ? 12.863 -0.110 0.649 1.00 97.12 663 PRO A N 1
ATOM 5187 C CA . PRO A 1 663 ? 12.500 -0.954 1.795 1.00 97.12 663 PRO A CA 1
ATOM 5188 C C . PRO A 1 663 ? 11.493 -0.309 2.757 1.00 97.12 663 PRO A C 1
ATOM 5190 O O . PRO A 1 663 ? 10.694 -1.006 3.380 1.00 97.12 663 PRO A O 1
ATOM 5193 N N . ASN A 1 664 ? 11.503 1.023 2.849 1.00 96.00 664 ASN A N 1
ATOM 5194 C CA . ASN A 1 664 ? 10.565 1.800 3.657 1.00 96.00 664 ASN A CA 1
ATOM 5195 C C . ASN A 1 664 ? 9.212 2.049 2.957 1.00 96.00 664 ASN A C 1
ATOM 5197 O O . ASN A 1 664 ? 8.337 2.670 3.547 1.00 96.00 664 ASN A O 1
ATOM 5201 N N . GLY A 1 665 ? 9.015 1.574 1.724 1.00 96.44 665 GLY A N 1
ATOM 5202 C CA . GLY A 1 665 ? 7.798 1.794 0.940 1.00 96.44 665 GLY A CA 1
ATOM 5203 C C . GLY A 1 665 ? 7.768 3.101 0.143 1.00 96.44 665 GLY A C 1
ATOM 5204 O O . GLY A 1 665 ? 6.753 3.377 -0.500 1.00 96.44 665 GLY A O 1
ATOM 5205 N N . ASP A 1 666 ? 8.846 3.888 0.153 1.00 97.50 666 ASP A N 1
ATOM 5206 C CA . ASP A 1 666 ? 9.025 4.994 -0.792 1.00 97.50 666 ASP A CA 1
ATOM 5207 C C . ASP A 1 666 ? 9.396 4.461 -2.184 1.00 97.50 666 ASP A C 1
ATOM 5209 O O . ASP A 1 666 ? 9.666 3.275 -2.377 1.00 97.50 666 ASP A O 1
ATOM 5213 N N . VAL A 1 667 ? 9.426 5.344 -3.176 1.00 98.50 667 VAL A N 1
ATOM 5214 C CA . VAL A 1 667 ? 9.794 5.016 -4.552 1.00 98.50 667 VAL A CA 1
ATOM 5215 C C . VAL A 1 667 ? 11.127 5.670 -4.890 1.00 98.50 667 VAL A C 1
ATOM 5217 O O . VAL A 1 667 ? 11.294 6.880 -4.734 1.00 98.50 667 VAL A O 1
ATOM 5220 N N . GLY A 1 668 ? 12.075 4.864 -5.367 1.00 98.50 668 GLY A N 1
ATOM 5221 C CA . GLY A 1 668 ? 13.323 5.328 -5.963 1.00 98.50 668 GLY A CA 1
ATOM 5222 C C . GLY A 1 668 ? 13.192 5.378 -7.482 1.00 98.50 668 GLY A C 1
ATOM 5223 O O . GLY A 1 668 ? 12.639 4.456 -8.085 1.00 98.50 668 GLY A O 1
ATOM 5224 N N . LEU A 1 669 ? 13.702 6.439 -8.103 1.00 98.62 669 LEU A N 1
ATOM 5225 C CA . LEU A 1 669 ? 13.649 6.630 -9.550 1.00 98.62 669 LEU A CA 1
ATOM 5226 C C . LEU A 1 669 ? 14.984 7.158 -10.070 1.00 98.62 669 LEU A C 1
ATOM 5228 O O . LEU A 1 669 ? 15.401 8.264 -9.732 1.00 98.62 669 LEU A O 1
ATOM 5232 N N . LEU A 1 670 ? 15.628 6.364 -10.922 1.00 98.50 670 LEU A N 1
ATOM 5233 C CA . LEU A 1 670 ? 16.848 6.725 -11.641 1.00 98.50 670 LEU A CA 1
ATOM 5234 C C . LEU A 1 670 ? 16.490 7.046 -13.095 1.00 98.50 670 LEU A C 1
ATOM 5236 O O . LEU A 1 670 ? 15.788 6.255 -13.724 1.00 98.50 670 LEU A O 1
ATOM 5240 N N . TYR A 1 671 ? 16.938 8.178 -13.642 1.00 98.50 671 TYR A N 1
ATOM 5241 C CA . TYR A 1 671 ? 16.550 8.604 -14.991 1.00 98.50 671 TYR A CA 1
ATOM 5242 C C . TYR A 1 671 ? 17.629 9.390 -15.745 1.00 98.50 671 TYR A C 1
ATOM 5244 O O . TYR A 1 671 ? 18.497 10.036 -15.164 1.00 98.50 671 TYR A O 1
ATOM 5252 N N . GLU A 1 672 ? 17.551 9.364 -17.074 1.00 98.38 672 GLU A N 1
ATOM 5253 C CA . GLU A 1 672 ? 18.369 10.187 -17.969 1.00 98.38 672 GLU A CA 1
ATOM 5254 C C . GLU A 1 672 ? 17.856 11.637 -17.998 1.00 98.38 672 GLU A C 1
ATOM 5256 O O . GLU A 1 672 ? 16.779 11.913 -18.534 1.00 98.38 672 GLU A O 1
ATOM 5261 N N . GLY A 1 673 ? 18.641 12.560 -17.440 1.00 95.00 673 GLY A N 1
ATOM 5262 C CA . GLY A 1 673 ? 18.350 13.989 -17.356 1.00 95.00 673 GLY A CA 1
ATOM 5263 C C . GLY A 1 673 ? 19.127 14.851 -18.360 1.00 95.00 673 GLY A C 1
ATOM 5264 O O . GLY A 1 673 ? 19.642 14.399 -19.388 1.00 95.00 673 GLY A O 1
ATOM 5265 N N . ALA A 1 674 ? 19.210 16.152 -18.075 1.00 90.06 674 ALA A N 1
ATOM 5266 C CA . ALA A 1 674 ? 19.871 17.116 -18.952 1.00 90.06 674 ALA A CA 1
ATOM 5267 C C . ALA A 1 674 ? 21.398 16.919 -19.010 1.00 90.06 674 ALA A C 1
ATOM 5269 O O . ALA A 1 674 ? 22.034 16.476 -18.056 1.00 90.06 674 ALA A O 1
ATOM 5270 N N . ASN A 1 675 ? 22.006 17.310 -20.136 1.00 90.12 675 ASN A N 1
ATOM 5271 C CA . ASN A 1 675 ? 23.460 17.273 -20.352 1.00 90.12 675 ASN A CA 1
ATOM 5272 C C . ASN A 1 675 ? 24.103 15.888 -20.134 1.00 90.12 675 ASN A C 1
ATOM 5274 O O . ASN A 1 675 ? 25.281 15.807 -19.798 1.00 90.12 675 ASN A O 1
ATOM 5278 N N . GLY A 1 676 ? 23.341 14.804 -20.325 1.00 87.44 676 GLY A N 1
ATOM 5279 C CA . GLY A 1 676 ? 23.831 13.431 -20.182 1.00 87.44 676 GLY A CA 1
ATOM 5280 C C . GLY A 1 676 ? 24.065 12.989 -18.736 1.00 87.44 676 GLY A C 1
ATOM 5281 O O . GLY A 1 676 ? 24.818 12.043 -18.524 1.00 87.44 676 GLY A O 1
ATOM 5282 N N . ARG A 1 677 ? 23.478 13.690 -17.759 1.00 96.06 677 ARG A N 1
ATOM 5283 C CA . ARG A 1 677 ? 23.494 13.310 -16.343 1.00 96.06 677 ARG A CA 1
ATOM 5284 C C . ARG A 1 677 ? 22.434 12.245 -16.077 1.00 96.06 677 ARG A C 1
ATOM 5286 O O . ARG A 1 677 ? 21.316 12.362 -16.572 1.00 96.06 677 ARG A O 1
ATOM 5293 N N . ILE A 1 678 ? 22.784 11.241 -15.282 1.00 98.06 678 ILE A N 1
ATOM 5294 C CA . ILE A 1 678 ? 21.831 10.289 -14.715 1.00 98.06 678 ILE A CA 1
ATOM 5295 C C . ILE A 1 678 ? 21.449 10.801 -13.335 1.00 98.06 678 ILE A C 1
ATOM 5297 O O . ILE A 1 678 ? 22.302 10.896 -12.453 1.00 98.06 678 ILE A O 1
ATOM 5301 N N . GLU A 1 679 ? 20.186 11.161 -13.183 1.00 98.12 679 GLU A N 1
ATOM 5302 C CA . GLU A 1 679 ? 19.641 11.771 -11.980 1.00 98.12 679 GLU A CA 1
ATOM 5303 C C . GLU A 1 679 ? 18.873 10.723 -11.166 1.00 98.12 679 GLU A C 1
ATOM 5305 O O . GLU A 1 679 ? 18.206 9.850 -11.725 1.00 98.12 679 GLU A O 1
ATOM 5310 N N . TYR A 1 680 ? 18.955 10.821 -9.846 1.00 98.44 680 TYR A N 1
ATOM 5311 C CA . TYR A 1 680 ? 18.228 9.990 -8.897 1.00 98.44 680 TYR A CA 1
ATOM 5312 C C . TYR A 1 680 ? 17.326 10.862 -8.027 1.00 98.44 680 TYR A C 1
ATOM 5314 O O . TYR A 1 680 ? 17.754 11.903 -7.527 1.00 98.44 680 TYR A O 1
ATOM 5322 N N . VAL A 1 681 ? 16.079 10.432 -7.845 1.00 98.19 681 VAL A N 1
ATOM 5323 C CA . VAL A 1 681 ? 15.124 11.047 -6.917 1.00 98.19 681 VAL A CA 1
ATOM 5324 C C . VAL A 1 681 ? 14.439 9.978 -6.079 1.00 98.19 681 VAL A C 1
ATOM 5326 O O . VAL A 1 681 ? 14.303 8.823 -6.495 1.00 98.19 681 VAL A O 1
ATOM 5329 N N . ARG A 1 682 ? 13.961 10.387 -4.906 1.00 97.50 682 ARG A N 1
ATOM 5330 C CA . ARG A 1 682 ? 13.064 9.601 -4.064 1.00 97.50 682 ARG A CA 1
ATOM 5331 C C . ARG A 1 682 ? 11.801 10.382 -3.778 1.00 97.50 682 ARG A C 1
ATOM 5333 O O . ARG A 1 682 ? 11.869 11.573 -3.472 1.00 97.50 682 ARG A O 1
ATOM 5340 N N . PHE A 1 683 ? 10.669 9.698 -3.817 1.00 97.19 683 PHE A N 1
ATOM 5341 C CA . PHE A 1 683 ? 9.398 10.273 -3.405 1.00 97.19 683 PHE A CA 1
ATOM 5342 C C . PHE A 1 683 ? 8.530 9.238 -2.697 1.00 97.19 683 PHE A C 1
ATOM 5344 O O . PHE A 1 683 ? 8.611 8.042 -2.978 1.00 97.19 683 PHE A O 1
ATOM 5351 N N . ASN A 1 684 ? 7.694 9.689 -1.766 1.00 96.06 684 ASN A N 1
ATOM 5352 C CA . ASN A 1 684 ? 6.713 8.827 -1.113 1.00 96.06 684 ASN A CA 1
ATOM 5353 C C . ASN A 1 684 ? 5.367 8.871 -1.855 1.00 96.06 684 ASN A C 1
ATOM 5355 O O . ASN A 1 684 ? 5.077 9.811 -2.594 1.00 96.06 684 ASN A O 1
ATOM 5359 N N . LEU A 1 685 ? 4.497 7.874 -1.652 1.00 95.62 685 LEU A N 1
ATOM 5360 C CA . LEU A 1 685 ? 3.181 7.866 -2.316 1.00 95.62 685 LEU A CA 1
ATOM 5361 C C . LEU A 1 685 ? 2.282 9.043 -1.903 1.00 95.62 685 LEU A C 1
ATOM 5363 O O . LEU A 1 685 ? 1.358 9.397 -2.636 1.00 95.62 685 LEU A O 1
ATOM 5367 N N . GLN A 1 686 ? 2.555 9.684 -0.764 1.00 94.88 686 GLN A N 1
ATOM 5368 C CA . GLN A 1 686 ? 1.859 10.904 -0.367 1.00 94.88 686 GLN A CA 1
ATOM 5369 C C . GLN A 1 686 ? 2.044 12.036 -1.398 1.00 94.88 686 GLN A C 1
ATOM 5371 O O . GLN A 1 686 ? 1.107 12.810 -1.597 1.00 94.88 686 GLN A O 1
ATOM 5376 N N . ASP A 1 687 ? 3.187 12.100 -2.098 1.00 93.44 687 ASP A N 1
ATOM 5377 C CA . ASP A 1 687 ? 3.444 13.060 -3.188 1.00 93.44 687 ASP A CA 1
ATOM 5378 C C . ASP A 1 687 ? 2.470 12.909 -4.369 1.00 93.44 687 ASP A C 1
ATOM 5380 O O . ASP A 1 687 ? 2.149 13.874 -5.059 1.00 93.44 687 ASP A O 1
ATOM 5384 N N . LEU A 1 688 ? 1.949 11.699 -4.573 1.00 91.88 688 LEU A N 1
ATOM 5385 C CA . LEU A 1 688 ? 0.948 11.397 -5.594 1.00 91.88 688 LEU A CA 1
ATOM 5386 C C . LEU A 1 688 ? -0.477 11.636 -5.058 1.00 91.88 688 LEU A C 1
ATOM 5388 O O . LEU A 1 688 ? -1.340 12.154 -5.767 1.00 91.88 688 LEU A O 1
ATOM 5392 N N . LEU A 1 689 ? -0.733 11.285 -3.795 1.00 91.19 689 LEU A N 1
ATOM 5393 C CA . LEU A 1 689 ? -2.085 11.175 -3.227 1.00 91.19 689 LEU A CA 1
ATOM 5394 C C . LEU A 1 689 ? -2.636 12.454 -2.571 1.00 91.19 689 LEU A C 1
ATOM 5396 O O . LEU A 1 689 ? -3.841 12.533 -2.342 1.00 91.19 689 LEU A O 1
ATOM 5400 N N . TRP A 1 690 ? -1.804 13.462 -2.285 1.00 86.31 690 TRP A N 1
ATOM 5401 C CA . TRP A 1 690 ? -2.212 14.653 -1.511 1.00 86.31 690 TRP A CA 1
ATOM 5402 C C . TRP A 1 690 ? -3.390 15.444 -2.110 1.00 86.31 690 TRP A C 1
ATOM 5404 O O . TRP A 1 690 ? -4.100 16.135 -1.383 1.00 86.31 690 TRP A O 1
ATOM 5414 N N . HIS A 1 691 ? -3.604 15.337 -3.422 1.00 77.88 691 HIS A N 1
ATOM 5415 C CA . HIS A 1 691 ? -4.564 16.125 -4.194 1.00 77.88 691 HIS A CA 1
ATOM 5416 C C . HIS A 1 691 ? -6.026 16.005 -3.725 1.00 77.88 691 HIS A C 1
ATOM 5418 O O . HIS A 1 691 ? -6.769 16.978 -3.832 1.00 77.88 691 HIS A O 1
ATOM 5424 N N . ASP A 1 692 ? -6.419 14.843 -3.190 1.00 81.38 692 ASP A N 1
ATOM 5425 C CA . ASP A 1 692 ? -7.801 14.522 -2.788 1.00 81.38 692 ASP A CA 1
ATOM 5426 C C . ASP A 1 692 ? -7.986 14.537 -1.259 1.00 81.38 692 ASP A C 1
ATOM 5428 O O . ASP A 1 692 ? -8.792 13.780 -0.715 1.00 81.38 692 ASP A O 1
ATOM 5432 N N . ASN A 1 693 ? -7.182 15.333 -0.545 1.00 87.75 693 ASN A N 1
ATOM 5433 C CA . ASN A 1 693 ? -7.130 15.350 0.924 1.00 87.75 693 ASN A CA 1
ATOM 5434 C C . ASN A 1 693 ? -6.857 13.958 1.530 1.00 87.75 693 ASN A C 1
ATOM 5436 O O . ASN A 1 693 ? -7.238 13.657 2.664 1.00 87.75 693 ASN A O 1
ATOM 5440 N N . LEU A 1 694 ? -6.182 13.089 0.773 1.00 92.25 694 LEU A N 1
ATOM 5441 C CA . LEU A 1 694 ? -5.743 11.790 1.260 1.00 92.25 694 LEU A CA 1
ATOM 5442 C C . LEU A 1 694 ? -4.445 11.962 2.042 1.00 92.25 694 LEU A C 1
ATOM 5444 O O . LEU A 1 694 ? -3.480 12.558 1.557 1.00 92.25 694 LEU A O 1
ATOM 5448 N N . ILE A 1 695 ? -4.416 11.370 3.228 1.00 95.94 695 ILE A N 1
ATOM 5449 C CA . ILE A 1 695 ? -3.234 11.238 4.069 1.00 95.94 695 ILE A CA 1
ATOM 5450 C C . ILE A 1 695 ? -2.823 9.770 4.007 1.00 95.94 695 ILE A C 1
ATOM 5452 O O . ILE A 1 695 ? -3.411 8.927 4.679 1.00 95.94 695 ILE A O 1
ATOM 5456 N N . TYR A 1 696 ? -1.853 9.435 3.166 1.00 95.94 696 TYR A N 1
ATOM 5457 C CA . TYR A 1 696 ? -1.330 8.080 3.040 1.00 95.94 696 TYR A CA 1
ATOM 5458 C C . TYR A 1 696 ? -0.105 7.884 3.924 1.00 95.94 696 TYR A C 1
ATOM 5460 O O . TYR A 1 696 ? 0.841 8.674 3.874 1.00 95.94 696 TYR A O 1
ATOM 5468 N N . ARG A 1 697 ? -0.089 6.796 4.697 1.00 96.12 697 ARG A N 1
ATOM 5469 C CA . ARG A 1 697 ? 1.094 6.354 5.440 1.00 96.12 697 ARG A CA 1
ATOM 5470 C C . ARG A 1 697 ? 1.305 4.861 5.269 1.00 96.12 697 ARG A C 1
ATOM 5472 O O . ARG A 1 697 ? 0.353 4.086 5.323 1.00 96.12 697 ARG A O 1
ATOM 5479 N N . ASP A 1 698 ? 2.564 4.487 5.102 1.00 96.00 698 ASP A N 1
ATOM 5480 C CA . ASP A 1 698 ? 3.018 3.104 5.050 1.00 96.00 698 ASP A CA 1
ATOM 5481 C C . ASP A 1 698 ? 3.647 2.741 6.397 1.00 96.00 698 ASP A C 1
ATOM 5483 O O . ASP A 1 698 ? 4.515 3.466 6.872 1.00 96.00 698 ASP A O 1
ATOM 5487 N N . ALA A 1 699 ? 3.248 1.627 7.011 1.00 95.94 699 ALA A N 1
ATOM 5488 C CA . ALA A 1 699 ? 3.798 1.202 8.303 1.00 95.94 699 ALA A CA 1
ATOM 5489 C C . ALA A 1 699 ? 5.320 0.943 8.297 1.00 95.94 699 ALA A C 1
ATOM 5491 O O . ALA A 1 699 ? 5.938 0.909 9.357 1.00 95.94 699 ALA A O 1
ATOM 5492 N N . ARG A 1 700 ? 5.937 0.761 7.121 1.00 95.12 700 ARG A N 1
ATOM 5493 C CA . ARG A 1 700 ? 7.395 0.627 6.963 1.00 95.12 700 ARG A CA 1
ATOM 5494 C C . ARG A 1 700 ? 8.117 1.975 7.009 1.00 95.12 700 ARG A C 1
ATOM 5496 O O . ARG A 1 700 ? 9.325 1.993 7.234 1.00 95.12 700 ARG A O 1
ATOM 5503 N N . ASN A 1 701 ? 7.403 3.081 6.787 1.00 91.81 701 ASN A N 1
ATOM 5504 C CA . ASN A 1 701 ? 7.959 4.425 6.825 1.00 91.81 701 ASN A CA 1
ATOM 5505 C C . ASN A 1 701 ? 7.569 5.132 8.128 1.00 91.81 701 ASN A C 1
ATOM 5507 O O . ASN A 1 701 ? 6.432 5.566 8.310 1.00 91.81 701 ASN A O 1
ATOM 5511 N N . THR A 1 702 ? 8.533 5.273 9.032 1.00 89.00 702 THR A N 1
ATOM 5512 C CA . THR A 1 702 ? 8.388 6.074 10.256 1.00 89.00 702 THR A CA 1
ATOM 5513 C C . THR A 1 702 ? 8.895 7.507 10.078 1.00 89.00 702 THR A C 1
ATOM 5515 O O . THR A 1 702 ? 8.754 8.341 10.969 1.00 89.00 702 THR A O 1
ATOM 5518 N N . GLU A 1 703 ? 9.457 7.826 8.914 1.00 85.88 703 GLU A N 1
ATOM 5519 C CA . GLU A 1 703 ? 9.859 9.173 8.534 1.00 85.88 703 GLU A CA 1
ATOM 5520 C C . GLU A 1 703 ? 8.634 9.889 7.927 1.00 85.88 703 GLU A C 1
ATOM 5522 O O . GLU A 1 703 ? 7.849 9.305 7.184 1.00 85.88 703 GLU A O 1
ATOM 5527 N N . ASN A 1 704 ? 8.440 11.177 8.227 1.00 88.25 704 ASN A N 1
ATOM 5528 C CA . ASN A 1 704 ? 7.325 11.995 7.706 1.00 88.25 704 ASN A CA 1
ATOM 5529 C C . ASN A 1 704 ? 5.911 11.635 8.226 1.00 88.25 704 ASN A C 1
ATOM 5531 O O . ASN A 1 704 ? 4.907 11.909 7.567 1.00 88.25 704 ASN A O 1
ATOM 5535 N N . GLN A 1 705 ? 5.793 11.076 9.435 1.00 93.69 705 GLN A N 1
ATOM 5536 C CA . GLN A 1 705 ? 4.490 10.786 10.059 1.00 93.69 705 GLN A CA 1
ATOM 5537 C C . GLN A 1 705 ? 3.685 12.048 10.406 1.00 93.69 705 GLN A C 1
ATOM 5539 O O . GLN A 1 705 ? 2.454 12.023 10.343 1.00 93.69 705 GLN A O 1
ATOM 5544 N N . ASN A 1 706 ? 4.370 13.149 10.728 1.00 94.50 706 ASN A N 1
ATOM 5545 C CA . ASN A 1 706 ? 3.735 14.389 11.164 1.00 94.50 706 ASN A CA 1
ATOM 5546 C C . ASN A 1 706 ? 2.887 15.028 10.055 1.00 94.50 706 ASN A C 1
ATOM 5548 O O . ASN A 1 706 ? 3.317 15.142 8.906 1.00 94.50 706 ASN A O 1
ATOM 5552 N N . VAL A 1 707 ? 1.701 15.488 10.440 1.00 93.94 707 VAL A N 1
ATOM 5553 C CA . VAL A 1 707 ? 0.781 16.291 9.635 1.00 93.94 707 VAL A CA 1
ATOM 5554 C C . VAL A 1 707 ? 0.494 17.571 10.407 1.00 93.94 707 VAL A C 1
ATOM 5556 O O . VAL A 1 707 ? -0.069 17.510 11.497 1.00 93.94 707 VAL A O 1
ATOM 5559 N N . SER A 1 708 ? 0.888 18.717 9.851 1.00 90.25 708 SER A N 1
ATOM 5560 C CA . SER A 1 708 ? 0.823 20.036 10.506 1.00 90.25 708 SER A CA 1
ATOM 5561 C C . SER A 1 708 ? -0.199 20.979 9.869 1.00 90.25 708 SER A C 1
ATOM 5563 O O . SER A 1 708 ? 0.000 22.189 9.815 1.00 90.25 708 SER A O 1
ATOM 5565 N N . LEU A 1 709 ? -1.280 20.418 9.326 1.00 84.25 709 LEU A N 1
ATOM 5566 C CA . LEU A 1 709 ? -2.384 21.196 8.774 1.00 84.25 709 LEU A CA 1
ATOM 5567 C C . LEU A 1 709 ? -3.195 21.814 9.911 1.00 84.25 709 LEU A C 1
ATOM 5569 O O . LEU A 1 709 ? -3.879 21.083 10.622 1.00 84.25 709 LEU A O 1
ATOM 5573 N N . ASP A 1 710 ? -3.101 23.128 10.084 1.00 79.25 710 ASP A N 1
ATOM 5574 C CA . ASP A 1 710 ? -3.958 23.906 10.978 1.00 79.25 710 ASP A CA 1
ATOM 5575 C C . ASP A 1 710 ? -4.786 24.875 10.124 1.00 79.25 710 ASP A C 1
ATOM 5577 O O . ASP A 1 710 ? -4.240 25.737 9.427 1.00 79.25 710 ASP A O 1
ATOM 5581 N N . ASN A 1 711 ? -6.107 24.687 10.115 1.00 76.94 711 ASN A N 1
ATOM 5582 C CA . ASN A 1 711 ? -7.042 25.588 9.457 1.00 76.94 711 ASN A CA 1
ATOM 5583 C C . ASN A 1 711 ? -7.778 26.435 10.498 1.00 76.94 711 ASN A C 1
ATOM 5585 O O . ASN A 1 711 ? -8.780 25.999 11.065 1.00 76.94 711 ASN A O 1
ATOM 5589 N N . ASP A 1 712 ? -7.306 27.668 10.686 1.00 66.19 712 ASP A N 1
ATOM 5590 C CA . ASP A 1 712 ? -7.895 28.641 11.616 1.00 66.19 712 ASP A CA 1
ATOM 5591 C C . ASP A 1 712 ? -9.159 29.325 11.053 1.00 66.19 712 ASP A C 1
ATOM 5593 O O . ASP A 1 712 ? -9.765 30.170 11.714 1.00 66.19 712 ASP A O 1
ATOM 5597 N N . ASN A 1 713 ? -9.562 29.020 9.809 1.00 71.75 713 ASN A N 1
ATOM 5598 C CA . ASN A 1 713 ? -10.733 29.625 9.180 1.00 71.75 713 ASN A CA 1
ATOM 5599 C C . ASN A 1 713 ? -11.937 28.663 9.199 1.00 71.75 713 ASN A C 1
ATOM 5601 O O . ASN A 1 713 ? -12.025 27.784 8.337 1.00 71.75 713 ASN A O 1
ATOM 5605 N N . PRO A 1 714 ? -12.935 28.877 10.077 1.00 64.00 714 PRO A N 1
ATOM 5606 C CA . PRO A 1 714 ? -14.100 27.998 10.180 1.00 64.00 714 PRO A CA 1
ATOM 5607 C C . PRO A 1 714 ? -14.949 27.938 8.905 1.00 64.00 714 PRO A C 1
ATOM 5609 O O . PRO A 1 714 ? -15.665 26.966 8.695 1.00 64.00 714 PRO A O 1
ATOM 5612 N N . ALA A 1 715 ? -14.871 28.939 8.020 1.00 63.28 715 ALA A N 1
ATOM 5613 C CA . ALA A 1 715 ? -15.591 28.906 6.747 1.00 63.28 715 ALA A CA 1
ATOM 5614 C C . ALA A 1 715 ? -14.991 27.902 5.743 1.00 63.28 715 ALA A C 1
ATOM 5616 O O . ALA A 1 715 ? -15.626 27.616 4.732 1.00 63.28 715 ALA A O 1
ATOM 5617 N N . ARG A 1 716 ? -13.770 27.401 5.992 1.00 69.19 716 ARG A N 1
ATOM 5618 C CA . ARG A 1 716 ? -12.971 26.569 5.077 1.00 69.19 716 ARG A CA 1
ATOM 5619 C C . ARG A 1 716 ? -12.837 25.106 5.517 1.00 69.19 716 ARG A C 1
ATOM 5621 O O . ARG A 1 716 ? -11.964 24.445 4.975 1.00 69.19 716 ARG A O 1
ATOM 5628 N N . GLY A 1 717 ? -13.626 24.616 6.477 1.00 76.00 717 GLY A N 1
ATOM 5629 C CA . GLY A 1 717 ? -13.475 23.248 6.998 1.00 76.00 717 GLY A CA 1
ATOM 5630 C C . GLY A 1 717 ? -13.461 22.191 5.885 1.00 76.00 717 GLY A C 1
ATOM 5631 O O . GLY A 1 717 ? -14.436 22.049 5.143 1.00 76.00 717 GLY A O 1
ATOM 5632 N N . GLU A 1 718 ? -12.344 21.477 5.747 1.00 85.81 718 GLU A N 1
ATOM 5633 C CA . GLU A 1 718 ? -12.161 20.391 4.783 1.00 85.81 718 GLU A CA 1
ATOM 5634 C C . GLU A 1 718 ? -12.293 19.019 5.452 1.00 85.81 718 GLU A C 1
ATOM 5636 O O . GLU A 1 718 ? -12.192 18.884 6.666 1.00 85.81 718 GLU A O 1
ATOM 5641 N N . VAL A 1 719 ? -12.476 17.968 4.649 1.00 89.94 719 VAL A N 1
ATOM 5642 C CA . VAL A 1 719 ? -12.439 16.580 5.128 1.00 89.94 719 VAL A CA 1
ATOM 5643 C C . VAL A 1 719 ? -11.195 15.897 4.585 1.00 89.94 719 VAL A C 1
ATOM 5645 O O . VAL A 1 719 ? -10.998 15.843 3.368 1.00 89.94 719 VAL A O 1
ATOM 5648 N N . PHE A 1 720 ? -10.389 15.343 5.487 1.00 93.81 720 PHE A N 1
ATOM 5649 C CA . PHE A 1 720 ? -9.221 14.530 5.167 1.00 93.81 720 PHE A CA 1
ATOM 5650 C C . PHE A 1 720 ? -9.498 13.048 5.392 1.00 93.81 720 PHE A C 1
ATOM 5652 O O . PHE A 1 720 ? -10.276 12.668 6.265 1.00 93.81 720 PHE A O 1
ATOM 5659 N N . TYR A 1 721 ? -8.825 12.195 4.624 1.00 96.62 721 TYR A N 1
ATOM 5660 C CA . TYR A 1 721 ? -8.973 10.745 4.714 1.00 96.62 721 TYR A CA 1
ATOM 5661 C C . TYR A 1 721 ? -7.624 10.101 5.001 1.00 96.62 721 TYR A C 1
ATOM 5663 O O . TYR A 1 721 ? -6.746 10.067 4.136 1.00 96.62 721 TYR A O 1
ATOM 5671 N N . LYS A 1 722 ? -7.464 9.549 6.203 1.00 97.56 722 LYS A N 1
ATOM 5672 C CA . LYS A 1 722 ? -6.292 8.755 6.560 1.00 97.56 722 LYS A CA 1
ATOM 5673 C C . LYS A 1 722 ? -6.438 7.337 6.004 1.00 97.56 722 LYS A C 1
ATOM 5675 O O . LYS A 1 722 ? -7.356 6.603 6.368 1.00 97.56 722 LYS A O 1
ATOM 5680 N N . ILE A 1 723 ? -5.511 6.974 5.119 1.00 97.25 723 ILE A N 1
ATOM 5681 C CA . ILE A 1 723 ? -5.441 5.690 4.411 1.00 97.25 723 ILE A CA 1
ATOM 5682 C C . ILE A 1 723 ? -4.042 5.069 4.528 1.00 97.25 723 ILE A C 1
ATOM 5684 O O . ILE A 1 723 ? -3.092 5.720 4.981 1.00 97.25 723 ILE A O 1
ATOM 5688 N N . GLY A 1 724 ? -3.902 3.812 4.102 1.00 96.25 724 GLY A N 1
ATOM 5689 C CA . GLY A 1 724 ? -2.669 3.051 4.290 1.00 96.25 724 GLY A CA 1
ATOM 5690 C C . GLY A 1 724 ? -2.504 2.572 5.732 1.00 96.25 724 GLY A C 1
ATOM 5691 O O . GLY A 1 724 ? -3.106 3.104 6.662 1.00 96.25 724 GLY A O 1
ATOM 5692 N N . ASP A 1 725 ? -1.698 1.538 5.921 1.00 96.12 725 ASP A N 1
ATOM 5693 C CA . ASP A 1 725 ? -1.570 0.837 7.200 1.00 96.12 725 ASP A CA 1
ATOM 5694 C C . ASP A 1 725 ? -0.667 1.542 8.224 1.00 96.12 725 ASP A C 1
ATOM 5696 O O . ASP A 1 725 ? -0.646 1.155 9.388 1.00 96.12 725 ASP A O 1
ATOM 5700 N N . GLY A 1 726 ? 0.066 2.579 7.811 1.00 96.56 726 GLY A N 1
ATOM 5701 C CA . GLY A 1 726 ? 0.968 3.328 8.680 1.00 96.56 726 GLY A CA 1
ATOM 5702 C C . GLY A 1 726 ? 0.274 4.333 9.593 1.00 96.56 726 GLY A C 1
ATOM 5703 O O . GLY A 1 726 ? -0.933 4.578 9.508 1.00 96.56 726 GLY A O 1
ATOM 5704 N N . GLU A 1 727 ? 1.075 4.962 10.446 1.00 97.62 727 GLU A N 1
ATOM 5705 C CA . GLU A 1 727 ? 0.641 5.986 11.395 1.00 97.62 727 GLU A CA 1
ATOM 5706 C C . GLU A 1 727 ? 0.824 7.396 10.826 1.00 97.62 727 GLU A C 1
ATOM 5708 O O . GLU A 1 727 ? 1.883 7.733 10.294 1.00 97.62 727 GLU A O 1
ATOM 5713 N N . MET A 1 728 ? -0.211 8.229 10.956 1.00 97.25 728 MET A N 1
ATOM 5714 C CA . MET A 1 728 ? -0.081 9.683 10.872 1.00 97.25 728 MET A CA 1
ATOM 5715 C C . MET A 1 728 ? -0.102 10.292 12.278 1.00 97.25 728 MET A C 1
ATOM 5717 O O . MET A 1 728 ? -0.825 9.806 13.146 1.00 97.25 728 MET A O 1
ATOM 5721 N N . ILE A 1 729 ? 0.627 11.386 12.489 1.00 97.56 729 ILE A N 1
ATOM 5722 C CA . ILE A 1 729 ? 0.627 12.133 13.752 1.00 97.56 729 ILE A CA 1
ATOM 5723 C C . ILE A 1 729 ? 0.164 13.559 13.455 1.00 97.56 729 ILE A C 1
ATOM 5725 O O . ILE A 1 729 ? 0.885 14.333 12.829 1.00 97.56 729 ILE A O 1
ATOM 5729 N N . LYS A 1 730 ? -1.052 13.918 13.869 1.00 96.81 730 LYS A N 1
ATOM 5730 C CA . LYS A 1 730 ? -1.563 15.289 13.773 1.00 96.81 730 LYS A CA 1
ATOM 5731 C C . LYS A 1 730 ? -0.864 16.142 14.828 1.00 96.81 730 LYS A C 1
ATOM 5733 O O . LYS A 1 730 ? -1.086 15.938 16.015 1.00 96.81 730 LYS A O 1
ATOM 5738 N N . VAL A 1 731 ? -0.047 17.087 14.378 1.00 95.62 731 VAL A N 1
ATOM 5739 C CA . VAL A 1 731 ? 0.644 18.087 15.205 1.00 95.62 731 VAL A CA 1
ATOM 5740 C C . VAL A 1 731 ? 0.163 19.484 14.822 1.00 95.62 731 VAL A C 1
ATOM 5742 O O . VAL A 1 731 ? -0.385 19.666 13.733 1.00 95.62 731 VAL A O 1
ATOM 5745 N N . GLY A 1 732 ? 0.379 20.472 15.681 1.00 93.75 732 GLY A N 1
ATOM 5746 C CA . GLY A 1 732 ? -0.084 21.840 15.447 1.00 93.75 732 GLY A CA 1
ATOM 5747 C C . GLY A 1 732 ? -0.454 22.535 16.745 1.00 93.75 732 GLY A C 1
ATOM 5748 O O . GLY A 1 732 ? -0.214 21.994 17.828 1.00 93.75 732 GLY A O 1
ATOM 5749 N N . ASN A 1 733 ? -1.037 23.724 16.646 1.00 93.69 733 ASN A N 1
ATOM 5750 C CA . ASN A 1 733 ? -1.490 24.484 17.807 1.00 93.69 733 ASN A CA 1
ATOM 5751 C C . ASN A 1 733 ? -2.871 25.104 17.587 1.00 93.69 733 ASN A C 1
ATOM 5753 O O . ASN A 1 733 ? -3.212 25.493 16.478 1.00 93.69 733 ASN A O 1
ATOM 5757 N N . GLY A 1 734 ? -3.644 25.261 18.661 1.00 94.25 734 GLY A N 1
ATOM 5758 C CA . GLY A 1 734 ? -4.943 25.931 18.589 1.00 94.25 734 GLY A CA 1
ATOM 5759 C C . GLY A 1 734 ? -6.057 25.037 18.054 1.00 94.25 734 GLY A C 1
ATOM 5760 O O . GLY A 1 734 ? -6.080 23.827 18.307 1.00 94.25 734 GLY A O 1
ATOM 5761 N N . ILE A 1 735 ? -7.008 25.652 17.351 1.00 92.94 735 ILE A N 1
ATOM 5762 C CA . ILE A 1 735 ? -8.207 24.993 16.828 1.00 92.94 735 ILE A CA 1
ATOM 5763 C C . ILE A 1 735 ? -8.039 24.724 15.340 1.00 92.94 735 ILE A C 1
ATOM 5765 O O . ILE A 1 735 ? -7.990 25.650 14.539 1.00 92.94 735 ILE A O 1
ATOM 5769 N N . ASN A 1 736 ? -8.063 23.449 14.971 1.00 92.50 736 ASN A N 1
ATOM 5770 C CA . ASN A 1 736 ? -8.237 23.040 13.591 1.00 92.50 736 ASN A CA 1
ATOM 5771 C C . ASN A 1 736 ? -9.729 22.835 13.275 1.00 92.50 736 ASN A C 1
ATOM 5773 O O . ASN A 1 736 ? -10.422 22.070 13.959 1.00 92.50 736 ASN A O 1
ATOM 5777 N N . HIS A 1 737 ? -10.211 23.509 12.230 1.00 91.75 737 HIS A N 1
ATOM 5778 C CA . HIS A 1 737 ? -11.598 23.431 11.764 1.00 91.75 737 HIS A CA 1
ATOM 5779 C C . HIS A 1 737 ? -11.867 22.329 10.725 1.00 91.75 737 HIS A C 1
ATOM 5781 O O . HIS A 1 737 ? -13.015 22.159 10.317 1.00 91.75 737 HIS A O 1
ATOM 5787 N N . ASP A 1 738 ? -10.851 21.571 10.314 1.00 91.50 738 ASP A N 1
ATOM 5788 C CA . ASP A 1 738 ? -11.018 20.445 9.389 1.00 91.50 738 ASP A CA 1
ATOM 5789 C C . ASP A 1 738 ? -11.533 19.184 10.103 1.00 91.50 738 ASP A C 1
ATOM 5791 O O . ASP A 1 738 ? -11.374 19.033 11.313 1.00 91.50 738 ASP A O 1
ATOM 5795 N N . SER A 1 739 ? -12.096 18.237 9.358 1.00 95.62 739 SER A N 1
ATOM 5796 C CA . SER A 1 739 ? -12.506 16.912 9.839 1.00 95.62 739 SER A CA 1
ATOM 5797 C C . SER A 1 739 ? -11.592 15.810 9.295 1.00 95.62 739 SER A C 1
ATOM 5799 O O . SER A 1 739 ? -10.990 15.940 8.227 1.00 95.62 739 SER A O 1
ATOM 5801 N N . LEU A 1 740 ? -11.531 14.678 9.995 1.00 97.69 740 LEU A N 1
ATOM 5802 C CA . LEU A 1 740 ? -10.745 13.508 9.609 1.00 97.69 740 LEU A CA 1
ATOM 5803 C C . LEU A 1 740 ? -11.613 12.249 9.547 1.00 97.69 740 LEU A C 1
ATOM 5805 O O . LEU A 1 740 ? -12.379 11.952 10.459 1.00 97.69 740 LEU A O 1
ATOM 5809 N N . VAL A 1 741 ? -11.433 11.449 8.503 1.00 98.56 741 VAL A N 1
ATOM 5810 C CA . VAL A 1 741 ? -11.939 10.077 8.418 1.00 98.56 741 VAL A CA 1
ATOM 5811 C C . VAL A 1 741 ? -10.751 9.123 8.441 1.00 98.56 741 VAL A C 1
ATOM 5813 O O . VAL A 1 741 ? -9.918 9.130 7.535 1.00 98.56 741 VAL A O 1
ATOM 5816 N N . VAL A 1 742 ? -10.663 8.291 9.473 1.00 98.56 742 VAL A N 1
ATOM 5817 C CA . VAL A 1 742 ? -9.640 7.252 9.616 1.00 98.56 742 VAL A CA 1
ATOM 5818 C C . VAL A 1 742 ? -10.179 5.963 9.012 1.00 98.56 742 VAL A C 1
ATOM 5820 O O . VAL A 1 742 ? -10.952 5.235 9.636 1.00 98.56 742 VAL A O 1
ATOM 5823 N N . GLU A 1 743 ? -9.801 5.698 7.763 1.00 97.75 743 GLU A N 1
ATOM 5824 C CA . GLU A 1 743 ? -10.232 4.493 7.056 1.00 97.75 743 GLU A CA 1
ATOM 5825 C C . GLU A 1 743 ? -9.300 3.308 7.306 1.00 97.75 743 GLU A C 1
ATOM 5827 O O . GLU A 1 743 ? -9.775 2.180 7.412 1.00 97.75 743 GLU A O 1
ATOM 5832 N N . GLU A 1 744 ? -7.988 3.556 7.364 1.00 97.19 744 GLU A N 1
ATOM 5833 C CA . GLU A 1 744 ? -6.950 2.536 7.545 1.00 97.19 744 GLU A CA 1
ATOM 5834 C C . GLU A 1 744 ? -5.783 3.069 8.390 1.00 97.19 744 GLU A C 1
ATOM 5836 O O . GLU A 1 744 ? -5.400 4.245 8.304 1.00 97.19 744 GLU A O 1
ATOM 5841 N N . GLY A 1 745 ? -5.177 2.168 9.165 1.00 97.44 745 GLY A N 1
ATOM 5842 C CA . GLY A 1 745 ? -3.988 2.458 9.962 1.00 97.44 745 GLY A CA 1
ATOM 5843 C C . GLY A 1 745 ? -4.294 3.344 11.167 1.00 97.44 745 GLY A C 1
ATOM 5844 O O . GLY A 1 745 ? -5.415 3.359 11.677 1.00 97.44 745 GLY A O 1
ATOM 5845 N N . ILE A 1 746 ? -3.279 4.073 11.628 1.00 98.44 746 ILE A N 1
ATOM 5846 C CA . ILE A 1 746 ? -3.337 4.832 12.882 1.00 98.44 746 ILE A CA 1
ATOM 5847 C C . ILE A 1 746 ? -3.365 6.334 12.590 1.00 98.44 746 ILE A C 1
ATOM 5849 O O . ILE A 1 746 ? -2.592 6.835 11.767 1.00 98.44 746 ILE A O 1
ATOM 5853 N N . ALA A 1 747 ? -4.233 7.059 13.289 1.00 98.62 747 ALA A N 1
ATOM 5854 C CA . ALA A 1 747 ? -4.175 8.506 13.415 1.00 98.62 747 ALA A CA 1
ATOM 5855 C C . ALA A 1 747 ? -3.941 8.887 14.877 1.00 98.62 747 ALA A C 1
ATOM 5857 O O . ALA A 1 747 ? -4.805 8.668 15.719 1.00 98.62 747 ALA A O 1
ATOM 5858 N N . THR A 1 748 ? -2.787 9.475 15.172 1.00 98.56 748 THR A N 1
ATOM 5859 C CA . THR A 1 748 ? -2.444 9.969 16.508 1.00 98.56 748 THR A CA 1
ATOM 5860 C C . THR A 1 748 ? -2.684 11.469 16.576 1.00 98.56 748 THR A C 1
ATOM 5862 O O . THR A 1 748 ? -2.144 12.218 15.764 1.00 98.56 748 THR A O 1
ATOM 5865 N N . LEU A 1 749 ? -3.494 11.923 17.530 1.00 98.44 749 LEU A N 1
ATOM 5866 C CA . LEU A 1 749 ? -3.754 13.343 17.766 1.00 98.44 749 LEU A CA 1
ATOM 5867 C C . LEU A 1 749 ? -2.786 13.877 18.820 1.00 98.44 749 LEU A C 1
ATOM 5869 O O . LEU A 1 749 ? -2.810 13.413 19.957 1.00 98.44 749 LEU A O 1
ATOM 5873 N N . ALA A 1 750 ? -1.948 14.835 18.427 1.00 97.50 750 ALA A N 1
ATOM 5874 C CA . ALA A 1 750 ? -0.940 15.502 19.248 1.00 97.50 750 ALA A CA 1
ATOM 5875 C C . ALA A 1 750 ? -0.924 17.022 18.999 1.00 97.50 750 ALA A C 1
ATOM 5877 O O . ALA A 1 750 ? 0.123 17.628 18.776 1.00 97.50 750 ALA A O 1
ATOM 5878 N N . GLN A 1 751 ? -2.109 17.630 19.014 1.00 96.69 751 GLN A N 1
ATOM 5879 C CA . GLN A 1 751 ? -2.302 19.075 18.965 1.00 96.69 751 GLN A CA 1
ATOM 5880 C C . GLN A 1 751 ? -1.895 19.708 20.300 1.00 96.69 751 GLN A C 1
ATOM 5882 O O . GLN A 1 751 ? -2.187 19.168 21.371 1.00 96.69 751 GLN A O 1
ATOM 5887 N N . GLU A 1 752 ? -1.263 20.873 20.237 1.00 96.69 752 GLU A N 1
ATOM 5888 C CA . GLU A 1 752 ? -0.939 21.701 21.395 1.00 96.69 752 GLU A CA 1
ATOM 5889 C C . GLU A 1 752 ? -1.931 22.860 21.544 1.00 96.69 752 GLU A C 1
ATOM 5891 O O . GLU A 1 752 ? -2.620 23.253 20.600 1.00 96.69 752 GLU A O 1
ATOM 5896 N N . ALA A 1 753 ? -2.030 23.419 22.748 1.00 95.62 753 ALA A N 1
ATOM 5897 C CA . ALA A 1 753 ? -2.874 24.586 22.970 1.00 95.62 753 ALA A CA 1
ATOM 5898 C C . ALA A 1 753 ? -2.235 25.861 22.384 1.00 95.62 753 ALA A C 1
ATOM 5900 O O . ALA A 1 753 ? -1.014 26.026 22.411 1.00 95.62 753 ALA A O 1
ATOM 5901 N N . ASP A 1 754 ? -3.053 26.779 21.867 1.00 93.69 754 ASP A N 1
ATOM 5902 C CA . ASP A 1 754 ? -2.595 28.117 21.478 1.00 93.69 754 ASP A CA 1
ATOM 5903 C C . ASP A 1 754 ? -2.339 29.029 22.700 1.00 93.69 754 ASP A C 1
ATOM 5905 O O . ASP A 1 754 ? -2.501 28.648 23.862 1.00 93.69 754 ASP A O 1
ATOM 5909 N N . ALA A 1 755 ? -1.951 30.283 22.445 1.00 94.06 755 ALA A N 1
ATOM 5910 C CA . ALA A 1 755 ? -1.699 31.275 23.493 1.00 94.06 755 ALA A CA 1
ATOM 5911 C C . ALA A 1 755 ? -2.953 31.662 24.307 1.00 94.06 755 ALA A C 1
ATOM 5913 O O . ALA A 1 755 ? -2.829 32.266 25.374 1.00 94.06 755 ALA A O 1
ATOM 5914 N N . GLN A 1 756 ? -4.150 31.347 23.811 1.00 93.94 756 GLN A N 1
ATOM 5915 C CA . GLN A 1 756 ? -5.438 31.543 24.473 1.00 93.94 756 GLN A CA 1
ATOM 5916 C C . GLN A 1 756 ? -5.932 30.259 25.159 1.00 93.94 756 GLN A C 1
ATOM 5918 O O . GLN A 1 756 ? -7.023 30.259 25.728 1.00 93.94 756 GLN A O 1
ATOM 5923 N N . ASN A 1 757 ? -5.106 29.207 25.173 1.00 93.94 757 ASN A N 1
ATOM 5924 C CA . ASN A 1 757 ? -5.406 27.890 25.719 1.00 93.94 757 ASN A CA 1
ATOM 5925 C C . ASN A 1 757 ? -6.540 27.156 24.976 1.00 93.94 757 ASN A C 1
ATOM 5927 O O . ASN A 1 757 ? -7.207 26.299 25.557 1.00 93.94 757 ASN A O 1
ATOM 5931 N N . ASN A 1 758 ? -6.769 27.478 23.700 1.00 93.06 758 ASN A N 1
ATOM 5932 C CA . ASN A 1 758 ? -7.652 26.693 22.845 1.00 93.06 758 ASN A CA 1
ATOM 5933 C C . ASN A 1 758 ? -6.882 25.518 22.241 1.00 93.06 758 ASN A C 1
ATOM 5935 O O . ASN A 1 758 ? -5.727 25.673 21.844 1.00 93.06 758 ASN A O 1
ATOM 5939 N N . LYS A 1 759 ? -7.528 24.355 22.138 1.00 94.94 759 LYS A N 1
ATOM 5940 C CA . LYS A 1 759 ? -6.928 23.125 21.614 1.00 94.94 759 LYS A CA 1
ATOM 5941 C C . LYS A 1 759 ? -7.996 22.247 20.973 1.00 94.94 759 LYS A C 1
ATOM 5943 O O . LYS A 1 759 ? -8.962 21.874 21.633 1.00 94.94 759 LYS A O 1
ATOM 5948 N N . GLN A 1 760 ? -7.820 21.935 19.694 1.00 95.50 760 GLN A N 1
ATOM 5949 C CA . GLN A 1 760 ? -8.667 21.000 18.959 1.00 95.50 760 GLN A CA 1
ATOM 5950 C C . GLN A 1 760 ? -7.920 20.486 17.725 1.00 95.50 760 GLN A C 1
ATOM 5952 O O . GLN A 1 760 ? -7.615 21.258 16.819 1.00 95.50 760 GLN A O 1
ATOM 5957 N N . ALA A 1 761 ? -7.637 19.184 17.674 1.00 96.25 761 ALA A N 1
ATOM 5958 C CA . ALA A 1 761 ? -6.887 18.579 16.572 1.00 96.25 761 ALA A CA 1
ATOM 5959 C C . ALA A 1 761 ? -7.675 18.516 15.250 1.00 96.25 761 ALA A C 1
ATOM 5961 O O . ALA A 1 761 ? -7.077 18.647 14.180 1.00 96.25 761 ALA A O 1
ATOM 5962 N N . TYR A 1 762 ? -8.995 18.320 15.335 1.00 96.19 762 TYR A N 1
ATOM 5963 C CA . TYR A 1 762 ? -9.961 18.326 14.231 1.00 96.19 762 TYR A CA 1
ATOM 5964 C C . TYR A 1 762 ? -11.352 18.700 14.762 1.00 96.19 762 TYR A C 1
ATOM 5966 O O . TYR A 1 762 ? -11.659 18.442 15.928 1.00 96.19 762 TYR A O 1
ATOM 5974 N N . ALA A 1 763 ? -12.197 19.268 13.902 1.00 94.56 763 ALA A N 1
ATOM 5975 C CA . ALA A 1 763 ? -13.605 19.529 14.166 1.00 94.56 763 ALA A CA 1
ATOM 5976 C C . ALA A 1 763 ? -14.386 18.237 14.413 1.00 94.56 763 ALA A C 1
ATOM 5978 O O . ALA A 1 763 ? -15.092 18.166 15.407 1.00 94.56 763 ALA A O 1
ATOM 5979 N N . ASP A 1 764 ? -14.191 17.209 13.581 1.00 96.19 764 ASP A N 1
ATOM 5980 C CA . ASP A 1 764 ? -14.770 15.872 13.754 1.00 96.19 764 ASP A CA 1
ATOM 5981 C C . ASP A 1 764 ? -13.767 14.794 13.345 1.00 96.19 764 ASP A C 1
ATOM 5983 O O . ASP A 1 764 ? -13.004 14.980 12.394 1.00 96.19 764 ASP A O 1
ATOM 5987 N N . VAL A 1 765 ? -13.801 13.644 14.020 1.00 98.25 765 VAL A N 1
ATOM 5988 C CA . VAL A 1 765 ? -13.033 12.455 13.636 1.00 98.25 765 VAL A CA 1
ATOM 5989 C C . VAL A 1 765 ? -13.952 11.245 13.541 1.00 98.25 765 VAL A C 1
ATOM 5991 O O . VAL A 1 765 ? -14.561 10.844 14.527 1.00 98.25 765 VAL A O 1
ATOM 5994 N N . PHE A 1 766 ? -14.010 10.627 12.364 1.00 98.44 766 PHE A N 1
ATOM 5995 C CA . PHE A 1 766 ? -14.728 9.378 12.118 1.00 98.44 766 PHE A CA 1
ATOM 5996 C C . PHE A 1 766 ? -13.736 8.225 12.016 1.00 98.44 766 PHE A C 1
ATOM 5998 O O . PHE A 1 766 ? -12.846 8.253 11.169 1.00 98.44 766 PHE A O 1
ATOM 6005 N N . VAL A 1 767 ? -13.895 7.193 12.837 1.00 98.62 767 VAL A N 1
ATOM 6006 C CA . VAL A 1 767 ? -12.998 6.033 12.873 1.00 98.62 767 VAL A CA 1
ATOM 6007 C C . VAL A 1 767 ? -13.745 4.808 12.366 1.00 98.62 767 VAL A C 1
ATOM 6009 O O . VAL A 1 767 ? -14.672 4.325 13.015 1.00 98.62 767 VAL A O 1
ATOM 6012 N N . LEU A 1 768 ? -13.357 4.316 11.190 1.00 97.75 768 LEU A N 1
ATOM 6013 C CA . LEU A 1 768 ? -13.993 3.155 10.567 1.00 97.75 768 LEU A CA 1
ATOM 6014 C C . LEU A 1 768 ? -13.361 1.846 11.059 1.00 97.75 768 LEU A C 1
ATOM 6016 O O . LEU A 1 768 ? -12.265 1.856 11.601 1.00 97.75 768 LEU A O 1
ATOM 6020 N N . SER A 1 769 ? -14.003 0.710 10.776 1.00 96.06 769 SER A N 1
ATOM 6021 C CA . SER A 1 769 ? -13.577 -0.657 11.167 1.00 96.06 769 SER A CA 1
ATOM 6022 C C . SER A 1 769 ? -12.086 -1.036 11.050 1.00 96.06 769 SER A C 1
ATOM 6024 O O . SER A 1 769 ? -11.646 -1.953 11.735 1.00 96.06 769 SER A O 1
ATOM 6026 N N . LYS A 1 770 ? -11.301 -0.401 10.170 1.00 96.62 770 LYS A N 1
ATOM 6027 C CA . LYS A 1 770 ? -9.853 -0.661 9.999 1.00 96.62 770 LYS A CA 1
ATOM 6028 C C . LYS A 1 770 ? -8.961 0.500 10.452 1.00 96.62 770 LYS A C 1
ATOM 6030 O O . LYS A 1 770 ? -7.744 0.447 10.269 1.00 96.62 770 LYS A O 1
ATOM 6035 N N . GLY A 1 771 ? -9.572 1.556 10.969 1.00 98.12 771 GLY A N 1
ATOM 6036 C CA . GLY A 1 771 ? -8.914 2.730 11.502 1.00 98.12 771 GLY A CA 1
ATOM 6037 C C . GLY A 1 771 ? -8.751 2.639 13.014 1.00 98.12 771 GLY A C 1
ATOM 6038 O O . GLY A 1 771 ? -9.585 2.069 13.722 1.00 98.12 771 GLY A O 1
ATOM 6039 N N . LEU A 1 772 ? -7.680 3.256 13.498 1.00 98.62 772 LEU A N 1
ATOM 6040 C CA . LEU A 1 772 ? -7.423 3.468 14.912 1.00 98.62 772 LEU A CA 1
ATOM 6041 C C . LEU A 1 772 ? -7.142 4.951 15.159 1.00 98.62 772 LEU A C 1
ATOM 6043 O O . LEU A 1 772 ? -6.295 5.544 14.491 1.00 98.62 772 LEU A O 1
ATOM 6047 N N . LEU A 1 773 ? -7.839 5.542 16.125 1.00 98.81 773 LEU A N 1
ATOM 6048 C CA . LEU A 1 773 ? -7.574 6.885 16.631 1.00 98.81 773 LEU A CA 1
ATOM 6049 C C . LEU A 1 773 ? -6.843 6.782 17.965 1.00 98.81 773 LEU A C 1
ATOM 6051 O O . LEU A 1 773 ? -7.371 6.191 18.900 1.00 98.81 773 LEU A O 1
ATOM 6055 N N . ARG A 1 774 ? -5.665 7.387 18.068 1.00 98.69 774 ARG A N 1
ATOM 6056 C CA . ARG A 1 774 ? -4.866 7.438 19.292 1.00 98.69 774 ARG A CA 1
ATOM 6057 C C . ARG A 1 774 ? -4.819 8.856 19.837 1.00 98.69 774 ARG A C 1
ATOM 6059 O O . ARG A 1 774 ? -4.584 9.809 19.095 1.00 98.69 774 ARG A O 1
ATOM 6066 N N . LEU A 1 775 ? -4.993 8.996 21.145 1.00 98.25 775 LEU A N 1
ATOM 6067 C CA . LEU A 1 775 ? -4.911 10.285 21.828 1.00 98.25 775 LEU A CA 1
ATOM 6068 C C . LEU A 1 775 ? -3.544 10.443 22.504 1.00 98.25 775 LEU A C 1
ATOM 6070 O O . LEU A 1 775 ? -3.158 9.611 23.323 1.00 98.25 775 LEU A O 1
ATOM 6074 N N . SER A 1 776 ? -2.795 11.508 22.200 1.00 97.38 776 SER A N 1
ATOM 6075 C CA . SER A 1 776 ? -1.591 11.825 22.985 1.00 97.38 776 SER A CA 1
ATOM 6076 C C . SER A 1 776 ? -1.943 12.376 24.372 1.00 97.38 776 SER A C 1
ATOM 6078 O O . SER A 1 776 ? -1.184 12.191 25.319 1.00 97.38 776 SER A O 1
ATOM 6080 N N . SER A 1 777 ? -3.111 13.013 24.499 1.00 97.00 777 SER A N 1
ATOM 6081 C CA . SER A 1 777 ? -3.685 13.522 25.745 1.00 97.00 777 SER A CA 1
ATOM 6082 C C . SER A 1 777 ? -5.220 13.478 25.700 1.00 97.00 777 SER A C 1
ATOM 6084 O O . SER A 1 777 ? -5.818 13.417 24.628 1.00 97.00 777 SER A O 1
ATOM 6086 N N . ALA A 1 778 ? -5.895 13.518 26.851 1.00 95.38 778 ALA A N 1
ATOM 6087 C CA . ALA A 1 778 ? -7.363 13.418 26.904 1.00 95.38 778 ALA A CA 1
ATOM 6088 C C . ALA A 1 778 ? -8.115 14.630 26.307 1.00 95.38 778 ALA A C 1
ATOM 6090 O O . ALA A 1 778 ? -9.277 14.513 25.936 1.00 95.38 778 ALA A O 1
ATOM 6091 N N . ASP A 1 779 ? -7.463 15.789 26.213 1.00 95.69 779 ASP A N 1
ATOM 6092 C CA . ASP A 1 779 ? -8.016 17.084 25.788 1.00 95.69 779 ASP A CA 1
ATOM 6093 C C . ASP A 1 779 ? -7.746 17.413 24.304 1.00 95.69 779 ASP A C 1
ATOM 6095 O O . ASP A 1 779 ? -7.767 18.576 23.909 1.00 95.69 779 ASP A O 1
ATOM 6099 N N . GLN A 1 780 ? -7.447 16.410 23.470 1.00 97.25 780 GLN A N 1
ATOM 6100 C CA . GLN A 1 780 ? -7.129 16.613 22.047 1.00 97.25 780 GLN A CA 1
ATOM 6101 C C . GLN A 1 780 ? -8.299 17.173 21.227 1.00 97.25 780 GLN A C 1
ATOM 6103 O O . GLN A 1 780 ? -8.076 17.895 20.253 1.00 97.25 780 GLN A O 1
ATOM 6108 N N . MET A 1 781 ? -9.535 16.838 21.599 1.00 95.75 781 MET A N 1
ATOM 6109 C CA . MET A 1 781 ? -10.767 17.363 21.007 1.00 95.75 781 MET A CA 1
ATOM 6110 C C . MET A 1 781 ? -11.984 16.994 21.877 1.00 95.75 781 MET A C 1
ATOM 6112 O O . MET A 1 781 ? -11.881 16.081 22.701 1.00 95.75 781 MET A O 1
ATOM 6116 N N . PRO A 1 782 ? -13.146 17.652 21.700 1.00 95.38 782 PRO A N 1
ATOM 6117 C CA . PRO A 1 782 ? -14.379 17.270 22.387 1.00 95.38 782 PRO A CA 1
ATOM 6118 C C . PRO A 1 782 ? -14.808 15.824 22.087 1.00 95.38 782 PRO A C 1
ATOM 6120 O O . PRO A 1 782 ? -14.822 15.392 20.934 1.00 95.38 782 PRO A O 1
ATOM 6123 N N . THR A 1 783 ? -15.238 15.080 23.110 1.00 96.19 783 THR A N 1
ATOM 6124 C CA . THR A 1 783 ? -15.676 13.674 22.979 1.00 96.19 783 THR A CA 1
ATOM 6125 C C . THR A 1 783 ? -16.916 13.498 22.099 1.00 96.19 783 THR A C 1
ATOM 6127 O O . THR A 1 783 ? -17.075 12.454 21.467 1.00 96.19 783 THR A O 1
ATOM 6130 N N . GLY A 1 784 ? -17.770 14.521 21.998 1.00 95.12 784 GLY A N 1
ATOM 6131 C CA . GLY A 1 784 ? -18.932 14.527 21.100 1.00 95.12 784 GLY A CA 1
ATOM 6132 C C . GLY A 1 784 ? -18.604 14.607 19.614 1.00 95.12 784 GLY A C 1
ATOM 6133 O O . GLY A 1 784 ? -19.498 14.409 18.790 1.00 95.12 784 GLY A O 1
ATOM 6134 N N . ASN A 1 785 ? -17.331 14.817 19.283 1.00 96.06 785 ASN A N 1
ATOM 6135 C CA . ASN A 1 785 ? -16.843 14.951 17.917 1.00 96.06 785 ASN A CA 1
ATOM 6136 C C . ASN A 1 785 ? -15.976 13.749 17.490 1.00 96.06 785 ASN A C 1
ATOM 6138 O O . ASN A 1 785 ? -15.414 13.742 16.395 1.00 96.06 785 ASN A O 1
ATOM 6142 N N . ILE A 1 786 ? -15.843 12.729 18.347 1.00 98.00 786 ILE A N 1
ATOM 6143 C CA . ILE A 1 786 ? -15.178 11.460 18.025 1.00 98.00 786 ILE A CA 1
ATOM 6144 C C . ILE A 1 786 ? -16.259 10.418 17.740 1.00 98.00 786 ILE A C 1
ATOM 6146 O O . ILE A 1 786 ? -17.001 10.018 18.634 1.00 98.00 786 ILE A O 1
ATOM 6150 N N . HIS A 1 787 ? -16.338 9.957 16.497 1.00 97.88 787 HIS A N 1
ATOM 6151 C CA . HIS A 1 787 ? -17.366 9.037 16.018 1.00 97.88 787 HIS A CA 1
ATOM 6152 C C . HIS A 1 787 ? -16.736 7.688 15.681 1.00 97.88 787 HIS A C 1
ATOM 6154 O O . HIS A 1 787 ? -15.847 7.609 14.834 1.00 97.88 787 HIS A O 1
ATOM 6160 N N . LEU A 1 788 ? -17.209 6.617 16.317 1.00 97.44 788 LEU A N 1
ATOM 6161 C CA . LEU A 1 788 ? -16.764 5.255 16.023 1.00 97.44 788 LEU A CA 1
ATOM 6162 C C . LEU A 1 788 ? -17.798 4.542 15.136 1.00 97.44 788 LEU A C 1
ATOM 6164 O O . LEU A 1 788 ? -18.988 4.522 15.453 1.00 97.44 788 LEU A O 1
ATOM 6168 N N . ASP A 1 789 ? -17.333 3.963 14.028 1.00 95.31 789 ASP A N 1
ATOM 6169 C CA . ASP A 1 789 ? -18.085 3.054 13.153 1.00 95.31 789 ASP A CA 1
ATOM 6170 C C . ASP A 1 789 ? -17.307 1.738 13.034 1.00 95.31 789 ASP A C 1
ATOM 6172 O O . ASP A 1 789 ? -16.596 1.482 12.057 1.00 95.31 789 ASP A O 1
ATOM 6176 N N . GLU A 1 790 ? -17.373 0.949 14.110 1.00 96.38 790 GLU A N 1
ATOM 6177 C CA . GLU A 1 790 ? -16.620 -0.298 14.326 1.00 96.38 790 GLU A CA 1
ATOM 6178 C C . GLU A 1 790 ? -15.093 -0.108 14.456 1.00 96.38 790 GLU A C 1
ATOM 6180 O O . GLU A 1 790 ? -14.368 -1.087 14.629 1.00 96.38 790 GLU A O 1
ATOM 6185 N N . GLY A 1 791 ? -14.591 1.129 14.379 1.00 97.75 791 GLY A N 1
ATOM 6186 C CA . GLY A 1 791 ? -13.176 1.466 14.550 1.00 97.75 791 GLY A CA 1
ATOM 6187 C C . GLY A 1 791 ? -12.695 1.433 16.001 1.00 97.75 791 GLY A C 1
ATOM 6188 O O . GLY A 1 791 ? -13.472 1.190 16.927 1.00 97.75 791 GLY A O 1
ATOM 6189 N N . THR A 1 792 ? -11.404 1.700 16.204 1.00 98.62 792 THR A N 1
ATOM 6190 C CA . THR A 1 792 ? -10.758 1.610 17.525 1.00 98.62 792 THR A CA 1
ATOM 6191 C C . THR A 1 792 ? -10.325 2.978 18.051 1.00 98.62 792 THR A C 1
ATOM 6193 O O . THR A 1 792 ? -9.666 3.740 17.347 1.00 98.62 792 THR A O 1
ATOM 6196 N N . LEU A 1 793 ? -10.650 3.273 19.309 1.00 98.69 793 LEU A N 1
ATOM 6197 C CA . LEU A 1 793 ? -10.126 4.400 20.077 1.00 98.69 793 LEU A CA 1
ATOM 6198 C C . LEU A 1 793 ? -9.077 3.901 21.078 1.00 98.69 793 LEU A C 1
ATOM 6200 O O . LEU A 1 793 ? -9.402 3.169 22.009 1.00 98.69 793 LEU A O 1
ATOM 6204 N N . ASP A 1 794 ? -7.831 4.322 20.905 1.00 98.56 794 ASP A N 1
ATOM 6205 C CA . ASP A 1 794 ? -6.717 4.050 21.810 1.00 98.56 794 ASP A CA 1
ATOM 6206 C C . ASP A 1 794 ? -6.501 5.237 22.759 1.00 98.56 794 ASP A C 1
ATOM 6208 O O . ASP A 1 794 ? -6.125 6.342 22.347 1.00 98.56 794 ASP A O 1
ATOM 6212 N N . LEU A 1 795 ? -6.744 4.999 24.051 1.00 98.44 795 LEU A N 1
ATOM 6213 C CA . LEU A 1 795 ? -6.562 6.000 25.101 1.00 98.44 795 LEU A CA 1
ATOM 6214 C C . LEU A 1 795 ? -5.086 6.247 25.423 1.00 98.44 795 LEU A C 1
ATOM 6216 O O . LEU A 1 795 ? -4.772 7.296 25.982 1.00 98.44 795 LEU A O 1
ATOM 6220 N N . ASN A 1 796 ? -4.190 5.314 25.083 1.00 97.62 796 ASN A N 1
ATOM 6221 C CA . ASN A 1 796 ? -2.738 5.472 25.183 1.00 97.62 796 ASN A CA 1
ATOM 6222 C C . ASN A 1 796 ? -2.258 6.016 26.551 1.00 97.62 796 ASN A C 1
ATOM 6224 O O . ASN A 1 796 ? -1.467 6.955 26.638 1.00 97.62 796 ASN A O 1
ATOM 6228 N N . GLY A 1 797 ? -2.771 5.435 27.639 1.00 97.94 797 GLY A N 1
ATOM 6229 C CA . GLY A 1 797 ? -2.451 5.804 29.025 1.00 97.94 797 GLY A CA 1
ATOM 6230 C C . GLY A 1 797 ? -3.236 6.997 29.592 1.00 97.94 797 GLY A C 1
ATOM 6231 O O . GLY A 1 797 ? -2.999 7.403 30.731 1.00 97.94 797 GLY A O 1
ATOM 6232 N N . ASN A 1 798 ? -4.173 7.579 28.840 1.00 98.25 798 ASN A N 1
ATOM 6233 C CA . ASN A 1 798 ? -4.951 8.734 29.291 1.00 98.25 798 ASN A CA 1
ATOM 6234 C C . ASN A 1 798 ? -6.203 8.351 30.093 1.00 98.25 798 ASN A C 1
ATOM 6236 O O . ASN A 1 798 ? -6.781 7.275 29.937 1.00 98.25 798 ASN A O 1
ATOM 6240 N N . THR A 1 799 ? -6.659 9.284 30.935 1.00 98.25 799 THR A N 1
ATOM 6241 C CA . THR A 1 799 ? -8.004 9.232 31.526 1.00 98.25 799 THR A CA 1
ATOM 6242 C C . THR A 1 799 ? -8.965 10.042 30.665 1.00 98.25 799 THR A C 1
ATOM 6244 O O . THR A 1 799 ? -8.835 11.263 30.603 1.00 98.25 799 THR A O 1
ATOM 6247 N N . LEU A 1 800 ? -9.923 9.382 30.017 1.00 98.25 800 LEU A N 1
ATOM 6248 C CA . LEU A 1 800 ? -10.933 10.020 29.174 1.00 98.25 800 LEU A CA 1
ATOM 6249 C C . LEU A 1 800 ? -12.302 9.949 29.853 1.00 98.25 800 LEU A C 1
ATOM 6251 O O . LEU A 1 800 ? -12.762 8.863 30.205 1.00 98.25 800 LEU A O 1
ATOM 6255 N N . ALA A 1 801 ? -12.959 11.097 30.018 1.00 97.38 801 ALA A N 1
ATOM 6256 C CA . ALA A 1 801 ? -14.301 11.182 30.584 1.00 97.38 801 ALA A CA 1
ATOM 6257 C C . ALA A 1 801 ? -15.350 11.441 29.494 1.00 97.38 801 ALA A C 1
ATOM 6259 O O . ALA A 1 801 ? -15.288 12.450 28.796 1.00 97.38 801 ALA A O 1
ATOM 6260 N N . ILE A 1 802 ? -16.340 10.555 29.383 1.00 96.50 802 ILE A N 1
ATOM 6261 C CA . ILE A 1 802 ? -17.552 10.756 28.583 1.00 96.50 802 ILE A CA 1
ATOM 6262 C C . ILE A 1 802 ? -18.617 11.310 29.531 1.00 96.50 802 ILE A C 1
ATOM 6264 O O . ILE A 1 802 ? -19.398 10.565 30.132 1.00 96.50 802 ILE A O 1
ATOM 6268 N N . ALA A 1 803 ? -18.587 12.633 29.696 1.00 94.00 803 ALA A N 1
ATOM 6269 C CA . ALA A 1 803 ? -19.477 13.375 30.585 1.00 94.00 803 ALA A CA 1
ATOM 6270 C C . ALA A 1 803 ? -20.944 13.205 30.183 1.00 94.00 803 ALA A C 1
ATOM 6272 O O . ALA A 1 803 ? -21.224 13.032 29.000 1.00 94.00 803 ALA A O 1
ATOM 6273 N N . ASN A 1 804 ? -21.872 13.276 31.140 1.00 92.38 804 ASN A N 1
ATOM 6274 C CA . ASN A 1 804 ? -23.316 13.229 30.887 1.00 92.38 804 ASN A CA 1
ATOM 6275 C C . ASN A 1 804 ? -23.776 14.458 30.076 1.00 92.38 804 ASN A C 1
ATOM 6277 O O . ASN A 1 804 ? -23.442 15.581 30.448 1.00 92.38 804 ASN A O 1
ATOM 6281 N N . VAL A 1 805 ? -24.565 14.256 29.015 1.00 91.75 805 VAL A N 1
ATOM 6282 C CA . VAL A 1 805 ? -25.092 15.340 28.158 1.00 91.75 805 VAL A CA 1
ATOM 6283 C C . VAL A 1 805 ? -26.606 15.219 27.992 1.00 91.75 805 VAL A C 1
ATOM 6285 O O . VAL A 1 805 ? -27.175 14.156 28.254 1.00 91.75 805 VAL A O 1
ATOM 6288 N N . ASP A 1 806 ? -27.253 16.302 27.564 1.00 85.31 806 ASP A N 1
ATOM 6289 C CA . ASP A 1 806 ? -28.684 16.306 27.262 1.00 85.31 806 ASP A CA 1
ATOM 6290 C C . ASP A 1 806 ? -28.997 15.427 26.037 1.00 85.31 806 ASP A C 1
ATOM 6292 O O . ASP A 1 806 ? -28.179 15.267 25.133 1.00 85.31 806 ASP A O 1
ATOM 6296 N N . GLU A 1 807 ? -30.208 14.860 25.973 1.00 77.44 807 GLU A N 1
ATOM 6297 C CA . GLU A 1 807 ? -30.620 13.952 24.883 1.00 77.44 807 GLU A CA 1
ATOM 6298 C C . GLU A 1 807 ? -30.505 14.575 23.480 1.00 77.44 807 GLU A C 1
ATOM 6300 O O . GLU A 1 807 ? -30.308 13.857 22.502 1.00 77.44 807 GLU A O 1
ATOM 6305 N N . THR A 1 808 ? -30.617 15.902 23.360 1.00 79.12 808 THR A N 1
ATOM 6306 C CA . THR A 1 808 ? -30.464 16.616 22.080 1.00 79.12 808 THR A CA 1
ATOM 6307 C C . THR A 1 808 ? -29.019 16.709 21.601 1.00 79.12 808 THR A C 1
ATOM 6309 O O . THR A 1 808 ? -28.801 16.958 20.417 1.00 79.12 808 THR A O 1
ATOM 6312 N N . ASP A 1 809 ? -28.057 16.469 22.494 1.00 79.62 809 ASP A N 1
ATOM 6313 C CA . ASP A 1 809 ? -26.630 16.725 22.283 1.00 79.62 809 ASP A CA 1
ATOM 6314 C C . ASP A 1 809 ? -25.827 15.412 22.187 1.00 79.62 809 ASP A C 1
ATOM 6316 O O . ASP A 1 809 ? -24.596 15.401 22.239 1.00 79.62 809 ASP A O 1
ATOM 6320 N N . LYS A 1 810 ? -26.518 14.272 22.040 1.00 85.12 810 LYS A N 1
ATOM 6321 C CA . LYS A 1 810 ? -25.895 12.950 21.901 1.00 85.12 810 LYS A CA 1
ATOM 6322 C C . LYS A 1 810 ? -25.291 12.752 20.509 1.00 85.12 810 LYS A C 1
ATOM 6324 O O . LYS A 1 810 ? -25.936 12.220 19.604 1.00 85.12 810 LYS A O 1
ATOM 6329 N N . SER A 1 811 ? -24.025 13.127 20.359 1.00 91.50 811 SER A N 1
ATOM 6330 C CA . SER A 1 811 ? -23.185 12.847 19.187 1.00 91.50 811 SER A CA 1
ATOM 6331 C C . SER A 1 811 ? -21.855 12.199 19.584 1.00 91.50 811 SER A C 1
ATOM 6333 O O . SER A 1 811 ? -21.487 12.183 20.762 1.00 91.50 811 SER A O 1
ATOM 6335 N N . GLY A 1 812 ? -21.128 11.643 18.610 1.00 94.00 812 GLY A N 1
ATOM 6336 C CA . GLY A 1 812 ? -19.804 11.060 18.835 1.00 94.00 812 GLY A CA 1
ATOM 6337 C C . GLY A 1 812 ? -19.818 9.972 19.907 1.00 94.00 812 GLY A C 1
ATOM 6338 O O . GLY A 1 812 ? -20.602 9.028 19.826 1.00 94.00 812 GLY A O 1
ATOM 6339 N N . LEU A 1 813 ? -18.995 10.123 20.946 1.00 96.56 813 LEU A N 1
ATOM 6340 C CA . LEU A 1 813 ? -18.924 9.169 22.058 1.00 96.56 813 LEU A CA 1
ATOM 6341 C C . LEU A 1 813 ? -20.123 9.239 23.029 1.00 96.56 813 LEU A C 1
ATOM 6343 O O . LEU A 1 813 ? -20.230 8.385 23.906 1.00 96.56 813 LEU A O 1
ATOM 6347 N N . HIS A 1 814 ? -21.025 10.220 22.886 1.00 95.75 814 HIS A N 1
ATOM 6348 C CA . HIS A 1 814 ? -22.217 10.386 23.735 1.00 95.75 814 HIS A CA 1
ATOM 6349 C C . HIS A 1 814 ? -23.470 9.676 23.197 1.00 95.75 814 HIS A C 1
ATOM 6351 O O . HIS A 1 814 ? -24.540 9.761 23.800 1.00 95.75 814 HIS A O 1
ATOM 6357 N N . VAL A 1 815 ? -23.377 8.993 22.052 1.00 94.44 815 VAL A N 1
ATOM 6358 C CA . VAL A 1 815 ? -24.499 8.214 21.509 1.00 94.44 815 VAL A CA 1
ATOM 6359 C C . VAL A 1 815 ? -24.858 7.044 22.425 1.00 94.44 815 VAL A C 1
ATOM 6361 O O . VAL A 1 815 ? -23.995 6.455 23.070 1.00 94.44 815 VAL A O 1
ATOM 6364 N N . SER A 1 816 ? -26.137 6.657 22.436 1.00 93.44 816 SER A N 1
ATOM 6365 C CA . SER A 1 816 ? -26.596 5.573 23.317 1.00 93.44 816 SER A CA 1
ATOM 6366 C C . SER A 1 816 ? -26.204 4.165 22.894 1.00 93.44 816 SER A C 1
ATOM 6368 O O . SER A 1 816 ? -26.266 3.247 23.705 1.00 93.44 816 SER A O 1
ATOM 6370 N N . GLU A 1 817 ? -25.752 4.000 21.654 1.00 95.38 817 GLU A N 1
ATOM 6371 C CA . GLU A 1 817 ? -25.126 2.772 21.174 1.00 95.38 817 GLU A CA 1
ATOM 6372 C C . GLU A 1 817 ? -23.780 3.127 20.530 1.00 95.38 817 GLU A C 1
ATOM 6374 O O . GLU A 1 817 ? -23.718 3.488 19.353 1.00 95.38 817 GLU A O 1
ATOM 6379 N N . LEU A 1 818 ? -22.701 3.047 21.310 1.00 95.88 818 LEU A N 1
ATOM 6380 C CA . LEU A 1 818 ? -21.345 3.313 20.839 1.00 95.88 818 LEU A CA 1
ATOM 6381 C C . LEU A 1 818 ? -20.797 2.087 20.101 1.00 95.88 818 LEU A C 1
ATOM 6383 O O . LEU A 1 818 ? -20.645 1.026 20.701 1.00 95.88 818 LEU A O 1
ATOM 6387 N N . LYS A 1 819 ? -20.486 2.225 18.807 1.00 96.19 819 LYS A N 1
ATOM 6388 C CA . LYS A 1 819 ? -20.025 1.123 17.943 1.00 96.19 819 LYS A CA 1
ATOM 6389 C C . LYS A 1 819 ? -18.533 1.216 17.673 1.00 96.19 819 LYS A C 1
ATOM 6391 O O . LYS A 1 819 ? -18.119 1.883 16.733 1.00 96.19 819 LYS A O 1
ATOM 6396 N N . GLY A 1 820 ? -17.725 0.526 18.459 1.00 96.94 820 GLY A N 1
ATOM 6397 C CA . GLY A 1 820 ? -16.279 0.512 18.283 1.00 96.94 820 GLY A CA 1
ATOM 6398 C C . GLY A 1 820 ? -15.550 -0.075 19.476 1.00 96.94 820 GLY A C 1
ATOM 6399 O O . GLY A 1 820 ? -16.152 -0.386 20.504 1.00 96.94 820 GLY A O 1
ATOM 6400 N N . ASN A 1 821 ? -14.241 -0.222 19.321 1.00 98.06 821 ASN A N 1
ATOM 6401 C CA . ASN A 1 821 ? -13.368 -0.734 20.367 1.00 98.06 821 ASN A CA 1
ATOM 6402 C C . ASN A 1 821 ? -12.747 0.429 21.144 1.00 98.06 821 ASN A C 1
ATOM 6404 O O . ASN A 1 821 ? -12.398 1.452 20.554 1.00 98.06 821 ASN A O 1
ATOM 6408 N N . ILE A 1 822 ? -12.568 0.264 22.452 1.00 98.44 822 ILE A N 1
ATOM 6409 C CA . ILE A 1 822 ? -11.833 1.209 23.298 1.00 98.44 822 ILE A CA 1
ATOM 6410 C C . ILE A 1 822 ? -10.706 0.443 23.969 1.00 98.44 822 ILE A C 1
ATOM 6412 O O . ILE A 1 822 ? -10.962 -0.524 24.681 1.00 98.44 822 ILE A O 1
ATOM 6416 N N . VAL A 1 823 ? -9.468 0.860 23.736 1.00 98.31 823 VAL A N 1
ATOM 6417 C CA . VAL A 1 823 ? -8.270 0.109 24.128 1.00 98.31 823 VAL A CA 1
ATOM 6418 C C . VAL A 1 823 ? -7.234 1.020 24.775 1.00 98.31 823 VAL A C 1
ATOM 6420 O O . VAL A 1 823 ? -7.377 2.246 24.806 1.00 98.31 823 VAL A O 1
ATOM 6423 N N . ASN A 1 824 ? -6.178 0.407 25.299 1.00 97.94 824 ASN A N 1
ATOM 6424 C CA . ASN A 1 824 ? -4.977 1.102 25.726 1.00 97.94 824 ASN A CA 1
ATOM 6425 C C . ASN A 1 824 ? -3.756 0.352 25.197 1.00 97.94 824 ASN A C 1
ATOM 6427 O O . ASN A 1 824 ? -3.429 -0.704 25.717 1.00 97.94 824 ASN A O 1
ATOM 6431 N N . HIS A 1 825 ? -3.060 0.887 24.198 1.00 96.50 825 HIS A N 1
ATOM 6432 C CA . HIS A 1 825 ? -1.821 0.277 23.687 1.00 96.50 825 HIS A CA 1
ATOM 6433 C C . HIS A 1 825 ? -0.554 0.796 24.387 1.00 96.50 825 HIS A C 1
ATOM 6435 O O . HIS A 1 825 ? 0.556 0.531 23.932 1.00 96.50 825 HIS A O 1
ATOM 6441 N N . ASN A 1 826 ? -0.693 1.526 25.502 1.00 96.19 826 ASN A N 1
ATOM 6442 C CA . ASN A 1 826 ? 0.434 1.958 26.325 1.00 96.19 826 ASN A CA 1
ATOM 6443 C C . ASN A 1 826 ? 0.704 0.967 27.468 1.00 96.19 826 ASN A C 1
ATOM 6445 O O . ASN A 1 826 ? 0.060 1.014 28.515 1.00 96.19 826 ASN A O 1
ATOM 6449 N N . ASP A 1 827 ? 1.715 0.118 27.299 1.00 93.50 827 ASP A N 1
ATOM 6450 C CA . ASP A 1 827 ? 2.089 -0.897 28.298 1.00 93.50 827 ASP A CA 1
ATOM 6451 C C . ASP A 1 827 ? 2.693 -0.307 29.583 1.00 93.50 827 ASP A C 1
ATOM 6453 O O . ASP A 1 827 ? 2.753 -0.970 30.619 1.00 93.50 827 ASP A O 1
ATOM 6457 N N . SER A 1 828 ? 3.165 0.942 29.531 1.00 94.44 828 SER A N 1
ATOM 6458 C CA . SER A 1 828 ? 3.837 1.598 30.658 1.00 94.44 828 SER A CA 1
ATOM 6459 C C . SER A 1 828 ? 2.890 2.372 31.575 1.00 94.44 828 SER A C 1
ATOM 6461 O O . SER A 1 828 ? 3.266 2.705 32.701 1.00 94.44 828 SER A O 1
ATOM 6463 N N . GLN A 1 829 ? 1.673 2.660 31.110 1.00 96.00 829 GLN A N 1
ATOM 6464 C CA . GLN A 1 829 ? 0.728 3.518 31.810 1.00 96.00 829 GLN A CA 1
ATOM 6465 C C . GLN A 1 829 ? -0.701 2.996 31.668 1.00 96.00 829 GLN A C 1
ATOM 6467 O O . GLN A 1 829 ? -1.203 2.794 30.564 1.00 96.00 829 GLN A O 1
ATOM 6472 N N . GLU A 1 830 ? -1.379 2.825 32.803 1.00 96.75 830 GLU A N 1
ATOM 6473 C CA . GLU A 1 830 ? -2.794 2.457 32.818 1.00 96.75 830 GLU A CA 1
ATOM 6474 C C . GLU A 1 830 ? -3.653 3.603 32.260 1.00 96.75 830 GLU A C 1
ATOM 6476 O O . GLU A 1 830 ? -3.455 4.768 32.612 1.00 96.75 830 GLU A O 1
ATOM 6481 N N . ALA A 1 831 ? -4.636 3.274 31.425 1.00 98.31 831 ALA A N 1
ATOM 6482 C CA . ALA A 1 831 ? -5.651 4.215 30.959 1.00 98.31 831 ALA A CA 1
ATOM 6483 C C . ALA A 1 831 ? -6.949 4.047 31.754 1.00 98.31 831 ALA A C 1
ATOM 6485 O O . ALA A 1 831 ? -7.220 2.978 32.302 1.00 98.31 831 ALA A O 1
ATOM 6486 N N . THR A 1 832 ? -7.781 5.088 31.804 1.00 98.69 832 THR A N 1
ATOM 6487 C CA . THR A 1 832 ? -9.084 5.029 32.488 1.00 98.69 832 THR A CA 1
ATOM 6488 C C . THR A 1 832 ? -10.182 5.640 31.627 1.00 98.69 832 THR A C 1
ATOM 6490 O O . THR A 1 832 ? -10.104 6.805 31.249 1.00 98.69 832 THR A O 1
ATOM 6493 N N . LEU A 1 833 ? -11.239 4.878 31.362 1.00 98.56 833 LEU A N 1
ATOM 6494 C CA . LEU A 1 833 ? -12.478 5.374 30.777 1.00 98.56 833 LEU A CA 1
ATOM 6495 C C . LEU A 1 833 ? -13.473 5.700 31.897 1.00 98.56 833 LEU A C 1
ATOM 6497 O O . LEU A 1 833 ? -13.932 4.800 32.599 1.00 98.56 833 LEU A O 1
ATOM 6501 N N . VAL A 1 834 ? -13.828 6.974 32.056 1.00 98.44 834 VAL A N 1
ATOM 6502 C CA . VAL A 1 834 ? -14.891 7.420 32.970 1.00 98.44 834 VAL A CA 1
ATOM 6503 C C . VAL A 1 834 ? -16.163 7.648 32.158 1.00 98.44 834 VAL A C 1
ATOM 6505 O O . VAL A 1 834 ? -16.208 8.531 31.308 1.00 98.44 834 VAL A O 1
ATOM 6508 N N . TYR A 1 835 ? -17.199 6.853 32.398 1.00 97.62 835 TYR A N 1
ATOM 6509 C CA . TYR A 1 835 ? -18.442 6.866 31.633 1.00 97.62 835 TYR A CA 1
ATOM 6510 C C . TYR A 1 835 ? -19.598 7.369 32.509 1.00 97.62 835 TYR A C 1
ATOM 6512 O O . TYR A 1 835 ? -20.010 6.701 33.459 1.00 97.62 835 TYR A O 1
ATOM 6520 N N . GLU A 1 836 ? -20.115 8.564 32.212 1.00 96.50 836 GLU A N 1
ATOM 6521 C CA . GLU A 1 836 ? -21.091 9.271 33.064 1.00 96.50 836 GLU A CA 1
ATOM 6522 C C . GLU A 1 836 ? -22.494 9.365 32.444 1.00 96.50 836 GLU A C 1
ATOM 6524 O O . GLU A 1 836 ? -23.416 9.906 33.056 1.00 96.50 836 GLU A O 1
ATOM 6529 N N . GLN A 1 837 ? -22.676 8.853 31.224 1.00 94.44 837 GLN A N 1
ATOM 6530 C CA . GLN A 1 837 ? -23.952 8.918 30.511 1.00 94.44 837 GLN A CA 1
ATOM 6531 C C . GLN A 1 837 ? -25.064 8.174 31.259 1.00 94.44 837 GLN A C 1
ATOM 6533 O O . GLN A 1 837 ? -24.923 7.010 31.648 1.00 94.44 837 GLN A O 1
ATOM 6538 N N . SER A 1 838 ? -26.192 8.863 31.422 1.00 93.81 838 SER A N 1
ATOM 6539 C CA . SER A 1 838 ? -27.390 8.353 32.091 1.00 93.81 838 SER A CA 1
ATOM 6540 C C . SER A 1 838 ? -28.367 7.708 31.094 1.00 93.81 838 SER A C 1
ATOM 6542 O O . SER A 1 838 ? -28.264 7.895 29.882 1.00 93.81 838 SER A O 1
ATOM 6544 N N . GLY A 1 839 ? -29.335 6.937 31.589 1.00 93.88 839 GLY A N 1
ATOM 6545 C CA . GLY A 1 839 ? -30.269 6.163 30.760 1.00 93.88 839 GLY A CA 1
ATOM 6546 C C . GLY A 1 839 ? -29.699 4.810 30.319 1.00 93.88 839 GLY A C 1
ATOM 6547 O O . GLY A 1 839 ? -28.788 4.284 30.953 1.00 93.88 839 GLY A O 1
ATOM 6548 N N . ASN A 1 840 ? -30.252 4.234 29.247 1.00 94.75 840 ASN A N 1
ATOM 6549 C CA . ASN A 1 840 ? -29.829 2.932 28.721 1.00 94.75 840 ASN A CA 1
ATOM 6550 C C . ASN A 1 840 ? -28.750 3.120 27.654 1.00 94.75 840 ASN A C 1
ATOM 6552 O O . ASN A 1 840 ? -29.047 3.529 26.532 1.00 94.75 840 ASN A O 1
ATOM 6556 N N . GLN A 1 841 ? -27.514 2.826 28.032 1.00 96.31 841 GLN A N 1
ATOM 6557 C CA . GLN A 1 841 ? -26.315 2.987 27.226 1.00 96.31 841 GLN A CA 1
ATOM 6558 C C . GLN A 1 841 ? -25.750 1.618 26.842 1.00 96.31 841 GLN A C 1
ATOM 6560 O O . GLN A 1 841 ? -25.858 0.645 27.593 1.00 96.31 841 GLN A O 1
ATOM 6565 N N . GLN A 1 842 ? -25.121 1.541 25.677 1.00 97.38 842 GLN A N 1
ATOM 6566 C CA . GLN A 1 842 ? -24.519 0.319 25.166 1.00 97.38 842 GLN A CA 1
ATOM 6567 C C . GLN A 1 842 ? -23.174 0.614 24.505 1.00 97.38 842 GLN A C 1
ATOM 6569 O O . GLN A 1 842 ? -23.057 1.559 23.725 1.00 97.38 842 GLN A O 1
ATOM 6574 N N . ILE A 1 843 ? -22.184 -0.239 24.773 1.00 97.75 843 ILE A N 1
ATOM 6575 C CA . ILE A 1 843 ? -20.938 -0.304 24.006 1.00 97.75 843 ILE A CA 1
ATOM 6576 C C . ILE A 1 843 ? -20.937 -1.613 23.212 1.00 97.75 843 ILE A C 1
ATOM 6578 O O . ILE A 1 843 ? -21.037 -2.716 23.765 1.00 97.75 843 ILE A O 1
ATOM 6582 N N . THR A 1 844 ? -20.854 -1.467 21.895 1.00 95.25 844 THR A N 1
ATOM 6583 C CA . THR A 1 844 ? -20.810 -2.537 20.902 1.00 95.25 844 THR A CA 1
ATOM 6584 C C . THR A 1 844 ? -19.417 -2.575 20.294 1.00 95.25 844 THR A C 1
ATOM 6586 O O . THR A 1 844 ? -19.104 -1.828 19.371 1.00 95.25 844 THR A O 1
ATOM 6589 N N . GLY A 1 845 ? -18.579 -3.447 20.842 1.00 94.56 845 GLY A N 1
ATOM 6590 C CA . GLY A 1 845 ? -17.166 -3.590 20.511 1.00 94.56 845 GLY A CA 1
ATOM 6591 C C . GLY A 1 845 ? -16.377 -3.981 21.754 1.00 94.56 845 GLY A C 1
ATOM 6592 O O . GLY A 1 845 ? -16.955 -4.165 22.828 1.00 94.56 845 GLY A O 1
ATOM 6593 N N . THR A 1 846 ? -15.072 -4.163 21.599 1.00 95.81 846 THR A N 1
ATOM 6594 C CA . THR A 1 846 ? -14.209 -4.632 22.688 1.00 95.81 846 THR A CA 1
ATOM 6595 C C . THR A 1 846 ? -13.817 -3.473 23.604 1.00 95.81 846 THR A C 1
ATOM 6597 O O . THR A 1 846 ? -13.488 -2.389 23.121 1.00 95.81 846 THR A O 1
ATOM 6600 N N . VAL A 1 847 ? -13.819 -3.691 24.921 1.00 98.00 847 VAL A N 1
ATOM 6601 C CA . VAL A 1 847 ? -13.301 -2.727 25.906 1.00 98.00 847 VAL A CA 1
ATOM 6602 C C . VAL A 1 847 ? -12.055 -3.312 26.575 1.00 98.00 847 VAL A C 1
ATOM 6604 O O . VAL A 1 847 ? -12.165 -4.115 27.495 1.00 98.00 847 VAL A O 1
ATOM 6607 N N . GLY A 1 848 ? -10.875 -2.905 26.107 1.00 96.88 848 GLY A N 1
ATOM 6608 C CA . GLY A 1 848 ? -9.567 -3.432 26.508 1.00 96.88 848 GLY A CA 1
ATOM 6609 C C . GLY A 1 848 ? -9.139 -4.682 25.728 1.00 96.88 848 GLY A C 1
ATOM 6610 O O . GLY A 1 848 ? -9.941 -5.290 25.028 1.00 96.88 848 GLY A O 1
ATOM 6611 N N . GLU A 1 849 ? -7.862 -5.059 25.822 1.00 94.62 849 GLU A N 1
ATOM 6612 C CA . GLU A 1 849 ? -7.260 -6.190 25.095 1.00 94.62 849 GLU A CA 1
ATOM 6613 C C . GLU A 1 849 ? -6.261 -6.939 25.997 1.00 94.62 849 GLU A C 1
ATOM 6615 O O . GLU A 1 849 ? -5.702 -6.356 26.922 1.00 94.62 849 GLU A O 1
ATOM 6620 N N . TYR A 1 850 ? -6.043 -8.235 25.747 1.00 87.31 850 TYR A N 1
ATOM 6621 C CA . TYR A 1 850 ? -5.185 -9.097 26.578 1.00 87.31 850 TYR A CA 1
ATOM 6622 C C . TYR A 1 850 ? -3.692 -8.779 26.508 1.00 87.31 850 TYR A C 1
ATOM 6624 O O . TYR A 1 850 ? -3.022 -8.768 27.536 1.00 87.31 850 TYR A O 1
ATOM 6632 N N . ASP A 1 851 ? -3.184 -8.526 25.305 1.00 85.06 851 ASP A N 1
ATOM 6633 C CA . ASP A 1 851 ? -1.761 -8.284 25.046 1.00 85.06 851 ASP A CA 1
ATOM 6634 C C . ASP A 1 851 ? -1.475 -6.780 24.904 1.00 85.06 851 ASP A C 1
ATOM 6636 O O . ASP A 1 851 ? -0.693 -6.357 24.054 1.00 85.06 851 ASP A O 1
ATOM 6640 N N . ALA A 1 852 ? -2.172 -5.970 25.701 1.00 89.94 852 ALA A N 1
ATOM 6641 C CA . ALA A 1 852 ? -2.132 -4.518 25.639 1.00 89.94 852 ALA A CA 1
ATOM 6642 C C . ALA A 1 852 ? -1.991 -3.891 27.035 1.00 89.94 852 ALA A C 1
ATOM 6644 O O . ALA A 1 852 ? -2.088 -4.554 28.072 1.00 89.94 852 ALA A O 1
ATOM 6645 N N . GLY A 1 853 ? -1.802 -2.575 27.054 1.00 93.06 853 GLY A N 1
ATOM 6646 C CA . GLY A 1 853 ? -1.803 -1.769 28.260 1.00 93.06 853 GLY A CA 1
ATOM 6647 C C . GLY A 1 853 ? -3.102 -1.900 29.057 1.00 93.06 853 GLY A C 1
ATOM 6648 O O . GLY A 1 853 ? -4.207 -2.046 28.534 1.00 93.06 853 GLY A O 1
ATOM 6649 N N . LYS A 1 854 ? -2.974 -1.792 30.377 1.00 97.12 854 LYS A N 1
ATOM 6650 C CA . LYS A 1 854 ? -4.095 -1.931 31.312 1.00 97.12 854 LYS A CA 1
ATOM 6651 C C . LYS A 1 854 ? -5.152 -0.847 31.104 1.00 97.12 854 LYS A C 1
ATOM 6653 O O . LYS A 1 854 ? -4.815 0.338 31.040 1.00 97.12 854 LYS A O 1
ATOM 6658 N N . LEU A 1 855 ? -6.425 -1.242 31.076 1.00 98.50 855 LEU A N 1
ATOM 6659 C CA . LEU A 1 855 ? -7.565 -0.332 30.952 1.00 98.50 855 LEU A CA 1
ATOM 6660 C C . LEU A 1 855 ? -8.497 -0.444 32.163 1.00 98.50 855 LEU A C 1
ATOM 6662 O O . LEU A 1 855 ? -8.941 -1.531 32.523 1.00 98.50 855 LEU A O 1
ATOM 6666 N N . ASN A 1 856 ? -8.822 0.694 32.768 1.00 98.62 856 ASN A N 1
ATOM 6667 C CA . ASN A 1 856 ? -9.815 0.810 33.829 1.00 98.62 856 ASN A CA 1
ATOM 6668 C C . ASN A 1 856 ? -11.129 1.374 33.261 1.00 98.62 856 ASN A C 1
ATOM 6670 O O . ASN A 1 856 ? -11.106 2.279 32.428 1.00 98.62 856 ASN A O 1
ATOM 6674 N N . LEU A 1 857 ? -12.271 0.893 33.750 1.00 98.75 857 LEU A N 1
ATOM 6675 C CA . LEU A 1 857 ? -13.606 1.411 33.445 1.00 98.75 857 LEU A CA 1
ATOM 6676 C C . LEU A 1 857 ? -14.278 1.894 34.733 1.00 98.75 857 LEU A C 1
ATOM 6678 O O . LEU A 1 857 ? -14.449 1.118 35.668 1.00 98.75 857 LEU A O 1
ATOM 6682 N N . ILE A 1 858 ? -14.710 3.153 34.768 1.00 98.62 858 ILE A N 1
ATOM 6683 C CA . ILE A 1 858 ? -15.482 3.735 35.872 1.00 98.62 858 ILE A CA 1
ATOM 6684 C C . ILE A 1 858 ? -16.845 4.172 35.337 1.00 98.62 858 ILE A C 1
ATOM 6686 O O . ILE A 1 858 ? -16.922 5.120 34.562 1.00 98.62 858 ILE A O 1
ATOM 6690 N N . TYR A 1 859 ? -17.927 3.527 35.773 1.00 98.50 859 TYR A N 1
ATOM 6691 C CA . TYR A 1 859 ? -19.297 3.927 35.447 1.00 98.50 859 TYR A CA 1
ATOM 6692 C C . TYR A 1 859 ? -19.908 4.746 36.590 1.00 98.50 859 TYR A C 1
ATOM 6694 O O . TYR A 1 859 ? -20.033 4.261 37.719 1.00 98.50 859 TYR A O 1
ATOM 6702 N N . GLN A 1 860 ? -20.274 6.001 36.313 1.00 96.88 860 GLN A N 1
ATOM 6703 C CA . GLN A 1 860 ? -20.823 6.933 37.307 1.00 96.88 860 GLN A CA 1
ATOM 6704 C C . GLN A 1 860 ? -21.948 7.816 36.726 1.00 96.88 860 GLN A C 1
ATOM 6706 O O . GLN A 1 860 ? -21.791 9.030 36.608 1.00 96.88 860 GLN A O 1
ATOM 6711 N N . PRO A 1 861 ? -23.098 7.232 36.344 1.00 96.00 861 PRO A N 1
ATOM 6712 C CA . PRO A 1 861 ? -24.219 7.994 35.807 1.00 96.00 861 PRO A CA 1
ATOM 6713 C C . PRO A 1 861 ? -24.835 8.923 36.858 1.00 96.00 861 PRO A C 1
ATOM 6715 O O . PRO A 1 861 ? -24.813 8.639 38.060 1.00 96.00 861 PRO A O 1
ATOM 6718 N N . SER A 1 862 ? -25.457 10.010 36.395 1.00 92.38 862 SER A N 1
ATOM 6719 C CA . SER A 1 862 ? -26.174 10.945 37.275 1.00 92.38 862 SER A CA 1
ATOM 6720 C C . SER A 1 862 ? -27.491 10.364 37.812 1.00 92.38 862 SER A C 1
ATOM 6722 O O . SER A 1 862 ? -27.866 10.636 38.954 1.00 92.38 862 SER A O 1
ATOM 6724 N N . ALA A 1 863 ? -28.172 9.526 37.020 1.00 91.56 863 ALA A N 1
ATOM 6725 C CA . ALA A 1 863 ? -29.409 8.854 37.407 1.00 91.56 863 ALA A CA 1
ATOM 6726 C C . ALA A 1 863 ? -29.143 7.407 37.857 1.00 91.56 863 ALA A C 1
ATOM 6728 O O . ALA A 1 863 ? -28.511 6.625 37.144 1.00 91.56 863 ALA A O 1
ATOM 6729 N N . VAL A 1 864 ? -29.642 7.048 39.042 1.00 90.31 864 VAL A N 1
ATOM 6730 C CA . VAL A 1 864 ? -29.395 5.754 39.712 1.00 90.31 864 VAL A CA 1
ATOM 6731 C C . VAL A 1 864 ? -30.019 4.542 39.013 1.00 90.31 864 VAL A C 1
ATOM 6733 O O . VAL A 1 864 ? -29.643 3.414 39.307 1.00 90.31 864 VAL A O 1
ATOM 6736 N N . ASP A 1 865 ? -30.970 4.751 38.107 1.00 93.62 865 ASP A N 1
ATOM 6737 C CA . ASP A 1 865 ? -31.635 3.723 37.299 1.00 93.62 865 ASP A CA 1
ATOM 6738 C C . ASP A 1 865 ? -30.978 3.517 35.924 1.00 93.62 865 ASP A C 1
ATOM 6740 O O . ASP A 1 865 ? -31.454 2.712 35.124 1.00 93.62 865 ASP A O 1
ATOM 6744 N N . SER A 1 866 ? -29.870 4.213 35.658 1.00 97.06 866 SER A N 1
ATOM 6745 C CA . SER A 1 866 ? -29.129 4.089 34.402 1.00 97.06 866 SER A CA 1
ATOM 6746 C C . SER A 1 866 ? -28.436 2.732 34.274 1.00 97.06 866 SER A C 1
ATOM 6748 O O . SER A 1 866 ? -28.033 2.104 35.263 1.00 97.06 866 SER A O 1
ATOM 6750 N N . ALA A 1 867 ? -28.267 2.288 33.033 1.00 97.56 867 ALA A N 1
ATOM 6751 C CA . ALA A 1 867 ? -27.638 1.021 32.705 1.00 97.56 867 ALA A CA 1
ATOM 6752 C C . ALA A 1 867 ? -26.624 1.194 31.574 1.00 97.56 867 ALA A C 1
ATOM 6754 O O . ALA A 1 867 ? -26.925 1.824 30.564 1.00 97.56 867 ALA A O 1
ATOM 6755 N N . LEU A 1 868 ? -25.454 0.581 31.725 1.00 98.38 868 LEU A N 1
ATOM 6756 C CA . LEU A 1 868 ? -24.455 0.414 30.676 1.00 98.38 868 LEU A CA 1
ATOM 6757 C C . LEU A 1 868 ? -24.333 -1.073 30.334 1.00 98.38 868 LEU A C 1
ATOM 6759 O O . LEU A 1 868 ? -24.022 -1.889 31.199 1.00 98.38 868 LEU A O 1
ATOM 6763 N N . VAL A 1 869 ? -24.556 -1.433 29.074 1.00 98.50 869 VAL A N 1
ATOM 6764 C CA . VAL A 1 869 ? -24.413 -2.811 28.590 1.00 98.50 869 VAL A CA 1
ATOM 6765 C C . VAL A 1 869 ? -23.147 -2.934 27.747 1.00 98.50 869 VAL A C 1
ATOM 6767 O O . VAL A 1 869 ? -23.003 -2.246 26.735 1.00 98.50 869 VAL A O 1
ATOM 6770 N N . LEU A 1 870 ? -22.243 -3.834 28.135 1.00 98.31 870 LEU A N 1
ATOM 6771 C CA . LEU A 1 870 ? -21.104 -4.234 27.311 1.00 98.31 870 LEU A CA 1
ATOM 6772 C C . LEU A 1 870 ? -21.523 -5.440 26.472 1.00 98.31 870 LEU A C 1
ATOM 6774 O O . LEU A 1 870 ? -21.805 -6.514 27.006 1.00 98.31 870 LEU A O 1
ATOM 6778 N N . THR A 1 871 ? -21.626 -5.238 25.159 1.00 97.12 871 THR A N 1
ATOM 6779 C CA . THR A 1 871 ? -22.076 -6.289 24.226 1.00 97.12 871 THR A CA 1
ATOM 6780 C C . THR A 1 871 ? -20.949 -6.990 23.482 1.00 97.12 871 THR A C 1
ATOM 6782 O O . THR A 1 871 ? -21.178 -8.052 22.910 1.00 97.12 871 THR A O 1
ATOM 6785 N N . GLY A 1 872 ? -19.743 -6.420 23.500 1.00 95.19 872 GLY A N 1
ATOM 6786 C CA . GLY A 1 872 ? -18.513 -7.115 23.132 1.00 95.19 872 GLY A CA 1
ATOM 6787 C C . GLY A 1 872 ? -17.747 -7.593 24.365 1.00 95.19 872 GLY A C 1
ATOM 6788 O O . GLY A 1 872 ? -18.180 -7.389 25.498 1.00 95.19 872 GLY A O 1
ATOM 6789 N N . ASN A 1 873 ? -16.602 -8.229 24.130 1.00 97.00 873 ASN A N 1
ATOM 6790 C CA . ASN A 1 873 ? -15.715 -8.689 25.197 1.00 97.00 873 ASN A CA 1
ATOM 6791 C C . ASN A 1 873 ? -15.091 -7.503 25.947 1.00 97.00 873 ASN A C 1
ATOM 6793 O O . ASN A 1 873 ? -14.847 -6.448 25.355 1.00 97.00 873 ASN A O 1
ATOM 6797 N N . SER A 1 874 ? -14.763 -7.689 27.224 1.00 98.00 874 SER A N 1
ATOM 6798 C CA . SER A 1 874 ? -13.998 -6.698 27.988 1.00 98.00 874 SER A CA 1
ATOM 6799 C C . SER A 1 874 ? -12.781 -7.314 28.664 1.00 98.00 874 SER A C 1
ATOM 6801 O O . SER A 1 874 ? -12.912 -8.341 29.320 1.00 98.00 874 SER A O 1
ATOM 6803 N N . VAL A 1 875 ? -11.626 -6.664 28.560 1.00 97.94 875 VAL A N 1
ATOM 6804 C CA . VAL A 1 875 ? -10.399 -7.034 29.272 1.00 97.94 875 VAL A CA 1
ATOM 6805 C C . VAL A 1 875 ? -9.946 -5.834 30.089 1.00 97.94 875 VAL A C 1
ATOM 6807 O O . VAL A 1 875 ? -9.365 -4.886 29.565 1.00 97.94 875 VAL A O 1
ATOM 6810 N N . LEU A 1 876 ? -10.265 -5.845 31.379 1.00 98.44 876 LEU A N 1
ATOM 6811 C CA . LEU A 1 876 ? -10.084 -4.697 32.259 1.00 98.44 876 LEU A CA 1
ATOM 6812 C C . LEU A 1 876 ? -9.056 -4.992 33.353 1.00 98.44 876 LEU A C 1
ATOM 6814 O O . LEU A 1 876 ? -8.887 -6.115 33.811 1.00 98.44 876 LEU A O 1
ATOM 6818 N N . ASN A 1 877 ? -8.376 -3.953 33.817 1.00 97.75 877 ASN A N 1
ATOM 6819 C CA . ASN A 1 877 ? -7.627 -3.996 35.069 1.00 97.75 877 ASN A CA 1
ATOM 6820 C C . ASN A 1 877 ? -8.589 -3.706 36.230 1.00 97.75 877 ASN A C 1
ATOM 6822 O O . ASN A 1 877 ? -8.724 -4.520 37.139 1.00 97.75 877 ASN A O 1
ATOM 6826 N N . VAL A 1 878 ? -9.350 -2.611 36.154 1.00 98.44 878 VAL A N 1
ATOM 6827 C CA . VAL A 1 878 ? -10.390 -2.278 37.139 1.00 98.44 878 VAL A CA 1
ATOM 6828 C C . VAL A 1 878 ? -11.728 -2.008 36.458 1.00 98.44 878 VAL A C 1
ATOM 6830 O O . VAL A 1 878 ? -11.784 -1.255 35.489 1.00 98.44 878 VAL A O 1
ATOM 6833 N N . ILE A 1 879 ? -12.816 -2.546 37.012 1.00 98.56 879 ILE A N 1
ATOM 6834 C CA . ILE A 1 879 ? -14.185 -2.087 36.752 1.00 98.56 879 ILE A CA 1
ATOM 6835 C C . ILE A 1 879 ? -14.791 -1.512 38.036 1.00 98.56 879 ILE A C 1
ATOM 6837 O O . ILE A 1 879 ? -14.981 -2.216 39.023 1.00 98.56 879 ILE A O 1
ATOM 6841 N N . GLU A 1 880 ? -15.108 -0.221 38.046 1.00 98.69 880 GLU A N 1
ATOM 6842 C CA . GLU A 1 880 ? -15.779 0.444 39.162 1.00 98.69 880 GLU A CA 1
ATOM 6843 C C . GLU A 1 880 ? -17.178 0.903 38.744 1.00 98.69 880 GLU A C 1
ATOM 6845 O O . GLU A 1 880 ? -17.335 1.704 37.826 1.00 98.69 880 GLU A O 1
ATOM 6850 N N . VAL A 1 881 ? -18.206 0.436 39.450 1.00 98.62 881 VAL A N 1
ATOM 6851 C CA . VAL A 1 881 ? -19.596 0.854 39.249 1.00 98.62 881 VAL A CA 1
ATOM 6852 C C . VAL A 1 881 ? -20.016 1.693 40.447 1.00 98.62 881 VAL A C 1
ATOM 6854 O O . VAL A 1 881 ? -20.275 1.162 41.528 1.00 98.62 881 VAL A O 1
ATOM 6857 N N . LYS A 1 882 ? -20.055 3.018 40.275 1.00 98.00 882 LYS A N 1
ATOM 6858 C CA . LYS A 1 882 ? -20.382 3.954 41.362 1.00 98.00 882 LYS A CA 1
ATOM 6859 C C . LYS A 1 882 ? -21.877 4.156 41.580 1.00 98.00 882 LYS A C 1
ATOM 6861 O O . LYS A 1 882 ? -22.284 4.469 42.693 1.00 98.00 882 LYS A O 1
ATOM 6866 N N . SER A 1 883 ? -22.673 4.014 40.526 1.00 96.38 883 SER A N 1
ATOM 6867 C CA . SER A 1 883 ? -24.131 4.168 40.523 1.00 96.38 883 SER A CA 1
ATOM 6868 C C . SER A 1 883 ? -24.706 3.420 39.315 1.00 96.38 883 SER A C 1
ATOM 6870 O O . SER A 1 883 ? -23.966 3.113 38.378 1.00 96.38 883 SER A O 1
ATOM 6872 N N . GLY A 1 884 ? -26.006 3.124 39.312 1.00 97.31 884 GLY A N 1
ATOM 6873 C CA . GLY A 1 884 ? -26.654 2.423 38.202 1.00 97.31 884 GLY A CA 1
ATOM 6874 C C . GLY A 1 884 ? -26.238 0.956 38.079 1.00 97.31 884 GLY A C 1
ATOM 6875 O O . GLY A 1 884 ? -25.961 0.272 39.070 1.00 97.31 884 GLY A O 1
ATOM 6876 N N . SER A 1 885 ? -26.223 0.448 36.848 1.00 98.31 885 SER A N 1
ATOM 6877 C CA . SER A 1 885 ? -25.828 -0.933 36.560 1.00 98.31 885 SER A CA 1
ATOM 6878 C C . SER A 1 885 ? -24.886 -1.050 35.368 1.00 98.31 885 SER A C 1
ATOM 6880 O O . SER A 1 885 ? -25.101 -0.388 34.358 1.00 98.31 885 SER A O 1
ATOM 6882 N N . VAL A 1 886 ? -23.878 -1.920 35.463 1.00 98.69 886 VAL A N 1
ATOM 6883 C CA . VAL A 1 886 ? -23.127 -2.411 34.296 1.00 98.69 886 VAL A CA 1
ATOM 6884 C C . VAL A 1 886 ? -23.525 -3.858 34.041 1.00 98.69 886 VAL A C 1
ATOM 6886 O O . VAL A 1 886 ? -23.602 -4.637 34.986 1.00 98.69 886 VAL A O 1
ATOM 6889 N N . SER A 1 887 ? -23.799 -4.216 32.788 1.00 98.44 887 SER A N 1
ATOM 6890 C CA . SER A 1 887 ? -24.219 -5.568 32.401 1.00 98.44 887 SER A CA 1
ATOM 6891 C C . SER A 1 887 ? -23.285 -6.147 31.344 1.00 98.44 887 SER A C 1
ATOM 6893 O O . SER A 1 887 ? -23.013 -5.485 30.342 1.00 98.44 887 SER A O 1
ATOM 6895 N N . TYR A 1 888 ? -22.828 -7.381 31.541 1.00 98.50 888 TYR A N 1
ATOM 6896 C CA . TYR A 1 888 ? -22.193 -8.179 30.494 1.00 98.50 888 TYR A CA 1
ATOM 6897 C C . TYR A 1 888 ? -23.270 -8.927 29.717 1.00 98.50 888 TYR A C 1
ATOM 6899 O O . TYR A 1 888 ? -24.044 -9.695 30.296 1.00 98.50 888 TYR A O 1
ATOM 6907 N N . ALA A 1 889 ? -23.339 -8.673 28.412 1.00 97.12 889 ALA A N 1
ATOM 6908 C CA . ALA A 1 889 ? -24.352 -9.263 27.550 1.00 97.12 889 ALA A CA 1
ATOM 6909 C C . ALA A 1 889 ? -24.061 -10.743 27.233 1.00 97.12 889 ALA A C 1
ATOM 6911 O O . ALA A 1 889 ? -22.918 -11.191 27.353 1.00 97.12 889 ALA A O 1
ATOM 6912 N N . PRO A 1 890 ? -25.056 -11.504 26.743 1.00 96.31 890 PRO A N 1
ATOM 6913 C CA . PRO A 1 890 ? -24.852 -12.894 26.357 1.00 96.31 890 PRO A CA 1
ATOM 6914 C C . PRO A 1 890 ? -23.788 -13.073 25.265 1.00 96.31 890 PRO A C 1
ATOM 6916 O O . PRO A 1 890 ? -23.682 -12.279 24.334 1.00 96.31 890 PRO A O 1
ATOM 6919 N N . ASN A 1 891 ? -23.106 -14.214 25.316 1.00 95.81 891 ASN A N 1
ATOM 6920 C CA . ASN A 1 891 ? -22.026 -14.660 24.434 1.00 95.81 891 ASN A CA 1
ATOM 6921 C C . ASN A 1 891 ? -20.780 -13.762 24.471 1.00 95.81 891 ASN A C 1
ATOM 6923 O O . ASN A 1 891 ? -20.126 -13.573 23.446 1.00 95.81 891 ASN A O 1
ATOM 6927 N N . THR A 1 892 ? -20.456 -13.231 25.651 1.00 97.00 892 THR A N 1
ATOM 6928 C CA . THR A 1 892 ? -19.262 -12.411 25.879 1.00 97.00 892 THR A CA 1
ATOM 6929 C C . THR A 1 892 ? -18.281 -13.099 26.821 1.00 97.00 892 THR A C 1
ATOM 6931 O O . THR A 1 892 ? -18.653 -13.898 27.690 1.00 97.00 892 THR A O 1
ATOM 6934 N N . PHE A 1 893 ? -17.011 -12.765 26.628 1.00 97.44 893 PHE A N 1
ATOM 6935 C CA . PHE A 1 893 ? -15.917 -13.116 27.512 1.00 97.44 893 PHE A CA 1
ATOM 6936 C C . PHE A 1 893 ? -15.388 -11.839 28.179 1.00 97.44 893 PHE A C 1
ATOM 6938 O O . PHE A 1 893 ? -15.050 -10.877 27.486 1.00 97.44 893 PHE A O 1
ATOM 6945 N N . ASN A 1 894 ? -15.323 -11.823 29.511 1.00 98.19 894 ASN A N 1
ATOM 6946 C CA . ASN A 1 894 ? -14.989 -10.632 30.283 1.00 98.19 894 ASN A CA 1
ATOM 6947 C C . ASN A 1 894 ? -13.974 -10.949 31.386 1.00 98.19 894 ASN A C 1
ATOM 6949 O O . ASN A 1 894 ? -14.224 -11.835 32.201 1.00 98.19 894 ASN A O 1
ATOM 6953 N N . THR A 1 895 ? -12.873 -10.201 31.449 1.00 98.00 895 THR A N 1
ATOM 6954 C CA . THR A 1 895 ? -11.884 -10.285 32.533 1.00 98.00 895 THR A CA 1
ATOM 6955 C C . THR A 1 895 ? -11.733 -8.974 33.292 1.00 98.00 895 THR A C 1
ATOM 6957 O O . THR A 1 895 ? -11.818 -7.890 32.708 1.00 98.00 895 THR A O 1
ATOM 6960 N N . ALA A 1 896 ? -11.466 -9.073 34.596 1.00 97.94 896 ALA A N 1
ATOM 6961 C CA . ALA A 1 896 ? -11.029 -7.955 35.427 1.00 97.94 896 ALA A CA 1
ATOM 6962 C C . ALA A 1 896 ? -10.093 -8.407 36.563 1.00 97.94 896 ALA A C 1
ATOM 6964 O O . ALA A 1 896 ? -10.377 -9.395 37.238 1.00 97.94 896 ALA A O 1
ATOM 6965 N N . GLU A 1 897 ? -9.029 -7.652 36.864 1.00 97.75 897 GLU A N 1
ATOM 6966 C CA . GLU A 1 897 ? -8.267 -7.893 38.106 1.00 97.75 897 GLU A CA 1
ATOM 6967 C C . GLU A 1 897 ? -9.103 -7.501 39.333 1.00 97.75 897 GLU A C 1
ATOM 6969 O O . GLU A 1 897 ? -9.148 -8.224 40.329 1.00 97.75 897 GLU A O 1
ATOM 6974 N N . VAL A 1 898 ? -9.799 -6.362 39.273 1.00 98.38 898 VAL A N 1
ATOM 6975 C CA . VAL A 1 898 ? -10.637 -5.897 40.384 1.00 98.38 898 VAL A CA 1
ATOM 6976 C C . VAL A 1 898 ? -11.960 -5.316 39.894 1.00 98.38 898 VAL A C 1
ATOM 6978 O O . VAL A 1 898 ? -11.996 -4.449 39.026 1.00 98.38 898 VAL A O 1
ATOM 6981 N N . ALA A 1 899 ? -13.057 -5.734 40.520 1.00 98.56 899 ALA A N 1
ATOM 6982 C CA . ALA A 1 899 ? -14.376 -5.137 40.382 1.00 98.56 899 ALA A CA 1
ATOM 6983 C C . ALA A 1 899 ? -14.808 -4.464 41.696 1.00 98.56 899 ALA A C 1
ATOM 6985 O O . ALA A 1 899 ? -14.834 -5.092 42.755 1.00 98.56 899 ALA A O 1
ATOM 6986 N N . HIS A 1 900 ? -15.175 -3.185 41.639 1.00 98.56 900 HIS A N 1
ATOM 6987 C CA . HIS A 1 900 ? -15.681 -2.400 42.767 1.00 98.56 900 HIS A CA 1
ATOM 6988 C C . HIS A 1 900 ? -17.117 -1.955 42.504 1.00 98.56 900 HIS A C 1
ATOM 6990 O O . HIS A 1 900 ? -17.353 -1.055 41.702 1.00 98.56 900 HIS A O 1
ATOM 6996 N N . ILE A 1 901 ? -18.083 -2.545 43.205 1.00 98.56 901 ILE A N 1
ATOM 6997 C CA . ILE A 1 901 ? -19.499 -2.191 43.074 1.00 98.56 901 ILE A CA 1
ATOM 6998 C C . ILE A 1 901 ? -19.913 -1.405 44.316 1.00 98.56 901 ILE A C 1
ATOM 7000 O O . ILE A 1 901 ? -19.952 -1.938 45.431 1.00 98.56 901 ILE A O 1
ATOM 7004 N N . ARG A 1 902 ? -20.168 -0.109 44.124 1.00 98.06 902 ARG A N 1
ATOM 7005 C CA . ARG A 1 902 ? -20.500 0.827 45.202 1.00 98.06 902 ARG A CA 1
ATOM 7006 C C . ARG A 1 902 ? -21.937 0.656 45.682 1.00 98.06 902 ARG A C 1
ATOM 7008 O O . ARG A 1 902 ? -22.749 -0.042 45.074 1.00 98.06 902 ARG A O 1
ATOM 7015 N N . SER A 1 903 ? -22.255 1.293 46.806 1.00 96.12 903 SER A N 1
ATOM 7016 C CA . SER A 1 903 ? -23.603 1.253 47.375 1.00 96.12 903 SER A CA 1
ATOM 7017 C C . SER A 1 903 ? -24.671 1.655 46.349 1.00 96.12 903 SER A C 1
ATOM 7019 O O . SER A 1 903 ? -24.516 2.658 45.661 1.00 96.12 903 SER A O 1
ATOM 7021 N N . GLN A 1 904 ? -25.769 0.889 46.280 1.00 92.69 904 GLN A N 1
ATOM 7022 C CA . GLN A 1 904 ? -26.880 1.069 45.326 1.00 92.69 904 GLN A CA 1
ATOM 7023 C C . GLN A 1 904 ? -26.526 0.824 43.846 1.00 92.69 904 GLN A C 1
ATOM 7025 O O . GLN A 1 904 ? -27.370 1.056 42.983 1.00 92.69 904 GLN A O 1
ATOM 7030 N N . ALA A 1 905 ? -25.321 0.339 43.540 1.00 98.06 905 ALA A N 1
ATOM 7031 C CA . ALA A 1 905 ? -24.923 -0.039 42.191 1.00 98.06 905 ALA A CA 1
ATOM 7032 C C . ALA A 1 905 ? -25.015 -1.556 41.963 1.00 98.06 905 ALA A C 1
ATOM 7034 O O . ALA A 1 905 ? -25.093 -2.346 42.911 1.00 98.06 905 ALA A O 1
ATOM 7035 N N . SER A 1 906 ? -24.983 -1.979 40.697 1.00 98.31 906 SER A N 1
ATOM 7036 C CA . SER A 1 906 ? -24.983 -3.404 40.348 1.00 98.31 906 SER A CA 1
ATOM 7037 C C . SER A 1 906 ? -24.062 -3.774 39.186 1.00 98.31 906 SER A C 1
ATOM 7039 O O . SER A 1 906 ? -23.906 -3.014 38.231 1.00 98.31 906 SER A O 1
ATOM 7041 N N . LEU A 1 907 ? -23.487 -4.975 39.266 1.00 98.56 907 LEU A N 1
ATOM 7042 C CA . LEU A 1 907 ? -22.884 -5.680 38.135 1.00 98.56 907 LEU A CA 1
ATOM 7043 C C . LEU A 1 907 ? -23.794 -6.848 37.761 1.00 98.56 907 LEU A C 1
ATOM 7045 O O . LEU A 1 907 ? -24.144 -7.655 38.624 1.00 98.56 907 LEU A O 1
ATOM 7049 N N . LYS A 1 908 ? -24.183 -6.928 36.490 1.00 98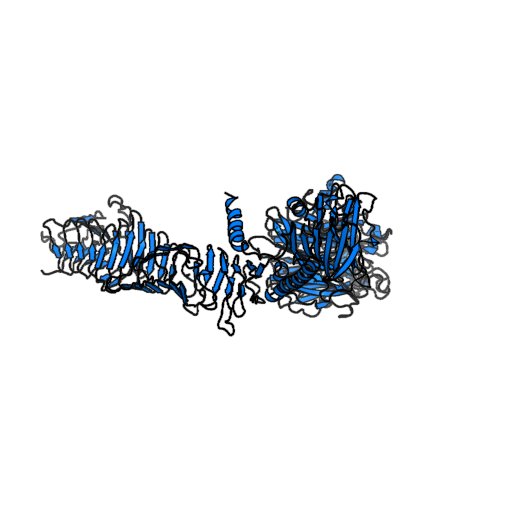.50 908 LYS A N 1
ATOM 7050 C CA . LYS A 1 908 ? -25.094 -7.947 35.971 1.00 98.50 908 LYS A CA 1
ATOM 7051 C C . LYS A 1 908 ? -24.386 -8.837 34.961 1.00 98.50 908 LYS A C 1
ATOM 7053 O O . LYS A 1 908 ? -23.651 -8.353 34.103 1.00 98.50 908 LYS A O 1
ATOM 7058 N N . LEU A 1 909 ? -24.628 -10.133 35.061 1.00 98.38 909 LEU A N 1
ATOM 7059 C CA . LEU A 1 909 ? -24.161 -11.150 34.133 1.00 98.38 909 LEU A CA 1
ATOM 7060 C C . LEU A 1 909 ? -25.410 -11.766 33.496 1.00 98.38 909 LEU A C 1
ATOM 7062 O O . LEU A 1 909 ? -26.201 -12.401 34.200 1.00 98.38 909 LEU A O 1
ATOM 7066 N N . ASP A 1 910 ? -25.614 -11.553 32.195 1.00 96.75 910 ASP A N 1
ATOM 7067 C CA . ASP A 1 910 ? -26.863 -11.915 31.523 1.00 96.75 910 ASP A CA 1
ATOM 7068 C C . ASP A 1 910 ? -26.643 -12.999 30.455 1.00 96.75 910 ASP A C 1
ATOM 7070 O O . ASP A 1 910 ? -25.945 -12.805 29.463 1.00 96.75 910 ASP A O 1
ATOM 7074 N N . GLY A 1 911 ? -27.302 -14.148 30.618 1.00 94.62 911 GLY A N 1
ATOM 7075 C CA . GLY A 1 911 ? -27.304 -15.241 29.644 1.00 94.62 911 GLY A CA 1
ATOM 7076 C C . GLY A 1 911 ? -26.027 -16.083 29.630 1.00 94.62 911 GLY A C 1
ATOM 7077 O O . GLY A 1 911 ? -25.643 -16.624 30.658 1.00 94.62 911 GLY A O 1
ATOM 7078 N N . ASN A 1 912 ? -25.413 -16.269 28.456 1.00 95.31 912 ASN A N 1
ATOM 7079 C CA . ASN A 1 912 ? -24.190 -17.067 28.315 1.00 95.31 912 ASN A CA 1
ATOM 7080 C C . ASN A 1 912 ? -22.949 -16.191 28.501 1.00 95.31 912 ASN A C 1
ATOM 7082 O O . ASN A 1 912 ? -22.497 -15.582 27.538 1.00 95.31 912 ASN A O 1
ATOM 7086 N N . VAL A 1 913 ? -22.406 -16.101 29.710 1.00 97.31 913 VAL A N 1
ATOM 7087 C CA . VAL A 1 913 ? -21.272 -15.209 30.012 1.00 97.31 913 VAL A CA 1
ATOM 7088 C C . VAL A 1 913 ? -20.121 -15.998 30.612 1.00 97.31 913 VAL A C 1
ATOM 7090 O O . VAL A 1 913 ? -20.332 -16.837 31.486 1.00 97.31 913 VAL A O 1
ATOM 7093 N N . VAL A 1 914 ? -18.901 -15.686 30.178 1.00 97.75 914 VAL A N 1
ATOM 7094 C CA . VAL A 1 914 ? -17.684 -16.042 30.912 1.00 97.75 914 VAL A CA 1
ATOM 7095 C C . VAL A 1 914 ? -17.143 -14.774 31.560 1.00 97.75 914 VAL A C 1
ATOM 7097 O O . VAL A 1 914 ? -16.834 -13.808 30.862 1.00 97.75 914 VAL A O 1
ATOM 7100 N N . ALA A 1 915 ? -17.079 -14.765 32.887 1.00 97.62 915 ALA A N 1
ATOM 7101 C CA . ALA A 1 915 ? -16.551 -13.675 33.691 1.00 97.62 915 ALA A CA 1
ATOM 7102 C C . ALA A 1 915 ? -15.418 -14.207 34.577 1.00 97.62 915 ALA A C 1
ATOM 7104 O O . ALA A 1 915 ? -15.664 -15.000 35.481 1.00 97.62 915 ALA A O 1
ATOM 7105 N N . ASP A 1 916 ? -14.195 -13.765 34.312 1.00 96.94 916 ASP A N 1
ATOM 7106 C CA . ASP A 1 916 ? -13.007 -14.058 35.115 1.00 96.94 916 ASP A CA 1
ATOM 7107 C C . ASP A 1 916 ? -12.603 -12.778 35.858 1.00 96.94 916 ASP A C 1
ATOM 7109 O O . ASP A 1 916 ? -12.002 -11.856 35.303 1.00 96.94 916 ASP A O 1
ATOM 7113 N N . ILE A 1 917 ? -13.060 -12.666 37.104 1.00 97.31 917 ILE A N 1
ATOM 7114 C CA . ILE A 1 917 ? -12.878 -11.480 37.939 1.00 97.31 917 ILE A CA 1
ATOM 7115 C C . ILE A 1 917 ? -12.120 -11.895 39.184 1.00 97.31 917 ILE A C 1
ATOM 7117 O O . ILE A 1 917 ? -12.702 -12.443 40.121 1.00 97.31 917 ILE A O 1
ATOM 7121 N N . ARG A 1 918 ? -10.831 -11.570 39.246 1.00 96.56 918 ARG A N 1
ATOM 7122 C CA . ARG A 1 918 ? -9.976 -12.018 40.345 1.00 96.56 918 ARG A CA 1
ATOM 7123 C C . ARG A 1 918 ? -10.505 -11.564 41.713 1.00 96.56 918 ARG A C 1
ATOM 7125 O O . ARG A 1 918 ? -10.647 -12.390 42.617 1.00 96.56 918 ARG A O 1
ATOM 7132 N N . GLN A 1 919 ? -10.833 -10.279 41.879 1.00 97.88 919 GLN A N 1
ATOM 7133 C CA . GLN A 1 919 ? -11.397 -9.740 43.125 1.00 97.88 919 GLN A CA 1
ATOM 7134 C C . GLN A 1 919 ? -12.675 -8.935 42.883 1.00 97.88 919 GLN A C 1
ATOM 7136 O O . GLN A 1 919 ? -12.649 -7.927 42.183 1.00 97.88 919 GLN A O 1
ATOM 7141 N N . LEU A 1 920 ? -13.782 -9.314 43.525 1.00 98.31 920 LEU A N 1
ATOM 7142 C CA . LEU A 1 920 ? -15.075 -8.633 43.410 1.00 98.31 920 LEU A CA 1
ATOM 7143 C C . LEU A 1 920 ? -15.516 -8.074 44.768 1.00 98.31 920 LEU A C 1
ATOM 7145 O O . LEU A 1 920 ? -15.796 -8.816 45.704 1.00 98.31 920 LEU A O 1
ATOM 7149 N N . ASN A 1 921 ? -15.599 -6.750 44.875 1.00 98.25 921 ASN A N 1
ATOM 7150 C CA . ASN A 1 921 ? -15.901 -6.029 46.109 1.00 98.25 921 ASN A CA 1
ATOM 7151 C C . ASN A 1 921 ? -17.293 -5.384 46.044 1.00 98.25 921 ASN A C 1
ATOM 7153 O O . ASN A 1 921 ? -17.539 -4.527 45.195 1.00 98.25 921 ASN A O 1
ATOM 7157 N N . LEU A 1 922 ? -18.181 -5.758 46.966 1.00 98.25 922 LEU A N 1
ATOM 7158 C CA . LEU A 1 922 ? -19.568 -5.296 47.048 1.00 98.25 922 LEU A CA 1
ATOM 7159 C C . LEU A 1 922 ? -19.804 -4.452 48.311 1.00 98.25 922 LEU A C 1
ATOM 7161 O O . LEU A 1 922 ? -19.788 -4.960 49.432 1.00 98.25 922 LEU A O 1
ATOM 7165 N N . GLU A 1 923 ? -20.081 -3.160 48.160 1.00 98.00 923 GLU A N 1
ATOM 7166 C CA . GLU A 1 923 ? -20.482 -2.294 49.279 1.00 98.00 923 GLU A CA 1
ATOM 7167 C C . GLU A 1 923 ? -21.898 -2.615 49.814 1.00 98.00 923 GLU A C 1
ATOM 7169 O O . GLU A 1 923 ? -22.659 -3.345 49.177 1.00 98.00 923 GLU A O 1
ATOM 7174 N N . PRO A 1 924 ? -22.309 -2.085 50.987 1.00 96.69 924 PRO A N 1
ATOM 7175 C CA . PRO A 1 924 ? -23.680 -2.250 51.469 1.00 96.69 924 PRO A CA 1
ATOM 7176 C C . PRO A 1 924 ? -24.716 -1.825 50.420 1.00 96.69 924 PRO A C 1
ATOM 7178 O O . PRO A 1 924 ? -24.636 -0.720 49.881 1.00 96.69 924 PRO A O 1
ATOM 7181 N N . ASN A 1 925 ? -25.722 -2.668 50.176 1.00 94.50 925 ASN A N 1
ATOM 7182 C CA . ASN A 1 925 ? -26.752 -2.495 49.138 1.00 94.50 925 ASN A CA 1
ATOM 7183 C C . ASN A 1 925 ? -26.246 -2.542 47.680 1.00 94.50 925 ASN A C 1
ATOM 7185 O O . ASN A 1 925 ? -27.011 -2.215 46.774 1.00 94.50 925 ASN A O 1
ATOM 7189 N N . ALA A 1 926 ? -24.985 -2.901 47.437 1.00 97.94 926 ALA A N 1
ATOM 7190 C CA . ALA A 1 926 ? -24.504 -3.245 46.103 1.00 97.94 926 ALA A CA 1
ATOM 7191 C C . ALA A 1 926 ? -24.979 -4.651 45.713 1.00 97.94 926 ALA A C 1
ATOM 7193 O O . ALA A 1 926 ? -25.178 -5.500 46.590 1.00 97.94 926 ALA A O 1
ATOM 7194 N N . ARG A 1 927 ? -25.124 -4.918 44.411 1.00 98.25 927 ARG A N 1
ATOM 7195 C CA . ARG A 1 927 ? -25.571 -6.227 43.912 1.00 98.25 927 ARG A CA 1
ATOM 7196 C C . ARG A 1 927 ? -24.666 -6.796 42.827 1.00 98.25 927 ARG A C 1
ATOM 7198 O O . ARG A 1 927 ? -24.335 -6.111 41.864 1.00 98.25 927 ARG A O 1
ATOM 7205 N N . LEU A 1 928 ? -24.339 -8.075 42.957 1.00 98.44 928 LEU A N 1
ATOM 7206 C CA . LEU A 1 928 ? -23.931 -8.921 41.841 1.00 98.44 928 LEU A CA 1
ATOM 7207 C C . LEU A 1 928 ? -25.147 -9.744 41.416 1.00 98.44 928 LEU A C 1
ATOM 7209 O O . LEU A 1 928 ? -25.691 -10.489 42.230 1.00 98.44 928 LEU A O 1
ATOM 7213 N N . GLU A 1 929 ? -25.588 -9.608 40.170 1.00 98.31 929 GLU A N 1
ATOM 7214 C CA . GLU A 1 929 ? -26.781 -10.287 39.660 1.00 98.31 929 GLU A CA 1
ATOM 7215 C C . GLU A 1 929 ? -26.419 -11.206 38.490 1.00 98.31 929 GLU A C 1
ATOM 7217 O O . GLU A 1 929 ? -25.845 -10.764 37.503 1.00 98.31 929 GLU A O 1
ATOM 7222 N N . ALA A 1 930 ? -26.776 -12.484 38.580 1.00 98.06 930 ALA A N 1
ATOM 7223 C CA . ALA A 1 930 ? -26.625 -13.453 37.499 1.00 98.06 930 ALA A CA 1
ATOM 7224 C C . ALA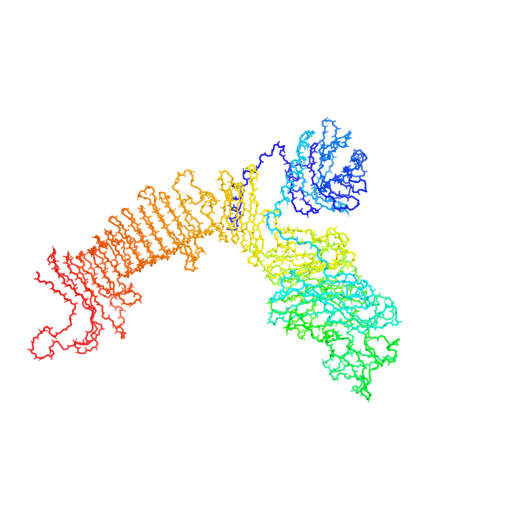 A 1 930 ? -28.012 -13.858 36.984 1.00 98.06 930 ALA A C 1
ATOM 7226 O O . ALA A 1 930 ? -28.755 -14.545 37.692 1.00 98.06 930 ALA A O 1
ATOM 7227 N N . ASN A 1 931 ? -28.375 -13.437 35.772 1.00 97.31 931 ASN A N 1
ATOM 7228 C CA . ASN A 1 931 ? -29.679 -13.709 35.165 1.00 97.31 931 ASN A CA 1
ATOM 7229 C C . ASN A 1 931 ? -29.530 -14.747 34.047 1.00 97.31 931 ASN A C 1
ATOM 7231 O O . ASN A 1 931 ? -29.003 -14.453 32.976 1.00 97.31 931 ASN A O 1
ATOM 7235 N N . ILE A 1 932 ? -30.000 -15.973 34.293 1.00 96.00 932 ILE A N 1
ATOM 7236 C CA . ILE A 1 932 ? -29.665 -17.133 33.456 1.00 96.00 932 ILE A CA 1
ATOM 7237 C C . ILE A 1 932 ? -30.942 -17.851 33.023 1.00 96.00 932 ILE A C 1
ATOM 7239 O O . ILE A 1 932 ? -31.616 -18.478 33.846 1.00 96.00 932 ILE A O 1
ATOM 7243 N N . LEU A 1 933 ? -31.306 -17.756 31.742 1.00 94.00 933 LEU A N 1
ATOM 7244 C CA . LEU A 1 933 ? -32.483 -18.460 31.225 1.00 94.00 933 LEU A CA 1
ATOM 7245 C C . LEU A 1 933 ? -32.243 -19.976 31.180 1.00 94.00 933 LEU A C 1
ATOM 7247 O O . LEU A 1 933 ? -31.140 -20.465 31.417 1.00 94.00 933 LEU A O 1
ATOM 7251 N N . GLU A 1 934 ? -33.309 -20.723 30.908 1.00 89.81 934 GLU A N 1
ATOM 7252 C CA . GLU A 1 934 ? -33.229 -22.163 30.654 1.00 89.81 934 GLU A CA 1
ATOM 7253 C C . GLU A 1 934 ? -32.213 -22.452 29.528 1.00 89.81 934 GLU A C 1
ATOM 7255 O O . GLU A 1 934 ? -32.070 -21.654 28.602 1.00 89.81 934 GLU A O 1
ATOM 7260 N N . ASP A 1 935 ? -31.454 -23.542 29.664 1.00 88.00 935 ASP A N 1
ATOM 7261 C CA . ASP A 1 935 ? -30.362 -23.960 28.762 1.00 88.00 935 ASP A CA 1
ATOM 7262 C C . ASP A 1 935 ? -29.153 -23.010 28.635 1.00 88.00 935 ASP A C 1
ATOM 7264 O O . ASP A 1 935 ? -28.260 -23.249 27.821 1.00 88.00 935 ASP A O 1
ATOM 7268 N N . GLN A 1 936 ? -29.076 -21.955 29.450 1.00 94.19 936 GLN A N 1
ATOM 7269 C CA . GLN A 1 936 ? -27.931 -21.041 29.486 1.00 94.19 936 GLN A CA 1
ATOM 7270 C C . GLN A 1 936 ? -27.004 -21.308 30.675 1.00 94.19 936 GLN A C 1
ATOM 7272 O O . GLN A 1 936 ? -27.404 -21.878 31.701 1.00 94.19 936 GLN A O 1
ATOM 7277 N N . MET A 1 937 ? -25.754 -20.863 30.541 1.00 94.31 937 MET A N 1
ATOM 7278 C CA . MET A 1 937 ? -24.741 -20.982 31.583 1.00 94.31 937 MET A CA 1
ATOM 7279 C C . MET A 1 937 ? -23.917 -19.706 31.734 1.00 94.31 937 MET A C 1
ATOM 7281 O O . MET A 1 937 ? -23.420 -19.163 30.753 1.00 94.31 937 MET A O 1
ATOM 7285 N N . ILE A 1 938 ? -23.693 -19.300 32.982 1.00 97.38 938 ILE A N 1
ATOM 7286 C CA . ILE A 1 938 ? -22.670 -18.314 33.340 1.00 97.38 938 ILE A CA 1
ATOM 7287 C C . ILE A 1 938 ? -21.532 -19.038 34.039 1.00 97.38 938 ILE A C 1
ATOM 7289 O O . ILE A 1 938 ? -21.785 -19.766 34.997 1.00 97.38 938 ILE A O 1
ATOM 7293 N N . LEU A 1 939 ? -20.302 -18.814 33.583 1.00 96.31 939 LEU A N 1
ATOM 7294 C CA . LEU A 1 939 ? -19.088 -19.154 34.314 1.00 96.31 939 LEU A CA 1
ATOM 7295 C C . LEU A 1 939 ? -18.568 -17.884 34.988 1.00 96.31 939 LEU A C 1
ATOM 7297 O O . LEU A 1 939 ? -18.218 -16.928 34.303 1.00 96.31 939 LEU A O 1
ATOM 7301 N N . LEU A 1 940 ? -18.537 -17.885 36.317 1.00 97.00 940 LEU A N 1
ATOM 7302 C CA . LEU A 1 940 ? -17.938 -16.838 37.133 1.00 97.00 940 LEU A CA 1
ATOM 7303 C C . LEU A 1 940 ? -16.740 -17.426 37.885 1.00 97.00 940 LEU A C 1
ATOM 7305 O O . LEU A 1 940 ? -16.919 -18.145 38.870 1.00 97.00 940 LEU A O 1
ATOM 7309 N N . ASP A 1 941 ? -15.538 -17.125 37.407 1.00 95.00 941 ASP A N 1
ATOM 7310 C CA . ASP A 1 941 ? -14.283 -17.489 38.062 1.00 95.00 941 ASP A CA 1
ATOM 7311 C C . ASP A 1 941 ? -13.745 -16.288 38.844 1.00 95.00 941 ASP A C 1
ATOM 7313 O O . ASP A 1 941 ? -13.705 -15.167 38.334 1.00 95.00 941 ASP A O 1
ATOM 7317 N N . THR A 1 942 ? -13.413 -16.501 40.117 1.00 95.06 942 THR A N 1
ATOM 7318 C CA . THR A 1 942 ? -12.924 -15.459 41.023 1.00 95.06 942 THR A CA 1
ATOM 7319 C C . THR A 1 942 ? -11.945 -16.053 42.029 1.00 95.06 942 THR A C 1
ATOM 7321 O O . THR A 1 942 ? -12.093 -17.200 42.449 1.00 95.06 942 THR A O 1
ATOM 7324 N N . GLU A 1 943 ? -10.997 -15.261 42.538 1.00 94.88 943 GLU A N 1
ATOM 7325 C CA . GLU A 1 943 ? -10.329 -15.629 43.794 1.00 94.88 943 GLU A CA 1
ATOM 7326 C C . GLU A 1 943 ? -11.264 -15.318 44.972 1.00 94.88 943 GLU A C 1
ATOM 7328 O O . GLU A 1 943 ? -11.443 -16.140 45.881 1.00 94.88 943 GLU A O 1
ATOM 7333 N N . THR A 1 944 ? -11.876 -14.124 44.962 1.00 95.62 944 THR A N 1
ATOM 7334 C CA . THR A 1 944 ? -12.746 -13.661 46.051 1.00 95.62 944 THR A CA 1
ATOM 7335 C C . THR A 1 944 ? -13.916 -12.786 45.601 1.00 95.62 944 THR A C 1
ATOM 7337 O O . THR A 1 944 ? -13.760 -11.880 44.786 1.00 95.62 944 THR A O 1
ATOM 7340 N N . VAL A 1 945 ? -15.066 -12.987 46.248 1.00 97.25 945 VAL A N 1
ATOM 7341 C CA . VAL A 1 945 ? -16.202 -12.059 46.296 1.00 97.25 945 VAL A CA 1
ATOM 7342 C C . VAL A 1 945 ? -16.366 -11.602 47.745 1.00 97.25 945 VAL A C 1
ATOM 7344 O O . VAL A 1 945 ? -16.589 -12.430 48.626 1.00 97.25 945 VAL A O 1
ATOM 7347 N N . SER A 1 946 ? -16.238 -10.310 48.036 1.00 96.56 946 SER A N 1
ATOM 7348 C CA . SER A 1 946 ? -16.217 -9.810 49.416 1.00 96.56 946 SER A CA 1
ATOM 7349 C C . SER A 1 946 ? -16.997 -8.512 49.622 1.00 96.56 946 SER A C 1
ATOM 7351 O O . SER A 1 946 ? -17.327 -7.816 48.663 1.00 96.56 946 SER A O 1
ATOM 7353 N N . GLY A 1 947 ? -17.306 -8.177 50.877 1.00 94.25 947 GLY A N 1
ATOM 7354 C CA . GLY A 1 947 ? -17.971 -6.927 51.260 1.00 94.25 947 GLY A CA 1
ATOM 7355 C C . GLY A 1 947 ? -19.332 -7.162 51.910 1.00 94.25 947 GLY A C 1
ATOM 7356 O O . GLY A 1 947 ? -19.546 -8.215 52.473 1.00 94.25 947 GLY A O 1
ATOM 7357 N N . LYS A 1 948 ? -20.254 -6.194 51.876 1.00 94.81 948 LYS A N 1
ATOM 7358 C CA . LYS A 1 948 ? -21.565 -6.247 52.569 1.00 94.81 948 LYS A CA 1
ATOM 7359 C C . LYS A 1 948 ? -22.771 -6.171 51.623 1.00 94.81 948 LYS A C 1
ATOM 7361 O O . LYS A 1 948 ? -23.876 -5.857 52.065 1.00 94.81 948 LYS A O 1
ATOM 7366 N N . GLY A 1 949 ? -22.554 -6.390 50.330 1.00 96.69 949 GLY A N 1
ATOM 7367 C CA . GLY A 1 949 ? -23.621 -6.423 49.330 1.00 96.69 949 GLY A CA 1
ATOM 7368 C C . GLY A 1 949 ? -24.322 -7.777 49.228 1.00 96.69 949 GLY A C 1
ATOM 7369 O O . GLY A 1 949 ? -24.191 -8.641 50.100 1.00 96.69 949 GLY A O 1
ATOM 7370 N N . GLU A 1 950 ? -25.069 -7.946 48.140 1.00 97.81 950 GLU A N 1
ATOM 7371 C CA . GLU A 1 950 ? -25.868 -9.135 47.837 1.00 97.81 950 GLU A CA 1
ATOM 7372 C C . GLU A 1 950 ? -25.367 -9.811 46.553 1.00 97.81 950 GLU A C 1
ATOM 7374 O O . GLU A 1 950 ? -25.107 -9.142 45.552 1.00 97.81 950 GLU A O 1
ATOM 7379 N N . PHE A 1 951 ? -25.284 -11.141 46.557 1.00 98.06 951 PHE A N 1
ATOM 7380 C CA . PHE A 1 951 ? -25.072 -11.941 45.349 1.00 98.06 951 PHE A CA 1
ATOM 7381 C C . PHE A 1 951 ? -26.364 -12.687 45.017 1.00 98.06 951 PHE A C 1
ATOM 7383 O O . PHE A 1 951 ? -26.803 -13.534 45.790 1.00 98.06 951 PHE A O 1
ATOM 7390 N N . ILE A 1 952 ? -26.992 -12.359 43.889 1.00 98.31 952 ILE A N 1
ATOM 7391 C CA . ILE A 1 952 ? -28.312 -12.852 43.502 1.00 98.31 952 ILE A CA 1
ATOM 7392 C C . ILE A 1 952 ? -28.214 -13.633 42.193 1.00 98.31 952 ILE A C 1
ATOM 7394 O O . ILE A 1 952 ? -27.750 -13.112 41.182 1.00 98.31 952 ILE A O 1
ATOM 7398 N N . LYS A 1 953 ? -28.740 -14.857 42.178 1.00 97.31 953 LYS A N 1
ATOM 7399 C CA . LYS A 1 953 ? -28.928 -15.653 40.961 1.00 97.31 953 LYS A CA 1
ATOM 7400 C C . LYS A 1 953 ? -30.413 -15.766 40.635 1.00 97.31 953 LYS A C 1
ATOM 7402 O O . LYS A 1 953 ? -31.207 -16.165 41.489 1.00 97.31 953 LYS A O 1
ATOM 7407 N N . ARG A 1 954 ? -30.781 -15.501 39.379 1.00 97.31 954 ARG A N 1
ATOM 7408 C CA . ARG A 1 954 ? -32.145 -15.609 38.836 1.00 97.31 954 ARG A CA 1
ATOM 7409 C C . ARG A 1 954 ? -32.192 -16.511 37.601 1.00 97.31 954 ARG A C 1
ATOM 7411 O O . ARG A 1 954 ? -31.198 -16.678 36.900 1.00 97.31 954 ARG A O 1
ATOM 7418 N N . GLY A 1 955 ? -33.381 -17.041 37.319 1.00 95.81 955 GLY A N 1
ATOM 7419 C CA . GLY A 1 955 ? -33.651 -17.879 36.147 1.00 95.81 955 GLY A CA 1
ATOM 7420 C C . GLY A 1 955 ? -33.232 -19.348 36.307 1.00 95.81 955 GLY A C 1
ATOM 7421 O O . GLY A 1 955 ? -32.640 -19.737 37.314 1.00 95.81 955 GLY A O 1
ATOM 7422 N N . GLN A 1 956 ? -33.628 -20.187 35.348 1.00 94.56 956 GLN A N 1
ATOM 7423 C CA . GLN A 1 956 ? -33.534 -21.650 35.457 1.00 94.56 956 GLN A CA 1
ATOM 7424 C C . GLN A 1 956 ? -32.176 -22.234 35.044 1.00 94.56 956 GLN A C 1
ATOM 7426 O O . GLN A 1 956 ? -31.906 -23.394 35.345 1.00 94.56 956 GLN A O 1
ATOM 7431 N N . GLY A 1 957 ? -31.308 -21.450 34.403 1.00 94.19 957 GLY A N 1
ATOM 7432 C CA . GLY A 1 957 ? -30.011 -21.925 33.928 1.00 94.19 957 GLY A CA 1
ATOM 7433 C C . GLY A 1 957 ? -28.986 -22.193 35.032 1.00 94.19 957 GLY A C 1
ATOM 7434 O O . GLY A 1 957 ? -29.287 -22.204 36.237 1.00 94.19 957 GLY A O 1
ATOM 7435 N N . THR A 1 958 ? -27.742 -22.409 34.611 1.00 94.12 958 THR A N 1
ATOM 7436 C CA . THR A 1 958 ? -26.639 -22.817 35.492 1.00 94.12 958 THR A CA 1
ATOM 7437 C C . THR A 1 958 ? -25.665 -21.673 35.743 1.00 94.12 958 THR A C 1
ATOM 7439 O O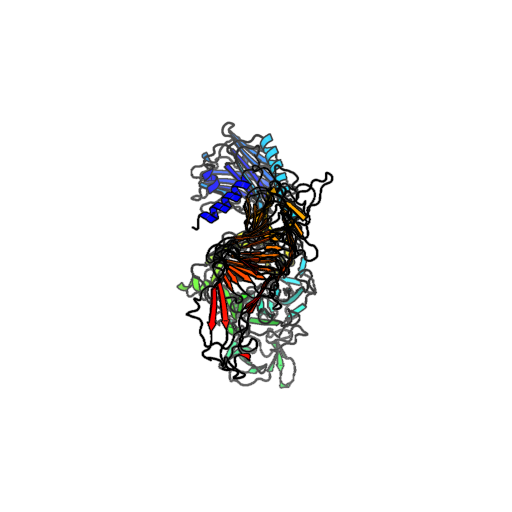 . THR A 1 958 ? -25.117 -21.103 34.810 1.00 94.12 958 THR A O 1
ATOM 7442 N N . LEU A 1 959 ? -25.410 -21.372 37.014 1.00 96.31 959 LEU A N 1
ATOM 7443 C CA . LEU A 1 959 ? -24.283 -20.541 37.429 1.00 96.31 959 LEU A CA 1
ATOM 7444 C C . LEU A 1 959 ? -23.155 -21.461 37.893 1.00 96.31 959 LEU A C 1
ATOM 7446 O O . LEU A 1 959 ? -23.278 -22.076 38.948 1.00 96.31 959 LEU A O 1
ATOM 7450 N N . ALA A 1 960 ? -22.098 -21.565 37.103 1.00 94.44 960 ALA A N 1
ATOM 7451 C CA . ALA A 1 960 ? -20.840 -22.201 37.452 1.00 94.44 960 ALA A CA 1
ATOM 7452 C C . ALA A 1 960 ? -19.950 -21.182 38.178 1.00 94.44 960 ALA A C 1
ATOM 7454 O O . ALA A 1 960 ? -19.658 -20.127 37.623 1.00 94.44 960 ALA A O 1
ATOM 7455 N N . PHE A 1 961 ? -19.552 -21.466 39.417 1.00 95.44 961 PHE A N 1
ATOM 7456 C CA . PHE A 1 961 ? -18.820 -20.527 40.265 1.00 95.44 961 PHE A CA 1
ATOM 7457 C C . PHE A 1 961 ? -17.575 -21.151 40.882 1.00 95.44 961 PHE A C 1
ATOM 7459 O O . PHE A 1 961 ? -17.660 -22.196 41.532 1.00 95.44 961 PHE A O 1
ATOM 7466 N N . ALA A 1 962 ? -16.449 -20.456 40.747 1.00 93.25 962 ALA A N 1
ATOM 7467 C CA . ALA A 1 962 ? -15.209 -20.737 41.454 1.00 93.25 962 ALA A CA 1
ATOM 7468 C C . ALA A 1 962 ? -14.804 -19.533 42.325 1.00 93.25 962 ALA A C 1
ATOM 7470 O O . ALA A 1 962 ? -15.037 -18.375 41.971 1.00 93.25 962 ALA A O 1
ATOM 7471 N N . GLY A 1 963 ? -14.228 -19.818 43.498 1.00 94.31 963 GLY A N 1
ATOM 7472 C CA . GLY A 1 963 ? -13.695 -18.796 44.403 1.00 94.31 963 GLY A CA 1
ATOM 7473 C C . GLY A 1 963 ? -14.253 -18.810 45.822 1.00 94.31 963 GLY A C 1
ATOM 7474 O O . GLY A 1 963 ? -14.917 -19.749 46.268 1.00 94.31 963 GLY A O 1
ATOM 7475 N N . THR A 1 964 ? -13.935 -17.752 46.572 1.00 95.44 964 THR A N 1
ATOM 7476 C CA . THR A 1 964 ? -14.342 -17.594 47.976 1.00 95.44 964 THR A CA 1
ATOM 7477 C C . THR A 1 964 ? -15.280 -16.404 48.164 1.00 95.44 964 THR A C 1
ATOM 7479 O O . THR A 1 964 ? -14.906 -15.273 47.874 1.00 95.44 964 THR A O 1
ATOM 7482 N N . VAL A 1 965 ? -16.465 -16.623 48.729 1.00 96.56 965 VAL A N 1
ATOM 7483 C CA . VAL A 1 965 ? -17.400 -15.562 49.128 1.00 96.56 965 VAL A CA 1
ATOM 7484 C C . VAL A 1 965 ? -17.196 -15.225 50.606 1.00 96.56 965 VAL A C 1
ATOM 7486 O O . VAL A 1 965 ? -17.299 -16.114 51.446 1.00 96.56 965 VAL A O 1
ATOM 7489 N N . ASN A 1 966 ? -16.948 -13.961 50.948 1.00 94.31 966 ASN A N 1
ATOM 7490 C CA . ASN A 1 966 ? -16.691 -13.508 52.319 1.00 94.31 966 ASN A CA 1
ATOM 7491 C C . ASN A 1 966 ? -17.565 -12.312 52.709 1.00 94.31 966 ASN A C 1
ATOM 7493 O O . ASN A 1 966 ? -17.695 -11.360 51.948 1.00 94.31 966 ASN A O 1
ATOM 7497 N N . GLU A 1 967 ? -18.098 -12.332 53.932 1.00 90.12 967 GLU A N 1
ATOM 7498 C CA . GLU A 1 967 ? -18.723 -11.181 54.612 1.00 90.12 967 GLU A CA 1
ATOM 7499 C C . GLU A 1 967 ? -19.994 -10.596 53.965 1.00 90.12 967 GLU A C 1
ATOM 7501 O O . GLU A 1 967 ? -20.580 -9.671 54.536 1.00 90.12 967 GLU A O 1
ATOM 7506 N N . LEU A 1 968 ? -20.459 -11.146 52.833 1.00 93.69 968 LEU A N 1
ATOM 7507 C CA . LEU A 1 968 ? -21.653 -10.655 52.139 1.00 93.69 968 LEU A CA 1
ATOM 7508 C C . LEU A 1 968 ? -22.886 -10.678 53.046 1.00 93.69 968 LEU A C 1
ATOM 7510 O O . LEU A 1 968 ? -23.055 -11.571 53.879 1.00 93.69 968 LEU A O 1
ATOM 7514 N N . ALA A 1 969 ? -23.798 -9.728 52.824 1.00 91.81 969 ALA A N 1
ATOM 7515 C CA . ALA A 1 969 ? -25.062 -9.688 53.550 1.00 91.81 969 ALA A CA 1
ATOM 7516 C C . ALA A 1 969 ? -25.925 -10.918 53.235 1.00 91.81 969 ALA A C 1
ATOM 7518 O O . ALA A 1 969 ? -26.586 -11.453 54.128 1.00 91.81 969 ALA A O 1
ATOM 7519 N N . LYS A 1 970 ? -25.914 -11.366 51.971 1.00 93.81 970 LYS A N 1
ATOM 7520 C CA . LYS A 1 970 ? -26.653 -12.546 51.510 1.00 93.81 970 LYS A CA 1
ATOM 7521 C C . LYS A 1 970 ? -26.124 -13.065 50.168 1.00 93.81 970 LYS A C 1
ATOM 7523 O O . LYS A 1 970 ? -25.817 -12.278 49.272 1.00 93.81 970 LYS A O 1
ATOM 7528 N N . VAL A 1 971 ? -26.123 -14.386 50.010 1.00 97.56 971 VAL A N 1
ATOM 7529 C CA . VAL A 1 971 ? -26.115 -15.092 48.721 1.00 97.56 971 VAL A CA 1
ATOM 7530 C C . VAL A 1 971 ? -27.513 -15.681 48.499 1.00 97.56 971 VAL A C 1
ATOM 7532 O O . VAL A 1 971 ? -27.990 -16.476 49.307 1.00 97.56 971 VAL A O 1
ATOM 7535 N N . ASP A 1 972 ? -28.205 -15.260 47.444 1.00 97.50 972 ASP A N 1
ATOM 7536 C CA . ASP A 1 972 ? -29.607 -15.584 47.163 1.00 97.50 972 ASP A CA 1
ATOM 7537 C C . ASP A 1 972 ? -29.758 -16.291 45.815 1.00 97.50 972 ASP A C 1
ATOM 7539 O O . ASP A 1 972 ? -29.702 -15.671 44.752 1.00 97.50 972 ASP A O 1
ATOM 7543 N N . ILE A 1 973 ? -29.973 -17.601 45.851 1.00 97.38 973 ILE A N 1
ATOM 7544 C CA . ILE A 1 973 ? -30.161 -18.425 44.659 1.00 97.38 973 ILE A CA 1
ATOM 7545 C C . ILE A 1 973 ? -31.656 -18.644 44.484 1.00 97.38 973 ILE A C 1
ATOM 7547 O O . ILE A 1 973 ? -32.249 -19.417 45.223 1.00 97.38 973 ILE A O 1
ATOM 7551 N N . GLN A 1 974 ? -32.290 -17.964 43.531 1.00 96.88 974 GLN A N 1
ATOM 7552 C CA . GLN A 1 974 ? -33.757 -17.943 43.449 1.00 96.88 974 GLN A CA 1
ATOM 7553 C C . GLN A 1 974 ? -34.353 -19.059 42.582 1.00 96.88 974 GLN A C 1
ATOM 7555 O O . GLN A 1 974 ? -35.495 -19.448 42.803 1.00 96.88 974 GLN A O 1
ATOM 7560 N N . ALA A 1 975 ? -33.610 -19.557 41.591 1.00 94.88 975 ALA A N 1
ATOM 7561 C CA . ALA A 1 975 ? -34.049 -20.605 40.661 1.00 94.88 975 ALA A CA 1
ATOM 7562 C C . ALA A 1 975 ? -32.843 -21.345 40.041 1.00 94.88 975 ALA A C 1
ATOM 7564 O O . ALA A 1 975 ? -31.703 -20.911 40.209 1.00 94.88 975 ALA A O 1
ATOM 7565 N N . GLY A 1 976 ? -33.073 -22.461 39.339 1.00 93.88 976 GLY A N 1
ATOM 7566 C CA . GLY A 1 976 ? -32.056 -23.184 38.561 1.00 93.88 976 GLY A CA 1
ATOM 7567 C C . GLY A 1 976 ? -30.898 -23.790 39.369 1.00 93.88 976 GLY A C 1
ATOM 7568 O O . GLY A 1 976 ? -31.013 -24.041 40.569 1.00 93.88 976 GLY A O 1
ATOM 7569 N N . THR A 1 977 ? -29.749 -23.983 38.709 1.00 93.44 977 THR A N 1
ATOM 7570 C CA . THR A 1 977 ? -28.548 -24.607 39.303 1.00 93.44 977 THR A CA 1
ATOM 7571 C C . THR A 1 977 ? -27.478 -23.587 39.713 1.00 93.44 977 THR A C 1
ATOM 7573 O O . THR A 1 977 ? -27.155 -22.679 38.946 1.00 93.44 977 THR A O 1
ATOM 7576 N N . PHE A 1 978 ? -26.915 -23.738 40.910 1.00 95.12 978 PHE A N 1
ATOM 7577 C CA . PHE A 1 978 ? -25.681 -23.101 41.367 1.00 95.12 978 PHE A CA 1
ATOM 7578 C C . PHE A 1 978 ? -24.623 -24.197 41.544 1.00 95.12 978 PHE A C 1
ATOM 7580 O O . PHE A 1 978 ? -24.730 -25.032 42.442 1.00 95.12 978 PHE A O 1
ATOM 7587 N N . ALA A 1 979 ? -23.677 -24.256 40.613 1.00 92.88 979 ALA A N 1
ATOM 7588 C CA . ALA A 1 979 ? -22.655 -25.284 40.510 1.00 92.88 979 ALA A CA 1
ATOM 7589 C C . ALA A 1 979 ? -21.310 -24.735 40.991 1.00 92.88 979 ALA A C 1
ATOM 7591 O O . ALA A 1 979 ? -20.766 -23.796 40.421 1.00 92.88 979 ALA A O 1
ATOM 7592 N N . MET A 1 980 ? -20.772 -25.344 42.035 1.00 92.44 980 MET A N 1
ATOM 7593 C CA . MET A 1 980 ? -19.508 -24.992 42.657 1.00 92.44 980 MET A CA 1
ATOM 7594 C C . MET A 1 980 ? -18.381 -25.741 41.944 1.00 92.44 980 MET A C 1
ATOM 7596 O O . MET A 1 980 ? -18.390 -26.972 41.858 1.00 92.44 980 MET A O 1
ATOM 7600 N N . MET A 1 981 ? -17.424 -24.993 41.408 1.00 89.00 981 MET A N 1
ATOM 7601 C CA . MET A 1 981 ? -16.295 -25.501 40.638 1.00 89.00 981 MET A CA 1
ATOM 7602 C C . MET A 1 981 ? -14.994 -25.249 41.382 1.00 89.00 981 MET A C 1
ATOM 7604 O O . MET A 1 981 ? -14.811 -24.205 41.999 1.00 89.00 981 MET A O 1
ATOM 7608 N N . LYS A 1 982 ? -14.072 -26.209 41.311 1.00 85.88 982 LYS A N 1
ATOM 7609 C CA . LYS A 1 982 ? -12.718 -26.005 41.827 1.00 85.88 982 LYS A CA 1
ATOM 7610 C C . LYS A 1 982 ? -12.030 -24.898 41.036 1.00 85.88 982 LYS A C 1
ATOM 7612 O O . LYS A 1 982 ? -12.206 -24.829 39.822 1.00 85.88 982 LYS A O 1
ATOM 7617 N N . ASP A 1 983 ? -11.245 -24.078 41.727 1.00 81.69 983 ASP A N 1
ATOM 7618 C CA . ASP A 1 983 ? -10.383 -23.098 41.065 1.00 81.69 983 ASP A CA 1
ATOM 7619 C C . ASP A 1 983 ? -9.281 -23.792 40.237 1.00 81.69 983 ASP A C 1
ATOM 7621 O O . ASP A 1 983 ? -9.107 -25.017 40.285 1.00 81.69 983 ASP A O 1
ATOM 7625 N N . ALA A 1 984 ? -8.494 -23.008 39.497 1.00 77.12 984 ALA A N 1
ATOM 7626 C CA . ALA A 1 984 ? -7.383 -23.514 38.687 1.00 77.12 984 ALA A CA 1
ATOM 7627 C C . ALA A 1 984 ? -6.332 -24.325 39.483 1.00 77.12 984 ALA A C 1
ATOM 7629 O O . ALA A 1 984 ? -5.580 -25.102 38.895 1.00 77.12 984 ALA A O 1
ATOM 7630 N N . ASN A 1 985 ? -6.286 -24.186 40.814 1.00 81.56 985 ASN A N 1
ATOM 7631 C CA . ASN A 1 985 ? -5.389 -24.927 41.704 1.00 81.56 985 ASN A CA 1
ATOM 7632 C C . ASN A 1 985 ? -6.057 -26.163 42.338 1.00 81.56 985 ASN A C 1
ATOM 7634 O O . ASN A 1 985 ? -5.460 -26.823 43.191 1.00 81.56 985 ASN A O 1
ATOM 7638 N N . GLY A 1 986 ? -7.288 -26.493 41.941 1.00 82.75 986 GLY A N 1
ATOM 7639 C CA . GLY A 1 986 ? -8.040 -27.629 42.464 1.00 82.75 986 GLY A CA 1
ATOM 7640 C C . GLY A 1 986 ? -8.671 -27.384 43.839 1.00 82.75 986 GLY A C 1
ATOM 7641 O O . GLY A 1 986 ? -9.115 -28.344 44.475 1.00 82.75 986 GLY A O 1
ATOM 7642 N N . LYS A 1 987 ? -8.720 -26.138 44.323 1.00 87.44 987 LYS A N 1
ATOM 7643 C CA . LYS A 1 987 ? -9.313 -25.801 45.621 1.00 87.44 987 LYS A CA 1
ATOM 7644 C C . LYS A 1 987 ? -10.825 -25.636 45.485 1.00 87.44 987 LYS A C 1
ATOM 7646 O O . LYS A 1 987 ? -11.311 -24.935 44.602 1.00 87.44 987 LYS A O 1
ATOM 7651 N N . ALA A 1 988 ? -11.570 -26.279 46.381 1.00 87.56 988 ALA A N 1
ATOM 7652 C CA . ALA A 1 988 ? -13.022 -26.158 46.429 1.00 87.56 988 ALA A CA 1
ATOM 7653 C C . ALA A 1 988 ? -13.461 -24.744 46.874 1.00 87.56 988 ALA A C 1
ATOM 7655 O O . ALA A 1 988 ? -12.823 -24.159 47.760 1.00 87.56 988 ALA A O 1
ATOM 7656 N N . PRO A 1 989 ? -14.559 -24.209 46.317 1.00 92.81 989 PRO A N 1
ATOM 7657 C CA . PRO A 1 989 ? -15.135 -22.943 46.746 1.00 92.81 989 PRO A CA 1
ATOM 7658 C C . PRO A 1 989 ? -15.560 -22.903 48.213 1.00 92.81 989 PRO A C 1
ATOM 7660 O O . PRO A 1 989 ? -15.976 -23.907 48.803 1.00 92.81 989 PRO A O 1
ATOM 7663 N N . VAL A 1 990 ? -15.535 -21.698 48.784 1.00 95.38 990 VAL A N 1
ATOM 7664 C CA . VAL A 1 990 ? -15.952 -21.442 50.169 1.00 95.38 990 VAL A CA 1
ATOM 7665 C C . VAL A 1 990 ? -16.948 -20.283 50.215 1.00 95.38 990 VAL A C 1
ATOM 7667 O O . VAL 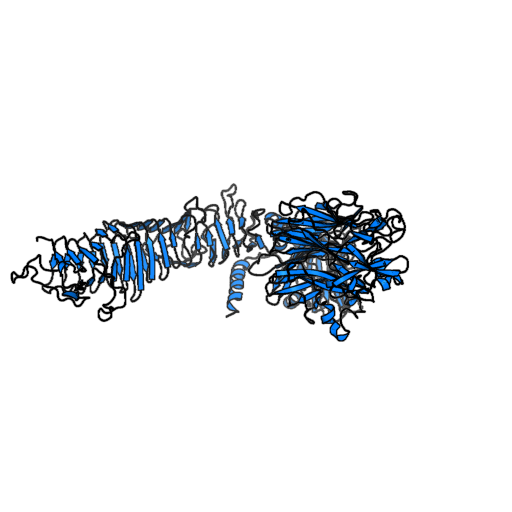A 1 990 ? -16.701 -19.243 49.617 1.00 95.38 990 VAL A O 1
ATOM 7670 N N . ILE A 1 991 ? -18.060 -20.434 50.937 1.00 96.62 991 ILE A N 1
ATOM 7671 C CA . ILE A 1 991 ? -19.067 -19.387 51.158 1.00 96.62 991 ILE A CA 1
ATOM 7672 C C . ILE A 1 991 ? -19.157 -19.074 52.655 1.00 96.62 991 ILE A C 1
ATOM 7674 O O . ILE A 1 991 ? -19.783 -19.791 53.433 1.00 96.62 991 ILE A O 1
ATOM 7678 N N . ASN A 1 992 ? -18.558 -17.957 53.055 1.00 95.69 992 ASN A N 1
ATOM 7679 C CA . ASN A 1 992 ? -18.596 -17.395 54.404 1.00 95.69 992 ASN A CA 1
ATOM 7680 C C . ASN A 1 992 ? -19.634 -16.266 54.503 1.00 95.69 992 ASN A C 1
ATOM 7682 O O . ASN A 1 992 ? -19.325 -15.146 54.915 1.00 95.69 992 ASN A O 1
ATOM 7686 N N . ALA A 1 993 ? -20.862 -16.552 54.072 1.00 95.19 993 ALA A N 1
ATOM 7687 C CA . ALA A 1 993 ? -21.993 -15.627 54.077 1.00 95.19 993 ALA A CA 1
ATOM 7688 C C . ALA A 1 993 ? -23.321 -16.399 54.200 1.00 95.19 993 ALA A C 1
ATOM 7690 O O . ALA A 1 993 ? -23.353 -17.589 53.872 1.00 95.19 993 ALA A O 1
ATOM 7691 N N . PRO A 1 994 ? -24.421 -15.763 54.651 1.00 96.19 994 PRO A N 1
ATOM 7692 C CA . PRO A 1 994 ? -25.739 -16.393 54.648 1.00 96.19 994 PRO A CA 1
ATOM 7693 C C . PRO A 1 994 ? -26.153 -16.809 53.232 1.00 96.19 994 PRO A C 1
ATOM 7695 O O . PRO A 1 994 ? -26.126 -15.985 52.317 1.00 96.19 994 PRO A O 1
ATOM 7698 N N . LEU A 1 995 ? -26.569 -18.064 53.058 1.00 97.44 995 LEU A N 1
ATOM 7699 C CA . LEU A 1 995 ? -26.986 -18.628 51.771 1.00 97.44 995 LEU A CA 1
ATOM 7700 C C . LEU A 1 995 ? -28.478 -18.969 51.804 1.00 97.44 995 LEU A C 1
ATOM 7702 O O . LEU A 1 995 ? -28.956 -19.655 52.700 1.00 97.44 995 LEU A O 1
ATOM 7706 N N . THR A 1 996 ? -29.243 -18.513 50.819 1.00 96.88 996 THR A N 1
ATOM 7707 C CA . THR A 1 996 ? -30.641 -18.916 50.627 1.00 96.88 996 THR A CA 1
ATOM 7708 C C . THR A 1 996 ? -30.773 -19.652 49.308 1.00 96.88 996 THR A C 1
ATOM 7710 O O . THR A 1 996 ? -30.506 -19.088 48.249 1.00 96.88 996 THR A O 1
ATOM 7713 N N . LEU A 1 997 ? -31.192 -20.913 49.380 1.00 96.25 997 LEU A N 1
ATOM 7714 C CA . LEU A 1 997 ? -31.568 -21.713 48.223 1.00 96.25 997 LEU A CA 1
ATOM 7715 C C . LEU A 1 997 ? -33.085 -21.641 48.085 1.00 96.25 997 LEU A C 1
ATOM 7717 O O . LEU A 1 997 ? -33.800 -22.122 48.961 1.00 96.25 997 LEU A O 1
ATOM 7721 N N . GLY A 1 998 ? -33.571 -21.003 47.025 1.00 93.88 998 GLY A N 1
ATOM 7722 C CA . GLY A 1 998 ? -34.987 -20.847 46.700 1.00 93.88 998 GLY A CA 1
ATOM 7723 C C . GLY A 1 998 ? -35.653 -22.161 46.295 1.00 93.88 998 GLY A C 1
ATOM 7724 O O . GLY A 1 998 ? -35.002 -23.205 46.185 1.00 93.88 998 GLY A O 1
ATOM 7725 N N . GLU A 1 999 ? -36.967 -22.125 46.081 1.00 92.31 999 GLU A N 1
ATOM 7726 C CA . GLU A 1 999 ? -37.728 -23.335 45.760 1.00 92.31 999 GLU A CA 1
ATOM 7727 C C . GLU A 1 999 ? -37.214 -24.021 44.486 1.00 92.31 999 GLU A C 1
ATOM 7729 O O . GLU A 1 999 ? -36.951 -23.371 43.476 1.00 92.31 999 GLU A O 1
ATOM 7734 N N . ASN A 1 1000 ? -37.099 -25.351 44.527 1.00 90.94 1000 ASN A N 1
ATOM 7735 C CA . ASN A 1 1000 ? -36.654 -26.194 43.406 1.00 90.94 1000 ASN A CA 1
ATOM 7736 C C . ASN A 1 1000 ? -35.271 -25.835 42.819 1.00 90.94 1000 ASN A C 1
ATOM 7738 O O . ASN A 1 1000 ? -34.963 -26.196 41.684 1.00 90.94 1000 ASN A O 1
ATOM 7742 N N . THR A 1 1001 ? -34.428 -25.126 43.570 1.00 94.06 1001 THR A N 1
ATOM 7743 C CA . THR A 1 1001 ? -33.044 -24.831 43.166 1.00 94.06 1001 THR A CA 1
ATOM 7744 C C . THR A 1 1001 ? -32.132 -26.036 43.349 1.00 94.06 1001 THR A C 1
ATOM 7746 O O . THR A 1 1001 ? -32.387 -26.904 44.179 1.00 94.06 1001 THR A O 1
ATOM 7749 N N . ARG A 1 1002 ? -31.022 -26.084 42.613 1.00 92.69 1002 ARG A N 1
ATOM 7750 C CA . ARG A 1 1002 ? -29.987 -27.109 42.781 1.00 92.69 1002 ARG A CA 1
ATOM 7751 C C . ARG A 1 1002 ? -28.673 -26.473 43.213 1.00 92.69 1002 ARG A C 1
ATOM 7753 O O . ARG A 1 1002 ? -28.172 -25.600 42.517 1.00 92.69 1002 ARG A O 1
ATOM 7760 N N . PHE A 1 1003 ? -28.094 -26.946 44.309 1.00 94.38 1003 PHE A N 1
ATOM 7761 C CA . PHE A 1 1003 ? -26.745 -26.605 44.754 1.00 94.38 1003 PHE A CA 1
ATOM 7762 C C . PHE A 1 1003 ? -25.826 -27.805 44.507 1.00 94.38 1003 PHE A C 1
ATOM 7764 O O . PHE A 1 1003 ? -26.012 -28.868 45.106 1.00 94.38 1003 PHE A O 1
ATOM 7771 N N . ALA A 1 1004 ? -24.888 -27.673 43.571 1.00 91.00 1004 ALA A N 1
ATOM 7772 C CA . ALA A 1 1004 ? -24.089 -28.784 43.058 1.00 91.00 1004 ALA A CA 1
ATOM 7773 C C . ALA A 1 1004 ? -22.581 -28.564 43.249 1.00 91.00 1004 ALA A C 1
ATOM 7775 O O . ALA A 1 1004 ? -22.136 -27.427 43.211 1.00 91.00 1004 ALA A O 1
ATOM 7776 N N . GLY A 1 1005 ? -21.795 -29.636 43.385 1.00 89.00 1005 GLY A N 1
ATOM 7777 C CA . GLY A 1 1005 ? -20.324 -29.584 43.425 1.00 89.00 1005 GLY A CA 1
ATOM 7778 C C . GLY A 1 1005 ? -19.711 -29.434 44.822 1.00 89.00 1005 GLY A C 1
ATOM 7779 O O . GLY A 1 1005 ? -20.395 -29.102 45.786 1.00 89.00 1005 GLY A O 1
ATOM 7780 N N . GLU A 1 1006 ? -18.413 -29.715 44.943 1.00 90.38 1006 GLU A N 1
ATOM 7781 C CA . GLU A 1 1006 ? -17.682 -29.671 46.217 1.00 90.38 1006 GLU A CA 1
ATOM 7782 C C . GLU A 1 1006 ? -17.598 -28.227 46.735 1.00 90.38 1006 GLU A C 1
ATOM 7784 O O . GLU A 1 1006 ? -17.149 -27.343 46.009 1.00 90.38 1006 GLU A O 1
ATOM 7789 N N . ALA A 1 1007 ? -18.027 -27.973 47.975 1.00 94.19 1007 ALA A N 1
ATOM 7790 C CA . ALA A 1 1007 ? -18.002 -26.632 48.564 1.00 94.19 1007 ALA A CA 1
ATOM 7791 C C . ALA A 1 1007 ? -18.083 -26.656 50.094 1.00 94.19 1007 ALA A C 1
ATOM 7793 O O . ALA A 1 1007 ? -18.624 -27.587 50.690 1.00 94.19 1007 ALA A O 1
ATOM 7794 N N . THR A 1 1008 ? -17.596 -25.590 50.732 1.00 96.12 1008 THR A N 1
ATOM 7795 C CA . THR A 1 1008 ? -17.788 -25.341 52.171 1.00 96.12 1008 THR A CA 1
ATOM 7796 C C . THR A 1 1008 ? -18.583 -24.059 52.385 1.00 96.12 1008 THR A C 1
ATOM 7798 O O . THR A 1 1008 ? -18.116 -22.983 52.036 1.00 96.12 1008 THR A O 1
ATOM 7801 N N . VAL A 1 1009 ? -19.762 -24.146 52.991 1.00 96.44 1009 VAL A N 1
ATOM 7802 C CA . VAL A 1 1009 ? -20.614 -23.007 53.344 1.00 96.44 1009 VAL A CA 1
ATOM 7803 C C . VAL A 1 1009 ? -20.621 -22.866 54.861 1.00 96.44 1009 VAL A C 1
ATOM 7805 O O . VAL A 1 1009 ? -21.168 -23.717 55.545 1.00 96.44 1009 VAL A O 1
ATOM 7808 N N . THR A 1 1010 ? -20.012 -21.826 55.423 1.00 94.75 1010 THR A N 1
ATOM 7809 C CA . THR A 1 1010 ? -19.951 -21.651 56.889 1.00 94.75 1010 THR A CA 1
ATOM 7810 C C . THR A 1 1010 ? -21.098 -20.803 57.436 1.00 94.75 1010 THR A C 1
ATOM 7812 O O . THR A 1 1010 ? -21.442 -20.917 58.610 1.00 94.75 1010 THR A O 1
ATOM 7815 N N . GLY A 1 1011 ? -21.711 -19.964 56.595 1.00 90.94 1011 GLY A N 1
ATOM 7816 C CA . GLY A 1 1011 ? -22.864 -19.151 56.974 1.00 90.94 1011 GLY A CA 1
ATOM 7817 C C . GLY A 1 1011 ? -24.155 -19.963 57.091 1.00 90.94 1011 GLY A C 1
ATOM 7818 O O . GLY A 1 1011 ? -24.299 -21.029 56.486 1.00 90.94 1011 GLY A O 1
ATOM 7819 N N . LYS A 1 1012 ? -25.126 -19.424 57.842 1.00 93.88 1012 LYS A N 1
ATOM 7820 C CA . LYS A 1 1012 ? -26.458 -20.030 57.954 1.00 93.88 1012 LYS A CA 1
ATOM 7821 C C . LYS A 1 1012 ? -27.074 -20.197 56.563 1.00 93.88 1012 LYS A C 1
ATOM 7823 O O . LYS A 1 1012 ? -27.191 -19.226 55.811 1.00 93.88 1012 LYS A O 1
ATOM 7828 N N . THR A 1 1013 ? -27.485 -21.419 56.248 1.00 95.44 1013 THR A N 1
ATOM 7829 C CA . THR A 1 1013 ? -28.039 -21.801 54.950 1.00 95.44 1013 THR A CA 1
ATOM 7830 C C . THR A 1 1013 ? -29.518 -22.159 55.074 1.00 95.44 1013 THR A C 1
ATOM 7832 O O . THR A 1 1013 ? -29.893 -22.936 55.947 1.00 95.44 1013 THR A O 1
ATOM 7835 N N . ILE A 1 1014 ? -30.366 -21.621 54.196 1.00 95.06 1014 ILE A N 1
ATOM 7836 C CA . ILE A 1 1014 ? -31.790 -21.973 54.107 1.00 95.06 1014 ILE A CA 1
ATOM 7837 C C . ILE A 1 1014 ? -31.997 -22.910 52.919 1.00 95.06 1014 ILE A C 1
ATOM 7839 O O . ILE A 1 1014 ? -31.697 -22.542 51.781 1.00 95.06 1014 ILE A O 1
ATOM 7843 N N . TRP A 1 1015 ? -32.535 -24.101 53.178 1.00 93.94 1015 TRP A N 1
ATOM 7844 C CA . TRP A 1 1015 ? -32.974 -25.048 52.152 1.00 93.94 1015 TRP A CA 1
ATOM 7845 C C . TRP A 1 1015 ? -34.486 -24.921 51.973 1.00 93.94 1015 TRP A C 1
ATOM 7847 O O . TRP A 1 1015 ? -35.255 -25.417 52.800 1.00 93.94 1015 TRP A O 1
ATOM 7857 N N . SER A 1 1016 ? -34.917 -24.229 50.916 1.00 92.25 1016 SER A N 1
ATOM 7858 C CA . SER A 1 1016 ? -36.344 -24.073 50.619 1.00 92.25 1016 SER A CA 1
ATOM 7859 C C . SER A 1 1016 ? -36.954 -25.356 50.050 1.00 92.25 1016 SER A C 1
ATOM 7861 O O . SER A 1 1016 ? -36.287 -26.356 49.768 1.00 92.25 1016 SER A O 1
ATOM 7863 N N . LYS A 1 1017 ? -38.273 -25.321 49.859 1.00 88.88 1017 LYS A N 1
ATOM 7864 C CA . LYS A 1 1017 ? -39.045 -26.440 49.331 1.00 88.88 1017 LYS A CA 1
ATOM 7865 C C . LYS A 1 1017 ? -38.508 -26.942 47.984 1.00 88.88 1017 LYS A C 1
ATOM 7867 O O . LYS A 1 1017 ? -38.400 -26.178 47.029 1.00 88.88 1017 LYS A O 1
ATOM 7872 N N . GLY A 1 1018 ? -38.213 -28.238 47.893 1.00 88.25 1018 GLY A N 1
ATOM 7873 C CA . GLY A 1 1018 ? -37.765 -28.896 46.663 1.00 88.25 1018 GLY A CA 1
ATOM 7874 C C . GLY A 1 1018 ? -36.307 -28.640 46.269 1.00 88.25 1018 GLY A C 1
ATOM 7875 O O . GLY A 1 1018 ? -35.902 -29.096 45.202 1.00 88.25 1018 GLY A O 1
ATOM 7876 N N . SER A 1 1019 ? -35.510 -27.932 47.082 1.00 91.88 1019 SER A N 1
ATOM 7877 C CA . SER A 1 1019 ? -34.090 -27.711 46.778 1.00 91.88 1019 SER A CA 1
ATOM 7878 C C . SER A 1 1019 ? -33.303 -29.032 46.725 1.00 91.88 1019 SER A C 1
ATOM 7880 O O . SER A 1 1019 ? -33.543 -29.948 47.511 1.00 91.88 1019 SER A O 1
ATOM 7882 N N . VAL A 1 1020 ? -32.329 -29.136 45.822 1.00 92.19 1020 VAL A N 1
ATOM 7883 C CA . VAL A 1 1020 ? -31.485 -30.325 45.632 1.00 92.19 1020 VAL A CA 1
ATOM 7884 C C . VAL A 1 1020 ? -30.051 -30.026 46.064 1.00 92.19 1020 VAL A C 1
ATOM 7886 O O . VAL A 1 1020 ? -29.427 -29.122 45.512 1.00 92.19 1020 VAL A O 1
ATOM 7889 N N . ILE A 1 1021 ? -29.515 -30.807 47.003 1.00 92.88 1021 ILE A N 1
ATOM 7890 C CA . ILE A 1 1021 ? -28.153 -30.664 47.544 1.00 92.88 1021 ILE A CA 1
ATOM 7891 C C . ILE A 1 1021 ? -27.296 -31.821 47.026 1.00 92.88 1021 ILE A C 1
ATOM 7893 O O . ILE A 1 1021 ? -27.488 -32.966 47.423 1.00 92.88 1021 ILE A O 1
ATOM 7897 N N . SER A 1 1022 ? -26.398 -31.538 46.086 1.00 89.25 1022 SER A N 1
ATOM 7898 C CA . SER A 1 1022 ? -25.710 -32.544 45.266 1.00 89.25 1022 SER A CA 1
ATOM 7899 C C . SER A 1 1022 ? -24.194 -32.339 45.338 1.00 89.25 1022 SER A C 1
ATOM 7901 O O . SER A 1 1022 ? -23.668 -31.574 44.534 1.00 89.25 1022 SER A O 1
ATOM 7903 N N . PRO A 1 1023 ? -23.457 -33.017 46.236 1.00 86.50 1023 PRO A N 1
ATOM 7904 C CA . PRO A 1 1023 ? -22.011 -32.819 46.387 1.00 86.50 1023 PRO A CA 1
ATOM 7905 C C . PRO A 1 1023 ? -21.198 -33.017 45.113 1.00 86.50 1023 PRO A C 1
ATOM 7907 O O . PRO A 1 1023 ? -20.142 -32.419 44.948 1.00 86.50 1023 PRO A O 1
ATOM 7910 N N . SER A 1 1024 ? -21.704 -33.816 44.183 1.00 74.38 1024 SER A N 1
ATOM 7911 C CA . SER A 1 1024 ? -21.118 -33.998 42.866 1.00 74.38 1024 SER A CA 1
ATOM 7912 C C . SER A 1 1024 ? -21.683 -33.026 41.830 1.00 74.38 1024 SER A C 1
ATOM 7914 O O . SER A 1 1024 ? -22.881 -32.716 41.810 1.00 74.38 1024 SER A O 1
ATOM 7916 N N . VAL A 1 1025 ? -20.804 -32.569 40.934 1.00 65.12 1025 VAL A N 1
ATOM 7917 C CA . VAL A 1 1025 ? -21.200 -31.902 39.691 1.00 65.12 1025 VAL A CA 1
ATOM 7918 C C . VAL A 1 1025 ? -21.726 -32.987 38.760 1.00 65.12 1025 VAL A C 1
ATOM 7920 O O . VAL A 1 1025 ? -20.970 -33.841 38.305 1.00 65.12 1025 VAL A O 1
ATOM 7923 N N . ILE A 1 1026 ? -23.028 -32.988 38.501 1.00 55.94 1026 ILE A N 1
ATOM 7924 C CA . ILE A 1 1026 ? -23.555 -33.686 37.331 1.00 55.94 1026 ILE A CA 1
ATOM 7925 C C . ILE A 1 1026 ? -23.651 -32.586 36.284 1.00 55.94 1026 ILE A C 1
ATOM 7927 O O . ILE A 1 1026 ? -24.458 -31.669 36.458 1.00 55.94 1026 ILE A O 1
ATOM 7931 N N . GLU A 1 1027 ? -22.780 -32.637 35.273 1.00 52.59 1027 GLU A N 1
ATOM 7932 C CA . GLU A 1 1027 ? -22.938 -31.858 34.041 1.00 52.59 1027 GLU A CA 1
ATOM 7933 C C . GLU A 1 1027 ? -24.411 -31.870 33.592 1.00 52.59 1027 GLU A C 1
ATOM 7935 O O . GLU A 1 1027 ? -25.154 -32.807 33.921 1.00 52.59 1027 GLU A O 1
ATOM 7940 N N . PRO A 1 1028 ? -24.894 -30.837 32.884 1.00 43.38 1028 PRO A N 1
ATOM 7941 C CA . PRO A 1 1028 ? -26.266 -30.873 32.406 1.00 43.38 1028 PRO A CA 1
ATOM 7942 C C . PRO A 1 1028 ? -26.429 -32.135 31.530 1.00 43.38 1028 PRO A C 1
ATOM 7944 O O . PRO A 1 1028 ? -25.490 -32.528 30.848 1.00 43.38 1028 PRO A O 1
ATOM 7947 N N . PHE A 1 1029 ? -27.602 -32.775 31.546 1.00 46.28 1029 PHE A N 1
ATOM 7948 C CA . PHE A 1 1029 ? -28.045 -33.774 30.546 1.00 46.28 1029 PHE A CA 1
ATOM 7949 C C . PHE A 1 1029 ? -27.946 -35.291 30.800 1.00 46.28 1029 PHE A C 1
ATOM 7951 O O . PHE A 1 1029 ? -28.116 -36.029 29.833 1.00 46.28 1029 PHE A O 1
ATOM 7958 N N . ILE A 1 1030 ? -27.812 -35.825 32.021 1.00 38.06 1030 ILE A N 1
ATOM 7959 C CA . ILE A 1 1030 ? -28.019 -37.283 32.207 1.00 38.06 1030 ILE A CA 1
ATOM 7960 C C . ILE A 1 1030 ? -28.953 -37.582 33.390 1.00 38.06 1030 ILE A C 1
ATOM 7962 O O . ILE A 1 1030 ? -28.613 -37.347 34.551 1.00 38.06 1030 ILE A O 1
ATOM 7966 N N . GLU A 1 1031 ? -30.149 -38.120 33.100 1.00 40.16 1031 GLU A N 1
ATOM 7967 C CA . GLU A 1 1031 ? -30.923 -38.878 34.090 1.00 40.16 1031 GLU A CA 1
ATOM 7968 C C . GLU A 1 1031 ? -30.033 -40.017 34.599 1.00 40.16 1031 GLU A C 1
ATOM 7970 O O . GLU A 1 1031 ? -29.468 -40.751 33.796 1.00 40.16 1031 GLU A O 1
ATOM 7975 N N . LEU A 1 1032 ? -29.931 -40.216 35.919 1.00 45.94 1032 LEU A N 1
ATOM 7976 C CA . LEU A 1 1032 ? -29.086 -41.247 36.559 1.00 45.94 1032 LEU A CA 1
ATOM 7977 C C . LEU A 1 1032 ? -29.314 -42.696 36.061 1.00 45.94 1032 LEU A C 1
ATOM 7979 O O . LEU A 1 1032 ? -28.594 -43.605 36.470 1.00 45.94 1032 LEU A O 1
ATOM 7983 N N . ASN A 1 1033 ? -30.280 -42.912 35.170 1.00 43.69 1033 ASN A N 1
ATOM 7984 C CA . ASN A 1 1033 ? -30.507 -44.156 34.447 1.00 43.69 1033 ASN A CA 1
ATOM 7985 C C . ASN A 1 1033 ? -29.462 -44.437 33.342 1.00 43.69 1033 ASN A C 1
ATOM 7987 O O . ASN A 1 1033 ? -29.281 -45.606 33.012 1.00 43.69 1033 ASN A O 1
ATOM 7991 N N . ASP A 1 1034 ? -28.756 -43.418 32.828 1.00 42.84 1034 ASP A N 1
ATOM 7992 C CA . ASP A 1 1034 ? -27.853 -43.510 31.659 1.00 42.84 1034 ASP A CA 1
ATOM 7993 C C . ASP A 1 1034 ? -26.351 -43.331 31.984 1.00 42.84 1034 ASP A C 1
ATOM 7995 O O . ASP A 1 1034 ? -25.515 -43.237 31.083 1.00 42.84 1034 ASP A O 1
ATOM 7999 N N . LEU A 1 1035 ? -25.960 -43.315 33.265 1.00 46.81 1035 LEU A N 1
ATOM 8000 C CA . LEU A 1 1035 ? -24.539 -43.358 33.636 1.00 46.81 1035 LEU A CA 1
ATOM 8001 C C . LEU A 1 1035 ? -23.960 -44.746 33.328 1.00 46.81 1035 LEU A C 1
ATOM 8003 O O . LEU A 1 1035 ? -24.368 -45.749 33.921 1.00 46.81 1035 LEU A O 1
ATOM 8007 N N . ASP A 1 1036 ? -22.982 -44.790 32.421 1.00 41.81 1036 ASP A N 1
ATOM 8008 C CA . ASP A 1 1036 ? -22.169 -45.974 32.158 1.00 41.81 1036 ASP A CA 1
ATOM 8009 C C . ASP A 1 1036 ? -21.478 -46.415 33.460 1.00 41.81 1036 ASP A C 1
ATOM 8011 O O . ASP A 1 1036 ? -20.549 -45.780 33.959 1.00 41.81 1036 ASP A O 1
ATOM 8015 N N . ARG A 1 1037 ? -21.962 -47.521 34.035 1.00 50.28 1037 ARG A N 1
ATOM 8016 C CA . ARG A 1 1037 ? -21.497 -48.112 35.301 1.00 50.28 1037 ARG A CA 1
ATOM 8017 C C . ARG A 1 1037 ? -20.079 -48.710 35.210 1.00 50.28 1037 ARG A C 1
ATOM 8019 O O . ARG A 1 1037 ? -19.693 -49.473 36.091 1.00 50.28 1037 ARG A O 1
ATOM 8026 N N . SER A 1 1038 ? -19.324 -48.438 34.140 1.00 44.31 1038 SER A N 1
ATOM 8027 C CA . SER A 1 1038 ? -18.070 -49.129 33.807 1.00 44.31 1038 SER A CA 1
ATOM 8028 C C . SER A 1 1038 ? -16.790 -48.280 33.858 1.00 44.31 1038 SER A C 1
ATOM 8030 O O . SER A 1 1038 ? -15.699 -48.836 33.715 1.00 44.31 1038 SER A O 1
ATOM 8032 N N . THR A 1 1039 ? -16.854 -46.966 34.111 1.00 46.44 1039 THR A N 1
ATOM 8033 C CA . THR A 1 1039 ? -15.636 -46.132 34.162 1.00 46.44 1039 THR A CA 1
ATOM 8034 C C . THR A 1 1039 ? -15.010 -46.089 35.562 1.00 46.44 1039 THR A C 1
ATOM 8036 O O . THR A 1 1039 ? -15.624 -45.612 36.511 1.00 46.44 1039 THR A O 1
ATOM 8039 N N . ASN A 1 1040 ? -13.745 -46.514 35.670 1.00 44.72 1040 ASN A N 1
ATOM 8040 C CA . ASN A 1 1040 ? -12.886 -46.520 36.873 1.00 44.72 1040 ASN A CA 1
ATOM 8041 C C . ASN A 1 1040 ? -12.556 -45.133 37.484 1.00 44.72 1040 ASN A C 1
ATOM 8043 O O . ASN A 1 1040 ? -11.647 -45.024 38.303 1.00 44.72 1040 ASN A O 1
ATOM 8047 N N . THR A 1 1041 ? -13.238 -44.060 37.094 1.00 56.22 1041 THR A N 1
ATOM 8048 C CA . THR A 1 1041 ? -12.957 -42.690 37.547 1.00 56.22 1041 THR A CA 1
ATOM 8049 C C . THR A 1 1041 ? -14.108 -42.173 38.404 1.00 56.22 1041 THR A C 1
ATOM 8051 O O . THR A 1 1041 ? -14.943 -41.397 37.943 1.00 56.22 1041 THR A O 1
ATOM 8054 N N . PHE A 1 1042 ? -14.166 -42.625 39.656 1.00 74.62 1042 PHE A N 1
ATOM 8055 C CA . PHE A 1 1042 ? -14.981 -42.012 40.705 1.00 74.62 1042 PHE A CA 1
ATOM 8056 C C . PHE A 1 1042 ? -14.070 -41.160 41.593 1.00 74.62 1042 PHE A C 1
ATOM 8058 O O . PHE A 1 1042 ? -12.997 -41.613 41.977 1.00 74.62 1042 PHE A O 1
ATOM 8065 N N . ALA A 1 1043 ? -14.489 -39.932 41.901 1.00 78.31 1043 ALA A N 1
ATOM 8066 C CA . ALA A 1 1043 ? -13.844 -39.087 42.899 1.00 78.31 1043 ALA A CA 1
ATOM 8067 C C . ALA A 1 1043 ? -14.911 -38.645 43.916 1.00 78.31 1043 ALA A C 1
ATOM 8069 O O . ALA A 1 1043 ? -15.895 -38.010 43.506 1.00 78.31 1043 ALA A O 1
ATOM 8070 N N . PRO A 1 1044 ? -14.759 -38.985 45.209 1.00 85.31 1044 PRO A N 1
ATOM 8071 C CA . PRO A 1 1044 ? -15.715 -38.595 46.236 1.00 85.31 1044 PRO A CA 1
ATOM 8072 C C . PRO A 1 1044 ? -15.756 -37.071 46.360 1.00 85.31 1044 PRO A C 1
ATOM 8074 O O . PRO A 1 1044 ? -14.715 -36.418 46.410 1.00 85.31 1044 PRO A O 1
ATOM 8077 N N . SER A 1 1045 ? -16.961 -36.501 46.391 1.00 87.75 1045 SER A N 1
ATOM 8078 C CA . SER A 1 1045 ? -17.163 -35.057 46.557 1.00 87.75 1045 SER A CA 1
ATOM 8079 C C . SER A 1 1045 ? -17.857 -34.757 47.884 1.00 87.75 1045 SER A C 1
ATOM 8081 O O . SER A 1 1045 ? -18.801 -35.447 48.268 1.00 87.75 1045 SER A O 1
ATOM 8083 N N . VAL A 1 1046 ? -17.401 -33.721 48.589 1.00 91.69 1046 VAL A N 1
ATOM 8084 C CA . VAL A 1 1046 ? -17.909 -33.355 49.918 1.00 91.69 1046 VAL A CA 1
ATOM 8085 C C . VAL A 1 1046 ? -18.505 -31.949 49.890 1.00 91.69 1046 VAL A C 1
ATOM 8087 O O . VAL A 1 1046 ? -17.845 -30.991 49.498 1.00 91.69 1046 VAL A O 1
ATOM 8090 N N . GLN A 1 1047 ? -19.746 -31.804 50.348 1.00 94.31 1047 GLN A N 1
ATOM 8091 C CA . GLN A 1 1047 ? -20.320 -30.499 50.677 1.00 94.31 1047 GLN A CA 1
ATOM 8092 C C . GLN A 1 1047 ? -20.400 -30.334 52.186 1.00 94.31 1047 GLN A C 1
ATOM 8094 O O . GLN A 1 1047 ? -20.940 -31.193 52.879 1.00 94.31 1047 GLN A O 1
ATOM 8099 N N . THR A 1 1048 ? -19.881 -29.220 52.687 1.00 96.06 1048 THR A N 1
ATOM 8100 C CA . THR A 1 1048 ? -19.941 -28.868 54.106 1.00 96.06 1048 THR A CA 1
ATOM 8101 C C . THR A 1 1048 ? -20.826 -27.643 54.297 1.00 96.06 1048 THR A C 1
ATOM 8103 O O . THR A 1 1048 ? -20.694 -26.680 53.548 1.00 96.06 1048 THR A O 1
ATOM 8106 N N . PHE A 1 1049 ? -21.696 -27.660 55.302 1.00 96.31 1049 PHE A N 1
ATOM 8107 C CA . PHE A 1 1049 ? -22.575 -26.562 55.697 1.00 96.31 1049 PHE A CA 1
ATOM 8108 C C . PHE A 1 1049 ? -22.385 -26.240 57.186 1.00 96.31 1049 PHE A C 1
ATOM 8110 O O . PHE A 1 1049 ? -22.139 -27.143 57.979 1.00 96.31 1049 PHE A O 1
ATOM 8117 N N . GLY A 1 1050 ? -22.507 -24.968 57.568 1.00 94.62 1050 GLY A N 1
ATOM 8118 C CA . GLY A 1 1050 ? -22.564 -24.504 58.954 1.00 94.62 1050 GLY A CA 1
ATOM 8119 C C . GLY A 1 1050 ? -23.931 -24.803 59.565 1.00 94.62 1050 GLY A C 1
ATOM 8120 O O . GLY A 1 1050 ? -24.319 -25.963 59.671 1.00 94.62 1050 GLY A O 1
ATOM 8121 N N . ASP A 1 1051 ? -24.672 -23.761 59.936 1.00 94.12 1051 ASP A N 1
ATOM 8122 C CA . ASP A 1 1051 ? -26.066 -23.906 60.370 1.00 94.12 1051 ASP A CA 1
ATOM 8123 C C . ASP A 1 1051 ? -26.993 -24.089 59.164 1.00 94.12 1051 ASP A C 1
ATOM 8125 O O . ASP A 1 1051 ? -26.881 -23.370 58.165 1.00 94.12 1051 ASP A O 1
ATOM 8129 N N . VAL A 1 1052 ? -27.956 -25.003 59.267 1.00 93.56 1052 VAL A N 1
ATOM 8130 C CA . VAL A 1 1052 ? -28.946 -25.275 58.221 1.00 93.56 1052 VAL A CA 1
ATOM 8131 C C . VAL A 1 1052 ? -30.360 -25.108 58.772 1.00 93.56 1052 VAL A C 1
ATOM 8133 O O . VAL A 1 1052 ? -30.748 -25.706 59.774 1.00 93.56 1052 VAL A O 1
ATOM 8136 N N . GLU A 1 1053 ? -31.166 -24.311 58.076 1.00 92.62 1053 GLU A N 1
ATOM 8137 C CA . GLU A 1 1053 ? -32.615 -24.254 58.248 1.00 92.62 1053 GLU A CA 1
ATOM 8138 C C . GLU A 1 1053 ? -33.286 -24.924 57.050 1.00 92.62 1053 GLU A C 1
ATOM 8140 O O . GLU A 1 1053 ? -33.297 -24.402 55.935 1.00 92.62 1053 GLU A O 1
ATOM 8145 N N . ASN A 1 1054 ? -33.858 -26.096 57.285 1.00 88.62 1054 ASN A N 1
ATOM 8146 C CA . ASN A 1 1054 ? -34.590 -26.850 56.288 1.00 88.62 1054 ASN A CA 1
ATOM 8147 C C . ASN A 1 1054 ? -36.081 -26.489 56.339 1.00 88.62 1054 ASN A C 1
ATOM 8149 O O . ASN A 1 1054 ? -36.760 -26.707 57.342 1.00 88.62 1054 ASN A O 1
ATOM 8153 N N . GLN A 1 1055 ? -36.616 -25.965 55.240 1.00 88.69 1055 GLN A N 1
ATOM 8154 C CA . GLN A 1 1055 ? -38.040 -25.634 55.106 1.00 88.69 1055 GLN A CA 1
ATOM 8155 C C . GLN A 1 1055 ? -38.860 -26.775 54.474 1.00 88.69 1055 GLN A C 1
ATOM 8157 O O . GLN A 1 1055 ? -40.041 -26.622 54.162 1.00 88.69 1055 GLN A O 1
ATOM 8162 N N . GLY A 1 1056 ? -38.233 -27.953 54.368 1.00 68.31 1056 GLY A N 1
ATOM 8163 C CA . GLY A 1 1056 ? -38.829 -29.248 54.059 1.00 68.31 1056 GLY A CA 1
ATOM 8164 C C . GLY A 1 1056 ? -38.876 -29.588 52.585 1.00 68.31 1056 GLY A C 1
ATOM 8165 O O . GLY A 1 1056 ? -39.084 -28.725 51.743 1.00 68.31 1056 GLY A O 1
ATOM 8166 N N . THR A 1 1057 ? -38.769 -30.887 52.280 1.00 69.75 1057 THR A N 1
ATOM 8167 C CA . THR A 1 1057 ? -38.721 -31.492 50.927 1.00 69.75 1057 THR A CA 1
ATOM 8168 C C . THR A 1 1057 ? -37.435 -31.267 50.130 1.00 69.75 1057 THR A C 1
ATOM 8170 O O . THR A 1 1057 ? -37.416 -31.528 48.928 1.00 69.75 1057 THR A O 1
ATOM 8173 N N . ALA A 1 1058 ? -36.349 -30.838 50.780 1.00 80.44 1058 ALA A N 1
ATOM 8174 C CA . ALA A 1 1058 ? -35.036 -30.910 50.154 1.00 80.44 1058 ALA A CA 1
ATOM 8175 C C . ALA A 1 1058 ? -34.691 -32.369 49.780 1.00 80.44 1058 ALA A C 1
ATOM 8177 O O . ALA A 1 1058 ? -35.138 -33.324 50.431 1.00 80.44 1058 ALA A O 1
ATOM 8178 N N . ARG A 1 1059 ? -33.903 -32.541 48.719 1.00 88.75 1059 ARG A N 1
ATOM 8179 C CA . ARG A 1 1059 ? -33.475 -33.842 48.191 1.00 88.75 1059 ARG A CA 1
ATOM 8180 C C . ARG A 1 1059 ? -31.954 -33.894 48.110 1.00 88.75 1059 ARG A C 1
ATOM 8182 O O . ARG A 1 1059 ? -31.340 -32.993 47.546 1.00 88.75 1059 ARG A O 1
ATOM 8189 N N . ILE A 1 1060 ? -31.353 -34.962 48.623 1.00 91.00 1060 ILE A N 1
ATOM 8190 C CA . ILE A 1 1060 ? -29.899 -35.141 48.673 1.00 91.00 1060 ILE A CA 1
ATOM 8191 C C . ILE A 1 1060 ? -29.513 -36.400 47.884 1.00 91.00 1060 ILE A C 1
ATOM 8193 O O . ILE A 1 1060 ? -29.538 -37.497 48.444 1.00 91.00 1060 ILE A O 1
ATOM 8197 N N . PRO A 1 1061 ? -29.209 -36.292 46.579 1.00 87.88 1061 PRO A N 1
ATOM 8198 C CA . PRO A 1 1061 ? -28.649 -37.399 45.814 1.00 87.88 1061 PRO A CA 1
ATOM 8199 C C . PRO A 1 1061 ? -27.169 -37.617 46.158 1.00 87.88 1061 PRO A C 1
ATOM 8201 O O . PRO A 1 1061 ? -26.362 -36.696 46.043 1.00 87.88 1061 PRO A O 1
ATOM 8204 N N . LEU A 1 1062 ? -26.803 -38.843 46.534 1.00 87.81 1062 LEU A N 1
ATOM 8205 C CA . LEU A 1 1062 ? -25.435 -39.236 46.884 1.00 87.81 1062 LEU A CA 1
ATOM 8206 C C . LEU A 1 1062 ? -25.020 -40.479 46.107 1.00 87.81 1062 LEU A C 1
ATOM 8208 O O . LEU A 1 1062 ? -25.767 -41.454 46.030 1.00 87.81 1062 LEU A O 1
ATOM 8212 N N . ARG A 1 1063 ? -23.811 -40.462 45.550 1.00 86.38 1063 ARG A N 1
ATOM 8213 C CA . ARG A 1 1063 ? -23.224 -41.619 44.873 1.00 86.38 1063 ARG A CA 1
ATOM 8214 C C . ARG A 1 1063 ? -22.341 -42.398 45.835 1.00 86.38 1063 ARG A C 1
ATOM 8216 O O . ARG A 1 1063 ? -21.618 -41.806 46.633 1.00 86.38 1063 ARG A O 1
ATOM 8223 N N . VAL A 1 1064 ? -22.364 -43.718 45.710 1.00 86.81 1064 VAL A N 1
ATOM 8224 C CA . VAL A 1 1064 ? -21.489 -44.626 46.452 1.00 86.81 1064 VAL A CA 1
ATOM 8225 C C . VAL A 1 1064 ? -20.839 -45.579 45.465 1.00 86.81 1064 VAL A C 1
ATOM 8227 O O . VAL A 1 1064 ? -21.515 -46.306 44.735 1.00 86.81 1064 VAL A O 1
ATOM 8230 N N . ASN A 1 1065 ? -19.514 -45.580 45.449 1.00 86.38 1065 ASN A N 1
ATOM 8231 C CA . ASN A 1 1065 ? -18.713 -46.493 44.659 1.00 86.38 1065 ASN A CA 1
ATOM 8232 C C . ASN A 1 1065 ? -18.497 -47.813 45.422 1.00 86.38 1065 ASN A C 1
ATOM 8234 O O . ASN A 1 1065 ? -17.499 -47.998 46.116 1.00 86.38 1065 ASN A O 1
ATOM 8238 N N . ASN A 1 1066 ? -19.448 -48.739 45.291 1.00 86.12 1066 ASN A N 1
ATOM 8239 C CA . ASN A 1 1066 ? -19.423 -50.080 45.888 1.00 86.12 1066 ASN A CA 1
ATOM 8240 C C . ASN A 1 1066 ? -18.847 -51.135 44.920 1.00 86.12 1066 ASN A C 1
ATOM 8242 O O . ASN A 1 1066 ? -19.509 -52.109 44.554 1.00 86.12 1066 ASN A O 1
ATOM 8246 N N . ASN A 1 1067 ? -17.607 -50.941 44.471 1.00 84.31 1067 ASN A N 1
ATOM 8247 C CA . ASN A 1 1067 ? -16.938 -51.881 43.560 1.00 84.31 1067 ASN A CA 1
ATOM 8248 C C . ASN A 1 1067 ? -16.227 -53.048 44.270 1.00 84.31 1067 ASN A C 1
ATOM 8250 O O . ASN A 1 1067 ? -15.780 -53.986 43.609 1.00 84.31 1067 ASN A O 1
ATOM 8254 N N . THR A 1 1068 ? -16.131 -53.026 45.600 1.00 83.12 1068 THR A N 1
ATOM 8255 C CA . THR A 1 1068 ? -15.483 -54.072 46.406 1.00 83.12 1068 THR A CA 1
ATOM 8256 C C . THR A 1 1068 ? -16.439 -54.604 47.475 1.00 83.12 1068 THR A C 1
ATOM 8258 O O . THR A 1 1068 ? -17.330 -53.897 47.933 1.00 83.12 1068 THR A O 1
ATOM 8261 N N . GLU A 1 1069 ? -16.271 -55.855 47.906 1.00 83.06 1069 GLU A N 1
ATOM 8262 C CA . GLU A 1 1069 ? -17.060 -56.420 49.022 1.00 83.06 1069 GLU A CA 1
ATOM 8263 C C . GLU A 1 1069 ? -16.621 -55.885 50.404 1.00 83.06 1069 GLU A C 1
ATOM 8265 O O . GLU A 1 1069 ? -17.272 -56.154 51.416 1.00 83.06 1069 GLU A O 1
ATOM 8270 N N . ASP A 1 1070 ? -15.516 -55.135 50.459 1.00 83.00 1070 ASP A N 1
ATOM 8271 C CA . ASP A 1 1070 ? -15.018 -54.471 51.663 1.00 83.00 1070 ASP A CA 1
ATOM 8272 C C . ASP A 1 1070 ? -15.590 -53.048 51.747 1.00 83.00 1070 ASP A C 1
ATOM 8274 O O . ASP A 1 1070 ? -15.102 -52.129 51.087 1.00 83.00 1070 ASP A O 1
ATOM 8278 N N . MET A 1 1071 ? -16.624 -52.868 52.577 1.00 81.19 1071 MET A N 1
ATOM 8279 C CA . MET A 1 1071 ? -17.303 -51.577 52.758 1.00 81.19 1071 MET A CA 1
ATOM 8280 C C . MET A 1 1071 ? -16.374 -50.459 53.250 1.00 81.19 1071 MET A C 1
ATOM 8282 O O . MET A 1 1071 ? -16.675 -49.291 53.019 1.00 81.19 1071 MET A O 1
ATOM 8286 N N . SER A 1 1072 ? -15.239 -50.784 53.884 1.00 77.75 1072 SER A N 1
ATOM 8287 C CA . SER A 1 1072 ? -14.258 -49.776 54.315 1.00 77.75 1072 SER A CA 1
ATOM 8288 C C . SER A 1 1072 ? -13.525 -49.109 53.145 1.00 77.75 1072 SER A C 1
ATOM 8290 O O . SER A 1 1072 ? -12.946 -48.037 53.310 1.00 77.75 1072 SER A O 1
ATOM 8292 N N . GLN A 1 1073 ? -13.572 -49.723 51.958 1.00 82.31 1073 GLN A N 1
ATOM 8293 C CA . GLN A 1 1073 ? -13.000 -49.194 50.719 1.00 82.31 1073 GLN A CA 1
ATOM 8294 C C . GLN A 1 1073 ? -14.032 -48.483 49.836 1.00 82.31 1073 GLN A C 1
ATOM 8296 O O . GLN A 1 1073 ? -13.696 -48.060 48.731 1.00 82.31 1073 GLN A O 1
ATOM 8301 N N . TRP A 1 1074 ? -15.289 -48.372 50.276 1.00 86.44 1074 TRP A N 1
ATOM 8302 C CA . TRP A 1 1074 ? -16.308 -47.656 49.515 1.00 86.44 1074 TRP A CA 1
ATOM 8303 C C . TRP A 1 1074 ? -16.073 -46.154 49.613 1.00 86.44 1074 TRP A C 1
ATOM 8305 O O . TRP A 1 1074 ? -16.089 -45.572 50.697 1.00 86.44 1074 TRP A O 1
ATOM 8315 N N . GLU A 1 1075 ? -15.908 -45.520 48.461 1.00 87.69 1075 GLU A N 1
ATOM 8316 C CA . GLU A 1 1075 ? -15.857 -44.068 48.355 1.00 87.69 1075 GLU A CA 1
ATOM 8317 C C . GLU A 1 1075 ? -17.270 -43.531 48.100 1.00 87.69 1075 GLU A C 1
ATOM 8319 O O . GLU A 1 1075 ? -18.049 -44.123 47.348 1.00 87.69 1075 GLU A O 1
ATOM 8324 N N . SER A 1 1076 ? -17.624 -42.411 48.725 1.00 88.62 1076 SER A N 1
ATOM 8325 C CA . SER A 1 1076 ? -18.965 -41.835 48.638 1.00 88.62 1076 SER A CA 1
ATOM 8326 C C . SER A 1 1076 ? -18.932 -40.317 48.532 1.00 88.62 1076 SER A C 1
ATOM 8328 O O . SER A 1 1076 ? -18.020 -39.655 49.031 1.00 88.62 1076 SER A O 1
ATOM 8330 N N . ASP A 1 1077 ? -19.957 -39.766 47.888 1.00 90.69 1077 ASP A N 1
ATOM 8331 C CA . ASP A 1 1077 ? -20.294 -38.357 48.059 1.00 90.69 1077 ASP A CA 1
ATOM 8332 C C . ASP A 1 1077 ? -20.801 -38.134 49.496 1.00 90.69 1077 ASP A C 1
ATOM 8334 O O . ASP A 1 1077 ? -21.498 -38.991 50.051 1.00 90.69 1077 ASP A O 1
ATOM 8338 N N . LYS A 1 1078 ? -20.482 -36.980 50.096 1.00 93.44 1078 LYS A N 1
ATOM 8339 C CA . LYS A 1 1078 ? -20.861 -36.664 51.482 1.00 93.44 1078 LYS A CA 1
ATOM 8340 C C . LYS A 1 1078 ? -21.472 -35.280 51.637 1.00 93.44 1078 LYS A C 1
ATOM 8342 O O . LYS A 1 1078 ? -21.020 -34.321 51.012 1.00 93.44 1078 LYS A O 1
ATOM 8347 N N . VAL A 1 1079 ? -22.434 -35.172 52.552 1.00 94.06 1079 VAL A N 1
ATOM 8348 C CA . VAL A 1 1079 ? -22.910 -33.893 53.097 1.00 94.06 1079 VAL A CA 1
ATOM 8349 C C . VAL A 1 1079 ? -22.585 -33.828 54.586 1.00 94.06 1079 VAL A C 1
ATOM 8351 O O . VAL A 1 1079 ? -22.985 -34.696 55.357 1.00 94.06 1079 VAL A O 1
ATOM 8354 N N . ILE A 1 1080 ? -21.863 -32.796 55.002 1.00 94.69 1080 ILE A N 1
ATOM 8355 C CA . ILE A 1 1080 ? -21.487 -32.561 56.397 1.00 94.69 1080 ILE A CA 1
ATOM 8356 C C . ILE A 1 1080 ? -22.155 -31.265 56.848 1.00 94.69 1080 ILE A C 1
ATOM 8358 O O . ILE A 1 1080 ? -21.988 -30.235 56.209 1.00 94.69 1080 ILE A O 1
ATOM 8362 N N . ILE A 1 1081 ? -22.896 -31.301 57.948 1.00 94.44 1081 ILE A N 1
ATOM 8363 C CA . ILE A 1 1081 ? -23.466 -30.128 58.611 1.00 94.44 1081 ILE A CA 1
ATOM 8364 C C . ILE A 1 1081 ? -22.716 -29.970 59.930 1.00 94.44 1081 ILE A C 1
ATOM 8366 O O . ILE A 1 1081 ? -22.910 -30.754 60.854 1.00 94.44 1081 ILE A O 1
ATOM 8370 N N . THR A 1 1082 ? -21.808 -29.003 60.003 1.00 94.38 1082 THR A N 1
ATOM 8371 C CA . THR A 1 1082 ? -20.967 -28.783 61.186 1.00 94.38 1082 THR A CA 1
ATOM 8372 C C . THR A 1 1082 ? -21.678 -27.996 62.287 1.00 94.38 1082 THR A C 1
ATOM 8374 O O . THR A 1 1082 ? -21.211 -28.003 63.422 1.00 94.38 1082 THR A O 1
ATOM 8377 N N . GLY A 1 1083 ? -22.753 -27.275 61.946 1.00 92.06 1083 GLY A N 1
ATOM 8378 C CA . GLY A 1 1083 ? -23.576 -26.490 62.871 1.00 92.06 1083 GLY A CA 1
ATOM 8379 C C . GLY A 1 1083 ? -24.923 -27.145 63.179 1.00 92.06 1083 GLY A C 1
ATOM 8380 O O . GLY A 1 1083 ? -25.088 -28.359 63.038 1.00 92.06 1083 GLY A O 1
ATOM 8381 N N . ASP A 1 1084 ? -25.890 -26.330 63.599 1.00 90.88 1084 ASP A N 1
ATOM 8382 C CA . ASP A 1 1084 ? -27.225 -26.802 63.974 1.00 90.88 1084 ASP A CA 1
ATOM 8383 C C . ASP A 1 1084 ? -28.105 -27.067 62.741 1.00 90.88 1084 ASP A C 1
ATOM 8385 O O . ASP A 1 1084 ? -28.159 -26.265 61.805 1.00 90.88 1084 ASP A O 1
ATOM 8389 N N . LEU A 1 1085 ? -28.850 -28.179 62.756 1.00 89.38 1085 LEU A N 1
ATOM 8390 C CA . LEU A 1 1085 ? -29.871 -28.498 61.755 1.00 89.38 1085 LEU A CA 1
ATOM 8391 C C . LEU A 1 1085 ? -31.264 -28.270 62.349 1.00 89.38 1085 LEU A C 1
ATOM 8393 O O . LEU A 1 1085 ? -31.724 -29.030 63.197 1.00 89.38 1085 LEU A O 1
ATOM 8397 N N . SER A 1 1086 ? -31.971 -27.258 61.853 1.00 88.06 1086 SER A N 1
ATOM 8398 C CA . SER A 1 1086 ? -33.353 -26.950 62.241 1.00 88.06 1086 SER A CA 1
ATOM 8399 C C . SER A 1 1086 ? -34.325 -27.240 61.096 1.00 88.06 1086 SER A C 1
ATOM 8401 O O . SER A 1 1086 ? -33.992 -27.040 59.928 1.00 88.06 1086 SER A O 1
ATOM 8403 N N . SER A 1 1087 ? -35.534 -27.715 61.412 1.00 83.44 1087 SER A N 1
ATOM 8404 C CA . SER A 1 1087 ? -36.612 -27.919 60.434 1.00 83.44 1087 SER A CA 1
ATOM 8405 C C . SER A 1 1087 ? -37.832 -27.085 60.806 1.00 83.44 1087 SER A C 1
ATOM 8407 O O . SER A 1 1087 ? -38.223 -27.050 61.972 1.00 83.44 1087 SER A O 1
ATOM 8409 N N . THR A 1 1088 ? -38.456 -26.434 59.825 1.00 77.50 1088 THR A N 1
ATOM 8410 C CA . THR A 1 1088 ? -39.704 -25.669 60.030 1.00 77.50 1088 THR A CA 1
ATOM 8411 C C . THR A 1 1088 ? -40.964 -26.451 59.643 1.00 77.50 1088 THR A C 1
ATOM 8413 O O . THR A 1 1088 ? -42.073 -25.940 59.798 1.00 77.50 1088 THR A O 1
ATOM 8416 N N . VAL A 1 1089 ? -40.816 -27.700 59.178 1.00 73.44 1089 VAL A N 1
ATOM 8417 C CA . VAL A 1 1089 ? -41.926 -28.605 58.835 1.00 73.44 1089 VAL A CA 1
ATOM 8418 C C . VAL A 1 1089 ? -41.639 -30.064 59.225 1.00 73.44 1089 VAL A C 1
ATOM 8420 O O . VAL A 1 1089 ? -40.483 -30.478 59.305 1.00 73.44 1089 VAL A O 1
ATOM 8423 N N . ASP A 1 1090 ? -42.697 -30.864 59.404 1.00 72.38 1090 ASP A N 1
ATOM 8424 C CA . ASP A 1 1090 ? -42.629 -32.275 59.841 1.00 72.38 1090 ASP A CA 1
ATOM 8425 C C . ASP A 1 1090 ? -42.288 -33.285 58.717 1.00 72.38 1090 ASP A C 1
ATOM 8427 O O . ASP A 1 1090 ? -42.235 -34.493 58.952 1.00 72.38 1090 ASP A O 1
ATOM 8431 N N . ASN A 1 1091 ? -42.070 -32.827 57.478 1.00 72.00 1091 ASN A N 1
ATOM 8432 C CA . ASN A 1 1091 ? -41.774 -33.713 56.345 1.00 72.00 1091 ASN A CA 1
ATOM 8433 C C . ASN A 1 1091 ? -40.270 -34.045 56.258 1.00 72.00 1091 ASN A C 1
ATOM 8435 O O . ASN A 1 1091 ? -39.455 -33.120 56.232 1.00 72.00 1091 ASN A O 1
ATOM 8439 N N . PRO A 1 1092 ? -39.886 -35.331 56.126 1.00 75.19 1092 PRO A N 1
ATOM 8440 C CA . PRO A 1 1092 ? -38.483 -35.733 56.050 1.00 75.19 1092 PRO A CA 1
ATOM 8441 C C . PRO A 1 1092 ? -37.810 -35.294 54.737 1.00 75.19 1092 PRO A C 1
ATOM 8443 O O . PRO A 1 1092 ? -38.429 -35.297 53.671 1.00 75.19 1092 PRO A O 1
ATOM 8446 N N . THR A 1 1093 ? -36.519 -34.956 54.811 1.00 81.69 1093 THR A N 1
ATOM 8447 C CA . THR A 1 1093 ? -35.626 -34.767 53.651 1.00 81.69 1093 THR A CA 1
ATOM 8448 C C . THR A 1 1093 ? -35.347 -36.115 52.991 1.00 81.69 1093 THR A C 1
ATOM 8450 O O . THR A 1 1093 ? -34.992 -37.070 53.684 1.00 81.69 1093 THR A O 1
ATOM 8453 N N . SER A 1 1094 ? -35.475 -36.204 51.663 1.00 85.25 1094 SER A N 1
ATOM 8454 C CA . SER A 1 1094 ? -35.133 -37.436 50.936 1.00 85.25 1094 SER A CA 1
ATOM 8455 C C . SER A 1 1094 ? -33.629 -37.524 50.726 1.00 85.25 1094 SER A C 1
ATOM 8457 O O . SER A 1 1094 ? -33.014 -36.563 50.258 1.00 85.25 1094 SER A O 1
ATOM 8459 N N . VAL A 1 1095 ? -33.050 -38.683 51.028 1.00 88.38 1095 VAL A N 1
ATOM 8460 C CA . VAL A 1 1095 ? -31.656 -39.012 50.720 1.00 88.38 1095 VAL A CA 1
ATOM 8461 C C . VAL A 1 1095 ? -31.674 -40.135 49.699 1.00 88.38 1095 VAL A C 1
ATOM 8463 O O . VAL A 1 1095 ? -32.080 -41.257 50.001 1.00 88.38 1095 VAL A O 1
ATOM 8466 N N . ASP A 1 1096 ? -31.247 -39.821 48.485 1.00 87.00 1096 ASP A N 1
ATOM 8467 C CA . ASP A 1 1096 ? -31.297 -40.745 47.365 1.00 87.00 1096 ASP A CA 1
ATOM 8468 C C . ASP A 1 1096 ? -29.900 -41.322 47.156 1.00 87.00 1096 ASP A C 1
ATOM 8470 O O . ASP A 1 1096 ? -28.993 -40.626 46.702 1.00 87.00 1096 ASP A O 1
ATOM 8474 N N . VAL A 1 1097 ? -29.718 -42.594 47.503 1.00 86.50 1097 VAL A N 1
ATOM 8475 C CA . VAL A 1 1097 ? -28.415 -43.261 47.420 1.00 86.50 1097 VAL A CA 1
ATOM 8476 C C . VAL A 1 1097 ? -28.303 -44.035 46.111 1.00 86.50 1097 VAL A C 1
ATOM 8478 O O . VAL A 1 1097 ? -29.074 -44.958 45.850 1.00 86.50 1097 VAL A O 1
ATOM 8481 N N . TYR A 1 1098 ? -27.305 -43.682 45.307 1.00 83.62 1098 TYR A N 1
ATOM 8482 C CA . TYR A 1 1098 ? -26.987 -44.317 44.033 1.00 83.62 1098 TYR A CA 1
ATOM 8483 C C . TYR A 1 1098 ? -25.742 -45.184 44.188 1.00 83.62 1098 TYR A C 1
ATOM 8485 O O . TYR A 1 1098 ? -24.617 -44.684 44.215 1.00 83.62 1098 TYR A O 1
ATOM 8493 N N . LEU A 1 1099 ? -25.950 -46.496 44.282 1.00 84.38 1099 LEU A N 1
ATOM 8494 C CA . LEU A 1 1099 ? -24.873 -47.482 44.242 1.00 84.38 1099 LEU A CA 1
ATOM 8495 C C . LEU A 1 1099 ? -24.391 -47.640 42.792 1.00 84.38 1099 LEU A C 1
ATOM 8497 O O . LEU A 1 1099 ? -25.183 -47.990 41.914 1.00 84.38 1099 LEU A O 1
ATOM 8501 N N . LEU A 1 1100 ? -23.115 -47.351 42.534 1.00 79.31 1100 LEU A N 1
ATOM 8502 C CA . LEU A 1 1100 ? -22.538 -47.380 41.184 1.00 79.31 1100 LEU A CA 1
ATOM 8503 C C . LEU A 1 1100 ? -22.032 -48.777 40.780 1.00 79.31 1100 LEU A C 1
ATOM 8505 O O . LEU A 1 1100 ? -22.057 -49.129 39.601 1.00 79.31 1100 LEU A O 1
ATOM 8509 N N . GLY A 1 1101 ? -21.615 -49.582 41.757 1.00 76.62 1101 GLY A N 1
ATOM 8510 C CA . GLY A 1 1101 ? -21.136 -50.954 41.610 1.00 76.62 1101 GLY A CA 1
ATOM 8511 C C . GLY A 1 1101 ? -22.186 -52.015 41.963 1.00 76.62 1101 GLY A C 1
ATOM 8512 O O . GLY A 1 1101 ? -23.357 -51.725 42.214 1.00 76.62 1101 GLY A O 1
ATOM 8513 N N . GLN A 1 1102 ? -21.772 -53.286 41.959 1.00 81.62 1102 GLN A N 1
ATOM 8514 C CA . GLN A 1 1102 ? -22.634 -54.443 42.267 1.00 81.62 1102 GLN A CA 1
ATOM 8515 C C . GLN A 1 1102 ? -22.248 -55.160 43.570 1.00 81.62 1102 GLN A C 1
ATOM 8517 O O . GLN A 1 1102 ? -22.922 -56.119 43.951 1.00 81.62 1102 GLN A O 1
ATOM 8522 N N . ALA A 1 1103 ? -21.169 -54.739 44.242 1.00 81.00 1103 ALA A N 1
ATOM 8523 C CA . ALA A 1 1103 ? -20.742 -55.397 45.469 1.00 81.00 1103 ALA A CA 1
ATOM 8524 C C . ALA A 1 1103 ? -21.754 -55.123 46.584 1.00 81.00 1103 ALA A C 1
ATOM 8526 O O . ALA A 1 1103 ? -22.240 -54.000 46.741 1.00 81.00 1103 ALA A O 1
ATOM 8527 N N . SER A 1 1104 ? -22.094 -56.166 47.335 1.00 77.00 1104 SER A N 1
ATOM 8528 C CA . SER A 1 1104 ? -23.133 -56.075 48.366 1.00 77.00 1104 SER A CA 1
ATOM 8529 C C . SER A 1 1104 ? -22.573 -55.550 49.686 1.00 77.00 1104 SER A C 1
ATOM 8531 O O . SER A 1 1104 ? -23.292 -54.877 50.419 1.00 77.00 1104 SER A O 1
ATOM 8533 N N . GLY A 1 1105 ? -21.288 -55.814 49.956 1.00 71.94 1105 GLY A N 1
ATOM 8534 C CA . GLY A 1 1105 ? -20.621 -55.426 51.192 1.00 71.94 1105 GLY A CA 1
ATOM 8535 C C . GLY A 1 1105 ? -21.070 -56.287 52.376 1.00 71.94 1105 GLY A C 1
ATOM 8536 O O . GLY A 1 1105 ? -22.250 -56.602 52.532 1.00 71.94 1105 GLY A O 1
ATOM 8537 N N . LYS A 1 1106 ? -20.145 -56.692 53.254 1.00 70.56 1106 LYS A N 1
ATOM 8538 C CA . LYS A 1 1106 ? -20.532 -57.278 54.551 1.00 70.56 1106 LYS A CA 1
ATOM 8539 C C . LYS A 1 1106 ? -20.838 -56.162 55.541 1.00 70.56 1106 LYS A C 1
ATOM 8541 O O . LYS A 1 1106 ? -19.921 -55.526 56.038 1.00 70.56 1106 LYS A O 1
ATOM 8546 N N . SER A 1 1107 ? -22.112 -55.987 55.876 1.00 67.31 1107 SER A N 1
ATOM 8547 C CA . SER A 1 1107 ? -22.562 -54.952 56.813 1.00 67.31 1107 SER A CA 1
ATOM 8548 C C . SER A 1 1107 ? -22.374 -55.283 58.303 1.00 67.31 1107 SER A C 1
ATOM 8550 O O . SER A 1 1107 ? -22.824 -54.520 59.144 1.00 67.31 1107 SER A O 1
ATOM 8552 N N . ASP A 1 1108 ? -21.786 -56.442 58.613 1.00 73.38 1108 ASP A N 1
ATOM 8553 C CA . ASP A 1 1108 ? -21.469 -56.934 59.964 1.00 73.38 1108 ASP A CA 1
ATOM 8554 C C . ASP A 1 1108 ? -20.035 -57.494 59.932 1.00 73.38 1108 ASP A C 1
ATOM 8556 O O . ASP A 1 1108 ? -19.788 -58.707 59.886 1.00 73.38 1108 ASP A O 1
ATOM 8560 N N . THR A 1 1109 ? -19.067 -56.588 59.788 1.00 68.69 1109 THR A N 1
ATOM 8561 C CA . THR A 1 1109 ? -17.639 -56.901 59.613 1.00 68.69 1109 THR A CA 1
ATOM 8562 C C . THR A 1 1109 ? -17.023 -57.602 60.820 1.00 68.69 1109 THR A C 1
ATOM 8564 O O . THR A 1 1109 ? -16.094 -58.395 60.651 1.00 68.69 1109 THR A O 1
ATOM 8567 N N . ASN A 1 1110 ? -17.540 -57.366 62.025 1.00 76.38 1110 ASN A N 1
ATOM 8568 C CA . ASN A 1 1110 ? -17.089 -58.003 63.258 1.00 76.38 1110 ASN A CA 1
ATOM 8569 C C . ASN A 1 1110 ? -17.953 -59.214 63.675 1.00 76.38 1110 ASN A C 1
ATOM 8571 O O . ASN A 1 1110 ? -17.629 -59.881 64.662 1.00 76.38 1110 ASN A O 1
ATOM 8575 N N . SER A 1 1111 ? -18.987 -59.548 62.890 1.00 74.69 1111 SER A N 1
ATOM 8576 C CA . SER A 1 1111 ? -19.879 -60.700 63.089 1.00 74.69 1111 SER A CA 1
ATOM 8577 C C . SER A 1 1111 ? -20.587 -60.704 64.449 1.00 74.69 1111 SER A C 1
ATOM 8579 O O . SER A 1 1111 ? -20.844 -61.771 65.020 1.00 74.69 1111 SER A O 1
ATOM 8581 N N . ASN A 1 1112 ? -20.874 -59.524 65.004 1.00 80.88 1112 ASN A N 1
ATOM 8582 C CA . ASN A 1 1112 ? -21.549 -59.377 66.292 1.00 80.88 1112 ASN A CA 1
ATOM 8583 C C . ASN A 1 1112 ? -23.090 -59.407 66.161 1.00 80.88 1112 ASN A C 1
ATOM 8585 O O . ASN A 1 1112 ? -23.792 -59.417 67.181 1.00 80.88 1112 ASN A O 1
ATOM 8589 N N . GLY A 1 1113 ? -23.619 -59.446 64.930 1.00 73.94 1113 GLY A N 1
ATOM 8590 C CA . GLY A 1 1113 ? -25.048 -59.481 64.627 1.00 73.94 1113 GLY A CA 1
ATOM 8591 C C . GLY A 1 1113 ? -25.781 -58.150 64.829 1.00 73.94 1113 GLY A C 1
ATOM 8592 O O . GLY A 1 1113 ? -27.013 -58.143 64.893 1.00 73.94 1113 GLY A O 1
ATOM 8593 N N . LYS A 1 1114 ? -25.059 -57.036 64.977 1.00 66.50 1114 LYS A N 1
ATOM 8594 C CA . LYS A 1 1114 ? -25.575 -55.677 65.171 1.00 66.50 1114 LYS A CA 1
ATOM 8595 C C . LYS A 1 1114 ? -24.837 -54.717 64.245 1.00 66.50 1114 LYS A C 1
ATOM 8597 O O . LYS A 1 1114 ? -23.623 -54.703 64.219 1.00 66.50 1114 LYS A O 1
ATOM 8602 N N . TYR A 1 1115 ? -25.580 -53.834 63.590 1.00 62.69 1115 TYR A N 1
ATOM 8603 C CA . TYR A 1 1115 ? -24.993 -52.687 62.901 1.00 62.69 1115 TYR A CA 1
ATOM 8604 C C . TYR A 1 1115 ? -24.404 -51.724 63.943 1.00 62.69 1115 TYR A C 1
ATOM 8606 O O . TYR A 1 1115 ? -25.164 -51.135 64.721 1.00 62.69 1115 TYR A O 1
ATOM 8614 N N . ASP A 1 1116 ? -23.079 -51.586 63.996 1.00 68.25 1116 ASP A N 1
ATOM 8615 C CA . ASP A 1 1116 ? -22.408 -50.582 64.826 1.00 68.25 1116 ASP A CA 1
ATOM 8616 C C . ASP A 1 1116 ? -21.804 -49.440 63.991 1.00 68.25 1116 ASP A C 1
ATOM 8618 O O . ASP A 1 1116 ? -21.672 -49.533 62.774 1.00 68.25 1116 ASP A O 1
ATOM 8622 N N . ALA A 1 1117 ? -21.506 -48.305 64.632 1.00 62.78 1117 ALA A N 1
ATOM 8623 C CA . ALA A 1 1117 ? -21.099 -47.076 63.940 1.00 62.78 1117 ALA A CA 1
ATOM 8624 C C . ALA A 1 1117 ? -19.779 -47.206 63.151 1.00 62.78 1117 ALA A C 1
ATOM 8626 O O . ALA A 1 1117 ? -19.468 -46.323 62.355 1.00 62.78 1117 ALA A O 1
ATOM 8627 N N . ASN A 1 1118 ? -19.016 -48.287 63.358 1.00 62.16 1118 ASN A N 1
ATOM 8628 C CA . ASN A 1 1118 ? -17.785 -48.569 62.622 1.00 62.16 1118 ASN A CA 1
ATOM 8629 C C . ASN A 1 1118 ? -18.032 -49.465 61.391 1.00 62.16 1118 ASN A C 1
ATOM 8631 O O . ASN A 1 1118 ? -17.083 -49.795 60.681 1.00 62.16 1118 ASN A O 1
ATOM 8635 N N . GLU A 1 1119 ? -19.284 -49.859 61.138 1.00 68.12 1119 GLU A N 1
ATOM 8636 C CA . GLU A 1 1119 ? -19.699 -50.806 60.100 1.00 68.12 1119 GLU A CA 1
ATOM 8637 C C . GLU A 1 1119 ? -20.661 -50.123 59.115 1.00 68.12 1119 GLU A C 1
ATOM 8639 O O . GLU A 1 1119 ? -21.878 -50.307 59.142 1.00 68.12 1119 GLU A O 1
ATOM 8644 N N . GLY A 1 1120 ? -20.117 -49.266 58.246 1.00 73.44 1120 GLY A N 1
ATOM 8645 C CA . GLY A 1 1120 ? -20.903 -48.520 57.262 1.00 73.44 1120 GLY A CA 1
ATOM 8646 C C . GLY A 1 1120 ? -20.092 -47.482 56.489 1.00 73.44 1120 GLY A C 1
ATOM 8647 O O . GLY A 1 1120 ? -18.921 -47.249 56.778 1.00 73.44 1120 GLY A O 1
ATOM 8648 N N . THR A 1 1121 ? -20.731 -46.840 55.507 1.00 79.25 1121 THR A N 1
ATOM 8649 C CA . THR A 1 1121 ? -20.188 -45.645 54.845 1.00 79.25 1121 THR A CA 1
ATOM 8650 C C . THR A 1 1121 ? -20.948 -44.411 55.329 1.00 79.25 1121 THR A C 1
ATOM 8652 O O . THR A 1 1121 ? -22.179 -44.389 55.356 1.00 79.25 1121 THR A O 1
ATOM 8655 N N . GLU A 1 1122 ? -20.214 -43.392 55.769 1.00 84.62 1122 GLU A N 1
ATOM 8656 C CA . GLU A 1 1122 ? -20.782 -42.110 56.187 1.00 84.62 1122 GLU A CA 1
ATOM 8657 C C . GLU A 1 1122 ? -21.218 -41.331 54.940 1.00 84.62 1122 GLU A C 1
ATOM 8659 O O . GLU A 1 1122 ? -20.389 -41.003 54.093 1.00 84.62 1122 GLU A O 1
ATOM 8664 N N . LEU A 1 1123 ? -22.514 -41.043 54.834 1.00 88.56 1123 LEU A N 1
ATOM 8665 C CA . LEU A 1 1123 ? -23.104 -40.286 53.722 1.00 88.56 1123 LEU A CA 1
ATOM 8666 C C . LEU A 1 1123 ? -23.523 -38.877 54.148 1.00 88.56 1123 LEU A C 1
ATOM 8668 O O . LEU A 1 1123 ? -23.357 -37.909 53.406 1.00 88.56 1123 LEU A O 1
ATOM 8672 N N . ILE A 1 1124 ? -24.059 -38.770 55.364 1.00 90.06 1124 ILE A N 1
ATOM 8673 C CA . ILE A 1 1124 ? -24.485 -37.516 55.973 1.00 90.06 1124 ILE A CA 1
ATOM 8674 C C . ILE A 1 1124 ? -23.968 -37.489 57.405 1.00 90.06 1124 ILE A C 1
ATOM 8676 O O . ILE A 1 1124 ? -24.193 -38.442 58.152 1.00 90.06 1124 ILE A O 1
ATOM 8680 N N . ARG A 1 1125 ? -23.317 -36.391 57.791 1.00 91.12 1125 ARG A N 1
ATOM 8681 C CA . ARG A 1 1125 ? -22.946 -36.115 59.182 1.00 91.12 1125 ARG A CA 1
ATOM 8682 C C . ARG A 1 1125 ? -23.570 -34.804 59.634 1.00 91.12 1125 ARG A C 1
ATOM 8684 O O . ARG A 1 1125 ? -23.537 -33.829 58.891 1.00 91.12 1125 ARG A O 1
ATOM 8691 N N . VAL A 1 1126 ? -24.117 -34.789 60.845 1.00 89.94 1126 VAL A N 1
ATOM 8692 C CA . VAL A 1 1126 ? -24.613 -33.583 61.516 1.00 89.94 1126 VAL A CA 1
ATOM 8693 C C . VAL A 1 1126 ? -23.923 -33.510 62.874 1.00 89.94 1126 VAL A C 1
ATOM 8695 O O . VAL A 1 1126 ? -24.139 -34.385 63.709 1.00 89.94 1126 VAL A O 1
ATOM 8698 N N . ASP A 1 1127 ? -23.057 -32.516 63.053 1.00 88.62 1127 ASP A N 1
ATOM 8699 C CA . ASP A 1 1127 ? -22.218 -32.351 64.247 1.00 88.62 1127 ASP A CA 1
ATOM 8700 C C . ASP A 1 1127 ? -22.853 -31.414 65.297 1.00 88.62 1127 ASP A C 1
ATOM 8702 O O . ASP A 1 1127 ? -22.396 -31.380 66.442 1.00 88.62 1127 ASP A O 1
ATOM 8706 N N . GLY A 1 1128 ? -23.903 -30.668 64.927 1.00 76.50 1128 GLY A N 1
ATOM 8707 C CA . GLY A 1 1128 ? -24.669 -29.805 65.831 1.00 76.50 1128 GLY A CA 1
ATOM 8708 C C . GLY A 1 1128 ? -25.230 -30.559 67.040 1.00 76.50 1128 GLY A C 1
ATOM 8709 O O . GLY A 1 1128 ? -25.663 -31.706 66.937 1.00 76.50 1128 GLY A O 1
ATOM 8710 N N . LEU A 1 1129 ? -25.191 -29.911 68.206 1.00 60.22 1129 LEU A N 1
ATOM 8711 C CA . LEU A 1 1129 ? -25.500 -30.516 69.510 1.00 60.22 1129 LEU A CA 1
ATOM 8712 C C . LEU A 1 1129 ? -26.842 -30.048 70.103 1.00 60.22 1129 LEU A C 1
ATOM 8714 O O . LEU A 1 1129 ? -27.140 -30.428 71.241 1.00 60.22 1129 LEU A O 1
ATOM 8718 N N . SER A 1 1130 ? -27.607 -29.206 69.391 1.00 52.78 1130 SER A N 1
ATOM 8719 C CA . SER A 1 1130 ? -28.884 -28.652 69.873 1.00 52.78 1130 SER A CA 1
ATOM 8720 C C . SER A 1 1130 ? -30.124 -29.429 69.437 1.00 52.78 1130 SER A C 1
ATOM 8722 O O . SER A 1 1130 ? -30.177 -29.914 68.285 1.00 52.78 1130 SER A O 1
#

Foldseek 3Di:
DVVPVVVVVVVVCVVVVPQAFPPPDFDFLDKDAFPFQDQKDWCLVSCVSSVVLQALWWKKKWKWAFLDQFAKWFQKWFAQQQAAFAIWTWIWTQDPQAIKTFIFHGAPPDGPDDGVQGIFDHDHADPVRIKMWMWTADPVQQWIWIDILLHTGHIDNHRDDSNNTPRGRTMMGQWHRYHPDTPHGGPIGIRIITMHSDGDDSVRSNVVSVVSVVVNVVLVVLLVLLLWDWDDWDQPDDQPPPQANFKDFWAWEQFPLQKIKIKIWRHNQDDAPFFFTFIKIWIDPPFPPDIDDIDGQAGADAFPPPNRQWGFYKDFWAWEAQNVQRKIKIKIKTFFIDRAPVRLPPPDPLVQLLLALCWDDDPNDTFHWKAFPVRAIWGQDPVQFIGHPVRDTDQKGFDQWADRVVSRHRHQFIARNVPRDTQAGQSYDCDHVNVRPGIHGRGYMWMWMWMDSPSPPHIGRTDTQSVAEPDSQWSHKTFLHYYWYQAPLSKTKGKMWTAGPLRAIFIWIWIDPDRPPGIYIAFTLQCLQVVVQRGRNRDDDQQPGWGRWYWDADPVRKIWIWTFGDPQFTWIWIDNPNGNDTDNPRTDGDPQGTHLRFRWEKYWQPDDKVNWTKMKIWAQDDVHQAFIKIWIWTADPVRDTHTDWMDTPGRGGWGRKYWDQTQLRWIWMWTQGPPSGTIIMIIHCSRTVPRQLESEDEQSDPRSLERADADPDLSDAEEHEYIYAHHHEQEYEADRAYEYEFPAHEYEQDYYYDPVRHAESYQAYEFALHYEYEYPEQVNHDQLRAAYHQGEYEPQQYEHEPAEDDPVSQHHNNPQEHHYEYEHQHQPHEYEYEYAYFARHEYHYEYYDDPGHAYEYAYHYPDQQGEYEYAEEYDHAEYEYAGHEYEYEAPYEYEYQEYHFHASYEYEYEFAYEYAYAEYEAEANYEYEYEYEPPTEYEYEYQEHEYAYEYEYHYAEEYEYEHEYADYAEYYYAYHEYAWDYHPVRHTYEAHYEYEDHALYEYEAAYEYAHEYEAAANYEYYQHDDDPDDDPVPPPLPDPDDDAGEYEHEHYEYAEAYEYEKEWAQADLAQVPIGMHAYEYQEHYHYPDPHDYHYHYHYSHDHPHDQCPVVPPDRDPVRHDHHYYYNYDD